Protein AF-0000000077055087 (afdb_homodimer)

InterPro domains:
  IPR001160 Peptidase M20C, Xaa-His dipeptidase [PIRSF016599] (4-474)
  IPR001160 Peptidase M20C, Xaa-His dipeptidase [PR00934] (71-90)
  IPR001160 Peptidase M20C, Xaa-His dipeptidase [PR00934] (92-110)
  IPR001160 Peptidase M20C, Xaa-His dipeptidase [PR00934] (126-143)
  IPR001160 Peptidase M20C, Xaa-His dipeptidase [PR00934] (150-168)
  IPR001160 Peptidase M20C, Xaa-His dipeptidase [PR00934] (196-213)
  IPR001160 Peptidase M20C, Xaa-His dipeptidase [PR00934] (240-259)
  IPR001160 Peptidase M20C, Xaa-His dipeptidase [PR00934] (420-436)
  IPR001160 Peptidase M20C, Xaa-His dipeptidase [PR00934] (442-464)
  IPR001160 Peptidase M20C, Xaa-His dipeptidase [PTHR43501] (3-474)
  IPR001160 Peptidase M20C, Xaa-His dipeptidase [TIGR01893] (4-474)
  IPR001160 Peptidase M20C, Xaa-His dipeptidase [cd03890] (1-474)
  IPR002933 Peptidase M20 [PF01546] (63-472)
  IPR011650 Peptidase M20, dimerisation domain [PF07687] (199-269)

Sequence (952 aa):
MLAIAQIPRGSNKKGECVNNKRITAFLKQAAEDLGCETYVDSGENLIIRKKATPGFEDKPVVCLQGHMDMVCQKRDDVVIDFLKDPILPRIDGEYLKATGTSLGGDDGIGVATCFAILENSELQHGPLEVLITRDEEIGLIGAANLEPGILKAKYMINVDSEEQNAVCIGCAGSFTLEMTMPTTRVAAEGMVLREIVLNNFIGGHSGCDIHLGRAHPLVTLGRLLMSADDCGSRIVSIECGTVRNAIPRKCVAVMAVPAEKAEAFEKAILTEFGHFKHEYALIEKEPTCEVREVKDSKQLPCDAETSRRFLNFINVYPFGVQRYSPESHDIIETSVNCGIVQMVENDDFMFTSSVRSSSMSQMDMMYNKIKSICEMCKVSMSEKMGAYPGWEPNLSSRLTKSMISAYEEVTGKTPRVYAIHAGLECGLFLQKYPDLDCTSVGPELNFPHSPDERLLISSVAPLYQTLCTCLKKLYEMLAIAQIPRGSNKKGECVNNKRITAFLKQAAEDLGCETYVDSGENLIIRKKATPGFEDKPVVCLQGHMDMVCQKRDDVVIDFLKDPILPRIDGEYLKATGTSLGGDDGIGVATCFAILENSELQHGPLEVLITRDEEIGLIGAANLEPGILKAKYMINVDSEEQNAVCIGCAGSFTLEMTMPTTRVAAEGMVLREIVLNNFIGGHSGCDIHLGRAHPLVTLGRLLMSADDCGSRIVSIECGTVRNAIPRKCVAVMAVPAEKAEAFEKAILTEFGHFKHEYALIEKEPTCEVREVKDSKQLPCDAETSRRFLNFINVYPFGVQRYSPESHDIIETSVNCGIVQMVENDDFMFTSSVRSSSMSQMDMMYNKIKSICEMCKVSMSEKMGAYPGWEPNLSSRLTKSMISAYEEVTGKTPRVYAIHAGLECGLFLQKYPDLDCTSVGPELNFPHSPDERLLISSVAPLYQTLCTCLKKLYE

Secondary structure (DSSP, 8-state):
-HHHHTS--B--TTS-THHHHHHHHHHHHHHHHTT-EEEE-TT--EEEEEPPPTT-TTSPPEEEEEE--B---B-TT----TTTSPP-EEEETTEEEESSB---HHHHHHHHHHHHHHH-SS---S-EEEEEES--TTT-HHHHTPPTT----SEEEE----STTEEEEEE-EEEEEEEEE---B---TTEEEEEEEEE----EETTTSGGGT---HHHHHHHHHHHTGGG--EEEEEEE-S-TTEE-S-EEEEEEEEGGGHHHHHHHHHHHHHHHHHHTTTT-SS-EEEEEEES--SSPPB-HHHHHHHHHHHHHS--EEEEE-TT-TTSEEEEEEEEEEEE-TTS-EEEEEEEEES-HHHHHHHHHHHHHHHHHTT-EEPPPEEEE--B---TT-HHHHHHHHHHHHHHSSPPEEEEESS--HHHHHHHH-TT-EEEE----EESTTSTT-EEEGGGHHHHHHHHHHHHHHHT-/-HHHHTS--B--TTS-THHHHHHHHHHHHHHHHTT-EEEE-TT--EEEEEPPPTT-TTSPPEEEEEE--B---B-TT----TTTSPP-EEEETTEEEESSB---HHHHHHHHHHHHHHH-SS---S-EEEEEES--TTT-HHHHTPPTT----SEEEE----STTEEEEEE-EEEEEEEEE---B---TTEEEEEEEEE----EETTTSGGGT---HHHHHHHHHHHTGGG--EEEEEEE-S-TTEE-S-EEEEEEEEGGGHHHHHHHHHHHHHHHHHHTTTT-SS-EEEEEEES--SSPPB-HHHHHHHHHHHHHS--EEEEE-TT-TTSEEEEEEEEEEEE-TTS-EEEEEEEEES-HHHHHHHHHHHHHHHHHTT-EEPPPEEEE--B---TT-HHHHHHHHHHHHHHSSPPEEEEESS--HHHHHHHH-TT-EEEE----EESTTSTT-EEEGGGHHHHHHHHHHHHHHHT-

Organism: Blastocystis hominis (NCBI:txid12968)

Radius of gyration: 32.64 Å; Cα contacts (8 Å, |Δi|>4): 2352; chains: 2; bounding box: 77×92×81 Å

Foldseek 3Di:
DVVLLQQLAAQDPVPPNVRLVRSLVVLCVLLVVLVWDWDQDPLRKIKTKDAFDPPQAPFFEEEEEAASHAFKAFDPVDDDDSNPGGWAWDDDVLWIATDGIFRPVQPVLSSVLVVVVSNDPPFGFHMYMYIYAYNCPNQHSRLLPPDFPPDRGLAYEYARDAAFQEKAFKEKWKFKKKKWFDFAFDADPQWFKKKKKKAQFPKFFCFACLQLVTDAVLLLVLQLCVLLVVQLKFWWWKKFADDARMRTGIIMTMIITRPVCVVVSQVSSVVSVVVVCVVCVVPRPDIDIDMDTDDDDPTGTTDSLLRVLSSLLSNPQFAGQPDAAPVDPVAGFKGKHFRIWGADPSRIIMTMMMIMGLDPVVSVVSVVVNVVSCVVSVMDMDDTHSTFHMRRGDCPFPLNVLLQVLLCVLPVDRGHYYHGHHDDSVRSNCVSVVSYRYMYHYFNWPDGSGSPIIGRNVRSVSVSSSVSSSSVSSRD/DVVLLQQLAAQDPVPPNVRLVRSLVVLQVLLVVLVWDWDQDPLRKIKTKDAFDPPQAPFFEEEEEAASHAFKAFDPPDDDDSNPGGWAWDDDVLWIATDGIFRPVQPVLSSVLVVVVSNDPPFGFHMYMYIYAYNCPPQHSRLLPPDFPPDRGQAYEYARDAAFQEKAFKEKWKFKKKKWQDFAFDADPQWFKKKKKKAQFPKFFCFACLQVVTDAVLLLVLQLCVLLVVQLKFWWWKKFADDARMRTGIIMTMIITRPVCVVVSQVSSVVSVVVVCVVCVVPRPDIDIDMDTDHDDPTGTTDSLLRVLSSLLSNPQFAGQPDAAPVDPPAGFKGKHFRIWGADPSRIIMTMMMIMGLDPVVSVVSVVVNVVSCVVSVMDMDDTHSTFHMRRGDCPFLLNVLLQVLLCVLPVDRGHYYHGHHDDSVRSNCVSVVSYRYMYHYFNWPDGSYSPIIGRNVRSVSVSSSVSSSSVSSRD

Nearest PDB structures (foldseek):
  3mru-assembly2_B  TM=9.595E-01  e=3.083E-55  Vibrio alginolyticus
  2qyv-assembly1_B  TM=7.971E-01  e=3.919E-54  Histophilus somni 129PT
  3isz-assembly1_B  TM=6.402E-01  e=2.193E-15  Haemophilus influenzae Rd KW20
  3isz-assembly1_A  TM=5.837E-01  e=6.965E-15  Haemophilus influenzae Rd KW20
  8f8o-assembly1_A  TM=5.464E-01  e=4.648E-15  Acinetobacter baumannii ATCC 17978

Structure (mmCIF, N/CA/C/O backbone):
data_AF-0000000077055087-model_v1
#
loop_
_entity.id
_entity.type
_entity.pdbx_description
1 polymer 'Peptidase M20 dimerisation domain-containing protein'
#
loop_
_atom_site.group_PDB
_atom_site.id
_atom_site.type_symbol
_atom_site.label_atom_id
_atom_site.label_alt_id
_atom_site.label_comp_id
_atom_site.label_asym_id
_atom_site.label_entity_id
_atom_site.label_seq_id
_atom_site.pdbx_PDB_ins_code
_atom_site.Cartn_x
_atom_site.Cartn_y
_atom_site.Cartn_z
_atom_site.occupancy
_atom_site.B_iso_or_equiv
_atom_site.auth_seq_id
_atom_site.auth_comp_id
_atom_site.auth_asym_id
_atom_site.auth_atom_id
_atom_site.pdbx_PDB_model_num
ATOM 1 N N . MET A 1 1 ? 13.734 -26.734 -30.656 1 94.5 1 MET A N 1
ATOM 2 C CA . MET A 1 1 ? 12.555 -25.875 -30.766 1 94.5 1 MET A CA 1
ATOM 3 C C . MET A 1 1 ? 11.828 -26.094 -32.094 1 94.5 1 MET A C 1
ATOM 5 O O . MET A 1 1 ? 10.602 -26.203 -32.094 1 94.5 1 MET A O 1
ATOM 9 N N . LEU A 1 2 ? 12.625 -26.219 -33.062 1 95.06 2 LEU A N 1
ATOM 10 C CA . LEU A 1 2 ? 12.016 -26.453 -34.375 1 95.06 2 LEU A CA 1
ATOM 11 C C . LEU A 1 2 ? 11.383 -27.828 -34.438 1 95.06 2 LEU A C 1
ATOM 13 O O . LEU A 1 2 ? 10.312 -28.016 -35.031 1 95.06 2 LEU A O 1
ATOM 17 N N . ALA A 1 3 ? 12.125 -28.781 -33.938 1 95.62 3 ALA A N 1
ATOM 18 C CA . ALA A 1 3 ? 11.578 -30.125 -33.875 1 95.62 3 ALA A CA 1
ATOM 19 C C . ALA A 1 3 ? 10.258 -30.156 -33.125 1 95.62 3 ALA A C 1
ATOM 21 O O . ALA A 1 3 ? 9.305 -30.812 -33.531 1 95.62 3 ALA A O 1
ATOM 22 N N . ILE A 1 4 ? 10.172 -29.469 -32 1 96.12 4 ILE A N 1
ATOM 23 C CA . ILE A 1 4 ? 8.984 -29.422 -31.172 1 96.12 4 ILE A CA 1
ATOM 24 C C . ILE A 1 4 ? 7.848 -28.734 -31.922 1 96.12 4 ILE A C 1
ATOM 26 O O . ILE A 1 4 ? 6.691 -29.156 -31.844 1 96.12 4 ILE A O 1
ATOM 30 N N . ALA A 1 5 ? 8.148 -27.719 -32.75 1 95 5 ALA A N 1
ATOM 31 C CA . ALA A 1 5 ? 7.16 -26.953 -33.5 1 95 5 ALA A CA 1
ATOM 32 C C . ALA A 1 5 ? 6.461 -27.812 -34.562 1 95 5 ALA A C 1
ATOM 34 O O . ALA A 1 5 ? 5.387 -27.453 -35.031 1 95 5 ALA A O 1
ATOM 35 N N . GLN A 1 6 ? 7.125 -28.922 -34.844 1 94 6 GLN A N 1
ATOM 36 C CA . GLN A 1 6 ? 6.574 -29.812 -35.844 1 94 6 GLN A CA 1
ATOM 37 C C . GLN A 1 6 ? 5.504 -30.719 -35.281 1 94 6 GLN A C 1
ATOM 39 O O . GLN A 1 6 ? 4.762 -31.375 -36.031 1 94 6 GLN A O 1
ATOM 44 N N . ILE A 1 7 ? 5.371 -30.75 -34.031 1 94.62 7 ILE A N 1
ATOM 45 C CA . ILE A 1 7 ? 4.43 -31.656 -33.375 1 94.62 7 ILE A CA 1
ATOM 46 C C . ILE A 1 7 ? 3.219 -30.859 -32.875 1 94.62 7 ILE A C 1
ATOM 48 O O . ILE A 1 7 ? 3.34 -30 -31.984 1 94.62 7 ILE A O 1
ATOM 52 N N . PRO A 1 8 ? 2.002 -31.109 -33.5 1 92.56 8 PRO A N 1
ATOM 53 C CA . PRO A 1 8 ? 0.813 -30.453 -32.938 1 92.56 8 PRO A CA 1
ATOM 54 C C . PRO A 1 8 ? 0.647 -30.688 -31.438 1 92.56 8 PRO A C 1
ATOM 56 O O . PRO A 1 8 ? 0.658 -31.844 -31 1 92.56 8 PRO A O 1
ATOM 59 N N . ARG A 1 9 ? 0.531 -29.625 -30.641 1 92.56 9 ARG A N 1
ATOM 60 C CA . ARG A 1 9 ? 0.55 -29.766 -29.188 1 92.56 9 ARG A CA 1
ATOM 61 C C . ARG A 1 9 ? -0.276 -28.672 -28.531 1 92.56 9 ARG A C 1
ATOM 63 O O . ARG A 1 9 ? 0.117 -28.125 -27.484 1 92.56 9 ARG A O 1
ATOM 70 N N . GLY A 1 10 ? -1.34 -28.297 -29.141 1 89.06 10 GLY A N 1
ATOM 71 C CA . GLY A 1 10 ? -2.211 -27.266 -28.625 1 89.06 10 GLY A CA 1
ATOM 72 C C . GLY A 1 10 ? -2.955 -27.688 -27.359 1 89.06 10 GLY A C 1
ATOM 73 O O . GLY A 1 10 ? -3.311 -28.859 -27.219 1 89.06 10 GLY A O 1
ATOM 74 N N . SER A 1 11 ? -3.021 -26.75 -26.484 1 79.81 11 SER A N 1
ATOM 75 C CA . SER A 1 11 ? -3.881 -26.953 -25.328 1 79.81 11 SER A CA 1
ATOM 76 C C . SER A 1 11 ? -5.352 -26.766 -25.688 1 79.81 11 SER A C 1
ATOM 78 O O . SER A 1 11 ? -5.695 -25.922 -26.516 1 79.81 11 SER A O 1
ATOM 80 N N . ASN A 1 12 ? -6.148 -27.688 -25.844 1 64.19 12 ASN A N 1
ATOM 81 C CA . ASN A 1 12 ? -7.543 -27.391 -26.172 1 64.19 12 ASN A CA 1
ATOM 82 C C . ASN A 1 12 ? -8.438 -27.453 -24.938 1 64.19 12 ASN A C 1
ATOM 84 O O . ASN A 1 12 ? -8.258 -28.328 -24.078 1 64.19 12 ASN A O 1
ATOM 88 N N . LYS A 1 13 ? -9.133 -26.234 -24.719 1 57.62 13 LYS A N 1
ATOM 89 C CA . LYS A 1 13 ? -10.109 -26.047 -23.656 1 57.62 13 LYS A CA 1
ATOM 90 C C . LYS A 1 13 ? -11.133 -27.188 -23.641 1 57.62 13 LYS A C 1
ATOM 92 O O . LYS A 1 13 ? -11.883 -27.328 -22.672 1 57.62 13 LYS A O 1
ATOM 97 N N . LYS A 1 14 ? -11.5 -27.578 -24.75 1 49.06 14 LYS A N 1
ATOM 98 C CA . LYS A 1 14 ? -12.656 -28.469 -24.828 1 49.06 14 LYS A CA 1
ATOM 99 C C . LYS A 1 14 ? -12.25 -29.922 -24.547 1 49.06 14 LYS A C 1
ATOM 101 O O . LYS A 1 14 ? -12.953 -30.859 -24.922 1 49.06 14 LYS A O 1
ATOM 106 N N . GLY A 1 15 ? -11.266 -30.062 -23.922 1 45.09 15 GLY A N 1
ATOM 107 C CA . GLY A 1 15 ? -10.906 -31.406 -23.469 1 45.09 15 GLY A CA 1
ATOM 108 C C . GLY A 1 15 ? -10.133 -32.188 -24.5 1 45.09 15 GLY A C 1
ATOM 109 O O . GLY A 1 15 ? -9.805 -33.375 -24.281 1 45.09 15 GLY A O 1
ATOM 110 N N . GLU A 1 16 ? -10.242 -31.75 -25.562 1 45.66 16 GLU A N 1
ATOM 111 C CA . GLU A 1 16 ? -9.633 -32.719 -26.484 1 45.66 16 GLU A CA 1
ATOM 112 C C . GLU A 1 16 ? -8.117 -32.75 -26.312 1 45.66 16 GLU A C 1
ATOM 114 O O . GLU A 1 16 ? -7.406 -31.844 -26.75 1 45.66 16 GLU A O 1
ATOM 119 N N . CYS A 1 17 ? -7.586 -33.281 -25.219 1 49.19 17 CYS A N 1
ATOM 120 C CA . CYS A 1 17 ? -6.293 -33.656 -24.672 1 49.19 17 CYS A CA 1
ATOM 121 C C . CYS A 1 17 ? -5.449 -34.375 -25.719 1 49.19 17 CYS A C 1
ATOM 123 O O . CYS A 1 17 ? -4.359 -34.875 -25.406 1 49.19 17 CYS A O 1
ATOM 125 N N . VAL A 1 18 ? -5.926 -34.406 -26.906 1 55.22 18 VAL A N 1
ATOM 126 C CA . VAL A 1 18 ? -5.336 -35.344 -27.859 1 55.22 18 VAL A CA 1
ATOM 127 C C . VAL A 1 18 ? -3.898 -34.906 -28.172 1 55.22 18 VAL A C 1
ATOM 129 O O . VAL A 1 18 ? -3.006 -35.75 -28.234 1 55.22 18 VAL A O 1
ATOM 132 N N . ASN A 1 19 ? -3.641 -33.656 -27.984 1 64.81 19 ASN A N 1
ATOM 133 C CA . ASN A 1 19 ? -2.354 -33.188 -28.484 1 64.81 19 ASN A CA 1
ATOM 134 C C . ASN A 1 19 ? -1.249 -33.344 -27.453 1 64.81 19 ASN A C 1
ATOM 136 O O . ASN A 1 19 ? -0.095 -33.594 -27.797 1 64.81 19 ASN A O 1
ATOM 140 N N . ASN A 1 20 ? -1.596 -33.688 -26.219 1 82.5 20 ASN A N 1
ATOM 141 C CA . ASN A 1 20 ? -0.548 -33.906 -25.234 1 82.5 20 ASN A CA 1
ATOM 142 C C . ASN A 1 20 ? 0.086 -35.281 -25.359 1 82.5 20 ASN A C 1
ATOM 144 O O . ASN A 1 20 ? 1.286 -35.438 -25.141 1 82.5 20 ASN A O 1
ATOM 148 N N . LYS A 1 21 ? -0.66 -36.125 -25.922 1 87.25 21 LYS A N 1
ATOM 149 C CA . LYS A 1 21 ? -0.145 -37.5 -26.031 1 87.25 21 LYS A CA 1
ATOM 150 C C . LYS A 1 21 ? 0.951 -37.594 -27.094 1 87.25 21 LYS A C 1
ATOM 152 O O . LYS A 1 21 ? 1.965 -38.25 -26.891 1 87.25 21 LYS A O 1
ATOM 157 N N . ARG A 1 22 ? 0.748 -36.938 -28.219 1 91.19 22 ARG A N 1
ATOM 158 C CA . ARG A 1 22 ? 1.72 -36.969 -29.297 1 91.19 22 ARG A CA 1
ATOM 159 C C . ARG A 1 22 ? 3.037 -36.344 -28.875 1 91.19 22 ARG A C 1
ATOM 161 O O . ARG A 1 22 ? 4.109 -36.906 -29.109 1 91.19 22 ARG A O 1
ATOM 168 N N . ILE A 1 23 ? 2.902 -35.219 -28.312 1 95.06 23 ILE A N 1
ATOM 169 C CA . ILE A 1 23 ? 4.113 -34.5 -27.922 1 95.06 23 ILE A CA 1
ATOM 170 C C . ILE A 1 23 ? 4.801 -35.25 -26.781 1 95.06 23 ILE A C 1
ATOM 172 O O . ILE A 1 23 ? 6.031 -35.312 -26.719 1 95.06 23 ILE A O 1
ATOM 176 N N . THR A 1 24 ? 4.07 -35.844 -25.875 1 96.19 24 THR A N 1
ATOM 177 C CA . THR A 1 24 ? 4.652 -36.625 -24.812 1 96.19 24 THR A CA 1
ATOM 178 C C . THR A 1 24 ? 5.453 -37.812 -25.375 1 96.19 24 THR A C 1
ATOM 180 O O . THR A 1 24 ? 6.582 -38.062 -24.938 1 96.19 24 THR A O 1
ATOM 183 N N . ALA A 1 25 ? 4.844 -38.469 -26.297 1 96.06 25 ALA A N 1
ATOM 184 C CA . ALA A 1 25 ? 5.512 -39.625 -26.922 1 96.06 25 ALA A CA 1
ATOM 185 C C . ALA A 1 25 ? 6.805 -39.188 -27.609 1 96.06 25 ALA A C 1
ATOM 187 O O . ALA A 1 25 ? 7.828 -39.875 -27.516 1 96.06 25 ALA A O 1
ATOM 188 N N . PHE A 1 26 ? 6.73 -38.156 -28.281 1 96.81 26 PHE A N 1
ATOM 189 C CA . PHE A 1 26 ? 7.887 -37.625 -28.984 1 96.81 26 PHE A CA 1
ATOM 190 C C . PHE A 1 26 ? 9.016 -37.312 -28.016 1 96.81 26 PHE A C 1
ATOM 192 O O . PHE A 1 26 ? 10.156 -37.719 -28.219 1 96.81 26 PHE A O 1
ATOM 199 N N . LEU A 1 27 ? 8.742 -36.562 -26.984 1 98.38 27 LEU A N 1
ATOM 200 C CA . LEU A 1 27 ? 9.742 -36.156 -26 1 98.38 27 LEU A CA 1
ATOM 201 C C . LEU A 1 27 ? 10.289 -37.344 -25.234 1 98.38 27 LEU A C 1
ATOM 203 O O . LEU A 1 27 ? 11.484 -37.406 -24.938 1 98.38 27 LEU A O 1
ATOM 207 N N . LYS A 1 28 ? 9.398 -38.25 -24.875 1 98.38 28 LYS A N 1
ATOM 208 C CA . LYS A 1 28 ? 9.805 -39.438 -24.188 1 98.38 28 LYS A CA 1
ATOM 209 C C . LYS A 1 28 ? 10.828 -40.25 -25 1 98.38 28 LYS A C 1
ATOM 211 O O . LYS A 1 28 ? 11.867 -40.656 -24.469 1 98.38 28 LYS A O 1
ATOM 216 N N . GLN A 1 29 ? 10.531 -40.438 -26.234 1 98.31 29 GLN A N 1
ATOM 217 C CA . GLN A 1 29 ? 11.438 -41.156 -27.109 1 98.31 29 GLN A CA 1
ATOM 218 C C . GLN A 1 29 ? 12.773 -40.438 -27.25 1 98.31 29 GLN A C 1
ATOM 220 O O . GLN A 1 29 ? 13.836 -41.062 -27.203 1 98.31 29 GLN A O 1
ATOM 225 N N . ALA A 1 30 ? 12.695 -39.188 -27.453 1 98.19 30 ALA A N 1
ATOM 226 C CA . ALA A 1 30 ? 13.914 -38.406 -27.578 1 98.19 30 ALA A CA 1
ATOM 227 C C . ALA A 1 30 ? 14.797 -38.562 -26.344 1 98.19 30 ALA A C 1
ATOM 229 O O . ALA A 1 30 ? 16.016 -38.688 -26.453 1 98.19 30 ALA A O 1
ATOM 230 N N . ALA A 1 31 ? 14.242 -38.531 -25.172 1 98.62 31 ALA A N 1
ATOM 231 C CA . ALA A 1 31 ? 14.977 -38.688 -23.922 1 98.62 31 ALA A CA 1
ATOM 232 C C . ALA A 1 31 ? 15.57 -40.094 -23.797 1 98.62 31 ALA A C 1
ATOM 234 O O . ALA A 1 31 ? 16.719 -40.25 -23.391 1 98.62 31 ALA A O 1
ATOM 235 N N . GLU A 1 32 ? 14.789 -41.062 -24.094 1 98.5 32 GLU A N 1
ATOM 236 C CA . GLU A 1 32 ? 15.25 -42.438 -24.031 1 98.5 32 GLU A CA 1
ATOM 237 C C . GLU A 1 32 ? 16.391 -42.688 -25 1 98.5 32 GLU A C 1
ATOM 239 O O . GLU A 1 32 ? 17.328 -43.438 -24.703 1 98.5 32 GLU A O 1
ATOM 244 N N . ASP A 1 33 ? 16.328 -42.062 -26.156 1 98.19 33 ASP A N 1
ATOM 245 C CA . ASP A 1 33 ? 17.406 -42.156 -27.141 1 98.19 33 ASP A CA 1
ATOM 246 C C . ASP A 1 33 ? 18.719 -41.594 -26.562 1 98.19 33 ASP A C 1
ATOM 248 O O . ASP A 1 33 ? 19.797 -41.969 -27.016 1 98.19 33 ASP A O 1
ATOM 252 N N . LEU A 1 34 ? 18.609 -40.75 -25.609 1 97.62 34 LEU A N 1
ATOM 253 C CA . LEU A 1 34 ? 19.781 -40.156 -24.984 1 97.62 34 LEU A CA 1
ATOM 254 C C . LEU A 1 34 ? 20.25 -41 -23.797 1 97.62 34 LEU A C 1
ATOM 256 O O . LEU A 1 34 ? 21.203 -40.625 -23.109 1 97.62 34 LEU A O 1
ATOM 260 N N . GLY A 1 35 ? 19.531 -42.031 -23.5 1 97.5 35 GLY A N 1
ATOM 261 C CA . GLY A 1 35 ? 19.906 -42.938 -22.422 1 97.5 35 GLY A CA 1
ATOM 262 C C . GLY A 1 35 ? 19.281 -42.531 -21.078 1 97.5 35 GLY A C 1
ATOM 263 O O . GLY A 1 35 ? 19.672 -43.062 -20.047 1 97.5 35 GLY A O 1
ATOM 264 N N . CYS A 1 36 ? 18.375 -41.688 -21.109 1 98.44 36 CYS A N 1
ATOM 265 C CA . CYS A 1 36 ? 17.719 -41.25 -19.875 1 98.44 36 CYS A CA 1
ATOM 266 C C . CYS A 1 36 ? 16.594 -42.188 -19.5 1 98.44 36 CYS A C 1
ATOM 268 O O . CYS A 1 36 ? 16.016 -42.875 -20.359 1 98.44 36 CYS A O 1
ATOM 270 N N . GLU A 1 37 ? 16.344 -42.219 -18.203 1 98.44 37 GLU A N 1
ATOM 271 C CA . GLU A 1 37 ? 15.133 -42.906 -17.734 1 98.44 37 GLU A CA 1
ATOM 272 C C . GLU A 1 37 ? 13.922 -41.969 -17.844 1 98.44 37 GLU A C 1
ATOM 274 O O . GLU A 1 37 ? 14.008 -40.781 -17.578 1 98.44 37 GLU A O 1
ATOM 279 N N . THR A 1 38 ? 12.805 -42.562 -18.281 1 98.5 38 THR A N 1
ATOM 280 C CA . THR A 1 38 ? 11.602 -41.75 -18.438 1 98.5 38 THR A CA 1
ATOM 281 C C . THR A 1 38 ? 10.43 -42.375 -17.688 1 98.5 38 THR A C 1
ATOM 283 O O . THR A 1 38 ? 10.383 -43.594 -17.5 1 98.5 38 THR A O 1
ATOM 286 N N . TYR A 1 39 ? 9.555 -41.5 -17.203 1 97.88 39 TYR A N 1
ATOM 287 C CA . TYR A 1 39 ? 8.344 -41.906 -16.5 1 97.88 39 TYR A CA 1
ATOM 288 C C . TYR A 1 39 ? 7.211 -40.906 -16.766 1 97.88 39 TYR A C 1
ATOM 290 O O . TYR A 1 39 ? 7.41 -39.688 -16.719 1 97.88 39 TYR A O 1
ATOM 298 N N . VAL A 1 40 ? 6.094 -41.406 -17.188 1 97.31 40 VAL A N 1
ATOM 299 C CA . VAL A 1 40 ? 4.887 -40.594 -17.281 1 97.31 40 VAL A CA 1
ATOM 300 C C . VAL A 1 40 ? 4.012 -40.812 -16.047 1 97.31 40 VAL A C 1
ATOM 302 O O . VAL A 1 40 ? 3.498 -41.938 -15.859 1 97.31 40 VAL A O 1
ATOM 305 N N . ASP A 1 41 ? 3.777 -39.844 -15.281 1 95.88 41 ASP A N 1
ATOM 306 C CA . ASP A 1 41 ? 3.098 -40.031 -14 1 95.88 41 ASP A CA 1
ATOM 307 C C . ASP A 1 41 ? 1.581 -40.062 -14.188 1 95.88 41 ASP A C 1
ATOM 309 O O . ASP A 1 41 ? 1.087 -40.031 -15.312 1 95.88 41 ASP A O 1
ATOM 313 N N . SER A 1 42 ? 0.828 -40.219 -13.07 1 93.44 42 SER A N 1
ATOM 314 C CA . SER A 1 42 ? -0.626 -40.344 -13.117 1 93.44 42 SER A CA 1
ATOM 315 C C . SER A 1 42 ? -1.263 -39.031 -13.602 1 93.44 42 SER A C 1
ATOM 317 O O . SER A 1 42 ? -2.383 -39.031 -14.117 1 93.44 42 SER A O 1
ATOM 319 N N . GLY A 1 43 ? -0.581 -37.938 -13.469 1 92.5 43 GLY A N 1
ATOM 320 C CA . GLY A 1 43 ? -1.062 -36.688 -13.977 1 92.5 43 GLY A CA 1
ATOM 321 C C . GLY A 1 43 ? -0.697 -36.438 -15.43 1 92.5 43 GLY A C 1
ATOM 322 O O . GLY A 1 43 ? -0.958 -35.344 -15.969 1 92.5 43 GLY A O 1
ATOM 323 N N . GLU A 1 44 ? -0.087 -37.375 -16.031 1 93.62 44 GLU A N 1
ATOM 324 C CA . GLU A 1 44 ? 0.306 -37.375 -17.438 1 93.62 44 GLU A CA 1
ATOM 325 C C . GLU A 1 44 ? 1.426 -36.344 -17.672 1 93.62 44 GLU A C 1
ATOM 327 O O . GLU A 1 44 ? 1.462 -35.688 -18.719 1 93.62 44 GLU A O 1
ATOM 332 N N . ASN A 1 45 ? 2.215 -36.094 -16.688 1 96.88 45 ASN A N 1
ATOM 333 C CA . ASN A 1 45 ? 3.467 -35.375 -16.844 1 96.88 45 ASN A CA 1
ATOM 334 C C . ASN A 1 45 ? 4.617 -36.312 -17.234 1 96.88 45 ASN A C 1
ATOM 336 O O . ASN A 1 45 ? 4.621 -37.469 -16.859 1 96.88 45 ASN A O 1
ATOM 340 N N . LEU A 1 46 ? 5.52 -35.781 -17.953 1 98.25 46 LEU A N 1
ATOM 341 C CA . LEU A 1 46 ? 6.699 -36.562 -18.312 1 98.25 46 LEU A CA 1
ATOM 342 C C . LEU A 1 46 ? 7.871 -36.219 -17.406 1 98.25 46 LEU A C 1
ATOM 344 O O . LEU A 1 46 ? 8.242 -35.062 -17.25 1 98.25 46 LEU A O 1
ATOM 348 N N . ILE A 1 47 ? 8.383 -37.219 -16.688 1 98.69 47 ILE A N 1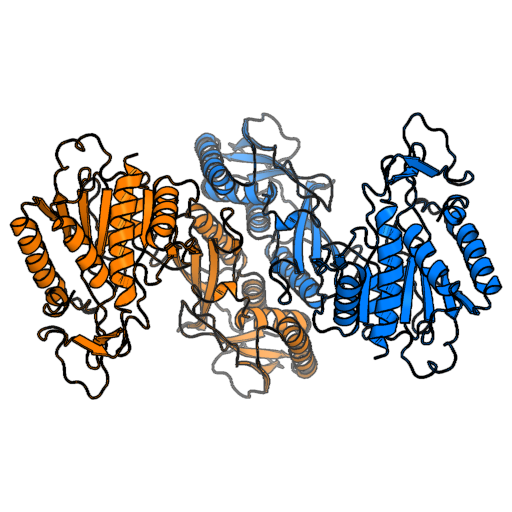
ATOM 349 C CA . ILE A 1 47 ? 9.578 -37.094 -15.875 1 98.69 47 ILE A CA 1
ATOM 350 C C . ILE A 1 47 ? 10.75 -37.812 -16.562 1 98.69 47 ILE A C 1
ATOM 352 O O . ILE A 1 47 ? 10.625 -38.969 -16.969 1 98.69 47 ILE A O 1
ATOM 356 N N . ILE A 1 48 ? 11.82 -37.125 -16.719 1 98.81 48 ILE A N 1
ATOM 357 C CA . ILE A 1 48 ? 13.055 -37.656 -17.297 1 98.81 48 ILE A CA 1
ATOM 358 C C . ILE A 1 48 ? 14.18 -37.594 -16.266 1 98.81 48 ILE A C 1
ATOM 360 O O . ILE A 1 48 ? 14.312 -36.594 -15.539 1 98.81 48 ILE A O 1
ATOM 364 N N . ARG A 1 49 ? 14.984 -38.656 -16.172 1 98.69 49 ARG A N 1
ATOM 365 C CA . ARG A 1 49 ? 16.109 -38.688 -15.234 1 98.69 49 ARG A CA 1
ATOM 366 C C . ARG A 1 49 ? 17.406 -39.031 -15.945 1 98.69 49 ARG A C 1
ATOM 368 O O . ARG A 1 49 ? 17.469 -40.031 -16.688 1 98.69 49 ARG A O 1
ATOM 375 N N . LYS A 1 50 ? 18.344 -38.188 -15.766 1 98.5 50 LYS A N 1
ATOM 376 C CA . LYS A 1 50 ? 19.703 -38.438 -16.266 1 98.5 50 LYS A CA 1
ATOM 377 C C . LYS A 1 50 ? 20.688 -38.625 -15.109 1 98.5 50 LYS A C 1
ATOM 379 O O . LYS A 1 50 ? 20.719 -37.812 -14.18 1 98.5 50 LYS A O 1
ATOM 384 N N . LYS A 1 51 ? 21.469 -39.656 -15.203 1 97.75 51 LYS A N 1
ATOM 385 C CA . LYS A 1 51 ? 22.453 -39.969 -14.156 1 97.75 51 LYS A CA 1
ATOM 386 C C . LYS A 1 51 ? 23.547 -38.875 -14.109 1 97.75 51 LYS A C 1
ATOM 388 O O . LYS A 1 51 ? 23.828 -38.25 -15.125 1 97.75 51 LYS A O 1
ATOM 393 N N . ALA A 1 52 ? 24.125 -38.781 -12.969 1 97.88 52 ALA A N 1
ATOM 394 C CA . ALA A 1 52 ? 25.234 -37.844 -12.781 1 97.88 52 ALA A CA 1
ATOM 395 C C . ALA A 1 52 ? 26.422 -38.219 -13.664 1 97.88 52 ALA A C 1
ATOM 397 O O . ALA A 1 52 ? 26.609 -39.406 -13.984 1 97.88 52 ALA A O 1
ATOM 398 N N . THR A 1 53 ? 27.125 -37.25 -14.062 1 97.12 53 THR A N 1
ATOM 399 C CA . THR A 1 53 ? 28.422 -37.531 -14.664 1 97.12 53 THR A CA 1
ATOM 400 C C . THR A 1 53 ? 29.406 -38.031 -13.609 1 97.12 53 THR A C 1
ATOM 402 O O . THR A 1 53 ? 29.219 -37.812 -12.414 1 97.12 53 THR A O 1
ATOM 405 N N . PRO A 1 54 ? 30.391 -38.781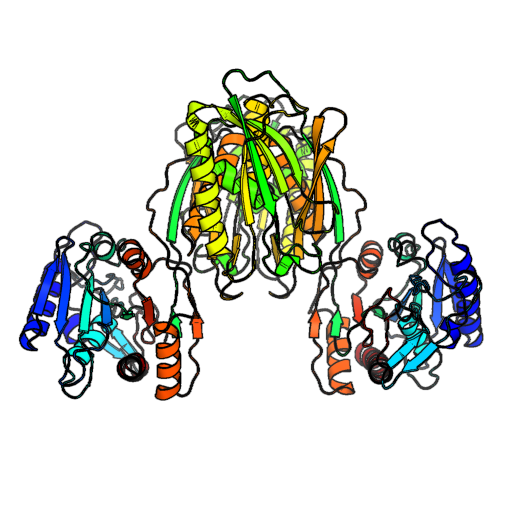 -14.102 1 96.19 54 PRO A N 1
ATOM 406 C CA . PRO A 1 54 ? 31.3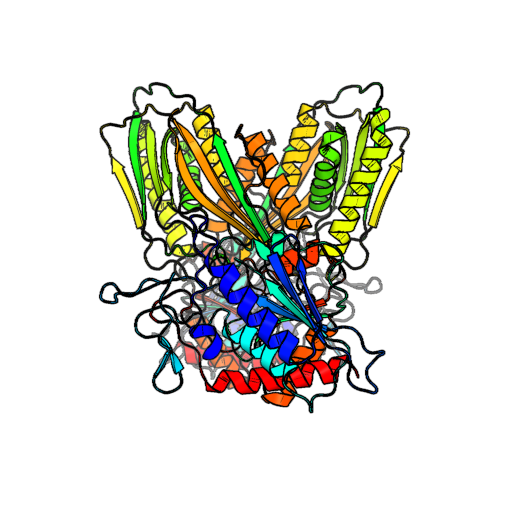44 -39.312 -13.141 1 96.19 54 PRO A CA 1
ATOM 407 C C . PRO A 1 54 ? 31.953 -38.25 -12.234 1 96.19 54 PRO A C 1
ATOM 409 O O . PRO A 1 54 ? 32.406 -37.188 -12.719 1 96.19 54 PRO A O 1
ATOM 412 N N . GLY A 1 55 ? 31.844 -38.438 -10.992 1 96.12 55 GLY A N 1
ATOM 413 C CA . GLY A 1 55 ? 32.438 -37.531 -10.016 1 96.12 55 GLY A CA 1
ATOM 414 C C . GLY A 1 55 ? 31.406 -36.594 -9.422 1 96.12 55 GLY A C 1
ATOM 415 O O . GLY A 1 55 ? 31.688 -35.875 -8.453 1 96.12 55 GLY A O 1
ATOM 416 N N . PHE A 1 56 ? 30.234 -36.625 -9.914 1 97.19 56 PHE A N 1
ATOM 417 C CA . PHE A 1 56 ? 29.203 -35.688 -9.461 1 97.19 56 PHE A CA 1
ATOM 418 C C . PHE A 1 56 ? 28.031 -36.406 -8.844 1 97.19 56 PHE A C 1
ATOM 420 O O . PHE A 1 56 ? 26.938 -35.844 -8.719 1 97.19 56 PHE A O 1
ATOM 427 N N . GLU A 1 57 ? 28.172 -37.625 -8.414 1 96.62 57 GLU A N 1
ATOM 428 C CA . GLU A 1 57 ? 27.094 -38.5 -7.945 1 96.62 57 GLU A CA 1
ATOM 429 C C . GLU A 1 57 ? 26.562 -38.031 -6.602 1 96.62 57 GLU A C 1
ATOM 431 O O . GLU A 1 57 ? 25.391 -38.25 -6.289 1 96.62 57 GLU A O 1
ATOM 436 N N . ASP A 1 58 ? 27.344 -37.312 -5.883 1 96.25 58 ASP A N 1
ATOM 437 C CA . ASP A 1 58 ? 26.953 -36.906 -4.539 1 96.25 58 ASP A CA 1
ATOM 438 C C . ASP A 1 58 ? 26.328 -35.5 -4.555 1 96.25 58 ASP A C 1
ATOM 440 O O . ASP A 1 58 ? 25.906 -35 -3.516 1 96.25 58 ASP A O 1
ATOM 444 N N . LYS A 1 59 ? 26.297 -34.875 -5.676 1 97 59 LYS A N 1
ATOM 445 C CA . LYS A 1 59 ? 25.719 -33.531 -5.789 1 97 59 LYS A CA 1
ATOM 446 C C . LYS A 1 59 ? 24.188 -33.594 -5.707 1 97 59 LYS A C 1
ATOM 448 O O . LYS A 1 59 ? 23.594 -34.625 -5.973 1 97 59 LYS A O 1
ATOM 453 N N . PRO A 1 60 ? 23.578 -32.531 -5.289 1 96.69 60 PRO A N 1
ATOM 454 C CA . PRO A 1 60 ? 22.125 -32.531 -5.203 1 96.69 60 PRO A CA 1
ATOM 455 C C . PRO A 1 60 ? 21.453 -32.656 -6.57 1 96.69 60 PRO A C 1
ATOM 457 O O . PRO A 1 60 ? 21.984 -32.188 -7.574 1 96.69 60 PRO A O 1
ATOM 460 N N . VAL A 1 61 ? 20.281 -33.281 -6.594 1 98 61 VAL A N 1
ATOM 461 C CA . VAL A 1 61 ? 19.5 -33.406 -7.812 1 98 61 VAL A CA 1
ATOM 462 C C . VAL A 1 61 ? 18.906 -32.062 -8.211 1 98 61 VAL A C 1
ATOM 464 O O . VAL A 1 61 ? 18.359 -31.344 -7.371 1 98 61 VAL A O 1
ATOM 467 N N . VAL A 1 62 ? 19.062 -31.719 -9.406 1 98.56 62 VAL A N 1
ATOM 468 C CA . VAL A 1 62 ? 18.453 -30.516 -9.969 1 98.56 62 VAL A CA 1
ATOM 469 C C . VAL A 1 62 ? 17.406 -30.891 -11 1 98.56 62 VAL A C 1
ATOM 471 O O . VAL A 1 62 ? 17.656 -31.719 -11.883 1 98.56 62 VAL A O 1
ATOM 474 N N . CYS A 1 63 ? 16.234 -30.328 -10.867 1 98.75 63 CYS A N 1
ATOM 475 C CA . CYS A 1 63 ? 15.148 -30.547 -11.82 1 98.75 63 CYS A CA 1
ATOM 476 C C . CYS A 1 63 ? 14.992 -29.359 -12.75 1 98.75 63 CYS A C 1
ATOM 478 O O . CYS A 1 63 ? 14.836 -28.219 -12.297 1 98.75 63 CYS A O 1
ATOM 480 N N . LEU A 1 64 ? 15.062 -29.562 -14.008 1 98.81 64 LEU A N 1
ATOM 481 C CA . LEU A 1 64 ? 14.664 -28.594 -15.023 1 98.81 64 LEU A CA 1
ATOM 482 C C . LEU A 1 64 ? 13.211 -28.781 -15.414 1 98.81 64 LEU A C 1
ATOM 484 O O . LEU A 1 64 ? 12.75 -29.922 -15.594 1 98.81 64 LEU A O 1
ATOM 488 N N . GLN A 1 65 ? 12.492 -27.656 -15.523 1 98.75 65 GLN A N 1
ATOM 489 C CA . GLN A 1 65 ? 11.047 -27.812 -15.656 1 98.75 65 GLN A CA 1
ATOM 490 C C . GLN A 1 65 ? 10.5 -26.922 -16.766 1 98.75 65 GLN A C 1
ATOM 492 O O . GLN A 1 65 ? 10.875 -25.75 -16.875 1 98.75 65 GLN A O 1
ATOM 497 N N . GLY A 1 66 ? 9.672 -27.422 -17.625 1 98.12 66 GLY A N 1
ATOM 498 C CA . GLY A 1 66 ? 8.891 -26.719 -18.641 1 98.12 66 GLY A CA 1
ATOM 499 C C . GLY A 1 66 ? 7.539 -27.359 -18.891 1 98.12 66 GLY A C 1
ATOM 500 O O . GLY A 1 66 ? 7.16 -28.328 -18.219 1 98.12 66 GLY A O 1
ATOM 501 N N . HIS A 1 67 ? 6.754 -26.797 -19.828 1 97.19 67 HIS A N 1
ATOM 502 C CA . HIS A 1 67 ? 5.473 -27.406 -20.172 1 97.19 67 HIS A CA 1
ATOM 503 C C . HIS A 1 67 ? 5.348 -27.625 -21.672 1 97.19 67 HIS A C 1
ATOM 505 O O . HIS A 1 67 ? 5.859 -26.844 -22.469 1 97.19 67 HIS A O 1
ATOM 511 N N . MET A 1 68 ? 4.617 -28.609 -22.016 1 96.12 68 MET A N 1
ATOM 512 C CA . MET A 1 68 ? 4.699 -29.125 -23.375 1 96.12 68 MET A CA 1
ATOM 513 C C . MET A 1 68 ? 3.648 -28.469 -24.266 1 96.12 68 MET A C 1
ATOM 515 O O . MET A 1 68 ? 3.805 -28.422 -25.484 1 96.12 68 MET A O 1
ATOM 519 N N . ASP A 1 69 ? 2.574 -27.938 -23.672 1 93.44 69 ASP A N 1
ATOM 520 C CA . ASP A 1 69 ? 1.454 -27.484 -24.5 1 93.44 69 ASP A CA 1
ATOM 521 C C . ASP A 1 69 ? 1.665 -26.047 -24.953 1 93.44 69 ASP A C 1
ATOM 523 O O . ASP A 1 69 ? 2.65 -25.406 -24.578 1 93.44 69 ASP A O 1
ATOM 527 N N . MET A 1 70 ? 0.822 -25.578 -25.859 1 92.75 70 MET A N 1
ATOM 528 C CA . MET A 1 70 ? 0.868 -24.203 -26.359 1 92.75 70 MET A CA 1
ATOM 529 C C . MET A 1 70 ? -0.539 -23.641 -26.562 1 92.75 70 MET A C 1
ATOM 531 O O . MET A 1 70 ? -1.497 -24.406 -26.703 1 92.75 70 MET A O 1
ATOM 535 N N . VAL A 1 71 ? -0.713 -22.359 -26.469 1 90.75 71 VAL A N 1
ATOM 536 C CA . VAL A 1 71 ? -1.948 -21.703 -26.875 1 90.75 71 VAL A CA 1
ATOM 537 C C . VAL A 1 71 ? -1.973 -21.516 -28.391 1 90.75 71 VAL A C 1
ATOM 539 O O . VAL A 1 71 ? -0.992 -21.062 -28.984 1 90.75 71 VAL A O 1
ATOM 542 N N . CYS A 1 72 ? -3.09 -21.859 -28.969 1 91.19 72 CYS A N 1
ATOM 543 C CA . CYS A 1 72 ? -3.234 -21.812 -30.422 1 91.19 72 CYS A CA 1
ATOM 544 C C . CYS A 1 72 ? -4.012 -20.578 -30.859 1 91.19 72 CYS A C 1
ATOM 546 O O . CYS A 1 72 ? -5.195 -20.438 -30.547 1 91.19 72 CYS A O 1
ATOM 548 N N . GLN A 1 73 ? -3.316 -19.703 -31.469 1 90.88 73 GLN A N 1
ATOM 549 C CA . GLN A 1 73 ? -3.918 -18.5 -32.031 1 90.88 73 GLN A CA 1
ATOM 550 C C . GLN A 1 73 ? -3.477 -18.281 -33.469 1 90.88 73 GLN A C 1
ATOM 552 O O . GLN A 1 73 ? -2.371 -18.672 -33.875 1 90.88 73 GLN A O 1
ATOM 557 N N . LYS A 1 74 ? -4.352 -17.766 -34.344 1 93 74 LYS A N 1
ATOM 558 C CA . LYS A 1 74 ? -4.027 -17.531 -35.719 1 93 74 LYS A CA 1
ATOM 559 C C . LYS A 1 74 ? -4.672 -16.25 -36.25 1 93 74 LYS A C 1
ATOM 561 O O . LYS A 1 74 ? -5.66 -15.773 -35.688 1 93 74 LYS A O 1
ATOM 566 N N . ARG A 1 75 ? -4.047 -15.719 -37.281 1 88.44 75 ARG A N 1
ATOM 567 C CA . ARG A 1 75 ? -4.703 -14.633 -38 1 88.44 75 ARG A CA 1
ATOM 568 C C . ARG A 1 75 ? -5.902 -15.141 -38.781 1 88.44 75 ARG A C 1
ATOM 570 O O . ARG A 1 75 ? -5.965 -16.312 -39.156 1 88.44 75 ARG A O 1
ATOM 577 N N . ASP A 1 76 ? -6.781 -14.352 -39.094 1 89.75 76 ASP A N 1
ATOM 578 C CA . ASP A 1 76 ? -8.023 -14.703 -39.781 1 89.75 76 ASP A CA 1
ATOM 579 C C . ASP A 1 76 ? -7.742 -15.312 -41.156 1 89.75 76 ASP A C 1
ATOM 581 O O . ASP A 1 76 ? -8.492 -16.172 -41.625 1 89.75 76 ASP A O 1
ATOM 585 N N . ASP A 1 77 ? -6.746 -14.852 -41.719 1 93.25 77 ASP A N 1
ATOM 586 C CA . ASP A 1 77 ? -6.469 -15.242 -43.094 1 93.25 77 ASP A CA 1
ATOM 587 C C . ASP A 1 77 ? -5.648 -16.531 -43.156 1 93.25 77 ASP A C 1
ATOM 589 O O . ASP A 1 77 ? -5.352 -17.047 -44.219 1 93.25 77 ASP A O 1
ATOM 593 N N . VAL A 1 78 ? -5.324 -17.078 -42.031 1 93.94 78 VAL A N 1
ATOM 594 C CA . VAL A 1 78 ? -4.473 -18.266 -41.969 1 93.94 78 VAL A CA 1
ATOM 595 C C . VAL A 1 78 ? -5.332 -19.516 -41.812 1 93.94 78 VAL A C 1
ATOM 597 O O . VAL A 1 78 ? -6.207 -19.562 -40.938 1 93.94 78 VAL A O 1
ATOM 600 N N . VAL A 1 79 ? -5.141 -20.453 -42.625 1 93.56 79 VAL A N 1
ATOM 601 C CA . VAL A 1 79 ? -5.84 -21.734 -42.531 1 93.56 79 VAL A CA 1
ATOM 602 C C . VAL A 1 79 ? -4.914 -22.781 -41.938 1 93.56 79 VAL A C 1
ATOM 604 O O . VAL A 1 79 ? -3.895 -23.141 -42.531 1 93.56 79 VAL A O 1
ATOM 607 N N . ILE A 1 80 ? -5.238 -23.234 -40.781 1 92.69 80 ILE A N 1
ATOM 608 C CA . ILE A 1 80 ? -4.445 -24.234 -40.062 1 92.69 80 ILE A CA 1
ATOM 609 C C . ILE A 1 80 ? -5.352 -25.047 -39.156 1 92.69 80 ILE A C 1
ATOM 611 O O . ILE A 1 80 ? -6.281 -24.516 -38.562 1 92.69 80 ILE A O 1
ATOM 615 N N . ASP A 1 81 ? -5.223 -26.328 -39.188 1 90.88 81 ASP A N 1
ATOM 616 C CA . ASP A 1 81 ? -5.762 -27.203 -38.125 1 90.88 81 ASP A CA 1
ATOM 617 C C . ASP A 1 81 ? -4.703 -27.516 -37.062 1 90.88 81 ASP A C 1
ATOM 619 O O . ASP A 1 81 ? -3.898 -28.438 -37.25 1 90.88 81 ASP A O 1
ATOM 623 N N . PHE A 1 82 ? -4.758 -26.891 -35.938 1 90.12 82 PHE A N 1
ATOM 624 C CA . PHE A 1 82 ? -3.727 -26.984 -34.906 1 90.12 82 PHE A CA 1
ATOM 625 C C . PHE A 1 82 ? -3.643 -28.406 -34.344 1 90.12 82 PHE A C 1
ATOM 627 O O . PHE A 1 82 ? -2.67 -28.75 -33.688 1 90.12 82 PHE A O 1
ATOM 634 N N . LEU A 1 83 ? -4.617 -29.219 -34.625 1 85.38 83 LEU A N 1
ATOM 635 C CA . LEU A 1 83 ? -4.613 -30.594 -34.125 1 85.38 83 LEU A CA 1
ATOM 636 C C . LEU A 1 83 ? -3.822 -31.5 -35.031 1 85.38 83 LEU A C 1
ATOM 638 O O . LEU A 1 83 ? -3.451 -32.625 -34.656 1 85.38 83 LEU A O 1
ATOM 642 N N . LYS A 1 84 ? -3.566 -31.031 -36.156 1 88.56 84 LYS A N 1
ATOM 643 C CA . LYS A 1 84 ? -2.967 -31.922 -37.156 1 88.56 84 LYS A CA 1
ATOM 644 C C . LYS A 1 84 ? -1.733 -31.281 -37.781 1 88.56 84 LYS A C 1
ATOM 646 O O . LYS A 1 84 ? -0.748 -31.969 -38.062 1 88.56 84 LYS A O 1
ATOM 651 N N . ASP A 1 85 ? -1.835 -30.062 -37.969 1 91.94 85 ASP A N 1
ATOM 652 C CA . ASP A 1 85 ? -0.814 -29.375 -38.75 1 91.94 85 ASP A CA 1
ATOM 653 C C . ASP A 1 85 ? 0.301 -28.844 -37.875 1 91.94 85 ASP A C 1
ATOM 655 O O . ASP A 1 85 ? 0.041 -28.359 -36.75 1 91.94 85 ASP A O 1
ATOM 659 N N . PRO A 1 86 ? 1.514 -28.953 -38.344 1 93.69 86 PRO A N 1
ATOM 660 C CA . PRO A 1 86 ? 2.617 -28.344 -37.625 1 93.69 86 PRO A CA 1
ATOM 661 C C . PRO A 1 86 ? 2.645 -26.812 -37.75 1 93.69 86 PRO A C 1
ATOM 663 O O . PRO A 1 86 ? 2.08 -26.266 -38.688 1 93.69 86 PRO A O 1
ATOM 666 N N . ILE A 1 87 ? 3.248 -26.203 -36.75 1 95.31 87 ILE A N 1
ATOM 667 C CA . ILE A 1 87 ? 3.541 -24.781 -36.875 1 95.31 87 ILE A CA 1
ATOM 668 C C . ILE A 1 87 ? 4.637 -24.547 -37.906 1 95.31 87 ILE A C 1
ATOM 670 O O . ILE A 1 87 ? 5.551 -25.359 -38.031 1 95.31 87 ILE A O 1
ATOM 674 N N . LEU A 1 88 ? 4.527 -23.453 -38.625 1 95.69 88 LEU A N 1
ATOM 675 C CA . LEU A 1 88 ? 5.543 -23.109 -39.594 1 95.69 88 LEU A CA 1
ATOM 676 C C . LEU A 1 88 ? 6.406 -21.953 -39.125 1 95.69 88 LEU A C 1
ATOM 678 O O . LEU A 1 88 ? 6.129 -20.797 -39.438 1 95.69 88 LEU A O 1
ATOM 682 N N . PRO A 1 89 ? 7.516 -22.312 -38.5 1 96.5 89 PRO A N 1
ATOM 683 C CA . PRO A 1 89 ? 8.391 -21.25 -38 1 96.5 89 PRO A CA 1
ATOM 684 C C . PRO A 1 89 ? 9.133 -20.516 -39.094 1 96.5 89 PRO A C 1
ATOM 686 O O . PRO A 1 89 ? 9.367 -21.078 -40.156 1 96.5 89 PRO A O 1
ATOM 689 N N . ARG A 1 90 ? 9.438 -19.281 -38.844 1 96.31 90 ARG A N 1
ATOM 690 C CA . ARG A 1 90 ? 10.25 -18.484 -39.75 1 96.31 90 ARG A CA 1
ATOM 691 C C . ARG A 1 90 ? 11.133 -17.516 -38.969 1 96.31 90 ARG A C 1
ATOM 693 O O . ARG A 1 90 ? 10.773 -17.078 -37.875 1 96.31 90 ARG A O 1
ATOM 700 N N . ILE A 1 91 ? 12.25 -17.219 -39.594 1 97.06 91 ILE A N 1
ATOM 701 C CA . ILE A 1 91 ? 13.117 -16.188 -39.031 1 97.06 91 ILE A CA 1
ATOM 702 C C . ILE A 1 91 ? 12.766 -14.836 -39.625 1 97.06 91 ILE A C 1
ATOM 704 O O . ILE A 1 91 ? 12.68 -14.688 -40.844 1 97.06 91 ILE A O 1
ATOM 708 N N . ASP A 1 92 ? 12.477 -13.977 -38.844 1 96.56 92 ASP A N 1
ATOM 709 C CA . ASP A 1 92 ? 12.195 -12.586 -39.188 1 96.56 92 ASP A CA 1
ATOM 710 C C . ASP A 1 92 ? 13.148 -11.633 -38.469 1 96.56 92 ASP A C 1
ATOM 712 O O . ASP A 1 92 ? 12.867 -11.172 -37.375 1 96.56 92 ASP A O 1
ATOM 716 N N . GLY A 1 93 ? 14.281 -11.273 -39.188 1 96.81 93 GLY A N 1
ATOM 717 C CA . GLY A 1 93 ? 15.32 -10.484 -38.562 1 96.81 93 GLY A CA 1
ATOM 718 C C . GLY A 1 93 ? 16 -11.211 -37.406 1 96.81 93 GLY A C 1
ATOM 719 O O . GLY A 1 93 ? 16.609 -12.266 -37.625 1 96.81 93 GLY A O 1
ATOM 720 N N . GLU A 1 94 ? 15.828 -10.609 -36.281 1 97.94 94 GLU A N 1
ATOM 721 C CA . GLU A 1 94 ? 16.484 -11.18 -35.094 1 97.94 94 GLU A CA 1
ATOM 722 C C . GLU A 1 94 ? 15.57 -12.141 -34.344 1 97.94 94 GLU A C 1
ATOM 724 O O . GLU A 1 94 ? 15.961 -12.711 -33.344 1 97.94 94 GLU A O 1
ATOM 729 N N . TYR A 1 95 ? 14.352 -12.367 -34.938 1 98.12 95 TYR A N 1
ATOM 730 C CA . TYR A 1 95 ? 13.344 -13.094 -34.188 1 98.12 95 TYR A CA 1
ATOM 731 C C . TYR A 1 95 ? 12.945 -14.375 -34.906 1 98.12 95 TYR A C 1
ATOM 733 O O . TYR A 1 95 ? 12.969 -14.438 -36.125 1 98.12 95 TYR A O 1
ATOM 741 N N . LEU A 1 96 ? 12.711 -15.414 -34.125 1 98.19 96 LEU A N 1
ATOM 742 C CA . LEU A 1 96 ? 11.969 -16.578 -34.594 1 98.19 96 LEU A CA 1
ATOM 743 C C . LEU A 1 96 ? 10.469 -16.391 -34.406 1 98.19 96 LEU A C 1
ATOM 745 O O . LEU A 1 96 ? 10.016 -16.109 -33.281 1 98.19 96 LEU A O 1
ATOM 749 N N . LYS A 1 97 ? 9.688 -16.438 -35.438 1 97.44 97 LYS A N 1
ATOM 750 C CA . LYS A 1 97 ? 8.234 -16.297 -35.438 1 97.44 97 LYS A CA 1
ATOM 751 C C . LYS A 1 97 ? 7.555 -17.469 -36.125 1 97.44 97 LYS A C 1
ATOM 753 O O . LYS A 1 97 ? 8.227 -18.328 -36.719 1 97.44 97 LYS A O 1
ATOM 758 N N . ALA A 1 98 ? 6.273 -17.562 -35.906 1 96.88 98 ALA A N 1
ATOM 759 C CA . ALA A 1 98 ? 5.473 -18.438 -36.75 1 96.88 98 ALA A CA 1
ATOM 760 C C . ALA A 1 98 ? 4.867 -17.672 -37.938 1 96.88 98 ALA A C 1
ATOM 762 O O . ALA A 1 98 ? 5.043 -16.453 -38.031 1 96.88 98 ALA A O 1
ATOM 763 N N . THR A 1 99 ? 4.273 -18.344 -38.781 1 95.12 99 THR A N 1
ATOM 764 C CA . THR A 1 99 ? 3.648 -17.719 -39.938 1 95.12 99 THR A CA 1
ATOM 765 C C . THR A 1 99 ? 2.15 -17.531 -39.719 1 95.12 99 THR A C 1
ATOM 767 O O . THR A 1 99 ? 1.347 -18.375 -40.125 1 95.12 99 THR A O 1
ATOM 770 N N . GLY A 1 100 ? 1.873 -16.469 -39.062 1 93.69 100 GLY A N 1
ATOM 771 C CA . GLY A 1 100 ? 0.494 -16.047 -38.844 1 93.69 100 GLY A CA 1
ATOM 772 C C . GLY A 1 100 ? -0.172 -16.734 -37.688 1 93.69 100 GLY A C 1
ATOM 773 O O . GLY A 1 100 ? -1.386 -16.625 -37.5 1 93.69 100 GLY A O 1
ATOM 774 N N . THR A 1 101 ? 0.533 -17.5 -36.969 1 95.06 101 THR A N 1
ATOM 775 C CA . THR A 1 101 ? 0.02 -18.172 -35.812 1 95.06 101 THR A CA 1
ATOM 776 C C . THR A 1 101 ? 0.911 -17.906 -34.594 1 95.06 101 THR A C 1
ATOM 778 O O . THR A 1 101 ? 1.954 -17.266 -34.719 1 95.06 101 THR A O 1
ATOM 781 N N . SER A 1 102 ? 0.392 -18.359 -33.438 1 95.25 102 SER A N 1
ATOM 782 C CA . SER A 1 102 ? 1.321 -18.453 -32.312 1 95.25 102 SER A CA 1
ATOM 783 C C . SER A 1 102 ? 2.469 -19.406 -32.594 1 95.25 102 SER A C 1
ATOM 785 O O . SER A 1 102 ? 2.299 -20.359 -33.375 1 95.25 102 SER A O 1
ATOM 787 N N . LEU A 1 103 ? 3.588 -19.141 -32.031 1 96.38 103 LEU A N 1
ATOM 788 C CA . LEU A 1 103 ? 4.816 -19.891 -32.312 1 96.38 103 LEU A CA 1
ATOM 789 C C . LEU A 1 103 ? 4.906 -21.125 -31.406 1 96.38 103 LEU A C 1
ATOM 791 O O . LEU A 1 103 ? 5.48 -22.141 -31.812 1 96.38 103 LEU A O 1
ATOM 795 N N . GLY A 1 104 ? 4.324 -20.984 -30.234 1 95.31 104 GLY A N 1
ATOM 796 C CA . GLY A 1 104 ? 4.52 -22.016 -29.219 1 95.31 104 GLY A CA 1
ATOM 797 C C . GLY A 1 104 ? 5.867 -21.922 -28.531 1 95.31 104 GLY A C 1
ATOM 798 O O . GLY A 1 104 ? 6.375 -22.906 -28 1 95.31 104 GLY A O 1
ATOM 799 N N . GLY A 1 105 ? 6.469 -20.797 -28.641 1 96.25 105 GLY A N 1
ATOM 800 C CA . GLY A 1 105 ? 7.676 -20.547 -27.859 1 96.25 105 GLY A CA 1
ATOM 801 C C . GLY A 1 105 ? 7.457 -20.688 -26.359 1 96.25 105 GLY A C 1
ATOM 802 O O . GLY A 1 105 ? 8.344 -21.141 -25.641 1 96.25 105 GLY A O 1
ATOM 803 N N . ASP A 1 106 ? 6.398 -20.312 -25.938 1 94.75 106 ASP A N 1
ATOM 804 C CA . ASP A 1 106 ? 5.883 -20.578 -24.609 1 94.75 106 ASP A CA 1
ATOM 805 C C . ASP A 1 106 ? 5.137 -21.906 -24.562 1 94.75 106 ASP A C 1
ATOM 807 O O . ASP A 1 106 ? 3.979 -21.984 -24.984 1 94.75 106 ASP A O 1
ATOM 811 N N . ASP A 1 107 ? 5.73 -22.984 -24.141 1 96.12 107 ASP A N 1
ATOM 812 C CA . ASP A 1 107 ? 7.062 -23.031 -23.547 1 96.12 107 ASP A CA 1
ATOM 813 C C . ASP A 1 107 ? 7.969 -24 -24.297 1 96.12 107 ASP A C 1
ATOM 815 O O . ASP A 1 107 ? 8.781 -24.703 -23.703 1 96.12 107 ASP A O 1
ATOM 819 N N . GLY A 1 108 ? 7.723 -24.094 -25.562 1 97 108 GLY A N 1
ATOM 820 C CA . GLY A 1 108 ? 8.539 -24.969 -26.406 1 97 108 GLY A CA 1
ATOM 821 C C . GLY A 1 108 ? 10.023 -24.688 -26.281 1 97 108 GLY A C 1
ATOM 822 O O . GLY A 1 108 ? 10.836 -25.625 -26.281 1 97 108 GLY A O 1
ATOM 823 N N . ILE A 1 109 ? 10.336 -23.453 -26.188 1 98.06 109 ILE A N 1
ATOM 824 C CA . ILE A 1 109 ? 11.75 -23.094 -26.125 1 98.06 109 ILE A CA 1
ATOM 825 C C . ILE A 1 109 ? 12.336 -23.547 -24.781 1 98.06 109 ILE A C 1
ATOM 827 O O . ILE A 1 109 ? 13.508 -23.938 -24.703 1 98.06 109 ILE A O 1
ATOM 831 N N . GLY A 1 110 ? 11.609 -23.453 -23.688 1 98.25 110 GLY A N 1
ATOM 832 C CA . GLY A 1 110 ? 12.062 -24 -22.406 1 98.25 110 GLY A CA 1
ATOM 833 C C . GLY A 1 110 ? 12.312 -25.484 -22.453 1 98.25 110 GLY A C 1
ATOM 834 O O . GLY A 1 110 ? 13.352 -25.969 -22 1 98.25 110 GLY A O 1
ATOM 835 N N . VAL A 1 111 ? 11.398 -26.203 -23.031 1 98.44 111 VAL A N 1
ATOM 836 C CA . VAL A 1 111 ? 11.531 -27.641 -23.188 1 98.44 111 VAL A CA 1
ATOM 837 C C . VAL A 1 111 ? 12.758 -27.953 -24.031 1 98.44 111 VAL A C 1
ATOM 839 O O . VAL A 1 111 ? 13.547 -28.844 -23.688 1 98.44 111 VAL A O 1
ATOM 842 N N . ALA A 1 112 ? 12.906 -27.203 -25.094 1 98.44 112 ALA A N 1
ATOM 843 C CA . ALA A 1 112 ? 14.07 -27.391 -25.953 1 98.44 112 ALA A CA 1
ATOM 844 C C . ALA A 1 112 ? 15.367 -27.156 -25.188 1 98.44 112 ALA A C 1
ATOM 846 O O . ALA A 1 112 ? 16.359 -27.859 -25.391 1 98.44 112 ALA A O 1
ATOM 847 N N . THR A 1 113 ? 15.352 -26.172 -24.375 1 98.5 113 THR A N 1
ATOM 848 C CA . THR A 1 113 ? 16.531 -25.844 -23.578 1 98.5 113 THR A CA 1
ATOM 849 C C . THR A 1 113 ? 16.875 -26.984 -22.625 1 98.5 113 THR A C 1
ATOM 851 O O . THR A 1 113 ? 18.031 -27.328 -22.453 1 98.5 113 THR A O 1
ATOM 854 N N . CYS A 1 114 ? 15.906 -27.562 -22 1 98.5 114 CYS A N 1
ATOM 855 C CA . CYS A 1 114 ? 16.109 -28.719 -21.125 1 98.5 114 CYS A CA 1
ATOM 856 C C . CYS A 1 114 ? 16.766 -29.859 -21.891 1 98.5 114 CYS A C 1
ATOM 858 O O . CYS A 1 114 ? 17.734 -30.469 -21.422 1 98.5 114 CYS A O 1
ATOM 860 N N . PHE A 1 115 ? 16.312 -30.125 -23.062 1 98.62 115 PHE A N 1
ATOM 861 C CA . PHE A 1 115 ? 16.844 -31.219 -23.859 1 98.62 115 PHE A CA 1
ATOM 862 C C . PHE A 1 115 ? 18.266 -30.922 -24.312 1 98.62 115 PHE A C 1
ATOM 864 O O . PHE A 1 115 ? 19.094 -31.828 -24.422 1 98.62 115 PHE A O 1
ATOM 871 N N . ALA A 1 116 ? 18.484 -29.641 -24.578 1 98.38 116 ALA A N 1
ATOM 872 C CA . ALA A 1 116 ? 19.844 -29.266 -24.953 1 98.38 116 ALA A CA 1
ATOM 873 C C . ALA A 1 116 ? 20.828 -29.625 -23.844 1 98.38 116 ALA A C 1
ATOM 875 O O . ALA A 1 116 ? 21.953 -30.047 -24.109 1 98.38 116 ALA A O 1
ATOM 876 N N . ILE A 1 117 ? 20.406 -29.422 -22.656 1 98.25 117 ILE A N 1
ATOM 877 C CA . ILE A 1 117 ? 21.25 -29.766 -21.5 1 98.25 117 ILE A CA 1
ATOM 878 C C . ILE A 1 117 ? 21.406 -31.281 -21.406 1 98.25 117 ILE A C 1
ATOM 880 O O . ILE A 1 117 ? 22.516 -31.766 -21.172 1 98.25 117 ILE A O 1
ATOM 884 N N . LEU A 1 118 ? 20.359 -32.031 -21.656 1 98.12 118 LEU A N 1
ATOM 885 C CA . LEU A 1 118 ? 20.422 -33.5 -21.641 1 98.12 118 LEU A CA 1
ATOM 886 C C . LEU A 1 118 ? 21.359 -34.031 -22.719 1 98.12 118 LEU A C 1
ATOM 888 O O . LEU A 1 118 ? 22.016 -35.062 -22.547 1 98.12 118 LEU A O 1
ATOM 892 N N . GLU A 1 119 ? 21.453 -33.281 -23.781 1 97.62 119 GLU A N 1
ATOM 893 C CA . GLU A 1 119 ? 22.219 -33.719 -24.953 1 97.62 119 GLU A CA 1
ATOM 894 C C . GLU A 1 119 ? 23.703 -33.406 -24.781 1 97.62 119 GLU A C 1
ATOM 896 O O . GLU A 1 119 ? 24.547 -33.969 -25.5 1 97.62 119 GLU A O 1
ATOM 901 N N . ASN A 1 120 ? 23.969 -32.5 -23.906 1 97.06 120 ASN A N 1
ATOM 902 C CA . ASN A 1 120 ? 25.344 -32.062 -23.734 1 97.06 120 ASN A CA 1
ATOM 903 C C . ASN A 1 120 ? 26.172 -33.125 -23.016 1 97.06 120 ASN A C 1
ATOM 905 O O . ASN A 1 120 ? 26.094 -33.281 -21.797 1 97.06 120 ASN A O 1
ATOM 909 N N . SER A 1 121 ? 27.062 -33.75 -23.688 1 93.88 121 SER A N 1
ATOM 910 C CA . SER A 1 121 ? 27.859 -34.844 -23.125 1 93.88 121 SER A CA 1
ATOM 911 C C . SER A 1 121 ? 29.094 -34.281 -22.406 1 93.88 121 SER A C 1
ATOM 913 O O . SER A 1 121 ? 29.75 -35 -21.656 1 93.88 121 SER A O 1
ATOM 915 N N . GLU A 1 122 ? 29.297 -33.062 -22.609 1 95.5 122 GLU A N 1
ATOM 916 C CA . GLU A 1 122 ? 30.5 -32.469 -22.016 1 95.5 122 GLU A CA 1
ATOM 917 C C . GLU A 1 122 ? 30.188 -31.781 -20.688 1 95.5 122 GLU A C 1
ATOM 919 O O . GLU A 1 122 ? 31.094 -31.5 -19.906 1 95.5 122 GLU A O 1
ATOM 924 N N . LEU A 1 123 ? 29 -31.562 -20.516 1 96.31 123 LEU A N 1
ATOM 925 C CA . LEU A 1 123 ? 28.578 -30.859 -19.297 1 96.31 123 LEU A CA 1
ATOM 926 C C . LEU A 1 123 ? 28.719 -31.766 -18.078 1 96.31 123 LEU A C 1
ATOM 928 O O . LEU A 1 123 ? 28.234 -32.906 -18.078 1 96.31 123 LEU A O 1
ATOM 932 N N . GLN A 1 124 ? 29.453 -31.297 -17.047 1 96.38 124 GLN A N 1
ATOM 933 C CA . GLN A 1 124 ? 29.516 -31.984 -15.766 1 96.38 124 GLN A CA 1
ATOM 934 C C . GLN A 1 124 ? 28.344 -31.609 -14.875 1 96.38 124 GLN A C 1
ATOM 936 O O . GLN A 1 124 ? 28.078 -30.422 -14.664 1 96.38 124 GLN A O 1
ATOM 941 N N . HIS A 1 125 ? 27.703 -32.562 -14.398 1 97.69 125 HIS A N 1
ATOM 942 C CA . HIS A 1 125 ? 26.516 -32.281 -13.609 1 97.69 125 HIS A CA 1
ATOM 943 C C . HIS A 1 125 ? 26.188 -33.406 -12.648 1 97.69 125 HIS A C 1
ATOM 945 O O . HIS A 1 125 ? 26.578 -34.562 -12.875 1 97.69 125 HIS A O 1
ATOM 951 N N . GLY A 1 126 ? 25.531 -33.062 -11.539 1 97.88 126 GLY A N 1
ATOM 952 C CA . GLY A 1 126 ? 24.906 -34.062 -10.695 1 97.88 126 GLY A CA 1
ATOM 953 C C . GLY A 1 126 ? 23.719 -34.75 -11.367 1 97.88 126 GLY A C 1
ATOM 954 O O . GLY A 1 126 ? 23.5 -34.594 -12.562 1 97.88 126 GLY A O 1
ATOM 955 N N . PRO A 1 127 ? 23.031 -35.594 -10.562 1 98.25 127 PRO A N 1
ATOM 956 C CA . PRO A 1 127 ? 21.828 -36.188 -11.164 1 98.25 127 PRO A CA 1
ATOM 957 C C . PRO A 1 127 ? 20.812 -35.125 -11.609 1 98.25 127 PRO A C 1
ATOM 959 O O . PRO A 1 127 ? 20.625 -34.125 -10.906 1 98.25 127 PRO A O 1
ATOM 962 N N . LEU A 1 128 ? 20.266 -35.312 -12.742 1 98.62 128 LEU A N 1
ATOM 963 C CA . LEU A 1 128 ? 19.297 -34.375 -13.281 1 98.62 128 LEU A CA 1
ATOM 964 C C . LEU A 1 128 ? 17.922 -35 -13.406 1 98.62 128 LEU A C 1
ATOM 966 O O . LEU A 1 128 ? 17.812 -36.188 -13.695 1 98.62 128 LEU A O 1
ATOM 970 N N . GLU A 1 129 ? 16.953 -34.25 -13.133 1 98.75 129 GLU A N 1
ATOM 971 C CA . GLU A 1 129 ? 15.57 -34.5 -13.5 1 98.75 129 GLU A CA 1
ATOM 972 C C . GLU A 1 129 ? 15.031 -33.438 -14.445 1 98.75 129 GLU A C 1
ATOM 974 O O . GLU A 1 129 ? 15.461 -32.281 -14.398 1 98.75 129 GLU A O 1
ATOM 979 N N . VAL A 1 130 ? 14.203 -33.875 -15.359 1 98.81 130 VAL A N 1
ATOM 980 C CA . VAL A 1 130 ? 13.438 -32.938 -16.188 1 98.81 130 VAL A CA 1
ATOM 981 C C . VAL A 1 130 ? 11.945 -33.25 -16.047 1 98.81 130 VAL A C 1
ATOM 983 O O . VAL A 1 130 ? 11.508 -34.375 -16.203 1 98.81 130 VAL A O 1
ATOM 986 N N . LEU A 1 131 ? 11.234 -32.219 -15.664 1 98.81 131 LEU A N 1
ATOM 987 C CA . LEU A 1 131 ? 9.781 -32.312 -15.555 1 98.81 131 LEU A CA 1
ATOM 988 C C . LEU A 1 131 ? 9.094 -31.531 -16.656 1 98.81 131 LEU A C 1
ATOM 990 O O . LEU A 1 131 ? 9.242 -30.297 -16.719 1 98.81 131 LEU A O 1
ATOM 994 N N . ILE A 1 132 ? 8.375 -32.188 -17.5 1 98.5 132 ILE A N 1
ATOM 995 C CA . ILE A 1 132 ? 7.586 -31.547 -18.547 1 98.5 132 ILE A CA 1
ATOM 996 C C . ILE A 1 132 ? 6.098 -31.75 -18.266 1 98.5 132 ILE A C 1
ATOM 998 O O . ILE A 1 132 ? 5.594 -32.875 -18.375 1 98.5 132 ILE A O 1
ATOM 1002 N N . THR A 1 133 ? 5.391 -30.656 -17.984 1 97.06 133 THR A N 1
ATOM 1003 C CA . THR A 1 133 ? 4 -30.766 -17.547 1 97.06 133 THR A CA 1
ATOM 1004 C C . THR A 1 133 ? 3.055 -30.625 -18.734 1 97.06 133 THR A C 1
ATOM 1006 O O . THR A 1 133 ? 3.4 -30 -19.75 1 97.06 133 THR A O 1
ATOM 1009 N N . ARG A 1 134 ? 1.953 -31.188 -18.594 1 93.12 134 ARG A N 1
ATOM 1010 C CA . ARG A 1 134 ? 0.899 -31.047 -19.594 1 93.12 134 ARG A CA 1
ATOM 1011 C C . ARG A 1 134 ? -0.036 -29.891 -19.234 1 93.12 134 ARG A C 1
ATOM 1013 O O . ARG A 1 134 ? -0.157 -29.516 -18.062 1 93.12 134 ARG A O 1
ATOM 1020 N N . ASP A 1 135 ? -0.635 -29.266 -20.172 1 91.38 135 ASP A N 1
ATOM 1021 C CA . ASP A 1 135 ? -1.792 -28.375 -20.109 1 91.38 135 ASP A CA 1
ATOM 1022 C C . ASP A 1 135 ? -1.579 -27.281 -19.062 1 91.38 135 ASP A C 1
ATOM 1024 O O . ASP A 1 135 ? -2.434 -27.062 -18.203 1 91.38 135 ASP A O 1
ATOM 1028 N N . GLU A 1 136 ? -0.419 -26.625 -19.141 1 91.38 136 GLU A N 1
ATOM 1029 C CA . GLU A 1 136 ? -0.151 -25.453 -18.328 1 91.38 136 GLU A CA 1
ATOM 1030 C C . GLU A 1 136 ? -1.067 -24.297 -18.703 1 91.38 136 GLU A C 1
ATOM 1032 O O . GLU A 1 136 ? -1.569 -23.578 -17.844 1 91.38 136 GLU A O 1
ATOM 1037 N N . GLU A 1 137 ? -1.494 -24.219 -19.906 1 87.19 137 GLU A N 1
ATOM 1038 C CA . GLU A 1 137 ? -2.102 -23.031 -20.5 1 87.19 137 GLU A CA 1
ATOM 1039 C C . GLU A 1 137 ? -3.602 -22.984 -20.219 1 87.19 137 GLU A C 1
ATOM 1041 O O . GLU A 1 137 ? -4.258 -21.969 -20.516 1 87.19 137 GLU A O 1
ATOM 1046 N N . ILE A 1 138 ? -4.086 -24.062 -19.734 1 83.5 138 ILE A N 1
ATOM 1047 C CA . ILE A 1 138 ? -5.527 -24.094 -19.516 1 83.5 138 ILE A CA 1
ATOM 1048 C C . ILE A 1 138 ? -5.812 -24.406 -18.047 1 83.5 138 ILE A C 1
ATOM 1050 O O . ILE A 1 138 ? -6.684 -25.219 -17.734 1 83.5 138 ILE A O 1
ATOM 1054 N N . GLY A 1 139 ? -4.953 -23.875 -17.141 1 80.88 139 GLY A N 1
ATOM 1055 C CA . GLY A 1 139 ? -5.25 -23.984 -15.727 1 80.88 139 GLY A CA 1
ATOM 1056 C C . GLY A 1 139 ? -4.199 -24.766 -14.961 1 80.88 139 GLY A C 1
ATOM 1057 O O . GLY A 1 139 ? -4.496 -25.375 -13.93 1 80.88 139 GLY A O 1
ATOM 1058 N N . LEU A 1 140 ? -2.982 -24.953 -15.531 1 90.75 140 LEU A N 1
ATOM 1059 C CA . LEU A 1 140 ? -1.852 -25.578 -14.852 1 90.75 140 LEU A CA 1
ATOM 1060 C C . LEU A 1 140 ? -2.189 -27 -14.438 1 90.75 140 LEU A C 1
ATOM 1062 O O . LEU A 1 140 ? -1.903 -27.406 -13.312 1 90.75 140 LEU A O 1
ATOM 1066 N N . ILE A 1 141 ? -2.832 -27.719 -15.305 1 89.75 141 ILE A N 1
ATOM 1067 C CA . ILE A 1 141 ? -3.453 -29 -14.984 1 89.75 141 ILE A CA 1
ATOM 1068 C C . ILE A 1 141 ? -2.373 -30.031 -14.633 1 89.75 141 ILE A C 1
ATOM 1070 O O . ILE A 1 141 ? -2.494 -30.75 -13.648 1 89.75 141 ILE A O 1
ATOM 1074 N N . GLY A 1 142 ? -1.369 -30.125 -15.43 1 93.38 142 GLY A N 1
ATOM 1075 C CA . GLY A 1 142 ? -0.299 -31.078 -15.164 1 93.38 142 GLY A CA 1
ATOM 1076 C C . GLY A 1 142 ? 0.356 -30.875 -13.812 1 93.38 142 GLY A C 1
ATOM 1077 O O . GLY A 1 142 ? 0.562 -31.844 -13.07 1 93.38 142 GLY A O 1
ATOM 1078 N N . ALA A 1 143 ? 0.678 -29.656 -13.508 1 95.62 143 ALA A N 1
ATOM 1079 C CA . ALA A 1 143 ? 1.307 -29.328 -12.227 1 95.62 143 ALA A CA 1
ATOM 1080 C C . ALA A 1 143 ? 0.385 -29.672 -11.062 1 95.62 143 ALA A C 1
ATOM 1082 O O . ALA A 1 143 ? 0.833 -30.219 -10.047 1 95.62 143 ALA A O 1
ATOM 1083 N N . ALA A 1 144 ? -0.886 -29.406 -11.219 1 93.44 144 ALA A N 1
ATOM 1084 C CA . ALA A 1 144 ? -1.864 -29.688 -10.172 1 93.44 144 ALA A CA 1
ATOM 1085 C C . ALA A 1 144 ? -1.96 -31.188 -9.898 1 93.44 144 ALA A C 1
ATOM 1087 O O . ALA A 1 144 ? -2.213 -31.609 -8.758 1 93.44 144 ALA A O 1
ATOM 1088 N N . ASN A 1 145 ? -1.663 -31.984 -10.922 1 93.62 145 ASN A N 1
ATOM 1089 C CA . ASN A 1 145 ? -1.843 -33.438 -10.805 1 93.62 145 ASN A CA 1
ATOM 1090 C C . ASN A 1 145 ? -0.503 -34.156 -10.734 1 93.62 145 ASN A C 1
ATOM 1092 O O . ASN A 1 145 ? -0.439 -35.375 -10.945 1 93.62 145 ASN A O 1
ATOM 1096 N N . LEU A 1 146 ? 0.518 -33.406 -10.477 1 96.19 146 LEU A N 1
ATOM 1097 C CA . LEU A 1 146 ? 1.82 -34.031 -10.336 1 96.19 146 LEU A CA 1
ATOM 1098 C C . LEU A 1 146 ? 1.803 -35.062 -9.211 1 96.19 146 LEU A C 1
ATOM 1100 O O . LEU A 1 146 ? 1.33 -34.781 -8.109 1 96.19 146 LEU A O 1
ATOM 1104 N N . GLU A 1 147 ? 2.283 -36.219 -9.477 1 92.44 147 GLU A N 1
ATOM 1105 C CA . GLU A 1 147 ? 2.328 -37.281 -8.484 1 92.44 147 GLU A CA 1
ATOM 1106 C C . GLU A 1 147 ? 3.26 -36.906 -7.328 1 92.44 147 GLU A C 1
ATOM 1108 O O . GLU A 1 147 ? 4.398 -36.5 -7.551 1 92.44 147 GLU A O 1
ATOM 1113 N N . PRO A 1 148 ? 2.754 -37.062 -6.066 1 90.31 148 PRO A N 1
ATOM 1114 C CA . PRO A 1 148 ? 3.607 -36.719 -4.918 1 90.31 148 PRO A CA 1
ATOM 1115 C C . PRO A 1 148 ? 4.801 -37.688 -4.789 1 90.31 148 PRO A C 1
ATOM 1117 O O . PRO A 1 148 ? 4.672 -38.875 -5.047 1 90.31 148 PRO A O 1
ATOM 1120 N N . GLY A 1 149 ? 5.855 -37.188 -4.473 1 93.06 149 GLY A N 1
ATOM 1121 C CA . GLY A 1 149 ? 7.027 -37.969 -4.152 1 93.06 149 GLY A CA 1
ATOM 1122 C C . GLY A 1 149 ? 7.805 -38.406 -5.379 1 93.06 149 GLY A C 1
ATOM 1123 O O . GLY A 1 149 ? 8.859 -39.031 -5.266 1 93.06 149 GLY A O 1
ATOM 1124 N N . ILE A 1 150 ? 7.367 -38.062 -6.531 1 95.88 150 ILE A N 1
ATOM 1125 C CA . ILE A 1 150 ? 7.988 -38.562 -7.75 1 95.88 150 ILE A CA 1
ATOM 1126 C C . ILE A 1 150 ? 9.305 -37.844 -8.008 1 95.88 150 ILE A C 1
ATOM 1128 O O . ILE A 1 150 ? 10.25 -38.406 -8.547 1 95.88 150 ILE A O 1
ATOM 1132 N N . LEU A 1 151 ? 9.367 -36.594 -7.629 1 97.12 151 LEU A N 1
ATOM 1133 C CA . LEU A 1 151 ? 10.594 -35.844 -7.824 1 97.12 151 LEU A CA 1
ATOM 1134 C C . LEU A 1 151 ? 11.547 -36.031 -6.648 1 97.12 151 LEU A C 1
ATOM 1136 O O . LEU A 1 151 ? 11.102 -36.188 -5.508 1 97.12 151 LEU A O 1
ATOM 1140 N N . LYS A 1 152 ? 12.789 -35.969 -6.922 1 96.25 152 LYS A N 1
ATOM 1141 C CA . LYS A 1 152 ? 13.828 -36.094 -5.906 1 96.25 152 LYS A CA 1
ATOM 1142 C C . LYS A 1 152 ? 14.656 -34.812 -5.816 1 96.25 152 LYS A C 1
ATOM 1144 O O . LYS A 1 152 ? 15.5 -34.656 -4.93 1 96.25 152 LYS A O 1
ATOM 1149 N N . ALA A 1 153 ? 14.32 -33.938 -6.559 1 97.5 153 ALA A N 1
ATOM 1150 C CA . ALA A 1 153 ? 15.133 -32.75 -6.746 1 97.5 153 ALA A CA 1
ATOM 1151 C C . ALA A 1 153 ? 15.133 -31.875 -5.484 1 97.5 153 ALA A C 1
ATOM 1153 O O . ALA A 1 153 ? 14.109 -31.75 -4.816 1 97.5 153 ALA A O 1
ATOM 1154 N N . LYS A 1 154 ? 16.266 -31.375 -5.191 1 97.38 154 LYS A N 1
ATOM 1155 C CA . LYS A 1 154 ? 16.422 -30.344 -4.18 1 97.38 154 LYS A CA 1
ATOM 1156 C C . LYS A 1 154 ? 16.172 -28.953 -4.777 1 97.38 154 LYS A C 1
ATOM 1158 O O . LYS A 1 154 ? 15.672 -28.062 -4.102 1 97.38 154 LYS A O 1
ATOM 1163 N N . TYR A 1 155 ? 16.625 -28.766 -5.977 1 98.25 155 TYR A N 1
ATOM 1164 C CA . TYR A 1 155 ? 16.5 -27.516 -6.715 1 98.25 155 TYR A CA 1
ATOM 1165 C C . TYR A 1 155 ? 15.664 -27.703 -7.973 1 98.25 155 TYR A C 1
ATOM 1167 O O . TYR A 1 155 ? 15.727 -28.75 -8.625 1 98.25 155 TYR A O 1
ATOM 1175 N N . MET A 1 156 ? 14.891 -26.703 -8.297 1 98.56 156 MET A N 1
ATOM 1176 C CA . MET A 1 156 ? 14.141 -26.719 -9.555 1 98.56 156 MET A CA 1
ATOM 1177 C C . MET A 1 156 ? 14.336 -25.406 -10.312 1 98.56 156 MET A C 1
ATOM 1179 O O . MET A 1 156 ? 14.133 -24.328 -9.758 1 98.56 156 MET A O 1
ATOM 1183 N N . ILE A 1 157 ? 14.719 -25.531 -11.5 1 98.75 157 ILE A N 1
ATOM 1184 C CA . ILE A 1 157 ? 14.797 -24.391 -12.414 1 98.75 157 ILE A CA 1
ATOM 1185 C C . ILE A 1 157 ? 13.664 -24.469 -13.438 1 98.75 157 ILE A C 1
ATOM 1187 O O . ILE A 1 157 ? 13.695 -25.328 -14.336 1 98.75 157 ILE A O 1
ATOM 1191 N N . ASN A 1 158 ? 12.656 -23.641 -13.203 1 98.62 158 ASN A N 1
ATOM 1192 C CA . ASN A 1 158 ? 11.578 -23.484 -14.172 1 98.62 158 ASN A CA 1
ATOM 1193 C C . ASN A 1 158 ? 12.023 -22.656 -15.375 1 98.62 158 ASN A C 1
ATOM 1195 O O . ASN A 1 158 ? 12.5 -21.531 -15.211 1 98.62 158 ASN A O 1
ATOM 1199 N N . VAL A 1 159 ? 11.953 -23.219 -16.562 1 98.44 159 VAL A N 1
ATOM 1200 C CA . VAL A 1 159 ? 12.422 -22.531 -17.766 1 98.44 159 VAL A CA 1
ATOM 1201 C C . VAL A 1 159 ? 11.227 -22.031 -18.578 1 98.44 159 VAL A C 1
ATOM 1203 O O . VAL A 1 159 ? 11.102 -22.359 -19.766 1 98.44 159 VAL A O 1
ATOM 1206 N N . ASP A 1 160 ? 10.43 -21.219 -17.906 1 96.88 160 ASP A N 1
ATOM 1207 C CA . ASP A 1 160 ? 9.164 -20.812 -18.516 1 96.88 160 ASP A CA 1
ATOM 1208 C C . ASP A 1 160 ? 8.984 -19.297 -18.438 1 96.88 160 ASP A C 1
ATOM 1210 O O . ASP A 1 160 ? 7.902 -18.781 -18.734 1 96.88 160 ASP A O 1
ATOM 1214 N N . SER A 1 161 ? 10.008 -18.531 -17.969 1 96.25 161 SER A N 1
ATOM 1215 C CA . SER A 1 161 ? 9.938 -17.078 -17.984 1 96.25 161 SER A CA 1
ATOM 1216 C C . SER A 1 161 ? 10.219 -16.516 -19.375 1 96.25 161 SER A C 1
ATOM 1218 O O . SER A 1 161 ? 10.758 -17.219 -20.234 1 96.25 161 SER A O 1
ATOM 1220 N N . GLU A 1 162 ? 9.852 -15.234 -19.641 1 95.38 162 GLU A N 1
ATOM 1221 C CA . GLU A 1 162 ? 9.867 -14.734 -21.016 1 95.38 162 GLU A CA 1
ATOM 1222 C C . GLU A 1 162 ? 10.695 -13.461 -21.125 1 95.38 162 GLU A C 1
ATOM 1224 O O . GLU A 1 162 ? 10.484 -12.656 -22.047 1 95.38 162 GLU A O 1
ATOM 1229 N N . GLU A 1 163 ? 11.547 -13.266 -20.172 1 96.06 163 GLU A N 1
ATOM 1230 C CA . GLU A 1 163 ? 12.414 -12.086 -20.172 1 96.06 163 GLU A CA 1
ATOM 1231 C C . GLU A 1 163 ? 13.875 -12.469 -20.016 1 96.06 163 GLU A C 1
ATOM 1233 O O . GLU A 1 163 ? 14.234 -13.25 -19.125 1 96.06 163 GLU A O 1
ATOM 1238 N N . GLN A 1 164 ? 14.688 -11.945 -20.938 1 97.12 164 GLN A N 1
ATOM 1239 C CA . GLN A 1 164 ? 16.125 -12.219 -20.844 1 97.12 164 GLN A CA 1
ATOM 1240 C C . GLN A 1 164 ? 16.734 -11.492 -19.641 1 97.12 164 GLN A C 1
ATOM 1242 O O . GLN A 1 164 ? 16.25 -10.422 -19.25 1 97.12 164 GLN A O 1
ATOM 1247 N N . ASN A 1 165 ? 17.734 -12.078 -19.109 1 97.62 165 ASN A N 1
ATOM 1248 C CA . ASN A 1 165 ? 18.516 -11.5 -18 1 97.62 165 ASN A CA 1
ATOM 1249 C C . ASN A 1 165 ? 17.625 -11.109 -16.828 1 97.62 165 ASN A C 1
ATOM 1251 O O . ASN A 1 165 ? 17.703 -9.984 -16.344 1 97.62 165 ASN A O 1
ATOM 1255 N N . ALA A 1 166 ? 16.766 -12 -16.484 1 97.88 166 ALA A N 1
ATOM 1256 C CA . ALA A 1 166 ? 15.844 -11.836 -15.367 1 97.88 166 ALA A CA 1
ATOM 1257 C C . ALA A 1 166 ? 15.625 -13.156 -14.633 1 97.88 166 ALA A C 1
ATOM 1259 O O . ALA A 1 166 ? 15.617 -14.227 -15.258 1 97.88 166 ALA A O 1
ATOM 1260 N N . VAL A 1 167 ? 15.492 -13.102 -13.352 1 98.12 167 VAL A N 1
ATOM 1261 C CA . VAL A 1 167 ? 15.242 -14.273 -12.523 1 98.12 167 VAL A CA 1
ATOM 1262 C C . VAL A 1 167 ? 13.945 -14.078 -11.734 1 98.12 167 VAL A C 1
ATOM 1264 O O . VAL A 1 167 ? 13.852 -13.188 -10.891 1 98.12 167 VAL A O 1
ATOM 1267 N N . CYS A 1 168 ? 12.969 -14.891 -12.062 1 97.69 168 CYS A N 1
ATOM 1268 C CA . CYS A 1 168 ? 11.727 -14.883 -11.297 1 97.69 168 CYS A CA 1
ATOM 1269 C C . CYS A 1 168 ? 11.844 -15.773 -10.062 1 97.69 168 CYS A C 1
ATOM 1271 O O . CYS A 1 168 ? 12.242 -16.938 -10.164 1 97.69 168 CYS A O 1
ATOM 1273 N N . ILE A 1 169 ? 11.461 -15.242 -8.883 1 97.38 169 ILE A N 1
ATOM 1274 C CA . ILE A 1 169 ? 11.711 -16 -7.664 1 97.38 169 ILE A CA 1
ATOM 1275 C C . ILE A 1 169 ? 10.406 -16.172 -6.883 1 97.38 169 ILE A C 1
ATOM 1277 O O . ILE A 1 169 ? 10.422 -16.531 -5.707 1 97.38 169 ILE A O 1
ATOM 1281 N N . GLY A 1 170 ? 9.32 -15.859 -7.504 1 96.81 170 GLY A N 1
ATOM 1282 C CA . GLY A 1 170 ? 8.039 -15.984 -6.832 1 96.81 170 GLY A CA 1
ATOM 1283 C C . GLY A 1 170 ? 6.855 -15.711 -7.746 1 96.81 170 GLY A C 1
ATOM 1284 O O . GLY A 1 170 ? 7.023 -15.148 -8.836 1 96.81 170 GLY A O 1
ATOM 1285 N N . CYS A 1 171 ? 5.715 -16.125 -7.305 1 96.62 171 CYS A N 1
ATOM 1286 C CA . CYS A 1 171 ? 4.473 -15.844 -8.016 1 96.62 171 CYS A CA 1
ATOM 1287 C C . CYS A 1 171 ? 3.293 -15.773 -7.055 1 96.62 171 CYS A C 1
ATOM 1289 O O . CYS A 1 171 ? 3.373 -16.281 -5.93 1 96.62 171 CYS A O 1
ATOM 1291 N N . ALA A 1 172 ? 2.27 -15.141 -7.477 1 96.62 172 ALA A N 1
ATOM 1292 C CA . ALA A 1 172 ? 1.074 -15.078 -6.641 1 96.62 172 ALA A CA 1
ATOM 1293 C C . ALA A 1 172 ? 0.176 -16.297 -6.871 1 96.62 172 ALA A C 1
ATOM 1295 O O . ALA A 1 172 ? 0.033 -16.75 -8.008 1 96.62 172 ALA A O 1
ATOM 1296 N N . GLY A 1 173 ? -0.382 -16.844 -5.754 1 96 173 GLY A N 1
ATOM 1297 C CA . GLY A 1 173 ? -1.607 -17.625 -5.871 1 96 173 GLY A CA 1
ATOM 1298 C C . GLY A 1 173 ? -2.846 -16.766 -6.035 1 96 173 GLY A C 1
ATOM 1299 O O . GLY A 1 173 ? -2.75 -15.539 -6.098 1 96 173 GLY A O 1
ATOM 1300 N N . SER A 1 174 ? -3.98 -17.438 -6.133 1 95.69 174 SER A N 1
ATOM 1301 C CA . SER A 1 174 ? -5.211 -16.672 -6.312 1 95.69 174 SER A CA 1
ATOM 1302 C C . SER A 1 174 ? -6.438 -17.516 -5.969 1 95.69 174 SER A C 1
ATOM 1304 O O . SER A 1 174 ? -6.348 -18.734 -5.871 1 95.69 174 SER A O 1
ATOM 1306 N N . PHE A 1 175 ? -7.469 -16.891 -5.691 1 96.62 175 PHE A N 1
ATOM 1307 C CA . PHE A 1 175 ? -8.805 -17.469 -5.688 1 96.62 175 PHE A CA 1
ATOM 1308 C C . PHE A 1 175 ? -9.852 -16.422 -6.051 1 96.62 175 PHE A C 1
ATOM 1310 O O . PHE A 1 175 ? -9.57 -15.219 -6.027 1 96.62 175 PHE A O 1
ATOM 1317 N N . THR A 1 176 ? -10.938 -16.891 -6.457 1 97.12 176 THR A N 1
ATOM 1318 C CA . THR A 1 176 ? -12.078 -16.047 -6.773 1 97.12 176 THR A CA 1
ATOM 1319 C C . THR A 1 176 ? -13.172 -16.203 -5.727 1 97.12 176 THR A C 1
ATOM 1321 O O . THR A 1 176 ? -13.367 -17.297 -5.184 1 97.12 176 THR A O 1
ATOM 1324 N N . LEU A 1 177 ? -13.852 -15.133 -5.414 1 98.25 177 LEU A N 1
ATOM 1325 C CA . LEU A 1 177 ? -15.023 -15.133 -4.535 1 98.25 177 LEU A CA 1
ATOM 1326 C C . LEU A 1 177 ? -16.234 -14.57 -5.258 1 98.25 177 LEU A C 1
ATOM 1328 O O . LEU A 1 177 ? -16.141 -13.578 -5.984 1 98.25 177 LEU A O 1
ATOM 1332 N N . GLU A 1 178 ? -17.281 -15.25 -5.129 1 98.44 178 GLU A N 1
ATOM 1333 C CA . GLU A 1 178 ? -18.594 -14.703 -5.469 1 98.44 178 GLU A CA 1
ATOM 1334 C C . GLU A 1 178 ? -19.391 -14.352 -4.215 1 98.44 178 GLU A C 1
ATOM 1336 O O . GLU A 1 178 ? -19.562 -15.188 -3.324 1 98.44 178 GLU A O 1
ATOM 1341 N N . MET A 1 179 ? -19.844 -13.172 -4.156 1 98.69 179 MET A N 1
ATOM 1342 C CA . MET A 1 179 ? -20.578 -12.648 -3.006 1 98.69 179 MET A CA 1
ATOM 1343 C C . MET A 1 179 ? -21.938 -12.086 -3.434 1 98.69 179 MET A C 1
ATOM 1345 O O . MET A 1 179 ? -22.016 -11.281 -4.363 1 98.69 179 MET A O 1
ATOM 1349 N N . THR A 1 180 ? -22.984 -12.5 -2.777 1 98.56 180 THR A N 1
ATOM 1350 C CA . THR A 1 180 ? -24.328 -12.102 -3.174 1 98.56 180 THR A CA 1
ATOM 1351 C C . THR A 1 180 ? -25.031 -11.359 -2.037 1 98.56 180 THR A C 1
ATOM 1353 O O . THR A 1 180 ? -25.141 -11.883 -0.926 1 98.56 180 THR A O 1
ATOM 1356 N N . MET A 1 181 ? -25.484 -10.188 -2.27 1 98.44 181 MET A N 1
ATOM 1357 C CA . MET A 1 181 ? -26.297 -9.414 -1.329 1 98.44 181 MET A CA 1
ATOM 1358 C C . MET A 1 181 ? -27.766 -9.508 -1.667 1 98.44 181 MET A C 1
ATOM 1360 O O . MET A 1 181 ? -28.219 -9.016 -2.707 1 98.44 181 MET A O 1
ATOM 1364 N N . PRO A 1 182 ? -28.547 -10.102 -0.783 1 97.88 182 PRO A N 1
ATOM 1365 C CA . PRO A 1 182 ? -29.984 -10.102 -1.016 1 97.88 182 PRO A CA 1
ATOM 1366 C C . PRO A 1 182 ? -30.594 -8.695 -0.958 1 97.88 182 PRO A C 1
ATOM 1368 O O . PRO A 1 182 ? -30.172 -7.875 -0.14 1 97.88 182 PRO A O 1
ATOM 1371 N N . THR A 1 183 ? -31.562 -8.469 -1.778 1 97.31 183 THR A N 1
ATOM 1372 C CA . THR A 1 183 ? -32.156 -7.141 -1.832 1 97.31 183 THR A CA 1
ATOM 1373 C C . THR A 1 183 ? -33.625 -7.191 -1.381 1 97.31 183 THR A C 1
ATOM 1375 O O . THR A 1 183 ? -34.344 -8.164 -1.653 1 97.31 183 THR A O 1
ATOM 1378 N N . THR A 1 184 ? -34.031 -6.238 -0.598 1 97.31 184 THR A N 1
ATOM 1379 C CA . THR A 1 184 ? -35.438 -5.922 -0.337 1 97.31 184 THR A CA 1
ATOM 1380 C C . THR A 1 184 ? -35.844 -4.633 -1.044 1 97.31 184 THR A C 1
ATOM 1382 O O . THR A 1 184 ? -35.219 -3.578 -0.811 1 97.31 184 THR A O 1
ATOM 1385 N N . ARG A 1 185 ? -36.812 -4.754 -1.881 1 96.25 185 ARG A N 1
ATOM 1386 C CA . ARG A 1 185 ? -37.219 -3.621 -2.715 1 96.25 185 ARG A CA 1
ATOM 1387 C C . ARG A 1 185 ? -38.594 -3.102 -2.324 1 96.25 185 ARG A C 1
ATOM 1389 O O . ARG A 1 185 ? -39.469 -3.883 -1.986 1 96.25 185 ARG A O 1
ATOM 1396 N N . VAL A 1 186 ? -38.75 -1.792 -2.381 1 95.56 186 VAL A N 1
ATOM 1397 C CA . VAL A 1 186 ? -40 -1.162 -2.002 1 95.56 186 VAL A CA 1
ATOM 1398 C C . VAL A 1 186 ? -40.312 0.021 -2.924 1 95.56 186 VAL A C 1
ATOM 1400 O O . VAL A 1 186 ? -39.375 0.685 -3.396 1 95.56 186 VAL A O 1
ATOM 1403 N N . ALA A 1 187 ? -41.594 0.159 -3.137 1 91.94 187 ALA A N 1
ATOM 1404 C CA . ALA A 1 187 ? -41.969 1.35 -3.891 1 91.94 187 ALA A CA 1
ATOM 1405 C C . ALA A 1 187 ? -41.594 2.621 -3.141 1 91.94 187 ALA A C 1
ATOM 1407 O O . ALA A 1 187 ? -41.719 2.686 -1.914 1 91.94 187 ALA A O 1
ATOM 1408 N N . ALA A 1 188 ? -40.969 3.525 -3.836 1 85.12 188 ALA A N 1
ATOM 1409 C CA . ALA A 1 188 ? -40.562 4.766 -3.189 1 85.12 188 ALA A CA 1
ATOM 1410 C C . ALA A 1 188 ? -41.281 5.969 -3.77 1 85.12 188 ALA A C 1
ATOM 1412 O O . ALA A 1 188 ? -40.906 6.492 -4.816 1 85.12 188 ALA A O 1
ATOM 1413 N N . GLU A 1 189 ? -42.25 6.414 -3.137 1 88.81 189 GLU A N 1
ATOM 1414 C CA . GLU A 1 189 ? -43.031 7.578 -3.547 1 88.81 189 GLU A CA 1
ATOM 1415 C C . GLU A 1 189 ? -42.25 8.867 -3.332 1 88.81 189 GLU A C 1
ATOM 1417 O O . GLU A 1 189 ? -41.562 9.016 -2.328 1 88.81 189 GLU A O 1
ATOM 1422 N N . GLY A 1 190 ? -42.344 9.75 -4.242 1 93.75 190 GLY A N 1
ATOM 1423 C CA . GLY A 1 190 ? -41.719 11.055 -4.09 1 93.75 190 GLY A CA 1
ATOM 1424 C C . GLY A 1 190 ? -40.25 11.055 -4.438 1 93.75 190 GLY A C 1
ATOM 1425 O O . GLY A 1 190 ? -39.531 12.023 -4.168 1 93.75 190 GLY A O 1
ATOM 1426 N N . MET A 1 191 ? -39.812 9.961 -5.02 1 95.81 191 MET A N 1
ATOM 1427 C CA . MET A 1 191 ? -38.406 9.883 -5.395 1 95.81 191 MET A CA 1
ATOM 1428 C C . MET A 1 191 ? -38.25 9.938 -6.91 1 95.81 191 MET A C 1
ATOM 1430 O O . MET A 1 191 ? -39.188 9.609 -7.652 1 95.81 191 MET A O 1
ATOM 1434 N N . VAL A 1 192 ? -37.156 10.477 -7.297 1 97.19 192 VAL A N 1
ATOM 1435 C CA . VAL A 1 192 ? -36.781 10.539 -8.711 1 97.19 192 VAL A CA 1
ATOM 1436 C C . VAL A 1 192 ? -35.531 9.711 -8.945 1 97.19 192 VAL A C 1
ATOM 1438 O O . VAL A 1 192 ? -34.75 9.461 -8.016 1 97.19 192 VAL A O 1
ATOM 1441 N N . LEU A 1 193 ? -35.344 9.266 -10.188 1 97.88 193 LEU A N 1
ATOM 1442 C CA . LEU A 1 193 ? -34.219 8.398 -10.508 1 97.88 193 LEU A CA 1
ATOM 1443 C C . LEU A 1 193 ? -33.062 9.195 -11.102 1 97.88 193 LEU A C 1
ATOM 1445 O O . LEU A 1 193 ? -33.281 10.102 -11.906 1 97.88 193 LEU A O 1
ATOM 1449 N N . ARG A 1 194 ? -31.891 8.938 -10.609 1 98.44 194 ARG A N 1
ATOM 1450 C CA . ARG A 1 194 ? -30.656 9.461 -11.172 1 98.44 194 ARG A CA 1
ATOM 1451 C C . ARG A 1 194 ? -29.703 8.328 -11.539 1 98.44 194 ARG A C 1
ATOM 1453 O O . ARG A 1 194 ? -29.469 7.41 -10.742 1 98.44 194 ARG A O 1
ATOM 1460 N N . GLU A 1 195 ? -29.219 8.352 -12.742 1 98.5 195 GLU A N 1
ATOM 1461 C CA . GLU A 1 195 ? -28.188 7.422 -13.195 1 98.5 195 GLU A CA 1
ATOM 1462 C C . GLU A 1 195 ? -26.797 8.047 -13.102 1 98.5 195 GLU A C 1
ATOM 1464 O O . GLU A 1 195 ? -26.578 9.148 -13.602 1 98.5 195 GLU A O 1
ATOM 1469 N N . ILE A 1 196 ? -25.906 7.445 -12.375 1 98.81 196 ILE A N 1
ATOM 1470 C CA . ILE A 1 196 ? -24.5 7.828 -12.289 1 98.81 196 ILE A CA 1
ATOM 1471 C C . ILE A 1 196 ? -23.672 6.945 -13.219 1 98.81 196 ILE A C 1
ATOM 1473 O O . ILE A 1 196 ? -23.656 5.723 -13.07 1 98.81 196 ILE A O 1
ATOM 1477 N N . VAL A 1 197 ? -23.016 7.543 -14.18 1 98.81 197 VAL A N 1
ATOM 1478 C CA . VAL A 1 197 ? -22.172 6.812 -15.125 1 98.81 197 VAL A CA 1
ATOM 1479 C C . VAL A 1 197 ? -20.703 7.195 -14.914 1 98.81 197 VAL A C 1
ATOM 1481 O O . VAL A 1 197 ? -20.297 8.32 -15.219 1 98.81 197 VAL A O 1
ATOM 1484 N N . LEU A 1 198 ? -19.953 6.328 -14.328 1 98.81 198 LEU A N 1
ATOM 1485 C CA . LEU A 1 198 ? -18.5 6.438 -14.273 1 98.81 198 LEU A CA 1
ATOM 1486 C C . LEU A 1 198 ? -17.844 5.695 -15.43 1 98.81 198 LEU A C 1
ATOM 1488 O O . LEU A 1 198 ? -18.078 4.496 -15.617 1 98.81 198 LEU A O 1
ATOM 1492 N N . ASN A 1 199 ? -17.047 6.402 -16.188 1 98.06 199 ASN A N 1
ATOM 1493 C CA . ASN A 1 199 ? -16.484 5.816 -17.391 1 98.06 199 ASN A CA 1
ATOM 1494 C C . ASN A 1 199 ? -15.07 6.336 -17.656 1 98.06 199 ASN A C 1
ATOM 1496 O O . ASN A 1 199 ? -14.586 7.219 -16.953 1 98.06 199 ASN A O 1
ATOM 1500 N N . ASN A 1 200 ? -14.367 5.707 -18.594 1 97.12 200 ASN A N 1
ATOM 1501 C CA . ASN A 1 200 ? -13.047 6.082 -19.109 1 97.12 200 ASN A CA 1
ATOM 1502 C C . ASN A 1 200 ? -11.977 5.938 -18.031 1 97.12 200 ASN A C 1
ATOM 1504 O O . ASN A 1 200 ? -11.023 6.723 -17.984 1 97.12 200 ASN A O 1
ATOM 1508 N N . PHE A 1 201 ? -12.188 5.094 -17.078 1 97.69 201 PHE A N 1
ATOM 1509 C CA . PHE A 1 201 ? -11.086 4.668 -16.219 1 97.69 201 PHE A CA 1
ATOM 1510 C C . PHE A 1 201 ? -10.094 3.824 -17.016 1 97.69 201 PHE A C 1
ATOM 1512 O O . PHE A 1 201 ? -10.461 3.164 -17.984 1 97.69 201 PHE A O 1
ATOM 1519 N N . ILE A 1 202 ? -8.867 3.773 -16.641 1 95.12 202 ILE A N 1
ATOM 1520 C CA . ILE A 1 202 ? -7.805 3.135 -17.406 1 95.12 202 ILE A CA 1
ATOM 1521 C C . ILE A 1 202 ? -8.016 1.621 -17.422 1 95.12 202 ILE A C 1
ATOM 1523 O O . ILE A 1 202 ? -7.82 0.967 -18.453 1 95.12 202 ILE A O 1
ATOM 1527 N N . GLY A 1 203 ? -8.555 1.058 -16.25 1 94.75 203 GLY A N 1
ATOM 1528 C CA . GLY A 1 203 ? -8.695 -0.384 -16.125 1 94.75 203 GLY A CA 1
ATOM 1529 C C . GLY A 1 203 ? -7.367 -1.117 -16.141 1 94.75 203 GLY A C 1
ATOM 1530 O O . GLY A 1 203 ? -6.367 -0.62 -15.617 1 94.75 203 GLY A O 1
ATOM 1531 N N . GLY A 1 204 ? -7.355 -2.359 -16.562 1 91.31 204 GLY A N 1
ATOM 1532 C CA . GLY A 1 204 ? -6.145 -3.156 -16.656 1 91.31 204 GLY A CA 1
ATOM 1533 C C . GLY A 1 204 ? -6.293 -4.547 -16.078 1 91.31 204 GLY A C 1
ATOM 1534 O O . GLY A 1 204 ? -7.34 -4.879 -15.516 1 91.31 204 GLY A O 1
ATOM 1535 N N . HIS A 1 205 ? -5.305 -5.352 -16.359 1 91.56 205 HIS A N 1
ATOM 1536 C CA . HIS A 1 205 ? -5.25 -6.672 -15.734 1 91.56 205 HIS A CA 1
ATOM 1537 C C . HIS A 1 205 ? -4.961 -6.562 -14.242 1 91.56 205 HIS A C 1
ATOM 1539 O O . HIS A 1 205 ? -4 -5.902 -13.844 1 91.56 205 HIS A O 1
ATOM 1545 N N . SER A 1 206 ? -5.746 -7.188 -13.359 1 92.44 206 SER A N 1
ATOM 1546 C CA . SER A 1 206 ? -5.66 -6.996 -11.914 1 92.44 206 SER A CA 1
ATOM 1547 C C . SER A 1 206 ? -4.375 -7.598 -11.359 1 92.44 206 SER A C 1
ATOM 1549 O O . SER A 1 206 ? -3.967 -7.277 -10.242 1 92.44 206 SER A O 1
ATOM 1551 N N . GLY A 1 207 ? -3.744 -8.492 -11.984 1 90.88 207 GLY A N 1
ATOM 1552 C CA . GLY A 1 207 ? -2.443 -8.984 -11.562 1 90.88 207 GLY A CA 1
ATOM 1553 C C . GLY A 1 207 ? -1.292 -8.125 -12.047 1 90.88 207 GLY A C 1
ATOM 1554 O O . GLY A 1 207 ? -0.429 -7.73 -11.266 1 90.88 207 GLY A O 1
ATOM 1555 N N . CYS A 1 208 ? -1.326 -7.695 -13.305 1 87.94 208 CYS A N 1
ATOM 1556 C CA . CYS A 1 208 ? -0.201 -7.047 -13.969 1 87.94 208 CYS A CA 1
ATOM 1557 C C . CYS A 1 208 ? -0.182 -5.551 -13.672 1 87.94 208 CYS A C 1
ATOM 1559 O O . CYS A 1 208 ? 0.877 -4.922 -13.711 1 87.94 208 CYS A O 1
ATOM 1561 N N . ASP A 1 209 ? -1.392 -4.996 -13.352 1 93.19 209 ASP A N 1
ATOM 1562 C CA . ASP A 1 209 ? -1.465 -3.539 -13.367 1 93.19 209 ASP A CA 1
ATOM 1563 C C . ASP A 1 209 ? -1.891 -2.994 -12.008 1 93.19 209 ASP A C 1
ATOM 1565 O O . ASP A 1 209 ? -1.98 -1.779 -11.82 1 93.19 209 ASP A O 1
ATOM 1569 N N . ILE A 1 210 ? -2.113 -3.877 -11.031 1 95.19 210 ILE A N 1
ATOM 1570 C CA . ILE A 1 210 ? -2.709 -3.469 -9.758 1 95.19 210 ILE A CA 1
ATOM 1571 C C . ILE A 1 210 ? -1.761 -2.525 -9.023 1 95.19 210 ILE A C 1
ATOM 1573 O O . ILE A 1 210 ? -2.201 -1.647 -8.281 1 95.19 210 ILE A O 1
ATOM 1577 N N . HIS A 1 211 ? -0.422 -2.648 -9.25 1 92.81 211 HIS A N 1
ATOM 1578 C CA . HIS A 1 211 ? 0.584 -1.864 -8.539 1 92.81 211 HIS A CA 1
ATOM 1579 C C . HIS A 1 211 ? 0.688 -0.456 -9.117 1 92.81 211 HIS A C 1
ATOM 1581 O O . HIS A 1 211 ? 1.321 0.418 -8.523 1 92.81 211 HIS A O 1
ATOM 1587 N N . LEU A 1 212 ? 0.009 -0.206 -10.203 1 93.44 212 LEU A N 1
ATOM 1588 C CA . LEU A 1 212 ? 0.151 1.071 -10.891 1 93.44 212 LEU A CA 1
ATOM 1589 C C . LEU A 1 212 ? -0.747 2.131 -10.266 1 93.44 212 LEU A C 1
ATOM 1591 O O . LEU A 1 212 ? -0.764 3.281 -10.711 1 93.44 212 LEU A O 1
ATOM 1595 N N . GLY A 1 213 ? -1.508 1.743 -9.273 1 93.75 213 GLY A N 1
ATOM 1596 C CA . GLY A 1 213 ? -2.303 2.701 -8.523 1 93.75 213 GLY A CA 1
ATOM 1597 C C . GLY A 1 213 ? -3.541 3.164 -9.273 1 93.75 213 GLY A C 1
ATOM 1598 O O . GLY A 1 213 ? -4.09 4.227 -8.977 1 93.75 213 GLY A O 1
ATOM 1599 N N . ARG A 1 214 ? -3.99 2.465 -10.242 1 95.94 214 ARG A N 1
ATOM 1600 C CA . ARG A 1 214 ? -5.16 2.822 -11.039 1 95.94 214 ARG A CA 1
ATOM 1601 C C . ARG A 1 214 ? -6.43 2.791 -10.195 1 95.94 214 ARG A C 1
ATOM 1603 O O . ARG A 1 214 ? -6.523 2.016 -9.242 1 95.94 214 ARG A O 1
ATOM 1610 N N . ALA A 1 215 ? -7.336 3.656 -10.547 1 97.31 215 ALA A N 1
ATOM 1611 C CA . ALA A 1 215 ? -8.57 3.768 -9.773 1 97.31 215 ALA A CA 1
ATOM 1612 C C . ALA A 1 215 ? -9.57 2.686 -10.172 1 97.31 215 ALA A C 1
ATOM 1614 O O . ALA A 1 215 ? -9.43 2.066 -11.227 1 97.31 215 ALA A O 1
ATOM 1615 N N . HIS A 1 216 ? -10.438 2.363 -9.312 1 97.69 216 HIS A N 1
ATOM 1616 C CA . HIS A 1 216 ? -11.531 1.42 -9.5 1 97.69 216 HIS A CA 1
ATOM 1617 C C . HIS A 1 216 ? -12.883 2.129 -9.453 1 97.69 216 HIS A C 1
ATOM 1619 O O . HIS A 1 216 ? -13.234 2.744 -8.445 1 97.69 216 HIS A O 1
ATOM 1625 N N . PRO A 1 217 ? -13.68 2.012 -10.469 1 98.25 217 PRO A N 1
ATOM 1626 C CA . PRO A 1 217 ? -14.906 2.814 -10.516 1 98.25 217 PRO A CA 1
ATOM 1627 C C . PRO A 1 217 ? -15.906 2.43 -9.422 1 98.25 217 PRO A C 1
ATOM 1629 O O . PRO A 1 217 ? -16.672 3.273 -8.961 1 98.25 217 PRO A O 1
ATOM 1632 N N . LEU A 1 218 ? -15.969 1.184 -8.984 1 98.44 218 LEU A N 1
ATOM 1633 C CA . LEU A 1 218 ? -16.844 0.8 -7.879 1 98.44 218 LEU A CA 1
ATOM 1634 C C . LEU A 1 218 ? -16.438 1.512 -6.59 1 98.44 218 LEU A C 1
ATOM 1636 O O . LEU A 1 218 ? -17.297 1.99 -5.848 1 98.44 218 LEU A O 1
ATOM 1640 N N . VAL A 1 219 ? -15.133 1.506 -6.289 1 97.75 219 VAL A N 1
ATOM 1641 C CA . VAL A 1 219 ? -14.609 2.199 -5.117 1 97.75 219 VAL A CA 1
ATOM 1642 C C . VAL A 1 219 ? -14.93 3.689 -5.211 1 97.75 219 VAL A C 1
ATOM 1644 O O . VAL A 1 219 ? -15.336 4.305 -4.227 1 97.75 219 VAL A O 1
ATOM 1647 N N . THR A 1 220 ? -14.734 4.25 -6.406 1 98.44 220 THR A N 1
ATOM 1648 C CA . THR A 1 220 ? -15.055 5.652 -6.645 1 98.44 220 THR A CA 1
ATOM 1649 C C . THR A 1 220 ? -16.531 5.922 -6.387 1 98.44 220 THR A C 1
ATOM 1651 O O . THR A 1 220 ? -16.891 6.918 -5.758 1 98.44 220 THR A O 1
ATOM 1654 N N . LEU A 1 221 ? -17.406 5.023 -6.855 1 98.75 221 LEU A N 1
ATOM 1655 C CA . LEU A 1 221 ? -18.844 5.168 -6.625 1 98.75 221 LEU A CA 1
ATOM 1656 C C . LEU A 1 221 ? -19.141 5.219 -5.133 1 98.75 221 LEU A C 1
ATOM 1658 O O . LEU A 1 221 ? -19.953 6.043 -4.688 1 98.75 221 LEU A O 1
ATOM 1662 N N . GLY A 1 222 ? -18.562 4.293 -4.367 1 98.38 222 GLY A N 1
ATOM 1663 C CA . GLY A 1 222 ? -18.734 4.316 -2.926 1 98.38 222 GLY A CA 1
ATOM 1664 C C . GLY A 1 222 ? -18.406 5.656 -2.305 1 98.38 222 GLY A C 1
ATOM 1665 O O . GLY A 1 222 ? -19.156 6.176 -1.476 1 98.38 222 GLY A O 1
ATOM 1666 N N . ARG A 1 223 ? -17.312 6.156 -2.707 1 97.81 223 ARG A N 1
ATOM 1667 C CA . ARG A 1 223 ? -16.859 7.457 -2.223 1 97.81 223 ARG A CA 1
ATOM 1668 C C . ARG A 1 223 ? -17.875 8.547 -2.582 1 97.81 223 ARG A C 1
ATOM 1670 O O . ARG A 1 223 ? -18.188 9.398 -1.751 1 97.81 223 ARG A O 1
ATOM 1677 N N . LEU A 1 224 ? -18.328 8.586 -3.842 1 98.56 224 LEU A N 1
ATOM 1678 C CA . LEU A 1 224 ? -19.297 9.578 -4.301 1 98.56 224 LEU A CA 1
ATOM 1679 C C . LEU A 1 224 ? -20.578 9.484 -3.5 1 98.56 224 LEU A C 1
ATOM 1681 O O . LEU A 1 224 ? -21.109 10.5 -3.033 1 98.56 224 LEU A O 1
ATOM 1685 N N . LEU A 1 225 ? -21.062 8.32 -3.299 1 98.69 225 LEU A N 1
ATOM 1686 C CA . LEU A 1 225 ? -22.312 8.133 -2.59 1 98.69 225 LEU A CA 1
ATOM 1687 C C . LEU A 1 225 ? -22.188 8.523 -1.121 1 98.69 225 LEU A C 1
ATOM 1689 O O . LEU A 1 225 ? -23.125 9.031 -0.519 1 98.69 225 LEU A O 1
ATOM 1693 N N . MET A 1 226 ? -21.031 8.281 -0.513 1 98.12 226 MET A N 1
ATOM 1694 C CA . MET A 1 226 ? -20.797 8.703 0.867 1 98.12 226 MET A CA 1
ATOM 1695 C C . MET A 1 226 ? -20.875 10.219 0.994 1 98.12 226 MET A C 1
ATOM 1697 O O . MET A 1 226 ? -21.359 10.742 2.002 1 98.12 226 MET A O 1
ATOM 1701 N N . SER A 1 227 ? -20.328 10.906 -0.008 1 97.44 227 SER A N 1
ATOM 1702 C CA . SER A 1 227 ? -20.359 12.367 0.016 1 97.44 227 SER A CA 1
ATOM 1703 C C . SER A 1 227 ? -21.797 12.891 -0.064 1 97.44 227 SER A C 1
ATOM 1705 O O . SER A 1 227 ? -22.062 14.023 0.337 1 97.44 227 SER A O 1
ATOM 1707 N N . ALA A 1 228 ? -22.734 12.102 -0.564 1 98.12 228 ALA A N 1
ATOM 1708 C CA . ALA A 1 228 ? -24.141 12.484 -0.717 1 98.12 228 ALA A CA 1
ATOM 1709 C C . ALA A 1 228 ? -25.016 11.727 0.269 1 98.12 228 ALA A C 1
ATOM 1711 O O . ALA A 1 228 ? -26.234 11.609 0.063 1 98.12 228 ALA A O 1
ATOM 1712 N N . ASP A 1 229 ? -24.438 11.195 1.237 1 96.69 229 ASP A N 1
ATOM 1713 C CA . ASP A 1 229 ? -25.125 10.297 2.156 1 96.69 229 ASP A CA 1
ATOM 1714 C C . ASP A 1 229 ? -26.328 10.984 2.803 1 96.69 229 ASP A C 1
ATOM 1716 O O . ASP A 1 229 ? -27.359 10.344 3.064 1 96.69 229 ASP A O 1
ATOM 1720 N N . ASP A 1 230 ? -26.312 12.242 3.039 1 96.31 230 ASP A N 1
ATOM 1721 C CA . ASP A 1 230 ? -27.359 12.984 3.732 1 96.31 230 ASP A CA 1
ATOM 1722 C C . ASP A 1 230 ? -28.578 13.188 2.836 1 96.31 230 ASP A C 1
ATOM 1724 O O . ASP A 1 230 ? -29.641 13.602 3.305 1 96.31 230 ASP A O 1
ATOM 1728 N N . CYS A 1 231 ? -28.484 12.758 1.594 1 97.25 231 CYS A N 1
ATOM 1729 C CA . CYS A 1 231 ? -29.578 12.977 0.654 1 97.25 231 CYS A CA 1
ATOM 1730 C C . CYS A 1 231 ? -30.594 11.852 0.732 1 97.25 231 CYS A C 1
ATOM 1732 O O . CYS A 1 231 ? -31.672 11.938 0.144 1 97.25 231 CYS A O 1
ATOM 1734 N N . GLY A 1 232 ? -30.266 10.758 1.429 1 96.19 232 GLY A N 1
ATOM 1735 C CA . GLY A 1 232 ? -31.219 9.672 1.629 1 96.19 232 GLY A CA 1
ATOM 1736 C C . GLY A 1 232 ? -31.5 8.883 0.365 1 96.19 232 GLY A C 1
ATOM 1737 O O . GLY A 1 232 ? -32.625 8.461 0.125 1 96.19 232 GLY A O 1
ATOM 1738 N N . SER A 1 233 ? -30.5 8.727 -0.476 1 97.38 233 SER A N 1
ATOM 1739 C CA . SER A 1 233 ? -30.672 8.008 -1.735 1 97.38 233 SER A CA 1
ATOM 1740 C C . SER A 1 233 ? -30.75 6.504 -1.509 1 97.38 233 SER A C 1
ATOM 1742 O O . SER A 1 233 ? -30.297 6 -0.48 1 97.38 233 SER A O 1
ATOM 1744 N N . ARG A 1 234 ? -31.422 5.793 -2.475 1 98 234 ARG A N 1
ATOM 1745 C CA . ARG A 1 234 ? -31.594 4.344 -2.455 1 98 234 ARG A CA 1
ATOM 1746 C C . ARG A 1 234 ? -31.094 3.715 -3.75 1 98 234 ARG A C 1
ATOM 1748 O O . ARG A 1 234 ? -31.344 4.234 -4.84 1 98 234 ARG A O 1
ATOM 1755 N N . ILE A 1 235 ? -30.359 2.613 -3.643 1 98.44 235 ILE A N 1
ATOM 1756 C CA . ILE A 1 235 ? -29.812 1.959 -4.824 1 98.44 235 ILE A CA 1
ATOM 1757 C C . ILE A 1 235 ? -30.906 1.189 -5.551 1 98.44 235 ILE A C 1
ATOM 1759 O O . ILE A 1 235 ? -31.75 0.561 -4.914 1 98.44 235 ILE A O 1
ATOM 1763 N N . VAL A 1 236 ? -30.953 1.291 -6.832 1 98 236 VAL A N 1
ATOM 1764 C CA . VAL A 1 236 ? -31.906 0.591 -7.68 1 98 236 VAL A CA 1
ATOM 1765 C C . VAL A 1 236 ? -31.203 -0.518 -8.453 1 98 236 VAL A C 1
ATOM 1767 O O . VAL A 1 236 ? -31.625 -1.679 -8.406 1 98 236 VAL A O 1
ATOM 1770 N N . SER A 1 237 ? -30.156 -0.211 -9.117 1 97.69 237 SER A N 1
ATOM 1771 C CA . SER A 1 237 ? -29.406 -1.171 -9.922 1 97.69 237 SER A CA 1
ATOM 1772 C C . SER A 1 237 ? -27.938 -0.751 -10.062 1 97.69 237 SER A C 1
ATOM 1774 O O . SER A 1 237 ? -27.594 0.401 -9.797 1 97.69 237 SER A O 1
ATOM 1776 N N . ILE A 1 238 ? -27.141 -1.695 -10.469 1 98.25 238 ILE A N 1
ATOM 1777 C CA . ILE A 1 238 ? -25.734 -1.421 -10.688 1 98.25 238 ILE A CA 1
ATOM 1778 C C . ILE A 1 238 ? -25.156 -2.422 -11.695 1 98.25 238 ILE A C 1
ATOM 1780 O O . ILE A 1 238 ? -25.562 -3.586 -11.719 1 98.25 238 ILE A O 1
ATOM 1784 N N . GLU A 1 239 ? -24.266 -1.987 -12.492 1 98.06 239 GLU A N 1
ATOM 1785 C CA . GLU A 1 239 ? -23.422 -2.775 -13.375 1 98.06 239 GLU A CA 1
ATOM 1786 C C . GLU A 1 239 ? -21.984 -2.225 -13.406 1 98.06 239 GLU A C 1
ATOM 1788 O O . GLU A 1 239 ? -21.781 -1.063 -13.758 1 98.06 239 GLU A O 1
ATOM 1793 N N . CYS A 1 240 ? -21.047 -3.01 -13.016 1 98.44 240 CYS A N 1
ATOM 1794 C CA . CYS A 1 240 ? -19.656 -2.584 -12.969 1 98.44 240 CYS A CA 1
ATOM 1795 C C . CYS A 1 240 ? -18.719 -3.707 -13.414 1 98.44 240 CYS A C 1
ATOM 1797 O O . CYS A 1 240 ? -18.672 -4.762 -12.773 1 98.44 240 CYS A O 1
ATOM 1799 N N . GLY A 1 241 ? -17.969 -3.521 -14.477 1 97 241 GLY A N 1
ATOM 1800 C CA . GLY A 1 241 ? -17 -4.492 -14.945 1 97 241 GLY A CA 1
ATOM 1801 C C . GLY A 1 241 ? -17.625 -5.684 -15.641 1 97 241 GLY A C 1
ATOM 1802 O O . GLY A 1 241 ? -18.828 -5.941 -15.484 1 97 241 GLY A O 1
ATOM 1803 N N . THR A 1 242 ? -16.75 -6.461 -16.422 1 92.69 242 THR A N 1
ATOM 1804 C CA . THR A 1 242 ? -17.281 -7.57 -17.219 1 92.69 242 THR A CA 1
ATOM 1805 C C . THR A 1 242 ? -16.406 -8.812 -17.031 1 92.69 242 THR A C 1
ATOM 1807 O O . THR A 1 242 ? -16.828 -9.922 -17.375 1 92.69 242 THR A O 1
ATOM 1810 N N . VAL A 1 243 ? -15.18 -8.617 -16.562 1 90.88 243 VAL A N 1
ATOM 1811 C CA . VAL A 1 243 ? -14.234 -9.719 -16.438 1 90.88 243 VAL A CA 1
ATOM 1812 C C . VAL A 1 243 ? -13.695 -9.781 -15 1 90.88 243 VAL A C 1
ATOM 1814 O O . VAL A 1 243 ? -13.328 -8.758 -14.422 1 90.88 243 VAL A O 1
ATOM 1817 N N . ARG A 1 244 ? -13.617 -10.961 -14.414 1 91.75 244 ARG A N 1
ATOM 1818 C CA . ARG A 1 244 ? -13.312 -11.117 -13 1 91.75 244 ARG A CA 1
ATOM 1819 C C . ARG A 1 244 ? -11.891 -10.68 -12.688 1 91.75 244 ARG A C 1
ATOM 1821 O O . ARG A 1 244 ? -11.617 -10.164 -11.594 1 91.75 244 ARG A O 1
ATOM 1828 N N . ASN A 1 245 ? -10.922 -10.867 -13.648 1 90.88 245 ASN A N 1
ATOM 1829 C CA . ASN A 1 245 ? -9.516 -10.586 -13.352 1 90.88 245 ASN A CA 1
ATOM 1830 C C . ASN A 1 245 ? -9.078 -9.258 -13.961 1 90.88 245 ASN A C 1
ATOM 1832 O O . ASN A 1 245 ? -7.883 -9.039 -14.18 1 90.88 245 ASN A O 1
ATOM 1836 N N . ALA A 1 246 ? -10.031 -8.383 -14.188 1 93.62 246 ALA A N 1
ATOM 1837 C CA . ALA A 1 246 ? -9.727 -7.062 -14.727 1 93.62 246 ALA A CA 1
ATOM 1838 C C . ALA A 1 246 ? -10.195 -5.961 -13.781 1 93.62 246 ALA A C 1
ATOM 1840 O O . ALA A 1 246 ? -11.227 -6.102 -13.117 1 93.62 246 ALA A O 1
ATOM 1841 N N . ILE A 1 247 ? -9.398 -4.902 -13.672 1 96.38 247 ILE A N 1
ATOM 1842 C CA . ILE A 1 247 ? -9.883 -3.668 -13.055 1 96.38 247 ILE A CA 1
ATOM 1843 C C . ILE A 1 247 ? -10.922 -3.018 -13.969 1 96.38 247 ILE A C 1
ATOM 1845 O O . ILE A 1 247 ? -10.648 -2.744 -15.141 1 96.38 247 ILE A O 1
ATOM 1849 N N . PRO A 1 248 ? -12.094 -2.789 -13.484 1 97.12 248 PRO A N 1
ATOM 1850 C CA . PRO A 1 248 ? -13.156 -2.27 -14.359 1 97.12 248 PRO A CA 1
ATOM 1851 C C . PRO A 1 248 ? -12.828 -0.888 -14.922 1 97.12 248 PRO A C 1
ATOM 1853 O O . PRO A 1 248 ? -12.07 -0.133 -14.312 1 97.12 248 PRO A O 1
ATOM 1856 N N . ARG A 1 249 ? -13.43 -0.585 -16.078 1 96.94 249 ARG A N 1
ATOM 1857 C CA . ARG A 1 249 ? -13.242 0.715 -16.719 1 96.94 249 ARG A CA 1
ATOM 1858 C C . ARG A 1 249 ? -14.508 1.566 -16.609 1 96.94 249 ARG A C 1
ATOM 1860 O O . ARG A 1 249 ? -14.477 2.771 -16.859 1 96.94 249 ARG A O 1
ATOM 1867 N N . LYS A 1 250 ? -15.594 0.862 -16.25 1 97.81 250 LYS A N 1
ATOM 1868 C CA . LYS A 1 250 ? -16.906 1.517 -16.25 1 97.81 250 LYS A CA 1
ATOM 1869 C C . LYS A 1 250 ? -17.781 0.984 -15.125 1 97.81 250 LYS A C 1
ATOM 1871 O O . LYS A 1 250 ? -17.703 -0.193 -14.773 1 97.81 250 LYS A O 1
ATOM 1876 N N . CYS A 1 251 ? -18.609 1.795 -14.539 1 98.62 251 CYS A N 1
ATOM 1877 C CA . CYS A 1 251 ? -19.625 1.471 -13.547 1 98.62 251 CYS A CA 1
ATOM 1878 C C . CYS A 1 251 ? -20.859 2.346 -13.727 1 98.62 251 CYS A C 1
ATOM 1880 O O . CYS A 1 251 ? -20.75 3.568 -13.836 1 98.62 251 CYS A O 1
ATOM 1882 N N . VAL A 1 252 ? -22 1.733 -13.828 1 98.56 252 VAL A N 1
ATOM 1883 C CA . VAL A 1 252 ? -23.266 2.441 -13.961 1 98.56 252 VAL A CA 1
ATOM 1884 C C . VAL A 1 252 ? -24.203 2.057 -12.812 1 98.56 252 VAL A C 1
ATOM 1886 O O . VAL A 1 252 ? -24.453 0.872 -12.578 1 98.56 252 VAL A O 1
ATOM 1889 N N . ALA A 1 253 ? -24.656 3.057 -12.117 1 98.56 253 ALA A N 1
ATOM 1890 C CA . ALA A 1 253 ? -25.609 2.816 -11.031 1 98.56 253 ALA A CA 1
ATOM 1891 C C . ALA A 1 253 ? -26.828 3.729 -11.156 1 98.56 253 ALA A C 1
ATOM 1893 O O . ALA A 1 253 ? -26.703 4.902 -11.516 1 98.56 253 ALA A O 1
ATOM 1894 N N . VAL A 1 254 ? -27.969 3.186 -10.867 1 98.38 254 VAL A N 1
ATOM 1895 C CA . VAL A 1 254 ? -29.188 3.979 -10.781 1 98.38 254 VAL A CA 1
ATOM 1896 C C . VAL A 1 254 ? -29.609 4.117 -9.32 1 98.38 254 VAL A C 1
ATOM 1898 O O . VAL A 1 254 ? -29.719 3.125 -8.602 1 98.38 254 VAL A O 1
ATOM 1901 N N . MET A 1 255 ? -29.828 5.367 -8.938 1 98.44 255 MET A N 1
ATOM 1902 C CA . MET A 1 255 ? -30.234 5.691 -7.574 1 98.44 255 MET A CA 1
ATOM 1903 C C . MET A 1 255 ? -31.625 6.336 -7.562 1 98.44 255 MET A C 1
ATOM 1905 O O . MET A 1 255 ? -31.953 7.133 -8.445 1 98.44 255 MET A O 1
ATOM 1909 N N . ALA A 1 256 ? -32.438 5.973 -6.609 1 98.25 256 ALA A N 1
ATOM 1910 C CA . ALA A 1 256 ? -33.625 6.746 -6.281 1 98.25 256 ALA A CA 1
ATOM 1911 C C . ALA A 1 256 ? -33.344 7.797 -5.219 1 98.25 256 ALA A C 1
ATOM 1913 O O . ALA A 1 256 ? -32.812 7.48 -4.152 1 98.25 256 ALA A O 1
ATOM 1914 N N . VAL A 1 257 ? -33.625 9.062 -5.5 1 98.19 257 VAL A N 1
ATOM 1915 C CA . VAL A 1 257 ? -33.312 10.188 -4.629 1 98.19 257 VAL A CA 1
ATOM 1916 C C . VAL A 1 257 ? -34.594 10.984 -4.344 1 98.19 257 VAL A C 1
ATOM 1918 O O . VAL A 1 257 ? -35.406 11.211 -5.238 1 98.19 257 VAL A O 1
ATOM 1921 N N . PRO A 1 258 ? -34.812 11.367 -3.045 1 97.88 258 PRO A N 1
ATOM 1922 C CA . PRO A 1 258 ? -35.938 12.281 -2.82 1 97.88 258 PRO A CA 1
ATOM 1923 C C . PRO A 1 258 ? -35.906 13.492 -3.744 1 97.88 258 PRO A C 1
ATOM 1925 O O . PRO A 1 258 ? -34.875 14.133 -3.895 1 97.88 258 PRO A O 1
ATOM 1928 N N . ALA A 1 259 ? -37.062 13.766 -4.324 1 97.31 259 ALA A N 1
ATOM 1929 C CA . ALA A 1 259 ? -37.125 14.812 -5.344 1 97.31 259 ALA A CA 1
ATOM 1930 C C . ALA A 1 259 ? -36.562 16.125 -4.824 1 97.31 259 ALA A C 1
ATOM 1932 O O . ALA A 1 259 ? -35.875 16.844 -5.555 1 97.31 259 ALA A O 1
ATOM 1933 N N . GLU A 1 260 ? -36.781 16.453 -3.605 1 97.62 260 GLU A N 1
ATOM 1934 C CA . GLU A 1 260 ? -36.344 17.719 -3.018 1 97.62 260 GLU A CA 1
ATOM 1935 C C . GLU A 1 260 ? -34.844 17.766 -2.797 1 97.62 260 GLU A C 1
ATOM 1937 O O . GLU A 1 260 ? -34.281 18.844 -2.584 1 97.62 260 GLU A O 1
ATOM 1942 N N . LYS A 1 261 ? -34.156 16.609 -2.852 1 98.25 261 LYS A N 1
ATOM 1943 C CA . LYS A 1 261 ? -32.719 16.531 -2.6 1 98.25 261 LYS A CA 1
ATOM 1944 C C . LYS A 1 261 ? -31.953 16.219 -3.881 1 98.25 261 LYS A C 1
ATOM 1946 O O . LYS A 1 261 ? -30.734 16.031 -3.85 1 98.25 261 LYS A O 1
ATOM 1951 N N . ALA A 1 262 ? -32.656 16.125 -4.988 1 97.81 262 ALA A N 1
ATOM 1952 C CA . ALA A 1 262 ? -32.062 15.68 -6.242 1 97.81 262 ALA A CA 1
ATOM 1953 C C . ALA A 1 262 ? -30.906 16.578 -6.656 1 97.81 262 ALA A C 1
ATOM 1955 O O . ALA A 1 262 ? -29.828 16.094 -7.031 1 97.81 262 ALA A O 1
ATOM 1956 N N . GLU A 1 263 ? -31.094 17.844 -6.602 1 98 263 GLU A N 1
ATOM 1957 C CA . GLU A 1 263 ? -30.047 18.797 -6.988 1 98 263 GLU A CA 1
ATOM 1958 C C . GLU A 1 263 ? -28.844 18.719 -6.051 1 98 263 GLU A C 1
ATOM 1960 O O . GLU A 1 263 ? -27.703 18.734 -6.504 1 98 263 GLU A O 1
ATOM 1965 N N . ALA A 1 264 ? -29.125 18.688 -4.781 1 98.44 264 ALA A N 1
ATOM 1966 C CA . ALA A 1 264 ? -28.047 18.547 -3.795 1 98.44 264 ALA A CA 1
ATOM 1967 C C . ALA A 1 264 ? -27.266 17.266 -4.012 1 98.44 264 ALA A C 1
ATOM 1969 O O . ALA A 1 264 ? -26.047 17.25 -3.854 1 98.44 264 ALA A O 1
ATOM 1970 N N . PHE A 1 265 ? -27.984 16.219 -4.336 1 98.56 265 PHE A N 1
ATOM 1971 C CA . PHE A 1 265 ? -27.359 14.922 -4.617 1 98.56 265 PHE A CA 1
ATOM 1972 C C . PHE A 1 265 ? -26.422 15.023 -5.809 1 98.56 265 PHE A C 1
ATOM 1974 O O . PHE A 1 265 ? -25.266 14.602 -5.723 1 98.56 265 PHE A O 1
ATOM 1981 N N . GLU A 1 266 ? -26.891 15.609 -6.887 1 98.69 266 GLU A N 1
ATOM 1982 C CA . GLU A 1 266 ? -26.094 15.766 -8.094 1 98.69 266 GLU A CA 1
ATOM 1983 C C . GLU A 1 266 ? -24.844 16.609 -7.816 1 98.69 266 GLU A C 1
ATOM 1985 O O . GLU A 1 266 ? -23.734 16.25 -8.242 1 98.69 266 GLU A O 1
ATOM 1990 N N . LYS A 1 267 ? -25.047 17.641 -7.121 1 98.5 267 LYS A N 1
ATOM 1991 C CA . LYS A 1 267 ? -23.953 18.547 -6.801 1 98.5 267 LYS A CA 1
ATOM 1992 C C . LYS A 1 267 ? -22.891 17.844 -5.953 1 98.5 267 LYS A C 1
ATOM 1994 O O . LYS A 1 267 ? -21.703 17.984 -6.195 1 98.5 267 LYS A O 1
ATOM 1999 N N . ALA A 1 268 ? -23.281 17.094 -4.945 1 98.5 268 ALA A N 1
ATOM 2000 C CA . ALA A 1 268 ? -22.359 16.375 -4.07 1 98.5 268 ALA A CA 1
ATOM 2001 C C . ALA A 1 268 ? -21.547 15.359 -4.855 1 98.5 268 ALA A C 1
ATOM 2003 O O . ALA A 1 268 ? -20.328 15.266 -4.688 1 98.5 268 ALA A O 1
ATOM 2004 N N . ILE A 1 269 ? -22.234 14.625 -5.719 1 98.81 269 ILE A N 1
ATOM 2005 C CA . ILE A 1 269 ? -21.594 13.602 -6.527 1 98.81 269 ILE A CA 1
ATOM 2006 C C . ILE A 1 269 ? -20.516 14.242 -7.406 1 98.81 269 ILE A C 1
ATOM 2008 O O . ILE A 1 269 ? -19.375 13.789 -7.418 1 98.81 269 ILE A O 1
ATOM 2012 N N . LEU A 1 270 ? -20.859 15.266 -8.078 1 98.69 270 LEU A N 1
ATOM 2013 C CA . LEU A 1 270 ? -19.953 15.891 -9.031 1 98.69 270 LEU A CA 1
ATOM 2014 C C . LEU A 1 270 ? -18.812 16.609 -8.312 1 98.69 270 LEU A C 1
ATOM 2016 O O . LEU A 1 270 ? -17.688 16.625 -8.797 1 98.69 270 LEU A O 1
ATOM 2020 N N . THR A 1 271 ? -19.125 17.25 -7.227 1 98.31 271 THR A N 1
ATOM 2021 C CA . THR A 1 271 ? -18.078 17.875 -6.43 1 98.31 271 THR A CA 1
ATOM 2022 C C . THR A 1 271 ? -17.047 16.844 -5.973 1 98.31 271 THR A C 1
ATOM 2024 O O . THR A 1 271 ? -15.844 17.078 -6.105 1 98.31 271 THR A O 1
ATOM 2027 N N . GLU A 1 272 ? -17.516 15.758 -5.43 1 98.31 272 GLU A N 1
ATOM 2028 C CA . GLU A 1 272 ? -16.609 14.711 -4.965 1 98.31 272 GLU A CA 1
ATOM 2029 C C . GLU A 1 272 ? -15.812 14.117 -6.125 1 98.31 272 GLU A C 1
ATOM 2031 O O . GLU A 1 272 ? -14.641 13.773 -5.973 1 98.31 272 GLU A O 1
ATOM 2036 N N . PHE A 1 273 ? -16.453 13.945 -7.289 1 98.62 273 PHE A N 1
ATOM 2037 C CA . PHE A 1 273 ? -15.719 13.461 -8.453 1 98.62 273 PHE A CA 1
ATOM 2038 C C . PHE A 1 273 ? -14.602 14.43 -8.828 1 98.62 273 PHE A C 1
ATOM 2040 O O . PHE A 1 273 ? -13.539 14.008 -9.281 1 98.62 273 PHE A O 1
ATOM 2047 N N . GLY A 1 274 ? -14.836 15.695 -8.672 1 98.06 274 GLY A N 1
ATOM 2048 C CA . GLY A 1 274 ? -13.781 16.672 -8.867 1 98.06 274 GLY A CA 1
ATOM 2049 C C . GLY A 1 274 ? -12.578 16.438 -7.973 1 98.06 274 GLY A C 1
ATOM 2050 O O . GLY A 1 274 ? -11.43 16.547 -8.422 1 98.06 274 GLY A O 1
ATOM 2051 N N . HIS A 1 275 ? -12.812 16.156 -6.695 1 97.25 275 HIS A N 1
ATOM 2052 C CA . HIS A 1 275 ? -11.734 15.812 -5.777 1 97.25 275 HIS A CA 1
ATOM 2053 C C . HIS A 1 275 ? -10.984 14.57 -6.246 1 97.25 275 HIS A C 1
ATOM 2055 O O . HIS A 1 275 ? -9.75 14.539 -6.223 1 97.25 275 HIS A O 1
ATOM 2061 N N . PHE A 1 276 ? -11.75 13.578 -6.652 1 96.75 276 PHE A N 1
ATOM 2062 C CA . PHE A 1 276 ? -11.156 12.352 -7.184 1 96.75 276 PHE A CA 1
ATOM 2063 C C . PHE A 1 276 ? -10.258 12.664 -8.375 1 96.75 276 PHE A C 1
ATOM 2065 O O . PHE A 1 276 ? -9.133 12.164 -8.461 1 96.75 276 PHE A O 1
ATOM 2072 N N . LYS A 1 277 ? -10.758 13.414 -9.305 1 97.19 277 LYS A N 1
ATOM 2073 C CA . LYS A 1 277 ? -10.016 13.734 -10.516 1 97.19 277 LYS A CA 1
ATOM 2074 C C . LYS A 1 277 ? -8.688 14.414 -10.18 1 97.19 277 LYS A C 1
ATOM 2076 O O . LYS A 1 277 ? -7.668 14.141 -10.812 1 97.19 277 LYS A O 1
ATOM 2081 N N . HIS A 1 278 ? -8.734 15.258 -9.234 1 94.81 278 HIS A N 1
ATOM 2082 C CA . HIS A 1 278 ? -7.512 15.914 -8.789 1 94.81 278 HIS A CA 1
ATOM 2083 C C . HIS A 1 278 ? -6.52 14.906 -8.211 1 94.81 278 HIS A C 1
ATOM 2085 O O . HIS A 1 278 ? -5.344 14.914 -8.57 1 94.81 278 HIS A O 1
ATOM 2091 N N . GLU A 1 279 ? -6.973 14.062 -7.355 1 95.25 279 GLU A N 1
ATOM 2092 C CA . GLU A 1 279 ? -6.156 13.062 -6.672 1 95.25 279 GLU A CA 1
ATOM 2093 C C . GLU A 1 279 ? -5.5 12.109 -7.668 1 95.25 279 GLU A C 1
ATOM 2095 O O . GLU A 1 279 ? -4.379 11.648 -7.441 1 95.25 279 GLU A O 1
ATOM 2100 N N . TYR A 1 280 ? -6.215 11.789 -8.727 1 96.38 280 TYR A N 1
ATOM 2101 C CA . TYR A 1 280 ? -5.766 10.734 -9.633 1 96.38 280 TYR A CA 1
ATOM 2102 C C . TYR A 1 280 ? -5.246 11.328 -10.938 1 96.38 280 TYR A C 1
ATOM 2104 O O . TYR A 1 280 ? -5.012 10.602 -11.906 1 96.38 280 TYR A O 1
ATOM 2112 N N . ALA A 1 281 ? -5.023 12.586 -10.961 1 94.5 281 ALA A N 1
ATOM 2113 C CA . ALA A 1 281 ? -4.688 13.328 -12.18 1 94.5 281 ALA A CA 1
ATOM 2114 C C . ALA A 1 281 ? -3.432 12.758 -12.836 1 94.5 281 ALA A C 1
ATOM 2116 O O . ALA A 1 281 ? -3.307 12.773 -14.062 1 94.5 281 ALA A O 1
ATOM 2117 N N . LEU A 1 282 ? -2.504 12.25 -12.062 1 94.44 282 LEU A N 1
ATOM 2118 C CA . LEU A 1 282 ? -1.239 11.766 -12.609 1 94.44 282 LEU A CA 1
ATOM 2119 C C . LEU A 1 282 ? -1.373 10.32 -13.094 1 94.44 282 LEU A C 1
ATOM 2121 O O . LEU A 1 282 ? -0.467 9.797 -13.75 1 94.44 282 LEU A O 1
ATOM 2125 N N . ILE A 1 283 ? -2.459 9.656 -12.766 1 95.62 283 ILE A N 1
ATOM 2126 C CA . ILE A 1 283 ? -2.629 8.242 -13.086 1 95.62 283 ILE A CA 1
ATOM 2127 C C . ILE A 1 283 ? -3.752 8.078 -14.109 1 95.62 283 ILE A C 1
ATOM 2129 O O . ILE A 1 283 ? -3.508 7.676 -15.25 1 95.62 283 ILE A O 1
ATOM 2133 N N . GLU A 1 284 ? -4.977 8.516 -13.656 1 95.38 284 GLU A N 1
ATOM 2134 C CA . GLU A 1 284 ? -6.141 8.406 -14.531 1 95.38 284 GLU A CA 1
ATOM 2135 C C . GLU A 1 284 ? -6.176 9.539 -15.555 1 95.38 284 GLU A C 1
ATOM 2137 O O . GLU A 1 284 ? -6.18 10.719 -15.18 1 95.38 284 GLU A O 1
ATOM 2142 N N . LYS A 1 285 ? -6.176 9.211 -16.766 1 86.25 285 LYS A N 1
ATOM 2143 C CA . LYS A 1 285 ? -6.004 10.211 -17.812 1 86.25 285 LYS A CA 1
ATOM 2144 C C . LYS A 1 285 ? -7.285 11.016 -18.016 1 86.25 285 LYS A C 1
ATOM 2146 O O . LYS A 1 285 ? -7.289 12.234 -17.875 1 86.25 285 LYS A O 1
ATOM 2151 N N . GLU A 1 286 ? -8.414 10.305 -18.328 1 93.62 286 GLU A N 1
ATOM 2152 C CA . GLU A 1 286 ? -9.625 11.062 -18.625 1 93.62 286 GLU A CA 1
ATOM 2153 C C . GLU A 1 286 ? -10.867 10.359 -18.094 1 93.62 286 GLU A C 1
ATOM 2155 O O . GLU A 1 286 ? -11.828 10.125 -18.828 1 93.62 286 GLU A O 1
ATOM 2160 N N . PRO A 1 287 ? -10.859 10.148 -16.766 1 97.5 287 PRO A N 1
ATOM 2161 C CA . PRO A 1 287 ? -12.094 9.586 -16.219 1 97.5 287 PRO A CA 1
ATOM 2162 C C . PRO A 1 287 ? -13.273 10.562 -16.297 1 97.5 287 PRO A C 1
ATOM 2164 O O . PRO A 1 287 ? -13.07 11.773 -16.219 1 97.5 287 PRO A O 1
ATOM 2167 N N . THR A 1 288 ? -14.492 10.047 -16.453 1 98.5 288 THR A N 1
ATOM 2168 C CA . THR A 1 288 ? -15.664 10.906 -16.516 1 98.5 288 THR A CA 1
ATOM 2169 C C . THR A 1 288 ? -16.734 10.445 -15.523 1 98.5 288 THR A C 1
ATOM 2171 O O . THR A 1 288 ? -16.75 9.273 -15.133 1 98.5 288 THR A O 1
ATOM 2174 N N . CYS A 1 289 ? -17.516 11.344 -15.086 1 98.69 289 CYS A N 1
ATOM 2175 C CA . CYS A 1 289 ? -18.703 11.109 -14.266 1 98.69 289 CYS A CA 1
ATOM 2176 C C . CYS A 1 289 ? -19.891 11.922 -14.773 1 98.69 289 CYS A C 1
ATOM 2178 O O . CYS A 1 289 ? -19.828 13.148 -14.836 1 98.69 289 CYS A O 1
ATOM 2180 N N . GLU A 1 290 ? -20.922 11.195 -15.164 1 98.56 290 GLU A N 1
ATOM 2181 C CA . GLU A 1 290 ? -22.172 11.836 -15.57 1 98.56 290 GLU A CA 1
ATOM 2182 C C . GLU A 1 290 ? -23.312 11.453 -14.641 1 98.56 290 GLU A C 1
ATOM 2184 O O . GLU A 1 290 ? -23.406 10.305 -14.211 1 98.56 290 GLU A O 1
ATOM 2189 N N . VAL A 1 291 ? -24.109 12.414 -14.266 1 98.5 291 VAL A N 1
ATOM 2190 C CA . VAL A 1 291 ? -25.344 12.18 -13.531 1 98.5 291 VAL A CA 1
ATOM 2191 C C . VAL A 1 291 ? -26.547 12.648 -14.359 1 98.5 291 VAL A C 1
ATOM 2193 O O . VAL A 1 291 ? -26.625 13.812 -14.742 1 98.5 291 VAL A O 1
ATOM 2196 N N . ARG A 1 292 ? -27.438 11.695 -14.68 1 96.88 292 ARG A N 1
ATOM 2197 C CA . ARG A 1 292 ? -28.562 12.047 -15.531 1 96.88 292 ARG A CA 1
ATOM 2198 C C . ARG A 1 292 ? -29.875 11.555 -14.938 1 96.88 292 ARG A C 1
ATOM 2200 O O . ARG A 1 292 ? -29.906 10.547 -14.227 1 96.88 292 ARG A O 1
ATOM 2207 N N . GLU A 1 293 ? -30.922 12.25 -15.297 1 96.5 293 GLU A N 1
ATOM 2208 C CA . GLU A 1 293 ? -32.25 11.805 -14.93 1 96.5 293 GLU A CA 1
ATOM 2209 C C . GLU A 1 293 ? -32.75 10.68 -15.844 1 96.5 293 GLU A C 1
ATOM 2211 O O . GLU A 1 293 ? -32.531 10.727 -17.062 1 96.5 293 GLU A O 1
ATOM 2216 N N . VAL A 1 294 ? -33.25 9.695 -15.141 1 94.5 294 VAL A N 1
ATOM 2217 C CA . VAL A 1 294 ? -33.875 8.617 -15.914 1 94.5 294 VAL A CA 1
ATOM 2218 C C . VAL A 1 294 ? -35.312 8.422 -15.469 1 94.5 294 VAL A C 1
ATOM 2220 O O . VAL A 1 294 ? -35.625 8.586 -14.289 1 94.5 294 VAL A O 1
ATOM 2223 N N . LYS A 1 295 ? -36.219 8.156 -16.469 1 87.25 295 LYS A N 1
ATOM 2224 C CA . LYS A 1 295 ? -37.656 8.156 -16.219 1 87.25 295 LYS A CA 1
ATOM 2225 C C . LYS A 1 295 ? -38.125 6.805 -15.688 1 87.25 295 LYS A C 1
ATOM 2227 O O . LYS A 1 295 ? -39.031 6.734 -14.852 1 87.25 295 LYS A O 1
ATOM 2232 N N . ASP A 1 296 ? -37.625 5.754 -16.172 1 84.25 296 ASP A N 1
ATOM 2233 C CA . ASP A 1 296 ? -38.094 4.438 -15.758 1 84.25 296 ASP A CA 1
ATOM 2234 C C . ASP A 1 296 ? -36.906 3.488 -15.5 1 84.25 296 ASP A C 1
ATOM 2236 O O . ASP A 1 296 ? -35.844 3.646 -16.078 1 84.25 296 ASP A O 1
ATOM 2240 N N . SER A 1 297 ? -37.188 2.717 -14.406 1 85.38 297 SER A N 1
ATOM 2241 C CA . SER A 1 297 ? -36.312 1.599 -14.125 1 85.38 297 SER A CA 1
ATOM 2242 C C . SER A 1 297 ? -37.062 0.282 -14.062 1 85.38 297 SER A C 1
ATOM 2244 O O . SER A 1 297 ? -38.25 0.265 -13.734 1 85.38 297 SER A O 1
ATOM 2246 N N . LYS A 1 298 ? -36.438 -0.732 -14.461 1 82.06 298 LYS A N 1
ATOM 2247 C CA . LYS A 1 298 ? -37.031 -2.066 -14.43 1 82.06 298 LYS A CA 1
ATOM 2248 C C . LYS A 1 298 ? -37.25 -2.551 -13 1 82.06 298 LYS A C 1
ATOM 2250 O O . LYS A 1 298 ? -38.125 -3.373 -12.742 1 82.06 298 LYS A O 1
ATOM 2255 N N . GLN A 1 299 ? -36.469 -2.014 -12.125 1 89.62 299 GLN A N 1
ATOM 2256 C CA . GLN A 1 299 ? -36.531 -2.471 -10.742 1 89.62 299 GLN A CA 1
ATOM 2257 C C . GLN A 1 299 ? -36.969 -1.346 -9.812 1 89.62 299 GLN A C 1
ATOM 2259 O O . GLN A 1 299 ? -36.625 -0.179 -10.039 1 89.62 299 GLN A O 1
ATOM 2264 N N . LEU A 1 300 ? -37.688 -1.768 -8.836 1 95.06 300 LEU A N 1
ATOM 2265 C CA . LEU A 1 300 ? -37.969 -0.852 -7.734 1 95.06 300 LEU A CA 1
ATOM 2266 C C . LEU A 1 300 ? -36.719 -0.564 -6.938 1 95.06 300 LEU A C 1
ATOM 2268 O O . LEU A 1 300 ? -35.781 -1.375 -6.926 1 95.06 300 LEU A O 1
ATOM 2272 N N . PRO A 1 301 ? -36.688 0.588 -6.211 1 97.19 301 PRO A N 1
ATOM 2273 C CA . PRO A 1 301 ? -35.531 0.85 -5.328 1 97.19 301 PRO A CA 1
ATOM 2274 C C . PRO A 1 301 ? -35.469 -0.127 -4.156 1 97.19 301 PRO A C 1
ATOM 2276 O O . PRO A 1 301 ? -36.5 -0.6 -3.674 1 97.19 301 PRO A O 1
ATOM 2279 N N . CYS A 1 302 ? -34.25 -0.384 -3.768 1 97.81 302 CYS A N 1
ATOM 2280 C CA . CYS A 1 302 ? -34.062 -1.117 -2.52 1 97.81 302 CYS A CA 1
ATOM 2281 C C . CYS A 1 302 ? -34.562 -0.301 -1.33 1 97.81 302 CYS A C 1
ATOM 2283 O O . CYS A 1 302 ? -34.594 0.929 -1.396 1 97.81 302 CYS A O 1
ATOM 2285 N N . ASP A 1 303 ? -34.938 -0.991 -0.27 1 97.44 303 ASP A N 1
ATOM 2286 C CA . ASP A 1 303 ? -35.281 -0.268 0.945 1 97.44 303 ASP A CA 1
ATOM 2287 C C . ASP A 1 303 ? -34.062 0.406 1.568 1 97.44 303 ASP A C 1
ATOM 2289 O O . ASP A 1 303 ? -32.938 0.247 1.08 1 97.44 303 ASP A O 1
ATOM 2293 N N . ALA A 1 304 ? -34.281 1.198 2.643 1 96.94 304 ALA A N 1
ATOM 2294 C CA . ALA A 1 304 ? -33.219 1.984 3.275 1 96.94 304 ALA A CA 1
ATOM 2295 C C . ALA A 1 304 ? -32.125 1.079 3.848 1 96.94 304 ALA A C 1
ATOM 2297 O O . ALA A 1 304 ? -30.938 1.385 3.738 1 96.94 304 ALA A O 1
ATOM 2298 N N . GLU A 1 305 ? -32.531 -0.031 4.398 1 97.5 305 GLU A N 1
ATOM 2299 C CA . GLU A 1 305 ? -31.578 -0.943 5.043 1 97.5 305 GLU A CA 1
ATOM 2300 C C . GLU A 1 305 ? -30.641 -1.59 4.016 1 97.5 305 GLU A C 1
ATOM 2302 O O . GLU A 1 305 ? -29.422 -1.616 4.203 1 97.5 305 GLU A O 1
ATOM 2307 N N . THR A 1 306 ? -31.266 -2.139 2.951 1 97.94 306 THR A N 1
ATOM 2308 C CA . THR A 1 306 ? -30.469 -2.742 1.89 1 97.94 306 THR A CA 1
ATOM 2309 C C . THR A 1 306 ? -29.531 -1.71 1.264 1 97.94 306 THR A C 1
ATOM 2311 O O . THR A 1 306 ? -28.359 -2.002 1.001 1 97.94 306 THR A O 1
ATOM 2314 N N . SER A 1 307 ? -30.031 -0.509 1.068 1 98.25 307 SER A N 1
ATOM 2315 C CA . SER A 1 307 ? -29.234 0.55 0.464 1 98.25 307 SER A CA 1
ATOM 2316 C C . SER A 1 307 ? -28.047 0.923 1.354 1 98.25 307 SER A C 1
ATOM 2318 O O . SER A 1 307 ? -26.953 1.172 0.858 1 98.25 307 SER A O 1
ATOM 2320 N N . ARG A 1 308 ? -28.297 0.96 2.617 1 98.25 308 ARG A N 1
ATOM 2321 C CA . ARG A 1 308 ? -27.234 1.264 3.561 1 98.25 308 ARG A CA 1
ATOM 2322 C C . ARG A 1 308 ? -26.172 0.163 3.564 1 98.25 308 ARG A C 1
ATOM 2324 O O . ARG A 1 308 ? -24.969 0.447 3.553 1 98.25 308 ARG A O 1
ATOM 2331 N N . ARG A 1 309 ? -26.578 -1.115 3.594 1 98.19 309 ARG A N 1
ATOM 2332 C CA . ARG A 1 309 ? -25.656 -2.242 3.541 1 98.19 309 ARG A CA 1
ATOM 2333 C C . ARG A 1 309 ? -24.812 -2.197 2.271 1 98.19 309 ARG A C 1
ATOM 2335 O O . ARG A 1 309 ? -23.609 -2.453 2.312 1 98.19 309 ARG A O 1
ATOM 2342 N N . PHE A 1 310 ? -25.484 -1.864 1.188 1 98.5 310 PHE A N 1
ATOM 2343 C CA . PHE A 1 310 ? -24.797 -1.765 -0.092 1 98.5 310 PHE A CA 1
ATOM 2344 C C . PHE A 1 310 ? -23.688 -0.707 -0.036 1 98.5 310 PHE A C 1
ATOM 2346 O O . PHE A 1 310 ? -22.547 -0.968 -0.415 1 98.5 310 PHE A O 1
ATOM 2353 N N . LEU A 1 311 ? -24.047 0.48 0.411 1 98.62 311 LEU A N 1
ATOM 2354 C CA . LEU A 1 311 ? -23.094 1.587 0.488 1 98.62 311 LEU A CA 1
ATOM 2355 C C . LEU A 1 311 ? -21.938 1.243 1.411 1 98.62 311 LEU A C 1
ATOM 2357 O O . LEU A 1 311 ? -20.781 1.445 1.054 1 98.62 311 LEU A O 1
ATOM 2361 N N . ASN A 1 312 ? -22.234 0.7 2.621 1 98.56 312 ASN A N 1
ATOM 2362 C CA . ASN A 1 312 ? -21.188 0.306 3.557 1 98.56 312 ASN A CA 1
ATOM 2363 C C . ASN A 1 312 ? -20.266 -0.749 2.953 1 98.56 312 ASN A C 1
ATOM 2365 O O . ASN A 1 312 ? -19.047 -0.68 3.119 1 98.56 312 ASN A O 1
ATOM 2369 N N . PHE A 1 313 ? -20.828 -1.704 2.225 1 98.62 313 PHE A N 1
ATOM 2370 C CA . PHE A 1 313 ? -20.062 -2.793 1.631 1 98.62 313 PHE A CA 1
ATOM 2371 C C . PHE A 1 313 ? -19.047 -2.256 0.637 1 98.62 313 PHE A C 1
ATOM 2373 O O . PHE A 1 313 ? -17.844 -2.541 0.75 1 98.62 313 PHE A O 1
ATOM 2380 N N . ILE A 1 314 ? -19.469 -1.41 -0.322 1 98.44 314 ILE A N 1
ATOM 2381 C CA . ILE A 1 314 ? -18.562 -0.989 -1.383 1 98.44 314 ILE A CA 1
ATOM 2382 C C . ILE A 1 314 ? -17.594 0.05 -0.842 1 98.44 314 ILE A C 1
ATOM 2384 O O . ILE A 1 314 ? -16.5 0.234 -1.395 1 98.44 314 ILE A O 1
ATOM 2388 N N . ASN A 1 315 ? -17.969 0.745 0.252 1 97.94 315 ASN A N 1
ATOM 2389 C CA . ASN A 1 315 ? -17.078 1.732 0.864 1 97.94 315 ASN A CA 1
ATOM 2390 C C . ASN A 1 315 ? -15.945 1.066 1.633 1 97.94 315 ASN A C 1
ATOM 2392 O O . ASN A 1 315 ? -14.859 1.632 1.751 1 97.94 315 ASN A O 1
ATOM 2396 N N . VAL A 1 316 ? -16.188 -0.168 2.174 1 98.12 316 VAL A N 1
ATOM 2397 C CA . VAL A 1 316 ? -15.227 -0.787 3.088 1 98.12 316 VAL A CA 1
ATOM 2398 C C . VAL A 1 316 ? -14.477 -1.902 2.367 1 98.12 316 VAL A C 1
ATOM 2400 O O . VAL A 1 316 ? -13.375 -2.285 2.779 1 98.12 316 VAL A O 1
ATOM 2403 N N . TYR A 1 317 ? -15 -2.498 1.314 1 98.31 317 TYR A N 1
ATOM 2404 C CA . TYR A 1 317 ? -14.398 -3.639 0.634 1 98.31 317 TYR A CA 1
ATOM 2405 C C . TYR A 1 317 ? -12.977 -3.32 0.181 1 98.31 317 TYR A C 1
ATOM 2407 O O . TYR A 1 317 ? -12.719 -2.242 -0.357 1 98.31 317 TYR A O 1
ATOM 2415 N N . PRO A 1 318 ? -12.062 -4.199 0.435 1 97.5 318 PRO A N 1
ATOM 2416 C CA . PRO A 1 318 ? -10.672 -3.914 0.071 1 97.5 318 PRO A CA 1
ATOM 2417 C C . PRO A 1 318 ? -10.445 -3.928 -1.438 1 97.5 318 PRO A C 1
ATOM 2419 O O . PRO A 1 318 ? -11.047 -4.734 -2.15 1 97.5 318 PRO A O 1
ATOM 2422 N N . PHE A 1 319 ? -9.602 -3.068 -1.881 1 96.06 319 PHE A N 1
ATOM 2423 C CA . PHE A 1 319 ? -9.195 -3.023 -3.279 1 96.06 319 PHE A CA 1
ATOM 2424 C C . PHE A 1 319 ? -7.734 -2.6 -3.404 1 96.06 319 PHE A C 1
ATOM 2426 O O . PHE A 1 319 ? -7.254 -1.769 -2.631 1 96.06 319 PHE A O 1
ATOM 2433 N N . GLY A 1 320 ? -7.055 -3.148 -4.43 1 96.75 320 GLY A N 1
ATOM 2434 C CA . GLY A 1 320 ? -5.691 -2.762 -4.758 1 96.75 320 GLY A CA 1
ATOM 2435 C C . GLY A 1 320 ? -4.648 -3.557 -3.996 1 96.75 320 GLY A C 1
ATOM 2436 O O . GLY A 1 320 ? -4.934 -4.641 -3.486 1 96.75 320 GLY A O 1
ATOM 2437 N N . VAL A 1 321 ? -3.422 -3.031 -4.012 1 96.94 321 VAL A N 1
ATOM 2438 C CA . VAL A 1 321 ? -2.342 -3.67 -3.27 1 96.94 321 VAL A CA 1
ATOM 2439 C C . VAL A 1 321 ? -2.633 -3.602 -1.771 1 96.94 321 VAL A C 1
ATOM 2441 O O . VAL A 1 321 ? -2.916 -2.527 -1.237 1 96.94 321 VAL A O 1
ATOM 2444 N N . GLN A 1 322 ? -2.631 -4.723 -1.17 1 97.12 322 GLN A N 1
ATOM 2445 C CA . GLN A 1 322 ? -2.861 -4.797 0.269 1 97.12 322 GLN A CA 1
ATOM 2446 C C . GLN A 1 322 ? -1.545 -4.891 1.033 1 97.12 322 GLN A C 1
ATOM 2448 O O . GLN A 1 322 ? -1.459 -4.465 2.188 1 97.12 322 GLN A O 1
ATOM 2453 N N . ARG A 1 323 ? -0.528 -5.508 0.381 1 96.06 323 ARG A N 1
ATOM 2454 C CA . ARG A 1 323 ? 0.771 -5.652 1.029 1 96.06 323 ARG A CA 1
ATOM 2455 C C . ARG A 1 323 ? 1.872 -5.895 0.002 1 96.06 323 ARG A C 1
ATOM 2457 O O . ARG A 1 323 ? 1.669 -6.621 -0.974 1 96.06 323 ARG A O 1
ATOM 2464 N N . TYR A 1 324 ? 2.967 -5.301 0.217 1 95.06 324 TYR A N 1
ATOM 2465 C CA . TYR A 1 324 ? 4.184 -5.609 -0.53 1 95.06 324 TYR A CA 1
ATOM 2466 C C . TYR A 1 324 ? 5.02 -6.648 0.199 1 95.06 324 TYR A C 1
ATOM 2468 O O . TYR A 1 324 ? 4.965 -6.754 1.427 1 95.06 324 TYR A O 1
ATOM 2476 N N . SER A 1 325 ? 5.777 -7.395 -0.57 1 94.81 325 SER A N 1
ATOM 2477 C CA . SER A 1 325 ? 6.664 -8.398 0.009 1 94.81 325 SER A CA 1
ATOM 2478 C C . SER A 1 325 ? 7.758 -7.754 0.851 1 94.81 325 SER A C 1
ATOM 2480 O O . SER A 1 325 ? 8.32 -6.73 0.464 1 94.81 325 SER A O 1
ATOM 2482 N N . PRO A 1 326 ? 8.055 -8.336 2.037 1 92.38 326 PRO A N 1
ATOM 2483 C CA . PRO A 1 326 ? 9.172 -7.809 2.828 1 92.38 326 PRO A CA 1
ATOM 2484 C C . PRO A 1 326 ? 10.516 -7.977 2.133 1 92.38 326 PRO A C 1
ATOM 2486 O O . PRO A 1 326 ? 11.5 -7.34 2.525 1 92.38 326 PRO A O 1
ATOM 2489 N N . GLU A 1 327 ? 10.555 -8.891 1.084 1 90.94 327 GLU A N 1
ATOM 2490 C CA . GLU A 1 327 ? 11.789 -9.148 0.348 1 90.94 327 GLU A CA 1
ATOM 2491 C C . GLU A 1 327 ? 12.211 -7.93 -0.474 1 90.94 327 GLU A C 1
ATOM 2493 O O . GLU A 1 327 ? 13.398 -7.734 -0.743 1 90.94 327 GLU A O 1
ATOM 2498 N N . SER A 1 328 ? 11.203 -7.23 -0.924 1 88.88 328 SER A N 1
ATOM 2499 C CA . SER A 1 328 ? 11.461 -6.086 -1.789 1 88.88 328 SER A CA 1
ATOM 2500 C C . SER A 1 328 ? 10.234 -5.176 -1.876 1 88.88 328 SER A C 1
ATOM 2502 O O . SER A 1 328 ? 9.102 -5.652 -1.938 1 88.88 328 SER A O 1
ATOM 2504 N N . HIS A 1 329 ? 10.477 -3.891 -1.993 1 86.5 329 HIS A N 1
ATOM 2505 C CA . HIS A 1 329 ? 9.398 -2.918 -2.096 1 86.5 329 HIS A CA 1
ATOM 2506 C C . HIS A 1 329 ? 8.781 -2.926 -3.49 1 86.5 329 HIS A C 1
ATOM 2508 O O . HIS A 1 329 ? 7.73 -2.318 -3.713 1 86.5 329 HIS A O 1
ATOM 2514 N N . ASP A 1 330 ? 9.305 -3.684 -4.383 1 88.88 330 ASP A N 1
ATOM 2515 C CA . ASP A 1 330 ? 8.812 -3.709 -5.758 1 88.88 330 ASP A CA 1
ATOM 2516 C C . ASP A 1 330 ? 8 -4.973 -6.027 1 88.88 330 ASP A C 1
ATOM 2518 O O . ASP A 1 330 ? 7.445 -5.141 -7.113 1 88.88 330 ASP A O 1
ATOM 2522 N N . ILE A 1 331 ? 7.953 -5.84 -5.094 1 93.81 331 ILE A N 1
ATOM 2523 C CA . ILE A 1 331 ? 7.238 -7.098 -5.273 1 93.81 331 ILE A CA 1
ATOM 2524 C C . ILE A 1 331 ? 5.914 -7.055 -4.512 1 93.81 331 ILE A C 1
ATOM 2526 O O . ILE A 1 331 ? 5.898 -6.926 -3.285 1 93.81 331 ILE A O 1
ATOM 2530 N N . ILE A 1 332 ? 4.848 -7.121 -5.266 1 95.88 332 ILE A N 1
ATOM 2531 C CA . ILE A 1 332 ? 3.529 -7.18 -4.648 1 95.88 332 ILE A CA 1
ATOM 2532 C C . ILE A 1 332 ? 3.303 -8.562 -4.043 1 95.88 332 ILE A C 1
ATOM 2534 O O . ILE A 1 332 ? 3.594 -9.578 -4.676 1 95.88 332 ILE A O 1
ATOM 2538 N N . GLU A 1 333 ? 2.828 -8.555 -2.836 1 97.19 333 GLU A N 1
ATOM 2539 C CA . GLU A 1 333 ? 2.533 -9.828 -2.184 1 97.19 333 GLU A CA 1
ATOM 2540 C C . GLU A 1 333 ? 1.048 -10.164 -2.273 1 97.19 333 GLU A C 1
ATOM 2542 O O . GLU A 1 333 ? 0.678 -11.266 -2.68 1 97.19 333 GLU A O 1
ATOM 2547 N N . THR A 1 334 ? 0.194 -9.203 -1.926 1 97.94 334 THR A N 1
ATOM 2548 C CA . THR A 1 334 ? -1.236 -9.453 -1.781 1 97.94 334 THR A CA 1
ATOM 2549 C C . THR A 1 334 ? -2.047 -8.32 -2.408 1 97.94 334 THR A C 1
ATOM 2551 O O . THR A 1 334 ? -1.716 -7.145 -2.24 1 97.94 334 THR A O 1
ATOM 2554 N N . SER A 1 335 ? -3.08 -8.664 -3.148 1 98.19 335 SER A N 1
ATOM 2555 C CA . SER A 1 335 ? -3.967 -7.668 -3.742 1 98.19 335 SER A CA 1
ATOM 2556 C C . SER A 1 335 ? -5.395 -8.195 -3.85 1 98.19 335 SER A C 1
ATOM 2558 O O . SER A 1 335 ? -5.633 -9.391 -3.703 1 98.19 335 SER A O 1
ATOM 2560 N N . VAL A 1 336 ? -6.34 -7.328 -3.98 1 98.19 336 VAL A N 1
ATOM 2561 C CA . VAL A 1 336 ? -7.754 -7.645 -4.148 1 98.19 336 VAL A CA 1
ATOM 2562 C C . VAL A 1 336 ? -8.336 -6.809 -5.285 1 98.19 336 VAL A C 1
ATOM 2564 O O . VAL A 1 336 ? -8.016 -5.625 -5.422 1 98.19 336 VAL A O 1
ATOM 2567 N N . ASN A 1 337 ? -9.156 -7.418 -6.102 1 98 337 ASN A N 1
ATOM 2568 C CA . ASN A 1 337 ? -9.859 -6.727 -7.184 1 98 337 ASN A CA 1
ATOM 2569 C C . ASN A 1 337 ? -11.281 -7.254 -7.352 1 98 337 ASN A C 1
ATOM 2571 O O . ASN A 1 337 ? -11.484 -8.438 -7.625 1 98 337 ASN A O 1
ATOM 2575 N N . CYS A 1 338 ? -12.281 -6.418 -7.172 1 98.19 338 CYS A N 1
ATOM 2576 C CA . CYS A 1 338 ? -13.648 -6.758 -7.539 1 98.19 338 CYS A CA 1
ATOM 2577 C C . CYS A 1 338 ? -13.922 -6.426 -9 1 98.19 338 CYS A C 1
ATOM 2579 O O . CYS A 1 338 ? -14.234 -5.281 -9.328 1 98.19 338 CYS A O 1
ATOM 2581 N N . GLY A 1 339 ? -13.938 -7.43 -9.852 1 97.69 339 GLY A N 1
ATOM 2582 C CA . GLY A 1 339 ? -13.945 -7.207 -11.289 1 97.69 339 GLY A CA 1
ATOM 2583 C C . GLY A 1 339 ? -15.336 -7.074 -11.867 1 97.69 339 GLY A C 1
ATOM 2584 O O . GLY A 1 339 ? -15.516 -6.523 -12.953 1 97.69 339 GLY A O 1
ATOM 2585 N N . ILE A 1 340 ? -16.312 -7.621 -11.094 1 98.12 340 ILE A N 1
ATOM 2586 C CA . ILE A 1 340 ? -17.656 -7.617 -11.641 1 98.12 340 ILE A CA 1
ATOM 2587 C C . ILE A 1 340 ? -18.656 -7.305 -10.531 1 98.12 340 ILE A C 1
ATOM 2589 O O . ILE A 1 340 ? -18.562 -7.848 -9.422 1 98.12 340 ILE A O 1
ATOM 2593 N N . VAL A 1 341 ? -19.547 -6.418 -10.766 1 98.5 341 VAL A N 1
ATOM 2594 C CA . VAL A 1 341 ? -20.781 -6.238 -9.984 1 98.5 341 VAL A CA 1
ATOM 2595 C C . VAL A 1 341 ? -21.984 -6.23 -10.922 1 98.5 341 VAL A C 1
ATOM 2597 O O . VAL A 1 341 ? -22.016 -5.469 -11.891 1 98.5 341 VAL A O 1
ATOM 2600 N N . GLN A 1 342 ? -22.922 -7.043 -10.609 1 97.62 342 GLN A N 1
ATOM 2601 C CA . GLN A 1 342 ? -24.094 -7.141 -11.477 1 97.62 342 GLN A CA 1
ATOM 2602 C C . GLN A 1 342 ? -25.344 -7.551 -10.695 1 97.62 342 GLN A C 1
ATOM 2604 O O . GLN A 1 342 ? -25.234 -7.984 -9.547 1 97.62 342 GLN A O 1
ATOM 2609 N N . MET A 1 343 ? -26.422 -7.34 -11.336 1 96.31 343 MET A N 1
ATOM 2610 C CA . MET A 1 343 ? -27.672 -7.887 -10.82 1 96.31 343 MET A CA 1
ATOM 2611 C C . MET A 1 343 ? -27.922 -9.297 -11.344 1 96.31 343 MET A C 1
ATOM 2613 O O . MET A 1 343 ? -27.641 -9.578 -12.508 1 96.31 343 MET A O 1
ATOM 2617 N N . VAL A 1 344 ? -28.391 -10.117 -10.453 1 94.25 344 VAL A N 1
ATOM 2618 C CA . VAL A 1 344 ? -28.688 -11.477 -10.898 1 94.25 344 VAL A CA 1
ATOM 2619 C C . VAL A 1 344 ? -30.188 -11.703 -10.922 1 94.25 344 VAL A C 1
ATOM 2621 O O . VAL A 1 344 ? -30.969 -10.766 -10.711 1 94.25 344 VAL A O 1
ATOM 2624 N N . GLU A 1 345 ? -30.672 -12.859 -11.383 1 86.62 345 GLU A N 1
ATOM 2625 C CA . GLU A 1 345 ? -32.031 -13.148 -11.766 1 86.62 345 GLU A CA 1
ATOM 2626 C C . GLU A 1 345 ? -33.031 -12.773 -10.648 1 86.62 345 GLU A C 1
ATOM 2628 O O . GLU A 1 345 ? -34.094 -12.234 -10.922 1 86.62 345 GLU A O 1
ATOM 2633 N N . ASN A 1 346 ? -32.781 -12.891 -9.352 1 89.88 346 ASN A N 1
ATOM 2634 C CA . ASN A 1 346 ? -33.656 -12.531 -8.258 1 89.88 346 ASN A CA 1
ATOM 2635 C C . ASN A 1 346 ? -33.469 -11.078 -7.82 1 89.88 346 ASN A C 1
ATOM 2637 O O . ASN A 1 346 ? -33.875 -10.688 -6.727 1 89.88 346 ASN A O 1
ATOM 2641 N N . ASP A 1 347 ? -32.719 -10.328 -8.586 1 92.12 347 ASP A N 1
ATOM 2642 C CA . ASP A 1 347 ? -32.469 -8.898 -8.422 1 92.12 347 ASP A CA 1
ATOM 2643 C C . ASP A 1 347 ? -31.484 -8.641 -7.293 1 92.12 347 ASP A C 1
ATOM 2645 O O . ASP A 1 347 ? -31.391 -7.523 -6.781 1 92.12 347 ASP A O 1
ATOM 2649 N N . ASP A 1 348 ? -30.844 -9.727 -6.848 1 97.44 348 ASP A N 1
ATOM 2650 C CA . ASP A 1 348 ? -29.766 -9.562 -5.879 1 97.44 348 ASP A CA 1
ATOM 2651 C C . ASP A 1 348 ? -28.516 -8.977 -6.539 1 97.44 348 ASP A C 1
ATOM 2653 O O . ASP A 1 348 ? -28.359 -9.031 -7.762 1 97.44 348 ASP A O 1
ATOM 2657 N N . PHE A 1 349 ? -27.734 -8.289 -5.734 1 98.38 349 PHE A N 1
ATOM 2658 C CA . PHE A 1 349 ? -26.438 -7.824 -6.223 1 98.38 349 PHE A CA 1
ATOM 2659 C C . PHE A 1 349 ? -25.391 -8.914 -6.082 1 98.38 349 PHE A C 1
ATOM 2661 O O . PHE A 1 349 ? -25.25 -9.516 -5.012 1 98.38 349 PHE A O 1
ATOM 2668 N N . MET A 1 350 ? -24.672 -9.219 -7.125 1 98.5 350 MET A N 1
ATOM 2669 C CA . MET A 1 350 ? -23.578 -10.18 -7.074 1 98.5 350 MET A CA 1
ATOM 2670 C C . MET A 1 350 ? -22.25 -9.5 -7.355 1 98.5 350 MET A C 1
ATOM 2672 O O . MET A 1 350 ? -22.125 -8.727 -8.305 1 98.5 350 MET A O 1
ATOM 2676 N N . PHE A 1 351 ? -21.297 -9.711 -6.496 1 98.69 351 PHE A N 1
ATOM 2677 C CA . PHE A 1 351 ? -19.938 -9.219 -6.617 1 98.69 351 PHE A CA 1
ATOM 2678 C C . PHE A 1 351 ? -18.969 -10.367 -6.887 1 98.69 351 PHE A C 1
ATOM 2680 O O . PHE A 1 351 ? -19.031 -11.398 -6.219 1 98.69 351 PHE A O 1
ATOM 2687 N N . THR A 1 352 ? -18.109 -10.266 -7.855 1 98.62 352 THR A N 1
ATOM 2688 C CA . THR A 1 352 ? -17.062 -11.242 -8.141 1 98.62 352 THR A CA 1
ATOM 2689 C C . THR A 1 352 ? -15.68 -10.625 -7.941 1 98.62 352 THR A C 1
ATOM 2691 O O . THR A 1 352 ? -15.336 -9.641 -8.602 1 98.62 352 THR A O 1
ATOM 2694 N N . SER A 1 353 ? -14.953 -11.227 -7.051 1 98.06 353 SER A N 1
ATOM 2695 C CA . SER A 1 353 ? -13.672 -10.656 -6.656 1 98.06 353 SER A CA 1
ATOM 2696 C C . SER A 1 353 ? -12.539 -11.664 -6.824 1 98.06 353 SER A C 1
ATOM 2698 O O . SER A 1 353 ? -12.742 -12.867 -6.629 1 98.06 353 SER A O 1
ATOM 2700 N N . SER A 1 354 ? -11.398 -11.172 -7.207 1 97.56 354 SER A N 1
ATOM 2701 C CA . SER A 1 354 ? -10.172 -11.953 -7.273 1 97.56 354 SER A CA 1
ATOM 2702 C C . SER A 1 354 ? -9.188 -11.531 -6.188 1 97.56 354 SER A C 1
ATOM 2704 O O . SER A 1 354 ? -8.875 -10.344 -6.059 1 97.56 354 SER A O 1
ATOM 2706 N N . VAL A 1 355 ? -8.703 -12.469 -5.402 1 97.88 355 VAL A N 1
ATOM 2707 C CA . VAL A 1 355 ? -7.672 -12.25 -4.391 1 97.88 355 VAL A CA 1
ATOM 2708 C C . VAL A 1 355 ? -6.379 -12.938 -4.816 1 97.88 355 VAL A C 1
ATOM 2710 O O . VAL A 1 355 ? -6.387 -14.102 -5.223 1 97.88 355 VAL A O 1
ATOM 2713 N N . ARG A 1 356 ? -5.277 -12.234 -4.797 1 97.75 356 ARG A N 1
ATOM 2714 C CA . ARG A 1 356 ? -3.973 -12.781 -5.164 1 97.75 356 ARG A CA 1
ATOM 2715 C C . ARG A 1 356 ? -2.957 -12.562 -4.043 1 97.75 356 ARG A C 1
ATOM 2717 O O . ARG A 1 356 ? -2.992 -11.547 -3.354 1 97.75 356 ARG A O 1
ATOM 2724 N N . SER A 1 357 ? -2.102 -13.5 -3.871 1 97.81 357 SER A N 1
ATOM 2725 C CA . SER A 1 357 ? -0.998 -13.344 -2.93 1 97.81 357 SER A CA 1
ATOM 2726 C C . SER A 1 357 ? 0.075 -14.406 -3.158 1 97.81 357 SER A C 1
ATOM 2728 O O . SER A 1 357 ? -0.234 -15.539 -3.525 1 97.81 357 SER A O 1
ATOM 2730 N N . SER A 1 358 ? 1.327 -14.023 -2.984 1 97.12 358 SER A N 1
ATOM 2731 C CA . SER A 1 358 ? 2.398 -15.016 -2.992 1 97.12 358 SER A CA 1
ATOM 2732 C C . SER A 1 358 ? 2.48 -15.75 -1.66 1 97.12 358 SER A C 1
ATOM 2734 O O . SER A 1 358 ? 3.16 -16.781 -1.551 1 97.12 358 SER A O 1
ATOM 2736 N N . SER A 1 359 ? 1.748 -15.312 -0.653 1 96.06 359 SER A N 1
ATOM 2737 C CA . SER A 1 359 ? 1.704 -15.891 0.684 1 96.06 359 SER A CA 1
ATOM 2738 C C . SER A 1 359 ? 0.362 -16.562 0.948 1 96.06 359 SER A C 1
ATOM 2740 O O . SER A 1 359 ? -0.685 -15.922 0.899 1 96.06 359 SER A O 1
ATOM 2742 N N . MET A 1 360 ? 0.406 -17.844 1.293 1 94.38 360 MET A N 1
ATOM 2743 C CA . MET A 1 360 ? -0.829 -18.578 1.56 1 94.38 360 MET A CA 1
ATOM 2744 C C . MET A 1 360 ? -1.5 -18.078 2.83 1 94.38 360 MET A C 1
ATOM 2746 O O . MET A 1 360 ? -2.727 -18 2.902 1 94.38 360 MET A O 1
ATOM 2750 N N . SER A 1 361 ? -0.694 -17.75 3.764 1 95.69 361 SER A N 1
ATOM 2751 C CA . SER A 1 361 ? -1.256 -17.266 5.02 1 95.69 361 SER A CA 1
ATOM 2752 C C . SER A 1 361 ? -1.881 -15.883 4.84 1 95.69 361 SER A C 1
ATOM 2754 O O . SER A 1 361 ? -2.895 -15.57 5.465 1 95.69 361 SER A O 1
ATOM 2756 N N . GLN A 1 362 ? -1.296 -15.047 3.998 1 96.81 362 GLN A N 1
ATOM 2757 C CA . GLN A 1 362 ? -1.897 -13.758 3.695 1 96.81 362 GLN A CA 1
ATOM 2758 C C . GLN A 1 362 ? -3.191 -13.922 2.904 1 96.81 362 GLN A C 1
ATOM 2760 O O . GLN A 1 362 ? -4.129 -13.141 3.068 1 96.81 362 GLN A O 1
ATOM 2765 N N . MET A 1 363 ? -3.236 -14.922 2.066 1 96.31 363 MET A N 1
ATOM 2766 C CA . MET A 1 363 ? -4.473 -15.234 1.354 1 96.31 363 MET A CA 1
ATOM 2767 C C . MET A 1 363 ? -5.594 -15.57 2.334 1 96.31 363 MET A C 1
ATOM 2769 O O . MET A 1 363 ? -6.723 -15.109 2.172 1 96.31 363 MET A O 1
ATOM 2773 N N . ASP A 1 364 ? -5.254 -16.359 3.291 1 96.62 364 ASP A N 1
ATOM 2774 C CA . ASP A 1 364 ? -6.238 -16.734 4.297 1 96.62 364 ASP A CA 1
ATOM 2775 C C . ASP A 1 364 ? -6.688 -15.531 5.113 1 96.62 364 ASP A C 1
ATOM 2777 O O . ASP A 1 364 ? -7.871 -15.391 5.438 1 96.62 364 ASP A O 1
ATOM 2781 N N . MET A 1 365 ? -5.746 -14.75 5.461 1 96.81 365 MET A N 1
ATOM 2782 C CA . MET A 1 365 ? -6.074 -13.531 6.195 1 96.81 365 MET A CA 1
ATOM 2783 C C . MET A 1 365 ? -7.055 -12.664 5.406 1 96.81 365 MET A C 1
ATOM 2785 O O . MET A 1 365 ? -8.039 -12.172 5.961 1 96.81 365 MET A O 1
ATOM 2789 N N . MET A 1 366 ? -6.812 -12.477 4.113 1 97.62 366 MET A N 1
ATOM 2790 C CA . MET A 1 366 ? -7.688 -11.672 3.273 1 97.62 366 MET A CA 1
ATOM 2791 C C . MET A 1 366 ? -9.07 -12.305 3.158 1 97.62 366 MET A C 1
ATOM 2793 O O . MET A 1 366 ? -10.086 -11.609 3.209 1 97.62 366 MET A O 1
ATOM 2797 N N . TYR A 1 367 ? -9.078 -13.641 2.99 1 98.19 367 TYR A N 1
ATOM 2798 C CA . TYR A 1 367 ? -10.344 -14.359 2.955 1 98.19 367 TYR A CA 1
ATOM 2799 C C . TYR A 1 367 ? -11.164 -14.07 4.207 1 98.19 367 TYR A C 1
ATOM 2801 O O . TYR A 1 367 ? -12.359 -13.766 4.117 1 98.19 367 TYR A O 1
ATOM 2809 N N . ASN A 1 368 ? -10.562 -14.156 5.336 1 98.19 368 ASN A N 1
ATOM 2810 C CA . ASN A 1 368 ? -11.242 -13.945 6.609 1 98.19 368 ASN A CA 1
ATOM 2811 C C . ASN A 1 368 ? -11.711 -12.508 6.766 1 98.19 368 ASN A C 1
ATOM 2813 O O . ASN A 1 368 ? -12.766 -12.25 7.34 1 98.19 368 ASN A O 1
ATOM 2817 N N . LYS A 1 369 ? -10.906 -11.586 6.332 1 98.38 369 LYS A N 1
ATOM 2818 C CA . LYS A 1 369 ? -11.297 -10.18 6.359 1 98.38 369 LYS A CA 1
ATOM 2819 C C . LYS A 1 369 ? -12.555 -9.945 5.527 1 98.38 369 LYS A C 1
ATOM 2821 O O . LYS A 1 369 ? -13.508 -9.305 5.992 1 98.38 369 LYS A O 1
ATOM 2826 N N . ILE A 1 370 ? -12.539 -10.477 4.324 1 98.62 370 ILE A N 1
ATOM 2827 C CA . ILE A 1 370 ? -13.68 -10.32 3.43 1 98.62 370 ILE A CA 1
ATOM 2828 C C . ILE A 1 370 ? -14.898 -11.039 4.016 1 98.62 370 ILE A C 1
ATOM 2830 O O . ILE A 1 370 ? -16.016 -10.531 3.938 1 98.62 370 ILE A O 1
ATOM 2834 N N . LYS A 1 371 ? -14.648 -12.188 4.582 1 98.44 371 LYS A N 1
ATOM 2835 C CA . LYS A 1 371 ? -15.719 -12.914 5.258 1 98.44 371 LYS A CA 1
ATOM 2836 C C . LYS A 1 371 ? -16.375 -12.047 6.324 1 98.44 371 LYS A C 1
ATOM 2838 O O . LYS A 1 371 ? -17.609 -11.992 6.414 1 98.44 371 LYS A O 1
ATOM 2843 N N . SER A 1 372 ? -15.602 -11.375 7.152 1 98.56 372 SER A N 1
ATOM 2844 C CA . SER A 1 372 ? -16.125 -10.477 8.18 1 98.56 372 SER A CA 1
ATOM 2845 C C . SER A 1 372 ? -16.969 -9.367 7.559 1 98.56 372 SER A C 1
ATOM 2847 O O . SER A 1 372 ? -18.047 -9.047 8.055 1 98.56 372 SER A O 1
ATOM 2849 N N . ILE A 1 373 ? -16.484 -8.75 6.512 1 98.69 373 ILE A N 1
ATOM 2850 C CA . ILE A 1 373 ? -17.203 -7.668 5.832 1 98.69 373 ILE A CA 1
ATOM 2851 C C . ILE A 1 373 ? -18.547 -8.18 5.312 1 98.69 373 ILE A C 1
ATOM 2853 O O . ILE A 1 373 ? -19.578 -7.531 5.492 1 98.69 373 ILE A O 1
ATOM 2857 N N . CYS A 1 374 ? -18.484 -9.375 4.66 1 98.62 374 CYS A N 1
ATOM 2858 C CA . CYS A 1 374 ? -19.703 -9.984 4.145 1 98.62 374 CYS A CA 1
ATOM 2859 C C . CYS A 1 374 ? -20.703 -10.242 5.266 1 98.62 374 CYS A C 1
ATOM 2861 O O . CYS A 1 374 ? -21.891 -9.938 5.125 1 98.62 374 CYS A O 1
ATOM 2863 N N . GLU A 1 375 ? -20.203 -10.742 6.336 1 97.88 375 GLU A N 1
ATOM 2864 C CA . GLU A 1 375 ? -21.062 -11.023 7.48 1 97.88 375 GLU A CA 1
ATOM 2865 C C . GLU A 1 375 ? -21.719 -9.742 7.996 1 97.88 375 GLU A C 1
ATOM 2867 O O . GLU A 1 375 ? -22.938 -9.719 8.227 1 97.88 375 GLU A O 1
ATOM 2872 N N . MET A 1 376 ? -20.969 -8.703 8.156 1 98 376 MET A N 1
ATOM 2873 C CA . MET A 1 376 ? -21.469 -7.434 8.68 1 98 376 MET A CA 1
ATOM 2874 C C . MET A 1 376 ? -22.516 -6.828 7.738 1 98 376 MET A C 1
ATOM 2876 O O . MET A 1 376 ? -23.422 -6.129 8.18 1 98 376 MET A O 1
ATOM 2880 N N . CYS A 1 377 ? -22.438 -7.129 6.457 1 98.12 377 CYS A N 1
ATOM 2881 C CA . CYS A 1 377 ? -23.328 -6.531 5.461 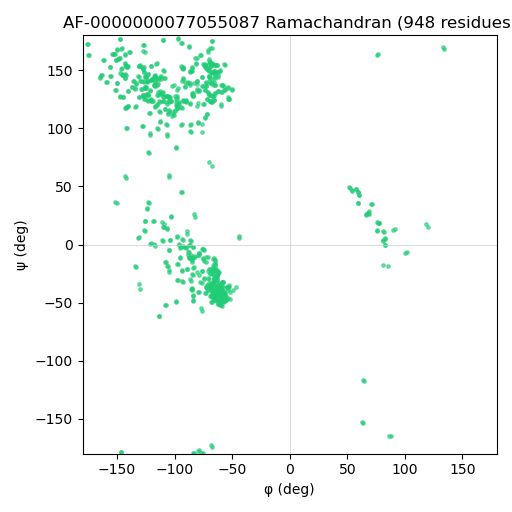1 98.12 377 CYS A CA 1
ATOM 2882 C C . CYS A 1 377 ? -24.406 -7.516 5.027 1 98.12 377 CYS A C 1
ATOM 2884 O O . CYS A 1 377 ? -25.156 -7.242 4.102 1 98.12 377 CYS A O 1
ATOM 2886 N N . LYS A 1 378 ? -24.469 -8.703 5.629 1 97.44 378 LYS A N 1
ATOM 2887 C CA . LYS A 1 378 ? -25.438 -9.758 5.301 1 97.44 378 LYS A CA 1
ATOM 2888 C C . LYS A 1 378 ? -25.297 -10.18 3.84 1 97.44 378 LYS A C 1
ATOM 2890 O O . LYS A 1 378 ? -26.297 -10.266 3.121 1 97.44 378 LYS A O 1
ATOM 2895 N N . VAL A 1 379 ? -24.109 -10.359 3.414 1 98.12 379 VAL A N 1
ATOM 2896 C CA . VAL A 1 379 ? -23.734 -10.844 2.09 1 98.12 379 VAL A CA 1
ATOM 2897 C C . VAL A 1 379 ? -23.281 -12.297 2.182 1 98.12 379 VAL A C 1
ATOM 2899 O O . VAL A 1 379 ? -22.469 -12.648 3.045 1 98.12 379 VAL A O 1
ATOM 2902 N N . SER A 1 380 ? -23.891 -13.156 1.368 1 98.12 380 SER A N 1
ATOM 2903 C CA . SER A 1 380 ? -23.391 -14.531 1.293 1 98.12 380 SER A CA 1
ATOM 2904 C C . SER A 1 380 ? -22.109 -14.617 0.474 1 98.12 380 SER A C 1
ATOM 2906 O O . SER A 1 380 ? -21.953 -13.891 -0.51 1 98.12 380 SER A O 1
ATOM 2908 N N . MET A 1 381 ? -21.25 -15.453 0.853 1 98.12 381 MET A N 1
ATOM 2909 C CA . MET A 1 381 ? -19.938 -15.578 0.233 1 98.12 381 MET A CA 1
ATOM 2910 C C . MET A 1 381 ? -19.641 -17.031 -0.148 1 98.12 381 MET A C 1
ATOM 2912 O O . MET A 1 381 ? -19.891 -17.938 0.641 1 98.12 381 MET A O 1
ATOM 2916 N N . SER A 1 382 ? -19.156 -17.25 -1.322 1 97.88 382 SER A N 1
ATOM 2917 C CA . SER A 1 382 ? -18.766 -18.594 -1.764 1 97.88 382 SER A CA 1
ATOM 2918 C C . SER A 1 382 ? -17.5 -19.062 -1.043 1 97.88 382 SER A C 1
ATOM 2920 O O . SER A 1 382 ? -16.844 -18.281 -0.371 1 97.88 382 SER A O 1
ATOM 2922 N N . GLU A 1 383 ? -17.281 -20.328 -1.171 1 97.25 383 GLU A N 1
ATOM 2923 C CA . GLU A 1 383 ? -15.93 -20.812 -0.888 1 97.25 383 GLU A CA 1
ATOM 2924 C C . GLU A 1 383 ? -14.938 -20.312 -1.929 1 97.25 383 GLU A C 1
ATOM 2926 O O . GLU A 1 383 ? -15.328 -19.688 -2.92 1 97.25 383 GLU A O 1
ATOM 2931 N N . LYS A 1 384 ? -13.648 -20.516 -1.639 1 97.06 384 LYS A N 1
ATOM 2932 C CA . LYS A 1 384 ? -12.625 -20.156 -2.611 1 97.06 384 LYS A CA 1
ATOM 2933 C C . LYS A 1 384 ? -12.805 -20.922 -3.916 1 97.06 384 LYS A C 1
ATOM 2935 O O . LYS A 1 384 ? -12.805 -22.156 -3.92 1 97.06 384 LYS A O 1
ATOM 2940 N N . MET A 1 385 ? -12.977 -20.203 -4.934 1 95.88 385 MET A N 1
ATOM 2941 C CA . MET A 1 385 ? -13.133 -20.828 -6.242 1 95.88 385 MET A CA 1
ATOM 2942 C C . MET A 1 385 ? -11.828 -20.734 -7.043 1 95.88 385 MET A C 1
ATOM 2944 O O . MET A 1 385 ? -11.195 -19.688 -7.086 1 95.88 385 MET A O 1
ATOM 2948 N N . GLY A 1 386 ? -11.492 -21.859 -7.676 1 92.19 386 GLY A N 1
ATOM 2949 C CA . GLY A 1 386 ? -10.312 -21.891 -8.531 1 92.19 386 GLY A CA 1
ATOM 2950 C C . GLY A 1 386 ? -9.031 -21.547 -7.789 1 92.19 386 GLY A C 1
ATOM 2951 O O . GLY A 1 386 ? -8.156 -20.875 -8.336 1 92.19 386 GLY A O 1
ATOM 2952 N N . ALA A 1 387 ? -8.938 -21.938 -6.613 1 93.81 387 ALA A N 1
ATOM 2953 C CA . ALA A 1 387 ? -7.793 -21.562 -5.777 1 93.81 387 ALA A CA 1
ATOM 2954 C C . ALA A 1 387 ? -6.535 -22.312 -6.207 1 93.81 387 ALA A C 1
ATOM 2956 O O . ALA A 1 387 ? -6.598 -23.5 -6.543 1 93.81 387 ALA A O 1
ATOM 2957 N N . TYR A 1 388 ? -5.445 -21.688 -6.289 1 93.06 388 TYR A N 1
ATOM 2958 C CA . TYR A 1 388 ? -4.125 -22.266 -6.473 1 93.06 388 TYR A CA 1
ATOM 2959 C C . TYR A 1 388 ? -3.08 -21.531 -5.641 1 93.06 388 TYR A C 1
ATOM 2961 O O . TYR A 1 388 ? -3.268 -20.359 -5.289 1 93.06 388 TYR A O 1
ATOM 2969 N N . PRO A 1 389 ? -2.055 -22.156 -5.266 1 95.19 389 PRO A N 1
ATOM 2970 C CA . PRO A 1 389 ? -1.089 -21.609 -4.32 1 95.19 389 PRO A CA 1
ATOM 2971 C C . PRO A 1 389 ? -0.1 -20.641 -4.98 1 95.19 389 PRO A C 1
ATOM 2973 O O . PRO A 1 389 ? 0.031 -20.641 -6.207 1 95.19 389 PRO A O 1
ATOM 2976 N N . GLY A 1 390 ? 0.507 -19.828 -4.082 1 95.5 390 GLY A N 1
ATOM 2977 C CA . GLY A 1 390 ? 1.594 -18.953 -4.5 1 95.5 390 GLY A CA 1
ATOM 2978 C C . GLY A 1 390 ? 2.967 -19.531 -4.223 1 95.5 390 GLY A C 1
ATOM 2979 O O . GLY A 1 390 ? 3.082 -20.672 -3.777 1 95.5 390 GLY A O 1
ATOM 2980 N N . TRP A 1 391 ? 3.914 -18.812 -4.621 1 96.56 391 TRP A N 1
ATOM 2981 C CA . TRP A 1 391 ? 5.336 -19.078 -4.43 1 96.56 391 TRP A CA 1
ATOM 2982 C C . TRP A 1 391 ? 6.043 -17.875 -3.83 1 96.56 391 TRP A C 1
ATOM 2984 O O . TRP A 1 391 ? 6.281 -16.875 -4.523 1 96.56 391 TRP A O 1
ATOM 2994 N N . GLU A 1 392 ? 6.297 -17.984 -2.496 1 95.81 392 GLU A N 1
ATOM 2995 C CA . GLU A 1 392 ? 6.879 -16.859 -1.757 1 95.81 392 GLU A CA 1
ATOM 2996 C C . GLU A 1 392 ? 8.32 -16.609 -2.184 1 95.81 392 GLU A C 1
ATOM 2998 O O . GLU A 1 392 ? 9.141 -17.531 -2.195 1 95.81 392 GLU A O 1
ATOM 3003 N N . PRO A 1 393 ? 8.609 -15.383 -2.514 1 96.12 393 PRO A N 1
ATOM 3004 C CA . PRO A 1 393 ? 9.992 -15.078 -2.873 1 96.12 393 PRO A CA 1
ATOM 3005 C C . PRO A 1 393 ? 10.969 -15.312 -1.726 1 96.12 393 PRO A C 1
ATOM 3007 O O . PRO A 1 393 ? 10.633 -15.086 -0.562 1 96.12 393 PRO A O 1
ATOM 3010 N N . ASN A 1 394 ? 12.164 -15.766 -2.023 1 94.06 394 ASN A N 1
ATOM 3011 C CA . ASN A 1 394 ? 13.25 -15.977 -1.068 1 94.06 394 ASN A CA 1
ATOM 3012 C C . ASN A 1 394 ? 14.602 -15.578 -1.652 1 94.06 394 ASN A C 1
ATOM 3014 O O . ASN A 1 394 ? 15.25 -16.375 -2.324 1 94.06 394 ASN A O 1
ATOM 3018 N N . LEU A 1 395 ? 15.062 -14.398 -1.293 1 93.31 395 LEU A N 1
ATOM 3019 C CA . LEU A 1 395 ? 16.312 -13.875 -1.84 1 93.31 395 LEU A CA 1
ATOM 3020 C C . LEU A 1 395 ? 17.516 -14.57 -1.211 1 93.31 395 LEU A C 1
ATOM 3022 O O . LEU A 1 395 ? 18.625 -14.477 -1.726 1 93.31 395 LEU A O 1
ATOM 3026 N N . SER A 1 396 ? 17.281 -15.289 -0.173 1 92.44 396 SER A N 1
ATOM 3027 C CA . SER A 1 396 ? 18.375 -15.969 0.513 1 92.44 396 SER A CA 1
ATOM 3028 C C . SER A 1 396 ? 18.578 -17.391 -0.023 1 92.44 396 SER A C 1
ATOM 3030 O O . SER A 1 396 ? 19.5 -18.094 0.386 1 92.44 396 SER A O 1
ATOM 3032 N N . SER A 1 397 ? 17.734 -17.797 -0.964 1 94.62 397 SER A N 1
ATOM 3033 C CA . SER A 1 397 ? 17.797 -19.109 -1.596 1 94.62 397 SER A CA 1
ATOM 3034 C C . SER A 1 397 ? 19.156 -19.344 -2.24 1 94.62 397 SER A C 1
ATOM 3036 O O . SER A 1 397 ? 19.719 -18.453 -2.889 1 94.62 397 SER A O 1
ATOM 3038 N N . ARG A 1 398 ? 19.719 -20.562 -2.037 1 96.75 398 ARG A N 1
ATOM 3039 C CA . ARG A 1 398 ? 20.969 -20.938 -2.682 1 96.75 398 ARG A CA 1
ATOM 3040 C C . ARG A 1 398 ? 20.828 -20.922 -4.199 1 96.75 398 ARG A C 1
ATOM 3042 O O . ARG A 1 398 ? 21.719 -20.469 -4.91 1 96.75 398 ARG A O 1
ATOM 3049 N N . LEU A 1 399 ? 19.75 -21.453 -4.641 1 98.12 399 LEU A N 1
ATOM 3050 C CA . LEU A 1 399 ? 19.531 -21.484 -6.082 1 98.12 399 LEU A CA 1
ATOM 3051 C C . LEU A 1 399 ? 19.422 -20.078 -6.656 1 98.12 399 LEU A C 1
ATOM 3053 O O . LEU A 1 399 ? 20 -19.797 -7.711 1 98.12 399 LEU A O 1
ATOM 3057 N N . THR A 1 400 ? 18.672 -19.172 -5.957 1 97.81 400 THR A N 1
ATOM 3058 C CA . THR A 1 400 ? 18.547 -17.797 -6.41 1 97.81 400 THR A CA 1
ATOM 3059 C C . THR A 1 400 ? 19.922 -17.125 -6.508 1 97.81 400 THR A C 1
ATOM 3061 O O . THR A 1 400 ? 20.25 -16.531 -7.527 1 97.81 400 THR A O 1
ATOM 3064 N N . LYS A 1 401 ? 20.734 -17.312 -5.535 1 97.5 401 LYS A N 1
ATOM 3065 C CA . LYS A 1 401 ? 22.062 -16.703 -5.504 1 97.5 401 LYS A CA 1
ATOM 3066 C C . LYS A 1 401 ? 22.953 -17.266 -6.609 1 97.5 401 LYS A C 1
ATOM 3068 O O . LYS A 1 401 ? 23.656 -16.516 -7.281 1 97.5 401 LYS A O 1
ATOM 3073 N N . SER A 1 402 ? 22.875 -18.562 -6.797 1 98.31 402 SER A N 1
ATOM 3074 C CA . SER A 1 402 ? 23.672 -19.203 -7.84 1 98.31 402 SER A CA 1
ATOM 3075 C C . SER A 1 402 ? 23.234 -18.75 -9.227 1 98.31 402 SER A C 1
ATOM 3077 O O . SER A 1 402 ? 24.078 -18.531 -10.102 1 98.31 402 SER A O 1
ATOM 3079 N N . MET A 1 403 ? 21.953 -18.594 -9.391 1 98.5 403 MET A N 1
ATOM 3080 C CA . MET A 1 403 ? 21.422 -18.172 -10.688 1 98.5 403 MET A CA 1
ATOM 3081 C C . MET A 1 403 ? 21.844 -16.75 -11 1 98.5 403 MET A C 1
ATOM 3083 O O . MET A 1 403 ? 22.25 -16.438 -12.125 1 98.5 403 MET A O 1
ATOM 3087 N N . ILE A 1 404 ? 21.75 -15.852 -10.016 1 98.06 404 ILE A N 1
ATOM 3088 C CA . ILE A 1 404 ? 22.172 -14.461 -10.188 1 98.06 404 ILE A CA 1
ATOM 3089 C C . ILE A 1 404 ? 23.656 -14.414 -10.562 1 98.06 404 ILE A C 1
ATOM 3091 O O . ILE A 1 404 ? 24.031 -13.75 -11.531 1 98.06 404 ILE A O 1
ATOM 3095 N N . SER A 1 405 ? 24.453 -15.164 -9.844 1 98.06 405 SER A N 1
ATOM 3096 C CA . SER A 1 405 ? 25.875 -15.219 -10.102 1 98.06 405 SER A CA 1
ATOM 3097 C C . SER A 1 405 ? 26.172 -15.758 -11.508 1 98.06 405 SER A C 1
ATOM 3099 O O . SER A 1 405 ? 27.078 -15.281 -12.188 1 98.06 405 SER A O 1
ATOM 3101 N N . ALA A 1 406 ? 25.438 -16.766 -11.898 1 98.62 406 ALA A N 1
ATOM 3102 C CA . ALA A 1 406 ? 25.594 -17.344 -13.227 1 98.62 406 ALA A CA 1
ATOM 3103 C C . ALA A 1 406 ? 25.312 -16.312 -14.312 1 98.62 406 ALA A C 1
ATOM 3105 O O . ALA A 1 406 ? 26.062 -16.188 -15.281 1 98.62 406 ALA A O 1
ATOM 3106 N N . TYR A 1 407 ? 24.188 -15.57 -14.172 1 98.56 407 TYR A N 1
ATOM 3107 C CA . TYR A 1 407 ? 23.859 -14.523 -15.133 1 98.56 407 TYR A CA 1
ATOM 3108 C C . TYR A 1 407 ? 24.953 -13.477 -15.195 1 98.56 407 TYR A C 1
ATOM 3110 O O . TYR A 1 407 ? 25.344 -13.031 -16.281 1 98.56 407 TYR A O 1
ATOM 3118 N N . GLU A 1 408 ? 25.438 -13.062 -14.07 1 98.25 408 GLU A N 1
ATOM 3119 C CA . GLU A 1 408 ? 26.5 -12.062 -14.023 1 98.25 408 GLU A CA 1
ATOM 3120 C C . GLU A 1 408 ? 27.75 -12.555 -14.758 1 98.25 408 GLU A C 1
ATOM 3122 O O . GLU A 1 408 ? 28.391 -11.789 -15.492 1 98.25 408 GLU A O 1
ATOM 3127 N N . GLU A 1 409 ? 28.094 -13.766 -14.586 1 98.12 409 GLU A N 1
ATOM 3128 C CA . GLU A 1 409 ? 29.281 -14.336 -15.227 1 98.12 409 GLU A CA 1
ATOM 3129 C C . GLU A 1 409 ? 29.094 -14.43 -16.734 1 98.12 409 GLU A C 1
ATOM 3131 O O . GLU A 1 409 ? 29.984 -14.094 -17.5 1 98.12 409 GLU A O 1
ATOM 3136 N N . VAL A 1 410 ? 27.953 -14.883 -17.156 1 98.31 410 VAL A N 1
ATOM 3137 C CA . VAL A 1 410 ? 27.719 -15.195 -18.562 1 98.31 410 VAL A CA 1
ATOM 3138 C C . VAL A 1 410 ? 27.453 -13.914 -19.344 1 98.31 410 VAL A C 1
ATOM 3140 O O . VAL A 1 410 ? 27.953 -13.734 -20.453 1 98.31 410 VAL A O 1
ATOM 3143 N N . THR A 1 411 ? 26.672 -12.992 -18.75 1 97.81 411 THR A N 1
ATOM 3144 C CA . THR A 1 411 ? 26.203 -11.844 -19.516 1 97.81 411 THR A CA 1
ATOM 3145 C C . THR A 1 411 ? 26.953 -10.578 -19.109 1 97.81 411 THR A C 1
ATOM 3147 O O . THR A 1 411 ? 26.906 -9.562 -19.812 1 97.81 411 THR A O 1
ATOM 3150 N N . GLY A 1 412 ? 27.547 -10.594 -18.016 1 97.56 412 GLY A N 1
ATOM 3151 C CA . GLY A 1 412 ? 28.219 -9.406 -17.5 1 97.56 412 GLY A CA 1
ATOM 3152 C C . GLY A 1 412 ? 27.266 -8.43 -16.828 1 97.56 412 GLY A C 1
ATOM 3153 O O . GLY A 1 412 ? 27.672 -7.336 -16.422 1 97.56 412 GLY A O 1
ATOM 3154 N N . LYS A 1 413 ? 26.078 -8.695 -16.703 1 96.94 413 LYS A N 1
ATOM 3155 C CA . LYS A 1 413 ? 25.062 -7.82 -16.125 1 96.94 413 LYS A CA 1
ATOM 3156 C C . LYS A 1 413 ? 24.328 -8.508 -14.969 1 96.94 413 LYS A C 1
ATOM 3158 O O . LYS A 1 413 ? 24.062 -9.711 -15.031 1 96.94 413 LYS A O 1
ATOM 3163 N N . THR A 1 414 ? 24.031 -7.738 -13.898 1 97.56 414 THR A N 1
ATOM 3164 C CA . THR A 1 414 ? 23.172 -8.242 -12.836 1 97.56 414 THR A CA 1
ATOM 3165 C C . THR A 1 414 ? 21.734 -8.391 -13.336 1 97.56 414 THR A C 1
ATOM 3167 O O . THR A 1 414 ? 21.156 -7.441 -13.883 1 97.56 414 THR A O 1
ATOM 3170 N N . PRO A 1 415 ? 21.219 -9.602 -13.211 1 98.06 415 PRO A N 1
ATOM 3171 C CA . PRO A 1 415 ? 19.844 -9.781 -13.695 1 98.06 415 PRO A CA 1
ATOM 3172 C C . PRO A 1 415 ? 18.812 -9.07 -12.82 1 98.06 415 PRO A C 1
ATOM 3174 O O . PRO A 1 415 ? 19.062 -8.828 -11.641 1 98.06 415 PRO A O 1
ATOM 3177 N N . ARG A 1 416 ? 17.719 -8.688 -13.461 1 96.06 416 ARG A N 1
ATOM 3178 C CA . ARG A 1 416 ? 16.562 -8.234 -12.695 1 96.06 416 ARG A CA 1
ATOM 3179 C C . ARG A 1 416 ? 15.945 -9.383 -11.891 1 96.06 416 ARG A C 1
ATOM 3181 O O . ARG A 1 416 ? 15.664 -10.445 -12.445 1 96.06 416 ARG A O 1
ATOM 3188 N N . VAL A 1 417 ? 15.812 -9.312 -10.602 1 96.62 417 VAL A N 1
ATOM 3189 C CA . VAL A 1 417 ? 15.148 -10.297 -9.758 1 96.62 417 VAL A CA 1
ATOM 3190 C C . VAL A 1 417 ? 13.719 -9.836 -9.461 1 96.62 417 VAL A C 1
ATOM 3192 O O . VAL A 1 417 ? 13.508 -8.711 -9 1 96.62 417 VAL A O 1
ATOM 3195 N N . TYR A 1 418 ? 12.703 -10.672 -9.742 1 95.44 418 TYR A N 1
ATOM 3196 C CA . TYR A 1 418 ? 11.32 -10.219 -9.641 1 95.44 418 TYR A CA 1
ATOM 3197 C C . TYR A 1 418 ? 10.398 -11.375 -9.281 1 95.44 418 TYR A C 1
ATOM 3199 O O . TYR A 1 418 ? 10.844 -12.523 -9.156 1 95.44 418 TYR A O 1
ATOM 3207 N N . ALA A 1 419 ? 9.18 -11.094 -8.93 1 96.06 419 ALA A N 1
ATOM 3208 C CA . ALA A 1 419 ? 8.07 -12.031 -8.758 1 96.06 419 ALA A CA 1
ATOM 3209 C C . ALA A 1 419 ? 6.855 -11.594 -9.57 1 96.06 419 ALA A C 1
ATOM 3211 O O . ALA A 1 419 ? 6.57 -10.406 -9.688 1 96.06 419 ALA A O 1
ATOM 3212 N N . ILE A 1 420 ? 6.207 -12.547 -10.141 1 94.19 420 ILE A N 1
ATOM 3213 C CA . ILE A 1 420 ? 5.039 -12.164 -10.93 1 94.19 420 ILE A CA 1
ATOM 3214 C C . ILE A 1 420 ? 3.785 -12.227 -10.062 1 94.19 420 ILE A C 1
ATOM 3216 O O . ILE A 1 420 ? 3.682 -13.078 -9.172 1 94.19 420 ILE A O 1
ATOM 3220 N N . HIS A 1 421 ? 2.926 -11.312 -10.297 1 95.38 421 HIS A N 1
ATOM 3221 C CA . HIS A 1 421 ? 1.674 -11.273 -9.547 1 95.38 421 HIS A CA 1
ATOM 3222 C C . HIS A 1 421 ? 0.561 -12 -10.297 1 95.38 421 HIS A C 1
ATOM 3224 O O . HIS A 1 421 ? -0.517 -11.438 -10.508 1 95.38 421 HIS A O 1
ATOM 3230 N N . ALA A 1 422 ? 0.953 -13.148 -10.773 1 90.06 422 ALA A N 1
ATOM 3231 C CA . ALA A 1 422 ? 0.147 -14.133 -11.492 1 90.06 422 ALA A CA 1
ATOM 3232 C C . ALA A 1 422 ? 0.633 -15.547 -11.203 1 90.06 422 ALA A C 1
ATOM 3234 O O . ALA A 1 422 ? 1.605 -15.742 -10.469 1 90.06 422 ALA A O 1
ATOM 3235 N N . GLY A 1 423 ? -0.044 -16.484 -11.727 1 89.62 423 GLY A N 1
ATOM 3236 C CA . GLY A 1 423 ? 0.268 -17.875 -11.406 1 89.62 423 GLY A CA 1
ATOM 3237 C C . GLY A 1 423 ? 1.444 -18.422 -12.195 1 89.62 423 GLY A C 1
ATOM 3238 O O . GLY A 1 423 ? 1.63 -18.062 -13.359 1 89.62 423 GLY A O 1
ATOM 3239 N N . LEU A 1 424 ? 2.26 -19.188 -11.547 1 93.06 424 LEU A N 1
ATOM 3240 C CA . LEU A 1 424 ? 3.281 -20.047 -12.133 1 93.06 424 LEU A CA 1
ATOM 3241 C C . LEU A 1 424 ? 3.199 -21.453 -11.555 1 93.06 424 LEU A C 1
ATOM 3243 O O . LEU A 1 424 ? 2.736 -21.641 -10.43 1 93.06 424 LEU A O 1
ATOM 3247 N N . GLU A 1 425 ? 3.652 -22.422 -12.336 1 96.12 425 GLU A N 1
ATOM 3248 C CA . GLU A 1 425 ? 3.547 -23.797 -11.875 1 96.12 425 GLU A CA 1
ATOM 3249 C C . GLU A 1 425 ? 4.363 -24.016 -10.602 1 96.12 425 GLU A C 1
ATOM 3251 O O . GLU A 1 425 ? 4.043 -24.891 -9.797 1 96.12 425 GLU A O 1
ATOM 3256 N N . CYS A 1 426 ? 5.371 -23.219 -10.398 1 96.06 426 CYS A N 1
ATOM 3257 C CA . CYS A 1 426 ? 6.223 -23.344 -9.227 1 96.06 426 CYS A CA 1
ATOM 3258 C C . CYS A 1 426 ? 5.398 -23.297 -7.945 1 96.06 426 CYS A C 1
ATOM 3260 O O . CYS A 1 426 ? 5.703 -24 -6.977 1 96.06 426 CYS A O 1
ATOM 3262 N N . GLY A 1 427 ? 4.41 -22.516 -7.938 1 95.12 427 GLY A N 1
ATOM 3263 C CA . GLY A 1 427 ? 3.547 -22.469 -6.77 1 95.12 427 GLY A CA 1
ATOM 3264 C C . GLY A 1 427 ? 2.916 -23.812 -6.438 1 95.12 427 GLY A C 1
ATOM 3265 O O . GLY A 1 427 ? 2.85 -24.203 -5.27 1 95.12 427 GLY A O 1
ATOM 3266 N N . LEU A 1 428 ? 2.512 -24.484 -7.445 1 95.38 428 LEU A N 1
ATOM 3267 C CA . LEU A 1 428 ? 1.875 -25.781 -7.277 1 95.38 428 LEU A CA 1
ATOM 3268 C C . LEU A 1 428 ? 2.896 -26.844 -6.867 1 95.38 428 LEU A C 1
ATOM 3270 O O . LEU A 1 428 ? 2.6 -27.719 -6.043 1 95.38 428 LEU A O 1
ATOM 3274 N N . PHE A 1 429 ? 4.082 -26.75 -7.391 1 96.38 429 PHE A N 1
ATOM 3275 C CA . PHE A 1 429 ? 5.125 -27.703 -7.031 1 96.38 429 PHE A CA 1
ATOM 3276 C C . PHE A 1 429 ? 5.496 -27.578 -5.559 1 96.38 429 PHE A C 1
ATOM 3278 O O . PHE A 1 429 ? 5.652 -28.578 -4.863 1 96.38 429 PHE A O 1
ATOM 3285 N N . LEU A 1 430 ? 5.555 -26.359 -5.125 1 93.94 430 LEU A N 1
ATOM 3286 C CA . LEU A 1 430 ? 5.988 -26.094 -3.756 1 93.94 430 LEU A CA 1
ATOM 3287 C C . LEU A 1 430 ? 4.93 -26.547 -2.756 1 93.94 430 LEU A C 1
ATOM 3289 O O . LEU A 1 430 ? 5.246 -26.859 -1.604 1 93.94 430 LEU A O 1
ATOM 3293 N N . GLN A 1 431 ? 3.734 -26.516 -3.186 1 89.88 431 GLN A N 1
ATOM 3294 C CA . GLN A 1 431 ? 2.684 -27.047 -2.324 1 89.88 431 GLN A CA 1
ATOM 3295 C C . GLN A 1 431 ? 2.906 -28.531 -2.035 1 89.88 431 GLN A C 1
ATOM 3297 O O . GLN A 1 431 ? 2.66 -29 -0.92 1 89.88 431 GLN A O 1
ATOM 3302 N N . LYS A 1 432 ? 3.438 -29.234 -3.018 1 91.12 432 LYS A N 1
ATOM 3303 C CA . LYS A 1 432 ? 3.67 -30.672 -2.904 1 91.12 432 LYS A CA 1
ATOM 3304 C C . LYS A 1 432 ? 5.086 -30.969 -2.41 1 91.12 432 LYS A C 1
ATOM 3306 O O . LYS A 1 432 ? 5.32 -31.969 -1.738 1 91.12 432 LYS A O 1
ATOM 3311 N N . TYR A 1 433 ? 5.941 -30.125 -2.787 1 93.81 433 TYR A N 1
ATOM 3312 C CA . TYR A 1 433 ? 7.344 -30.219 -2.4 1 93.81 433 TYR A CA 1
ATOM 3313 C C . TYR A 1 433 ? 7.793 -28.953 -1.674 1 93.81 433 TYR A C 1
ATOM 3315 O O . TYR A 1 433 ? 8.547 -28.141 -2.225 1 93.81 433 TYR A O 1
ATOM 3323 N N . PRO A 1 434 ? 7.469 -28.812 -0.396 1 90.31 434 PRO A N 1
ATOM 3324 C CA . PRO A 1 434 ? 7.652 -27.547 0.32 1 90.31 434 PRO A CA 1
ATOM 3325 C C . PRO A 1 434 ? 9.125 -27.172 0.478 1 90.31 434 PRO A C 1
ATOM 3327 O O . PRO A 1 434 ? 9.445 -26 0.69 1 90.31 434 PRO A O 1
ATOM 3330 N N . ASP A 1 435 ? 10.023 -28.141 0.364 1 92.56 435 ASP A N 1
ATOM 3331 C CA . ASP A 1 435 ? 11.438 -27.844 0.579 1 92.56 435 ASP A CA 1
ATOM 3332 C C . ASP A 1 435 ? 12.148 -27.578 -0.745 1 92.56 435 ASP A C 1
ATOM 3334 O O . ASP A 1 435 ? 13.352 -27.328 -0.765 1 92.56 435 ASP A O 1
ATOM 3338 N N . LEU A 1 436 ? 11.414 -27.672 -1.786 1 95.44 436 LEU A N 1
ATOM 3339 C CA . LEU A 1 436 ? 11.977 -27.438 -3.107 1 95.44 436 LEU A CA 1
ATOM 3340 C C . LEU A 1 436 ? 12.414 -25.984 -3.26 1 95.44 436 LEU A C 1
ATOM 3342 O O . LEU A 1 436 ? 11.672 -25.062 -2.896 1 95.44 436 LEU A O 1
ATOM 3346 N N . ASP A 1 437 ? 13.641 -25.734 -3.672 1 97.62 437 ASP A N 1
ATOM 3347 C CA . ASP A 1 437 ? 14.172 -24.406 -3.994 1 97.62 437 ASP A CA 1
ATOM 3348 C C . ASP A 1 437 ? 14.047 -24.125 -5.488 1 97.62 437 ASP A C 1
ATOM 3350 O O . ASP A 1 437 ? 14.695 -24.766 -6.309 1 97.62 437 ASP A O 1
ATOM 3354 N N . CYS A 1 438 ? 13.273 -23.078 -5.805 1 97.94 438 CYS A N 1
ATOM 3355 C CA . CYS A 1 438 ? 12.914 -22.891 -7.203 1 97.94 438 CYS A CA 1
ATOM 3356 C C . CYS A 1 438 ? 13.391 -21.547 -7.715 1 97.94 438 CYS A C 1
ATOM 3358 O O . CYS A 1 438 ? 13.547 -20.594 -6.938 1 97.94 438 CYS A O 1
ATOM 3360 N N . THR A 1 439 ? 13.625 -21.406 -8.977 1 98.25 439 THR A N 1
ATOM 3361 C CA . THR A 1 439 ? 13.75 -20.188 -9.773 1 98.25 439 THR A CA 1
ATOM 3362 C C . THR A 1 439 ? 13.125 -20.375 -11.156 1 98.25 439 THR A C 1
ATOM 3364 O O . THR A 1 439 ? 12.961 -21.5 -11.617 1 98.25 439 THR A O 1
ATOM 3367 N N . SER A 1 440 ? 12.703 -19.328 -11.734 1 98.44 440 SER A N 1
ATOM 3368 C CA . SER A 1 440 ? 12.188 -19.375 -13.102 1 98.44 440 SER A CA 1
ATOM 3369 C C . SER A 1 440 ? 12.938 -18.406 -14.008 1 98.44 440 SER A C 1
ATOM 3371 O O . SER A 1 440 ? 13.117 -17.234 -13.656 1 98.44 440 SER A O 1
ATOM 3373 N N . VAL A 1 441 ? 13.391 -18.875 -15.117 1 98.62 441 VAL A N 1
ATOM 3374 C CA . VAL A 1 441 ? 14.148 -18.078 -16.078 1 98.62 441 VAL A CA 1
ATOM 3375 C C . VAL A 1 441 ? 13.711 -18.406 -17.5 1 98.62 441 VAL A C 1
ATOM 3377 O O . VAL A 1 441 ? 12.969 -19.375 -17.703 1 98.62 441 VAL A O 1
ATOM 3380 N N . GLY A 1 442 ? 14.078 -17.609 -18.422 1 98.12 442 GLY A N 1
ATOM 3381 C CA . GLY A 1 442 ? 13.781 -17.844 -19.828 1 98.12 442 GLY A CA 1
ATOM 3382 C C . GLY A 1 442 ? 14.406 -16.812 -20.75 1 98.12 442 GLY A C 1
ATOM 3383 O O . GLY A 1 442 ? 15.039 -15.867 -20.281 1 98.12 442 GLY A O 1
ATOM 3384 N N . PRO A 1 443 ? 14.297 -17.078 -22.016 1 98.19 443 PRO A N 1
ATOM 3385 C CA . PRO A 1 443 ? 14.781 -16.109 -22.984 1 98.19 443 PRO A CA 1
ATOM 3386 C C . PRO A 1 443 ? 13.797 -14.961 -23.219 1 98.19 443 PRO A C 1
ATOM 3388 O O . PRO A 1 443 ? 12.812 -14.828 -22.484 1 98.19 443 PRO A O 1
ATOM 3391 N N . GLU A 1 444 ? 14.18 -14.078 -24.141 1 98.06 444 GLU A N 1
ATOM 3392 C CA . GLU A 1 444 ? 13.281 -12.984 -24.5 1 98.06 444 GLU A CA 1
ATOM 3393 C C . GLU A 1 444 ? 12.195 -13.453 -25.469 1 98.06 444 GLU A C 1
ATOM 3395 O O . GLU A 1 444 ? 12.484 -13.766 -26.625 1 98.06 444 GLU A O 1
ATOM 3400 N N . LEU A 1 445 ? 11.078 -13.617 -25.016 1 97.19 445 LEU A N 1
ATOM 3401 C CA . LEU A 1 445 ? 9.898 -13.992 -25.781 1 97.19 445 LEU A CA 1
ATOM 3402 C C . LEU A 1 445 ? 8.828 -12.914 -25.688 1 97.19 445 LEU A C 1
ATOM 3404 O O . LEU A 1 445 ? 8.398 -12.555 -24.594 1 97.19 445 LEU A O 1
ATOM 3408 N N . ASN A 1 446 ? 8.391 -12.398 -26.812 1 95.44 446 ASN A N 1
ATOM 3409 C CA . ASN A 1 446 ? 7.438 -11.297 -26.844 1 95.44 446 ASN A CA 1
ATOM 3410 C C . ASN A 1 446 ? 6.086 -11.734 -27.406 1 95.44 446 ASN A C 1
ATOM 3412 O O . ASN A 1 446 ? 6.027 -12.594 -28.281 1 95.44 446 ASN A O 1
ATOM 3416 N N . PHE A 1 447 ? 5 -11.203 -26.906 1 91.5 447 PHE A N 1
ATOM 3417 C CA . PHE A 1 447 ? 3.625 -11.352 -27.375 1 91.5 447 PHE A CA 1
ATOM 3418 C C . PHE A 1 447 ? 3.213 -12.812 -27.406 1 91.5 447 PHE A C 1
ATOM 3420 O O . PHE A 1 447 ? 2.691 -13.305 -28.406 1 91.5 447 PHE A O 1
ATOM 3427 N N . PRO A 1 448 ? 3.479 -13.492 -26.359 1 92.44 448 PRO A N 1
ATOM 3428 C CA . PRO A 1 448 ? 3.02 -14.883 -26.328 1 92.44 448 PRO A CA 1
ATOM 3429 C C . PRO A 1 448 ? 1.514 -15.016 -26.531 1 92.44 448 PRO A C 1
ATOM 3431 O O . PRO A 1 448 ? 0.777 -14.039 -26.359 1 92.44 448 PRO A O 1
ATOM 3434 N N . HIS A 1 449 ? 1.019 -16.156 -27.016 1 89.44 449 HIS A N 1
ATOM 3435 C CA . HIS A 1 449 ? -0.392 -16.484 -27.188 1 89.44 449 HIS A CA 1
ATOM 3436 C C . HIS A 1 449 ? -1.03 -15.617 -28.281 1 89.44 449 HIS A C 1
ATOM 3438 O O . HIS A 1 449 ? -2.207 -15.258 -28.172 1 89.44 449 HIS A O 1
ATOM 3444 N N . SER A 1 450 ? -0.195 -15.188 -29.203 1 91.31 450 SER A N 1
ATOM 3445 C CA . SER A 1 450 ? -0.717 -14.398 -30.328 1 91.31 450 SER A CA 1
ATOM 3446 C C . SER A 1 450 ? 0.013 -14.734 -31.625 1 91.31 450 SER A C 1
ATOM 3448 O O . SER A 1 450 ? 1.09 -15.336 -31.594 1 91.31 450 SER A O 1
ATOM 3450 N N . PRO A 1 451 ? -0.629 -14.312 -32.656 1 93.19 451 PRO A N 1
ATOM 3451 C CA . PRO A 1 451 ? 0.041 -14.531 -33.969 1 93.19 451 PRO A CA 1
ATOM 3452 C C . PRO A 1 451 ? 1.316 -13.703 -34.094 1 93.19 451 PRO A C 1
ATOM 3454 O O . PRO A 1 451 ? 2.1 -13.93 -35.031 1 93.19 451 PRO A O 1
ATOM 3457 N N . ASP A 1 452 ? 1.531 -12.75 -33.188 1 93.62 452 ASP A N 1
ATOM 3458 C CA . ASP A 1 452 ? 2.715 -11.898 -33.25 1 93.62 452 ASP A CA 1
ATOM 3459 C C . ASP A 1 452 ? 3.809 -12.398 -32.312 1 93.62 452 ASP A C 1
ATOM 3461 O O . ASP A 1 452 ? 4.844 -11.742 -32.156 1 93.62 452 ASP A O 1
ATOM 3465 N N . GLU A 1 453 ? 3.551 -13.578 -31.719 1 96.12 453 GLU A N 1
ATOM 3466 C CA . GLU A 1 453 ? 4.547 -14.156 -30.812 1 96.12 453 GLU A CA 1
ATOM 3467 C C . GLU A 1 453 ? 5.906 -14.266 -31.5 1 96.12 453 GLU A C 1
ATOM 3469 O O . GLU A 1 453 ? 5.996 -14.711 -32.656 1 96.12 453 GLU A O 1
ATOM 3474 N N . ARG A 1 454 ? 6.969 -13.844 -30.734 1 97.56 454 ARG A N 1
ATOM 3475 C CA . ARG A 1 454 ? 8.297 -13.883 -31.344 1 97.56 454 ARG A CA 1
ATOM 3476 C C . ARG A 1 454 ? 9.367 -14.117 -30.281 1 97.56 454 ARG A C 1
ATOM 3478 O O . ARG A 1 454 ? 9.266 -13.617 -29.172 1 97.56 454 ARG A O 1
ATOM 3485 N N . LEU A 1 455 ? 10.312 -14.945 -30.656 1 98.25 455 LEU A N 1
ATOM 3486 C CA . LEU A 1 455 ? 11.453 -15.297 -29.812 1 98.25 455 LEU A CA 1
ATOM 3487 C C . LEU A 1 455 ? 12.719 -14.594 -30.281 1 98.25 455 LEU A C 1
ATOM 3489 O O . LEU A 1 455 ? 13.109 -14.734 -31.453 1 98.25 455 LEU A O 1
ATOM 3493 N N . LEU A 1 456 ? 13.336 -13.828 -29.391 1 98.44 456 LEU A N 1
ATOM 3494 C CA . LEU A 1 456 ? 14.617 -13.219 -29.734 1 98.44 456 LEU A CA 1
ATOM 3495 C C . LEU A 1 456 ? 15.719 -14.273 -29.766 1 98.44 456 LEU A C 1
ATOM 3497 O O . LEU A 1 456 ? 16.156 -14.75 -28.719 1 98.44 456 LEU A O 1
ATOM 3501 N N . ILE A 1 457 ? 16.234 -14.523 -30.953 1 98.12 457 ILE A N 1
ATOM 3502 C CA . ILE A 1 457 ? 17.141 -15.656 -31.172 1 98.12 457 ILE A CA 1
ATOM 3503 C C . ILE A 1 457 ? 18.406 -15.477 -30.344 1 98.12 457 ILE A C 1
ATOM 3505 O O . ILE A 1 457 ? 18.891 -16.438 -29.719 1 98.12 457 ILE A O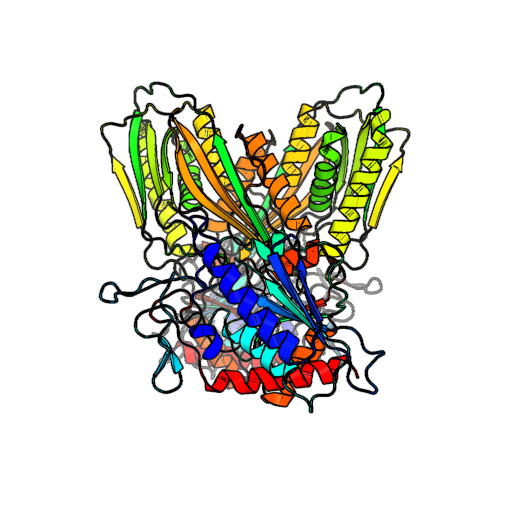 1
ATOM 3509 N N . SER A 1 458 ? 18.891 -14.273 -30.219 1 98.12 458 SER A N 1
ATOM 3510 C CA . SER A 1 458 ? 20.156 -14 -29.547 1 98.12 458 SER A CA 1
ATOM 3511 C C . SER A 1 458 ? 20.031 -14.172 -28.047 1 98.12 458 SER A C 1
ATOM 3513 O O . SER A 1 458 ? 21.031 -14.188 -27.328 1 98.12 458 SER A O 1
ATOM 3515 N N . SER A 1 459 ? 18.812 -14.32 -27.531 1 98.19 459 SER A N 1
ATOM 3516 C CA . SER A 1 459 ? 18.609 -14.461 -26.094 1 98.19 459 SER A CA 1
ATOM 3517 C C . SER A 1 459 ? 18.703 -15.914 -25.672 1 98.19 459 SER A C 1
ATOM 3519 O O . SER A 1 459 ? 18.766 -16.219 -24.469 1 98.19 459 SER A O 1
ATOM 3521 N N . VAL A 1 460 ? 18.812 -16.875 -26.609 1 98.12 460 VAL A N 1
ATOM 3522 C CA . VAL A 1 460 ? 18.703 -18.297 -26.312 1 98.12 460 VAL A CA 1
ATOM 3523 C C . VAL A 1 460 ? 20.047 -18.828 -25.828 1 98.12 460 VAL A C 1
ATOM 3525 O O . VAL A 1 460 ? 20.109 -19.5 -24.797 1 98.12 460 VAL A O 1
ATOM 3528 N N . ALA A 1 461 ? 21.078 -18.531 -26.5 1 97.81 461 ALA A N 1
ATOM 3529 C CA . ALA A 1 461 ? 22.391 -19.047 -26.141 1 97.81 461 ALA A CA 1
ATOM 3530 C C . ALA A 1 461 ? 22.797 -18.594 -24.75 1 97.81 461 ALA A C 1
ATOM 3532 O O . ALA A 1 461 ? 23.266 -19.406 -23.938 1 97.81 461 ALA A O 1
ATOM 3533 N N . PRO A 1 462 ? 22.609 -17.266 -24.453 1 98.12 462 PRO A N 1
ATOM 3534 C CA . PRO A 1 462 ? 22.953 -16.844 -23.094 1 98.12 462 PRO A CA 1
ATOM 3535 C C . PRO A 1 462 ? 22.156 -17.578 -22.031 1 98.12 462 PRO A C 1
ATOM 3537 O O . PRO A 1 462 ? 22.672 -17.875 -20.953 1 98.12 462 PRO A O 1
ATOM 3540 N N . LEU A 1 463 ? 20.938 -17.844 -22.297 1 98.38 463 LEU A N 1
ATOM 3541 C CA . LEU A 1 463 ? 20.141 -18.609 -21.344 1 98.38 463 LEU A CA 1
ATOM 3542 C C . LEU A 1 463 ? 20.75 -20 -21.109 1 98.38 463 LEU A C 1
ATOM 3544 O O . LEU A 1 463 ? 20.922 -20.406 -19.969 1 98.38 463 LEU A O 1
ATOM 3548 N N . TYR A 1 464 ? 21.047 -20.703 -22.188 1 98.44 464 TYR A N 1
ATOM 3549 C CA . TYR A 1 464 ? 21.641 -22.031 -22.109 1 98.44 464 TYR A CA 1
ATOM 3550 C C . TYR A 1 464 ? 22.938 -22 -21.297 1 98.44 464 TYR A C 1
ATOM 3552 O O . TYR A 1 464 ? 23.125 -22.828 -20.391 1 98.44 464 TYR A O 1
ATOM 3560 N N . GLN A 1 465 ? 23.75 -21.062 -21.609 1 98.5 465 GLN A N 1
ATOM 3561 C CA . GLN A 1 465 ? 25.016 -20.938 -20.922 1 98.5 465 GLN A CA 1
ATOM 3562 C C . GLN A 1 465 ? 24.828 -20.641 -19.438 1 98.5 465 GLN A C 1
ATOM 3564 O O . GLN A 1 465 ? 25.562 -21.156 -18.594 1 98.5 465 GLN A O 1
ATOM 3569 N N . THR A 1 466 ? 23.875 -19.781 -19.172 1 98.75 466 THR A N 1
ATOM 3570 C CA . THR A 1 466 ? 23.578 -19.422 -17.781 1 98.75 466 THR A CA 1
ATOM 3571 C C . THR A 1 466 ? 23.141 -20.641 -16.984 1 98.75 466 THR A C 1
ATOM 3573 O O . THR A 1 466 ? 23.562 -20.844 -15.852 1 98.75 466 THR A O 1
ATOM 3576 N N . LEU A 1 467 ? 22.297 -21.453 -17.594 1 98.69 467 LEU A N 1
ATOM 3577 C CA . LEU A 1 467 ? 21.812 -22.656 -16.922 1 98.69 467 LEU A CA 1
ATOM 3578 C C . LEU A 1 467 ? 22.969 -23.609 -16.625 1 98.69 467 LEU A C 1
ATOM 3580 O O . LEU A 1 467 ? 23.062 -24.156 -15.523 1 98.69 467 LEU A O 1
ATOM 3584 N N . CYS A 1 468 ? 23.859 -23.797 -17.594 1 98.31 468 CYS A N 1
ATOM 3585 C CA . CYS A 1 468 ? 25.031 -24.656 -17.391 1 98.31 468 CYS A CA 1
ATOM 3586 C C . CYS A 1 468 ? 25.906 -24.125 -16.281 1 98.31 468 CYS A C 1
ATOM 3588 O O . CYS A 1 468 ? 26.375 -24.891 -15.43 1 98.31 468 CYS A O 1
ATOM 3590 N N . THR A 1 469 ? 26.094 -22.828 -16.328 1 98.19 469 THR A N 1
ATOM 3591 C CA . THR A 1 469 ? 26.938 -22.188 -15.32 1 98.19 469 THR A CA 1
ATOM 3592 C C . THR A 1 469 ? 26.297 -22.297 -13.945 1 98.19 469 THR A C 1
ATOM 3594 O O . THR A 1 469 ? 26.984 -22.5 -12.945 1 98.19 469 THR A O 1
ATOM 3597 N N . CYS A 1 470 ? 25 -22.078 -13.867 1 98.44 470 CYS A N 1
ATOM 3598 C CA . CYS A 1 470 ? 24.281 -22.172 -12.602 1 98.44 470 CYS A CA 1
ATOM 3599 C C . CYS A 1 470 ? 24.438 -23.547 -11.977 1 98.44 470 CYS A C 1
ATOM 3601 O O . CYS A 1 470 ? 24.656 -23.672 -10.766 1 98.44 470 CYS A O 1
ATOM 3603 N N . LEU A 1 471 ? 24.359 -24.625 -12.781 1 97.56 471 LEU A N 1
ATOM 3604 C CA . LEU A 1 471 ? 24.562 -25.984 -12.289 1 97.56 471 LEU A CA 1
ATOM 3605 C C . LEU A 1 471 ? 25.938 -26.141 -11.664 1 97.56 471 LEU A C 1
ATOM 3607 O O . LEU A 1 471 ? 26.078 -26.688 -10.57 1 97.56 471 LEU A O 1
ATOM 3611 N N . LYS A 1 472 ? 26.859 -25.609 -12.359 1 95.56 472 LYS A N 1
ATOM 3612 C CA . LYS A 1 472 ? 28.219 -25.656 -11.852 1 95.56 472 LYS A CA 1
ATOM 3613 C C . LYS A 1 472 ? 28.328 -24.953 -10.5 1 95.56 472 LYS A C 1
ATOM 3615 O O . LYS A 1 472 ? 28.938 -25.484 -9.562 1 95.56 472 LYS A O 1
ATOM 3620 N N . LYS A 1 473 ? 27.719 -23.859 -10.406 1 96 473 LYS A N 1
ATOM 3621 C CA . LYS A 1 473 ? 27.812 -23.047 -9.195 1 96 473 LYS A CA 1
ATOM 3622 C C . LYS A 1 473 ? 27.062 -23.703 -8.039 1 96 473 LYS A C 1
ATOM 3624 O O . LYS A 1 473 ? 27.453 -23.547 -6.879 1 96 473 LYS A O 1
ATOM 3629 N N . LEU A 1 474 ? 25.984 -24.359 -8.312 1 95.5 474 LEU A N 1
ATOM 3630 C CA . LEU A 1 474 ? 25.219 -25.031 -7.289 1 95.5 474 LEU A CA 1
ATOM 3631 C C . LEU A 1 474 ? 26.016 -26.156 -6.645 1 95.5 474 LEU A C 1
ATOM 3633 O O . LEU A 1 474 ? 25.766 -26.531 -5.496 1 95.5 474 LEU A O 1
ATOM 3637 N N . TYR A 1 475 ? 27.016 -26.641 -7.328 1 91.5 475 TYR A N 1
ATOM 3638 C CA . TYR A 1 475 ? 27.797 -27.781 -6.855 1 91.5 475 TYR A CA 1
ATOM 3639 C C . TYR A 1 475 ? 29.047 -27.312 -6.113 1 91.5 475 TYR A C 1
ATOM 3641 O O . TYR A 1 475 ? 29.75 -28.125 -5.512 1 91.5 475 TYR A O 1
ATOM 3649 N N . GLU A 1 476 ? 29.375 -26.078 -6.18 1 86.56 476 GLU A N 1
ATOM 3650 C CA . GLU A 1 476 ? 30.531 -25.516 -5.477 1 86.56 476 GLU A CA 1
ATOM 3651 C C . GLU A 1 476 ? 30.188 -25.203 -4.023 1 86.56 476 GLU A C 1
ATOM 3653 O O . GLU A 1 476 ? 31.016 -25.391 -3.131 1 86.56 476 GLU A O 1
ATOM 3658 N N . MET B 1 1 ? 22.016 33.438 14.953 1 94.44 1 MET B N 1
ATOM 3659 C CA . MET B 1 1 ? 21.641 32.25 15.75 1 94.44 1 MET B CA 1
ATOM 3660 C C . MET B 1 1 ? 22.078 32.438 17.203 1 94.44 1 MET B C 1
ATOM 3662 O O . MET B 1 1 ? 21.328 32.125 18.125 1 94.44 1 MET B O 1
ATOM 3666 N N . LEU B 1 2 ? 23.25 32.938 17.312 1 95.06 2 LEU B N 1
ATOM 3667 C CA . LEU B 1 2 ? 23.75 33.156 18.672 1 95.06 2 LEU B CA 1
ATOM 3668 C C . LEU B 1 2 ? 22.953 34.25 19.359 1 95.06 2 LEU B C 1
ATOM 3670 O O . LEU B 1 2 ? 22.672 34.156 20.562 1 95.06 2 LEU B O 1
ATOM 3674 N N . ALA B 1 3 ? 22.734 35.312 18.625 1 95.62 3 ALA B N 1
ATOM 3675 C CA . ALA B 1 3 ? 21.906 36.375 19.188 1 95.62 3 ALA B CA 1
ATOM 3676 C C . ALA B 1 3 ? 20.547 35.875 19.609 1 95.62 3 ALA B C 1
ATOM 3678 O O . ALA B 1 3 ? 20.047 36.25 20.688 1 95.62 3 ALA B O 1
ATOM 3679 N N . ILE B 1 4 ? 19.922 35.031 18.828 1 96.19 4 ILE B N 1
ATOM 3680 C CA . ILE B 1 4 ? 18.609 34.469 19.109 1 96.19 4 ILE B CA 1
ATOM 3681 C C . ILE B 1 4 ? 18.688 33.594 20.359 1 96.19 4 ILE B C 1
ATOM 3683 O O . ILE B 1 4 ? 17.766 33.594 21.188 1 96.19 4 ILE B O 1
ATOM 3687 N N . ALA B 1 5 ? 19.797 32.875 20.547 1 95.06 5 ALA B N 1
ATOM 3688 C CA . ALA B 1 5 ? 20 31.938 21.656 1 95.06 5 ALA B CA 1
ATOM 3689 C C . ALA B 1 5 ? 20.031 32.656 23 1 95.06 5 ALA B C 1
ATOM 3691 O O . ALA B 1 5 ? 19.844 32.062 24.047 1 95.06 5 ALA B O 1
ATOM 3692 N N . GLN B 1 6 ? 20.266 33.969 22.875 1 94.19 6 GLN B N 1
ATOM 3693 C CA . GLN B 1 6 ? 20.375 34.781 24.094 1 94.19 6 GLN B CA 1
ATOM 3694 C C . GLN B 1 6 ? 19 35.188 24.594 1 94.19 6 GLN B C 1
ATOM 3696 O O . GLN B 1 6 ? 18.859 35.656 25.734 1 94.19 6 GLN B O 1
ATOM 3701 N N . ILE B 1 7 ? 18.016 34.969 23.859 1 94.75 7 ILE B N 1
ATOM 3702 C CA . ILE B 1 7 ? 16.656 35.406 24.219 1 94.75 7 ILE B CA 1
ATOM 3703 C C . ILE B 1 7 ? 15.836 34.188 24.656 1 94.75 7 ILE B C 1
ATOM 3705 O O . ILE B 1 7 ? 15.555 33.312 23.844 1 94.75 7 ILE B O 1
ATOM 3709 N N . PRO B 1 8 ? 15.453 34.125 25.984 1 92.62 8 PRO B N 1
ATOM 3710 C CA . PRO B 1 8 ? 14.539 33.031 26.375 1 92.62 8 PRO B CA 1
ATOM 3711 C C . PRO B 1 8 ? 13.281 33 25.5 1 92.62 8 PRO B C 1
ATOM 3713 O O . PRO B 1 8 ? 12.594 34 25.359 1 92.62 8 PRO B O 1
ATOM 3716 N N . ARG B 1 9 ? 12.984 31.828 24.906 1 92.75 9 ARG B N 1
ATOM 3717 C CA . ARG B 1 9 ? 11.906 31.75 23.922 1 92.75 9 ARG B CA 1
ATOM 3718 C C . ARG B 1 9 ? 11.281 30.359 23.906 1 92.75 9 ARG B C 1
ATOM 3720 O O . ARG B 1 9 ? 10.953 29.828 22.844 1 92.75 9 ARG B O 1
ATOM 3727 N N . GLY B 1 10 ? 11.18 29.75 25.047 1 89.38 10 GLY B N 1
ATOM 3728 C CA . GLY B 1 10 ? 10.609 28.422 25.156 1 89.38 10 GLY B CA 1
ATOM 3729 C C . GLY B 1 10 ? 9.117 28.391 24.906 1 89.38 10 GLY B C 1
ATOM 3730 O O . GLY B 1 10 ? 8.406 29.344 25.234 1 89.38 10 GLY B O 1
ATOM 3731 N N . SER B 1 11 ? 8.719 27.328 24.203 1 79.69 11 SER B N 1
ATOM 3732 C CA . SER B 1 11 ? 7.293 27.062 24.047 1 79.69 11 SER B CA 1
ATOM 3733 C C . SER B 1 11 ? 6.695 26.469 25.328 1 79.69 11 SER B C 1
ATOM 3735 O O . SER B 1 11 ? 7.336 25.672 26 1 79.69 11 SER B O 1
ATOM 3737 N N . ASN B 1 12 ? 6.105 27.172 26.188 1 64.12 12 ASN B N 1
ATOM 3738 C CA . ASN B 1 12 ? 5.621 26.516 27.391 1 64.12 12 ASN B CA 1
ATOM 3739 C C . ASN B 1 12 ? 4.145 26.141 27.266 1 64.12 12 ASN B C 1
ATOM 3741 O O . ASN B 1 12 ? 3.35 26.906 26.719 1 64.12 12 ASN B O 1
ATOM 3745 N N . LYS B 1 13 ? 3.865 24.688 27.422 1 53.91 13 LYS B N 1
ATOM 3746 C CA . LYS B 1 13 ? 2.525 24.094 27.422 1 53.91 13 LYS B CA 1
ATOM 3747 C C . LYS B 1 13 ? 1.591 24.891 28.344 1 53.91 13 LYS B C 1
ATOM 3749 O O . LYS B 1 13 ? 0.373 24.703 28.297 1 53.91 13 LYS B O 1
ATOM 3754 N N . LYS B 1 14 ? 2.197 25.328 29.391 1 47.94 14 LYS B N 1
ATOM 3755 C CA . LYS B 1 14 ? 1.324 25.844 30.438 1 47.94 14 LYS B CA 1
ATOM 3756 C C . LYS B 1 14 ? 0.935 27.297 30.156 1 47.94 14 LYS B C 1
ATOM 3758 O O . LYS B 1 14 ? 0.517 28.016 31.062 1 47.94 14 LYS B O 1
ATOM 3763 N N . GLY B 1 15 ? 0.955 27.578 29 1 44.78 15 GLY B N 1
ATOM 3764 C CA . GLY B 1 15 ? 0.427 28.891 28.672 1 44.78 15 GLY B CA 1
ATOM 3765 C C . GLY B 1 15 ? 1.427 30 28.906 1 44.78 15 GLY B C 1
ATOM 3766 O O . GLY B 1 15 ? 1.098 31.188 28.734 1 44.78 15 GLY B O 1
ATOM 3767 N N . GLU B 1 16 ? 2.332 29.719 29.594 1 46.78 16 GLU B N 1
ATOM 3768 C CA . GLU B 1 16 ? 3.09 30.922 29.875 1 46.78 16 GLU B CA 1
ATOM 3769 C C . GLU B 1 16 ? 3.783 31.469 28.625 1 46.78 16 GLU B C 1
ATOM 3771 O O . GLU B 1 16 ? 4.809 30.922 28.203 1 46.78 16 GLU B O 1
ATOM 3776 N N . CYS B 1 17 ? 3.029 31.969 27.641 1 49.97 17 CYS B N 1
ATOM 3777 C CA . CYS B 1 17 ? 3.207 32.688 26.391 1 49.97 17 CYS B CA 1
ATOM 3778 C C . CYS B 1 17 ? 4.234 33.812 26.547 1 49.97 17 CYS B C 1
ATOM 3780 O O . CYS B 1 17 ? 4.523 34.531 25.594 1 49.97 17 CYS B O 1
ATOM 3782 N N . VAL B 1 18 ? 4.875 33.875 27.719 1 56.16 18 VAL B N 1
ATOM 3783 C CA . VAL B 1 18 ? 5.656 35.062 28.031 1 56.16 18 VAL B CA 1
ATOM 3784 C C . VAL B 1 18 ? 6.898 35.125 27.141 1 56.16 18 VAL B C 1
ATOM 3786 O O . VAL B 1 18 ? 7.258 36.188 26.625 1 56.16 18 VAL B O 1
ATOM 3789 N N . ASN B 1 19 ? 7.293 33.969 26.688 1 67.25 19 ASN B N 1
ATOM 3790 C CA . ASN B 1 19 ? 8.578 33.969 25.984 1 67.25 19 ASN B CA 1
ATOM 3791 C C . ASN B 1 19 ? 8.422 34.312 24.516 1 67.25 19 ASN B C 1
ATOM 3793 O O . ASN B 1 19 ? 9.273 35 23.938 1 67.25 19 ASN B O 1
ATOM 3797 N N . ASN B 1 20 ? 7.23 34.312 24 1 82.81 20 ASN B N 1
ATOM 3798 C CA . ASN B 1 20 ? 7.047 34.688 22.609 1 82.81 20 ASN B CA 1
ATOM 3799 C C . ASN B 1 20 ? 7.086 36.219 22.438 1 82.81 20 ASN B C 1
ATOM 3801 O O . ASN B 1 20 ? 7.598 36.719 21.438 1 82.81 20 ASN B O 1
ATOM 3805 N N . LYS B 1 21 ? 6.738 36.844 23.484 1 87.56 21 LYS B N 1
ATOM 3806 C CA . LYS B 1 21 ? 6.691 38.312 23.375 1 87.56 21 LYS B CA 1
ATOM 3807 C C . LYS B 1 21 ? 8.102 38.906 23.328 1 87.56 21 LYS B C 1
ATOM 3809 O O . LYS B 1 21 ? 8.352 39.844 22.547 1 87.56 21 LYS B O 1
ATOM 3814 N N . ARG B 1 22 ? 8.992 38.406 24.125 1 91.38 22 ARG B N 1
ATOM 3815 C CA . ARG B 1 22 ? 10.359 38.906 24.156 1 91.38 22 ARG B CA 1
ATOM 3816 C C . ARG B 1 22 ? 11.07 38.656 22.828 1 91.38 22 ARG B C 1
ATOM 3818 O O . ARG B 1 22 ? 11.711 39.562 22.297 1 91.38 22 ARG B O 1
ATOM 3825 N N . ILE B 1 23 ? 10.938 37.5 22.391 1 95.19 23 ILE B N 1
ATOM 3826 C CA . ILE B 1 23 ? 11.625 37.156 21.141 1 95.19 23 ILE B CA 1
ATOM 3827 C C . ILE B 1 23 ? 10.977 37.938 19.984 1 95.19 23 ILE B C 1
ATOM 3829 O O . ILE B 1 23 ? 11.672 38.375 19.062 1 95.19 23 ILE B O 1
ATOM 3833 N N . THR B 1 24 ? 9.695 38.094 19.984 1 96.19 24 THR B N 1
ATOM 3834 C CA . THR B 1 24 ? 9.016 38.844 18.953 1 96.19 24 THR B CA 1
ATOM 3835 C C . THR B 1 24 ? 9.539 40.281 18.922 1 96.19 24 THR B C 1
ATOM 3837 O O . THR B 1 24 ? 9.828 40.844 17.859 1 96.19 24 THR B O 1
ATOM 3840 N N . ALA B 1 25 ? 9.609 40.875 20.078 1 96.19 25 ALA B N 1
ATOM 3841 C CA . ALA B 1 25 ? 10.094 42.25 20.172 1 96.19 25 ALA B CA 1
ATOM 3842 C C . ALA B 1 25 ? 11.523 42.375 19.656 1 96.19 25 ALA B C 1
ATOM 3844 O O . ALA B 1 25 ? 11.859 43.312 18.938 1 96.19 25 ALA B O 1
ATOM 3845 N N . PHE B 1 26 ? 12.312 41.5 20 1 96.81 26 PHE B N 1
ATOM 3846 C CA . PHE B 1 26 ? 13.711 41.469 19.578 1 96.81 26 PHE B CA 1
ATOM 3847 C C . PHE B 1 26 ? 13.805 41.406 18.062 1 96.81 26 PHE B C 1
ATOM 3849 O O . PHE B 1 26 ? 14.508 42.188 17.422 1 96.81 26 PHE B O 1
ATOM 3856 N N . LEU B 1 27 ? 13.109 40.438 17.453 1 98.38 27 LEU B N 1
ATOM 3857 C CA . LEU B 1 27 ? 13.156 40.219 16.016 1 98.38 27 LEU B CA 1
ATOM 3858 C C . LEU B 1 27 ? 12.539 41.406 15.266 1 98.38 27 LEU B C 1
ATOM 3860 O O . LEU B 1 27 ? 13.039 41.812 14.211 1 98.38 27 LEU B O 1
ATOM 3864 N N . LYS B 1 28 ? 11.445 41.906 15.797 1 98.44 28 LYS B N 1
ATOM 3865 C CA . LYS B 1 28 ? 10.797 43.062 15.203 1 98.44 28 LYS B CA 1
ATOM 3866 C C . LYS B 1 28 ? 11.75 44.25 15.125 1 98.44 28 LYS B C 1
ATOM 3868 O O . LYS B 1 28 ? 11.867 44.875 14.078 1 98.44 28 LYS B O 1
ATOM 3873 N N . GLN B 1 29 ? 12.391 44.531 16.203 1 98.31 29 GLN B N 1
ATOM 3874 C CA . GLN B 1 29 ? 13.336 45.625 16.25 1 98.31 29 GLN B CA 1
ATOM 3875 C C . GLN B 1 29 ? 14.484 45.406 15.266 1 98.31 29 GLN B C 1
ATOM 3877 O O . GLN B 1 29 ? 14.891 46.344 14.562 1 98.31 29 GLN B O 1
ATOM 3882 N N . ALA B 1 30 ? 15.008 44.219 15.297 1 98.12 30 ALA B N 1
ATOM 3883 C CA . ALA B 1 30 ? 16.094 43.906 14.383 1 98.12 30 ALA B CA 1
ATOM 3884 C C . ALA B 1 30 ? 15.695 44.156 12.93 1 98.12 30 ALA B C 1
ATOM 3886 O O . ALA B 1 30 ? 16.484 44.688 12.141 1 98.12 30 ALA B O 1
ATOM 3887 N N . ALA B 1 31 ? 14.516 43.781 12.547 1 98.62 31 ALA B N 1
ATOM 3888 C CA . ALA B 1 31 ? 14.016 43.969 11.188 1 98.62 31 ALA B CA 1
ATOM 3889 C C . ALA B 1 31 ? 13.828 45.469 10.875 1 98.62 31 ALA B C 1
ATOM 3891 O O . ALA B 1 31 ? 14.18 45.906 9.781 1 98.62 31 ALA B O 1
ATOM 3892 N N . GLU B 1 32 ? 13.258 46.156 11.781 1 98.5 32 GLU B N 1
ATOM 3893 C CA . GLU B 1 32 ? 13.031 47.594 11.594 1 98.5 32 GLU B CA 1
ATOM 3894 C C . GLU B 1 32 ? 14.359 48.344 11.469 1 98.5 32 GLU B C 1
ATOM 3896 O O . GLU B 1 32 ? 14.461 49.312 10.703 1 98.5 32 GLU B O 1
ATOM 3901 N N . ASP B 1 33 ? 15.352 47.906 12.203 1 98.19 33 ASP B N 1
ATOM 3902 C CA . ASP B 1 33 ? 16.688 48.5 12.102 1 98.19 33 ASP B CA 1
ATOM 3903 C C . ASP B 1 33 ? 17.25 48.312 10.695 1 98.19 33 ASP B C 1
ATOM 3905 O O . ASP B 1 33 ? 18.125 49.062 10.258 1 98.19 33 ASP B O 1
ATOM 3909 N N . LEU B 1 34 ? 16.781 47.344 10.008 1 97.56 34 LEU B N 1
ATOM 3910 C CA . LEU B 1 34 ? 17.234 47.062 8.648 1 97.56 34 LEU B CA 1
ATOM 3911 C C . LEU B 1 34 ? 16.391 47.812 7.633 1 97.56 34 LEU B C 1
ATOM 3913 O O . LEU B 1 34 ? 16.594 47.688 6.422 1 97.56 34 LEU B O 1
ATOM 3917 N N . GLY B 1 35 ? 15.391 48.531 8.109 1 97.5 35 GLY B N 1
ATOM 3918 C CA . GLY B 1 35 ? 14.547 49.312 7.234 1 97.5 35 GLY B CA 1
ATOM 3919 C C . GLY B 1 35 ? 13.344 48.562 6.715 1 97.5 35 GLY B C 1
ATOM 3920 O O . GLY B 1 35 ? 12.664 49 5.797 1 97.5 35 GLY B O 1
ATOM 3921 N N . CYS B 1 36 ? 13.07 47.469 7.266 1 98.44 36 CYS B N 1
ATOM 3922 C CA . CYS B 1 36 ? 11.93 46.656 6.836 1 98.44 36 CYS B CA 1
ATOM 3923 C C . CYS B 1 36 ? 10.648 47.125 7.535 1 98.44 36 CYS B C 1
ATOM 3925 O O . CYS B 1 36 ? 10.703 47.656 8.633 1 98.44 36 CYS B O 1
ATOM 3927 N N . GLU B 1 37 ? 9.555 46.906 6.836 1 98.44 37 GLU B N 1
ATOM 3928 C CA . GLU B 1 37 ? 8.258 47.062 7.48 1 98.44 37 GLU B CA 1
ATOM 3929 C C . GLU B 1 37 ? 7.902 45.812 8.312 1 98.44 37 GLU B C 1
ATOM 3931 O O . GLU B 1 37 ? 8.164 44.688 7.891 1 98.44 37 GLU B O 1
ATOM 3936 N N . THR B 1 38 ? 7.352 46.062 9.492 1 98.44 38 THR B N 1
ATOM 3937 C CA . THR B 1 38 ? 6.992 44.938 10.352 1 98.44 38 THR B CA 1
ATOM 3938 C C . THR B 1 38 ? 5.531 45.031 10.773 1 98.44 38 THR B C 1
ATOM 3940 O O . THR B 1 38 ? 4.973 46.125 10.859 1 98.44 38 THR B O 1
ATOM 3943 N N . TYR B 1 39 ? 4.945 43.844 10.961 1 97.88 39 TYR B N 1
ATOM 3944 C CA . TYR B 1 39 ? 3.566 43.719 11.422 1 97.88 39 TYR B CA 1
ATOM 3945 C C . TYR B 1 39 ? 3.387 42.469 12.273 1 97.88 39 TYR B C 1
ATOM 3947 O O . TYR B 1 39 ? 3.869 41.406 11.922 1 97.88 39 TYR B O 1
ATOM 3955 N N . VAL B 1 40 ? 2.857 42.625 13.453 1 97.38 40 VAL B N 1
ATOM 3956 C CA . VAL B 1 40 ? 2.449 41.5 14.266 1 97.38 40 VAL B CA 1
ATOM 3957 C C . VAL B 1 40 ? 0.95 41.25 14.102 1 97.38 40 VAL B C 1
ATOM 3959 O O . VAL B 1 40 ? 0.135 42.094 14.508 1 97.38 40 VAL B O 1
ATOM 3962 N N . ASP B 1 41 ? 0.569 40.125 13.602 1 95.88 41 ASP B N 1
ATOM 3963 C CA . ASP B 1 41 ? -0.83 39.906 13.258 1 95.88 41 ASP B CA 1
ATOM 3964 C C . ASP B 1 41 ? -1.633 39.469 14.484 1 95.88 41 ASP B C 1
ATOM 3966 O O . ASP B 1 41 ? -1.107 39.438 15.602 1 95.88 41 ASP B O 1
ATOM 3970 N N . SER B 1 42 ? -2.949 39.219 14.312 1 93.56 42 SER B N 1
ATOM 3971 C CA . SER B 1 42 ? -3.836 38.875 15.414 1 93.56 42 SER B CA 1
ATOM 3972 C C . SER B 1 42 ? -3.455 37.531 16.016 1 93.56 42 SER B C 1
ATOM 3974 O O . SER B 1 42 ? -3.768 37.219 17.172 1 93.56 42 SER B O 1
ATOM 3976 N N . GLY B 1 43 ? -2.783 36.688 15.266 1 92.56 43 GLY B N 1
ATOM 3977 C CA . GLY B 1 43 ? -2.295 35.438 15.766 1 92.56 43 GLY B CA 1
ATOM 3978 C C . GLY B 1 43 ? -0.947 35.531 16.453 1 92.56 43 GLY B C 1
ATOM 3979 O O . GLY B 1 43 ? -0.367 34.531 16.859 1 92.56 43 GLY B O 1
ATOM 3980 N N . GLU B 1 44 ? -0.445 36.719 16.562 1 93.75 44 GLU B N 1
ATOM 3981 C CA . GLU B 1 44 ? 0.816 37.031 17.219 1 93.75 44 GLU B CA 1
ATOM 3982 C C . GLU B 1 44 ? 2.006 36.5 16.438 1 93.75 44 GLU B C 1
ATOM 3984 O O . GLU B 1 44 ? 2.996 36.031 17.016 1 93.75 44 GLU B O 1
ATOM 3989 N N . ASN B 1 45 ? 1.855 36.344 15.156 1 96.94 45 ASN B N 1
ATOM 3990 C CA . ASN B 1 45 ? 2.967 36.094 14.25 1 96.94 45 ASN B CA 1
ATOM 3991 C C . ASN B 1 45 ? 3.645 37.406 13.812 1 96.94 45 ASN B C 1
ATOM 3993 O O . ASN B 1 45 ? 2.998 38.438 13.727 1 96.94 45 ASN B O 1
ATOM 3997 N N . LEU B 1 46 ? 4.875 37.312 13.57 1 98.31 46 LEU B N 1
ATOM 3998 C CA . LEU B 1 46 ? 5.613 38.469 13.07 1 98.31 46 LEU B CA 1
ATOM 3999 C C . LEU B 1 46 ? 5.77 38.406 11.555 1 98.31 46 LEU B C 1
ATOM 4001 O O . LEU B 1 46 ? 6.273 37.438 11.023 1 98.31 46 LEU B O 1
ATOM 4005 N N . ILE B 1 47 ? 5.254 39.406 10.859 1 98.69 47 ILE B N 1
ATOM 4006 C CA . ILE B 1 47 ? 5.434 39.562 9.414 1 98.69 47 ILE B CA 1
ATOM 4007 C C . ILE B 1 47 ? 6.41 40.688 9.141 1 98.69 47 ILE B C 1
ATOM 4009 O O . ILE B 1 47 ? 6.254 41.812 9.672 1 98.69 47 ILE B O 1
ATOM 4013 N N . ILE B 1 48 ? 7.402 40.438 8.367 1 98.81 48 ILE B N 1
ATOM 4014 C CA . ILE B 1 48 ? 8.406 41.406 7.941 1 98.81 48 ILE B CA 1
ATOM 4015 C C . ILE B 1 48 ? 8.359 41.562 6.426 1 98.81 48 ILE B C 1
ATOM 4017 O O . ILE B 1 48 ? 8.242 40.562 5.691 1 98.81 48 ILE B O 1
ATOM 4021 N N . ARG B 1 49 ? 8.438 42.781 5.926 1 98.75 49 ARG B N 1
ATOM 4022 C CA . ARG B 1 49 ? 8.438 43.062 4.492 1 98.75 49 ARG B CA 1
ATOM 4023 C C . ARG B 1 49 ? 9.641 43.906 4.082 1 98.75 49 ARG B C 1
ATOM 4025 O O . ARG B 1 49 ? 9.891 44.938 4.664 1 98.75 49 ARG B O 1
ATOM 4032 N N . LYS B 1 50 ? 10.352 43.406 3.152 1 98.5 50 LYS B N 1
ATOM 4033 C CA . LYS B 1 50 ? 11.461 44.125 2.543 1 98.5 50 LYS B CA 1
ATOM 4034 C C . LYS B 1 50 ? 11.172 44.438 1.08 1 98.5 50 LYS B C 1
ATOM 4036 O O . LYS B 1 50 ? 10.789 43.562 0.308 1 98.5 50 LYS B O 1
ATOM 4041 N N . LYS B 1 51 ? 11.398 45.688 0.725 1 97.75 51 LYS B N 1
ATOM 4042 C CA . LYS B 1 51 ? 11.148 46.125 -0.646 1 97.75 51 LYS B CA 1
ATOM 4043 C C . LYS B 1 51 ? 12.133 45.469 -1.616 1 97.75 51 LYS B C 1
ATOM 4045 O O . LYS B 1 51 ? 13.25 45.125 -1.232 1 97.75 51 LYS B O 1
ATOM 4050 N N . ALA B 1 52 ? 11.695 45.375 -2.822 1 97.88 52 ALA B N 1
ATOM 4051 C CA . ALA B 1 52 ? 12.547 44.844 -3.881 1 97.88 52 ALA B CA 1
ATOM 4052 C C . ALA B 1 52 ? 13.781 45.719 -4.09 1 97.88 52 ALA B C 1
ATOM 4054 O O . ALA B 1 52 ? 13.75 46.906 -3.848 1 97.88 52 ALA B O 1
ATOM 4055 N N . THR B 1 53 ? 14.82 45.062 -4.48 1 97.06 53 THR B N 1
ATOM 4056 C CA . THR B 1 53 ? 15.953 45.844 -4.973 1 97.06 53 THR B CA 1
ATOM 4057 C C . THR B 1 53 ? 15.625 46.5 -6.316 1 97.06 53 THR B C 1
ATOM 4059 O O . THR B 1 53 ? 14.727 46.031 -7.027 1 97.06 53 THR B O 1
ATOM 4062 N N . PRO B 1 54 ? 16.328 47.562 -6.59 1 96.12 54 PRO B N 1
ATOM 4063 C CA . PRO B 1 54 ? 16.047 48.25 -7.859 1 96.12 54 PRO B CA 1
ATOM 4064 C C . PRO B 1 54 ? 16.125 47.312 -9.055 1 96.12 54 PRO B C 1
ATOM 4066 O O . PRO B 1 54 ? 17.094 46.562 -9.203 1 96.12 54 PRO B O 1
ATOM 4069 N N . GLY B 1 55 ? 15.094 47.281 -9.805 1 96.06 55 GLY B N 1
ATOM 4070 C CA . GLY B 1 55 ? 15.047 46.469 -11 1 96.06 55 GLY B CA 1
ATOM 4071 C C . GLY B 1 55 ? 14.297 45.156 -10.805 1 96.06 55 GLY B C 1
ATOM 4072 O O . GLY B 1 55 ? 14.008 44.438 -11.773 1 96.06 55 GLY B O 1
ATOM 4073 N N . PHE B 1 56 ? 13.938 44.875 -9.609 1 97.12 56 PHE B N 1
ATOM 4074 C CA . PHE B 1 56 ? 13.289 43.594 -9.312 1 97.12 56 PHE B CA 1
ATOM 4075 C C . PHE B 1 56 ? 11.883 43.812 -8.773 1 97.12 56 PHE B C 1
ATOM 4077 O O . PHE B 1 56 ? 11.305 42.938 -8.148 1 97.12 56 PHE B O 1
ATOM 4084 N N . GLU B 1 57 ? 11.266 44.938 -8.992 1 96.56 57 GLU B N 1
ATOM 4085 C CA . GLU B 1 57 ? 9.984 45.344 -8.414 1 96.56 57 GLU B CA 1
ATOM 4086 C C . GLU B 1 57 ? 8.844 44.5 -9 1 96.56 57 GLU B C 1
ATOM 4088 O O . GLU B 1 57 ? 7.828 44.281 -8.336 1 96.56 57 GLU B O 1
ATOM 4093 N N . ASP B 1 58 ? 9.039 44 -10.164 1 96.19 58 ASP B N 1
ATOM 4094 C CA . ASP B 1 58 ? 7.961 43.281 -10.844 1 96.19 58 ASP B CA 1
ATOM 4095 C C . ASP B 1 58 ? 8.055 41.781 -10.586 1 96.19 58 ASP B C 1
ATOM 4097 O O . ASP B 1 58 ? 7.203 41 -11.047 1 96.19 58 ASP B O 1
ATOM 4101 N N . LYS B 1 59 ? 9.039 41.344 -9.883 1 96.94 59 LYS B N 1
ATOM 4102 C CA . LYS B 1 59 ? 9.195 39.938 -9.57 1 96.94 59 LYS B CA 1
ATOM 4103 C C . LYS B 1 59 ? 8.188 39.469 -8.516 1 96.94 59 LYS B C 1
ATOM 4105 O O . LYS B 1 59 ? 7.676 40.312 -7.754 1 96.94 59 LYS B O 1
ATOM 4110 N N . PRO B 1 60 ? 7.863 38.219 -8.516 1 96.69 60 PRO B N 1
ATOM 4111 C CA . PRO B 1 60 ? 6.91 37.75 -7.52 1 96.69 60 PRO B CA 1
ATOM 4112 C C . PRO B 1 60 ? 7.441 37.844 -6.094 1 96.69 60 PRO B C 1
ATOM 4114 O O . PRO B 1 60 ? 8.648 37.75 -5.867 1 96.69 60 PRO B O 1
ATOM 4117 N N . VAL B 1 61 ? 6.547 38.062 -5.148 1 98 61 VAL B N 1
ATOM 4118 C CA . VAL B 1 61 ? 6.891 38.125 -3.732 1 98 61 VAL B CA 1
ATOM 4119 C C . VAL B 1 61 ? 7.258 36.719 -3.221 1 98 61 VAL B C 1
ATOM 4121 O O . VAL B 1 61 ? 6.562 35.75 -3.504 1 98 61 VAL B O 1
ATOM 4124 N N . VAL B 1 62 ? 8.328 36.625 -2.572 1 98.56 62 VAL B N 1
ATOM 4125 C CA . VAL B 1 62 ? 8.758 35.375 -1.93 1 98.56 62 VAL B CA 1
ATOM 4126 C C . VAL B 1 62 ? 8.727 35.562 -0.412 1 98.56 62 VAL B C 1
ATOM 4128 O O . VAL B 1 62 ? 9.242 36.531 0.118 1 98.56 62 VAL B O 1
ATOM 4131 N N . CYS B 1 63 ? 8.094 34.625 0.265 1 98.75 63 CYS B N 1
ATOM 4132 C CA . CYS B 1 63 ? 8.047 34.625 1.723 1 98.75 63 CYS B CA 1
ATOM 4133 C C . CYS B 1 63 ? 9.016 33.594 2.299 1 98.75 63 CYS B C 1
ATOM 4135 O O . CYS B 1 63 ? 8.961 32.438 1.941 1 98.75 63 CYS B O 1
ATOM 4137 N N . LEU B 1 64 ? 9.906 34 3.125 1 98.81 64 LEU B N 1
ATOM 4138 C CA . LEU B 1 64 ? 10.703 33.125 3.957 1 98.81 64 LEU B CA 1
ATOM 4139 C C . LEU B 1 64 ? 10.039 32.875 5.309 1 98.81 64 LEU B C 1
ATOM 4141 O O . LEU B 1 64 ? 9.516 33.812 5.914 1 98.81 64 LEU B O 1
ATOM 4145 N N . GLN B 1 65 ? 10.047 31.625 5.738 1 98.75 65 GLN B N 1
ATOM 4146 C CA . GLN B 1 65 ? 9.211 31.328 6.895 1 98.75 65 GLN B CA 1
ATOM 4147 C C . GLN B 1 65 ? 9.969 30.484 7.918 1 98.75 65 GLN B C 1
ATOM 4149 O O . GLN B 1 65 ? 10.664 29.531 7.551 1 98.75 65 GLN B O 1
ATOM 4154 N N . GLY B 1 66 ? 9.906 30.797 9.172 1 98.12 66 GLY B N 1
ATOM 4155 C CA . GLY B 1 66 ? 10.383 30.047 10.32 1 98.12 66 GLY B CA 1
ATOM 4156 C C . GLY B 1 66 ? 9.531 30.234 11.555 1 98.12 66 GLY B C 1
ATOM 4157 O O . GLY B 1 66 ? 8.5 30.906 11.508 1 98.12 66 GLY B O 1
ATOM 4158 N N . HIS B 1 67 ? 9.922 29.594 12.68 1 97.25 67 HIS B N 1
ATOM 4159 C CA . HIS B 1 67 ? 9.18 29.797 13.914 1 97.25 67 HIS B CA 1
ATOM 4160 C C . HIS B 1 67 ? 10.117 30.203 15.055 1 97.25 67 HIS B C 1
ATOM 4162 O O . HIS B 1 67 ? 11.258 29.75 15.109 1 97.25 67 HIS B O 1
ATOM 4168 N N . MET B 1 68 ? 9.594 30.938 15.953 1 96.06 68 MET B N 1
ATOM 4169 C CA . MET B 1 68 ? 10.453 31.656 16.891 1 96.06 68 MET B CA 1
ATOM 4170 C C . MET B 1 68 ? 10.664 30.828 18.172 1 96.06 68 MET B C 1
ATOM 4172 O O . MET B 1 68 ? 11.648 31.031 18.875 1 96.06 68 MET B O 1
ATOM 4176 N N . ASP B 1 69 ? 9.766 29.891 18.453 1 93.5 69 ASP B N 1
ATOM 4177 C CA . ASP B 1 69 ? 9.82 29.219 19.75 1 93.5 69 ASP B CA 1
ATOM 4178 C C . ASP B 1 69 ? 10.75 28.016 19.703 1 93.5 69 ASP B C 1
ATOM 4180 O O . ASP B 1 69 ? 11.297 27.688 18.641 1 93.5 69 ASP B O 1
ATOM 4184 N N . MET B 1 70 ? 11.055 27.422 20.859 1 92.75 70 MET B N 1
ATOM 4185 C CA . MET B 1 70 ? 11.891 26.234 20.969 1 92.75 70 MET B CA 1
ATOM 4186 C C . MET B 1 70 ? 11.352 25.281 22.031 1 92.75 70 MET B C 1
ATOM 4188 O O . MET B 1 70 ? 10.617 25.703 22.938 1 92.75 70 MET B O 1
ATOM 4192 N N . VAL B 1 71 ? 11.609 24.031 21.922 1 90.81 71 VAL B N 1
ATOM 4193 C CA . VAL B 1 71 ? 11.367 23.062 23 1 90.81 71 VAL B CA 1
ATOM 4194 C C . VAL B 1 71 ? 12.508 23.109 24.016 1 90.81 71 VAL B C 1
ATOM 4196 O O . VAL B 1 71 ? 13.68 23.094 23.641 1 90.81 71 VAL B O 1
ATOM 4199 N N . CYS B 1 72 ? 12.133 23.172 25.266 1 91.12 72 CYS B N 1
ATOM 4200 C CA . CYS B 1 72 ? 13.109 23.297 26.344 1 91.12 72 CYS B CA 1
ATOM 4201 C C . CYS B 1 72 ? 13.344 21.953 27.016 1 91.12 72 CYS B C 1
ATOM 4203 O O . CYS B 1 72 ? 12.438 21.406 27.641 1 91.12 72 CYS B O 1
ATOM 4205 N N . GLN B 1 73 ? 14.5 21.453 26.828 1 90.81 73 GLN B N 1
ATOM 4206 C CA . GLN B 1 73 ? 14.93 20.219 27.484 1 90.81 73 GLN B CA 1
ATOM 4207 C C . GLN B 1 73 ? 16.312 20.375 28.109 1 90.81 73 GLN B C 1
ATOM 4209 O O . GLN B 1 73 ? 17.125 21.156 27.625 1 90.81 73 GLN B O 1
ATOM 4214 N N . LYS B 1 74 ? 16.547 19.734 29.25 1 92.88 74 LYS B N 1
ATOM 4215 C CA . LYS B 1 74 ? 17.828 19.828 29.922 1 92.88 74 LYS B CA 1
ATOM 4216 C C . LYS B 1 74 ? 18.219 18.5 30.562 1 92.88 74 LYS B C 1
ATOM 4218 O O . LYS B 1 74 ? 17.359 17.656 30.828 1 92.88 74 LYS B O 1
ATOM 4223 N N . ARG B 1 75 ? 19.516 18.344 30.719 1 89.25 75 ARG B N 1
ATOM 4224 C CA . ARG B 1 75 ? 19.984 17.219 31.516 1 89.25 75 ARG B CA 1
ATOM 4225 C C . ARG B 1 75 ? 19.641 17.438 33 1 89.25 75 ARG B C 1
ATOM 4227 O O . ARG B 1 75 ? 19.484 18.562 33.438 1 89.25 75 ARG B O 1
ATOM 4234 N N . ASP B 1 76 ? 19.625 16.453 33.719 1 89.75 76 ASP B N 1
ATOM 4235 C CA . ASP B 1 76 ? 19.219 16.484 35.125 1 89.75 76 ASP B CA 1
ATOM 4236 C C . ASP B 1 76 ? 20.188 17.359 35.938 1 89.75 76 ASP B C 1
ATOM 4238 O O . ASP B 1 76 ? 19.766 17.984 36.938 1 89.75 76 ASP B O 1
ATOM 4242 N N . ASP B 1 77 ? 21.359 17.344 35.562 1 93.12 77 ASP B N 1
ATOM 4243 C CA . ASP B 1 77 ? 22.391 18.016 36.344 1 93.12 77 ASP B CA 1
ATOM 4244 C C . ASP B 1 77 ? 22.5 19.484 35.969 1 93.12 77 ASP B C 1
ATOM 4246 O O . ASP B 1 77 ? 23.281 20.234 36.594 1 93.12 77 ASP B O 1
ATOM 4250 N N . VAL B 1 78 ? 21.734 19.953 35.062 1 93.75 78 VAL B N 1
ATOM 4251 C CA . VAL B 1 78 ? 21.828 21.328 34.594 1 93.75 78 VAL B CA 1
ATOM 4252 C C . VAL B 1 78 ? 20.781 22.188 35.25 1 93.75 78 VAL B C 1
ATOM 4254 O O . VAL B 1 78 ? 19.609 21.812 35.312 1 93.75 78 VAL B O 1
ATOM 4257 N N . VAL B 1 79 ? 21.172 23.25 35.812 1 93.5 79 VAL B N 1
ATOM 4258 C CA . VAL B 1 79 ? 20.266 24.203 36.438 1 93.5 79 VAL B CA 1
ATOM 4259 C C . VAL B 1 79 ? 20.047 25.391 35.5 1 93.5 79 VAL B C 1
ATOM 4261 O O . VAL B 1 79 ? 20.984 26.156 35.219 1 93.5 79 VAL B O 1
ATOM 4264 N N . ILE B 1 80 ? 18.875 25.531 35 1 92.62 80 ILE B N 1
ATOM 4265 C CA . ILE B 1 80 ? 18.516 26.625 34.125 1 92.62 80 ILE B CA 1
ATOM 4266 C C . ILE B 1 80 ? 17.047 26.953 34.25 1 92.62 80 ILE B C 1
ATOM 4268 O O . ILE B 1 80 ? 16.219 26.062 34.469 1 92.62 80 ILE B O 1
ATOM 4272 N N . ASP B 1 81 ? 16.703 28.188 34.375 1 91 81 ASP B N 1
ATOM 4273 C CA . ASP B 1 81 ? 15.336 28.656 34.188 1 91 81 ASP B CA 1
ATOM 4274 C C . ASP B 1 81 ? 15.109 29.141 32.75 1 91 81 ASP B C 1
ATOM 4276 O O . ASP B 1 81 ? 15.422 30.281 32.406 1 91 81 ASP B O 1
ATOM 4280 N N . PHE B 1 82 ? 14.461 28.375 31.938 1 90.31 82 PHE B N 1
ATOM 4281 C CA . PHE B 1 82 ? 14.312 28.641 30.516 1 90.31 82 PHE B CA 1
ATOM 4282 C C . PHE B 1 82 ? 13.492 29.906 30.281 1 90.31 82 PHE B C 1
ATOM 4284 O O . PHE B 1 82 ? 13.477 30.453 29.172 1 90.31 82 PHE B O 1
ATOM 4291 N N . LEU B 1 83 ? 12.805 30.406 31.281 1 85.5 83 LEU B N 1
ATOM 4292 C CA . LEU B 1 83 ? 12 31.609 31.125 1 85.5 83 LEU B CA 1
ATOM 4293 C C . LEU B 1 83 ? 12.859 32.844 31.312 1 85.5 83 LEU B C 1
ATOM 4295 O O . LEU B 1 83 ? 12.445 33.969 30.938 1 85.5 83 LEU B O 1
ATOM 4299 N N . LYS B 1 84 ? 13.992 32.656 31.812 1 88.69 84 LYS B N 1
ATOM 4300 C CA . LYS B 1 84 ? 14.781 33.844 32.156 1 88.69 84 LYS B CA 1
ATOM 4301 C C . LYS B 1 84 ? 16.203 33.75 31.625 1 88.69 84 LYS B C 1
ATOM 4303 O O . LYS B 1 84 ? 16.781 34.75 31.188 1 88.69 84 LYS B O 1
ATOM 4308 N N . ASP B 1 85 ? 16.672 32.594 31.625 1 92.12 85 ASP B N 1
ATOM 4309 C CA . ASP B 1 85 ? 18.078 32.406 31.328 1 92.12 85 ASP B CA 1
ATOM 4310 C C . ASP B 1 85 ? 18.297 32.125 29.844 1 92.12 85 ASP B C 1
ATOM 4312 O O . ASP B 1 85 ? 17.484 31.438 29.219 1 92.12 85 ASP B O 1
ATOM 4316 N N . PRO B 1 86 ? 19.344 32.688 29.297 1 93.75 86 PRO B N 1
ATOM 4317 C CA . PRO B 1 86 ? 19.688 32.344 27.922 1 93.75 86 PRO B CA 1
ATOM 4318 C C . PRO B 1 86 ? 20.297 30.969 27.766 1 93.75 86 PRO B C 1
ATOM 4320 O O . PRO B 1 86 ? 20.828 30.422 28.75 1 93.75 86 PRO B O 1
ATOM 4323 N N . ILE B 1 87 ? 20.156 30.438 26.578 1 95.31 87 ILE B N 1
ATOM 4324 C CA . ILE B 1 87 ? 20.891 29.219 26.234 1 95.31 87 ILE B CA 1
ATOM 4325 C C . ILE B 1 87 ? 22.375 29.516 26.109 1 95.31 87 ILE B C 1
ATOM 4327 O O . ILE B 1 87 ? 22.766 30.594 25.641 1 95.31 87 ILE B O 1
ATOM 4331 N N . LEU B 1 88 ? 23.188 28.578 26.531 1 95.75 88 LEU B N 1
ATOM 4332 C CA . LEU B 1 88 ? 24.641 28.75 26.406 1 95.75 88 LEU B CA 1
ATOM 4333 C C . LEU B 1 88 ? 25.188 27.859 25.297 1 95.75 88 LEU B C 1
ATOM 4335 O O . LEU B 1 88 ? 25.625 26.734 25.547 1 95.75 88 LEU B O 1
ATOM 4339 N N . PRO B 1 89 ? 25.312 28.453 24.125 1 96.56 89 PRO B N 1
ATOM 4340 C CA . PRO B 1 89 ? 25.828 27.672 23 1 96.56 89 PRO B CA 1
ATOM 4341 C C . PRO B 1 89 ? 27.328 27.391 23.125 1 96.56 89 PRO B C 1
ATOM 4343 O O . PRO B 1 89 ? 28.062 28.156 23.766 1 96.56 89 PRO B O 1
ATOM 4346 N N . ARG B 1 90 ? 27.734 26.297 22.547 1 96.31 90 ARG B N 1
ATOM 4347 C CA . ARG B 1 90 ? 29.141 25.953 22.469 1 96.31 90 ARG B CA 1
ATOM 4348 C C . ARG B 1 90 ? 29.438 25.203 21.172 1 96.31 90 ARG B C 1
ATOM 4350 O O . ARG B 1 90 ? 28.578 24.531 20.625 1 96.31 90 ARG B O 1
ATOM 4357 N N . ILE B 1 91 ? 30.656 25.375 20.719 1 97.06 91 ILE B N 1
ATOM 4358 C CA . ILE B 1 91 ? 31.125 24.609 19.578 1 97.06 91 ILE B CA 1
ATOM 4359 C C . ILE B 1 91 ? 31.781 23.312 20.031 1 97.06 91 ILE B C 1
ATOM 4361 O O . ILE B 1 91 ? 32.656 23.328 20.906 1 97.06 91 ILE B O 1
ATOM 4365 N N . ASP B 1 92 ? 31.297 22.312 19.578 1 96.56 92 ASP B N 1
ATOM 4366 C CA . ASP B 1 92 ? 31.844 20.984 19.828 1 96.56 92 ASP B CA 1
ATOM 4367 C C . ASP B 1 92 ? 32.219 20.297 18.516 1 96.56 92 ASP B C 1
ATOM 4369 O O . ASP B 1 92 ? 31.406 19.609 17.906 1 96.56 92 ASP B O 1
ATOM 4373 N N . GLY B 1 93 ? 33.531 20.422 18.156 1 96.88 93 GLY B N 1
ATOM 4374 C CA . GLY B 1 93 ? 34 19.922 16.859 1 96.88 93 GLY B CA 1
ATOM 4375 C C . GLY B 1 93 ? 33.344 20.656 15.695 1 96.88 93 GLY B C 1
ATOM 4376 O O . GLY B 1 93 ? 33.531 21.859 15.531 1 96.88 93 GLY B O 1
ATOM 4377 N N . GLU B 1 94 ? 32.625 19.859 14.969 1 98 94 GLU B N 1
ATOM 4378 C CA . GLU B 1 94 ? 32 20.438 13.773 1 98 94 GLU B CA 1
ATOM 4379 C C . GLU B 1 94 ? 30.578 20.922 14.062 1 98 94 GLU B C 1
ATOM 4381 O O . GLU B 1 94 ? 29.891 21.406 13.164 1 98 94 GLU B O 1
ATOM 4386 N N . TYR B 1 95 ? 30.188 20.828 15.375 1 98.12 95 TYR B N 1
ATOM 4387 C CA . TYR B 1 95 ? 28.781 21.078 15.695 1 98.12 95 TYR B CA 1
ATOM 4388 C C . TYR B 1 95 ? 28.625 22.25 16.641 1 98.12 95 TYR B C 1
ATOM 4390 O O . TYR B 1 95 ? 29.5 22.5 17.469 1 98.12 95 TYR B O 1
ATOM 4398 N N . LEU B 1 96 ? 27.594 23.031 16.438 1 98.19 96 LEU B N 1
ATOM 4399 C CA . LEU B 1 96 ? 27.094 23.953 17.453 1 98.19 96 LEU B CA 1
ATOM 4400 C C . LEU B 1 96 ? 26.109 23.266 18.375 1 98.19 96 LEU B C 1
ATOM 4402 O O . LEU B 1 96 ? 25.125 22.688 17.922 1 98.19 96 LEU B O 1
ATOM 4406 N N . LYS B 1 97 ? 26.344 23.234 19.656 1 97.5 97 LYS B N 1
ATOM 4407 C CA . LYS B 1 97 ? 25.5 22.625 20.688 1 97.5 97 LYS B CA 1
ATOM 4408 C C . LYS B 1 97 ? 25.203 23.609 21.812 1 97.5 97 LYS B C 1
ATOM 4410 O O . LYS B 1 97 ? 25.766 24.719 21.828 1 97.5 97 LYS B O 1
ATOM 4415 N N . ALA B 1 98 ? 24.25 23.234 22.594 1 96.81 98 ALA B N 1
ATOM 4416 C CA . ALA B 1 98 ? 24.078 23.922 23.875 1 96.81 98 ALA B CA 1
ATOM 4417 C C . ALA B 1 98 ? 24.797 23.188 25 1 96.81 98 ALA B C 1
ATOM 4419 O O . ALA B 1 98 ? 25.359 22.109 24.781 1 96.81 98 ALA B O 1
ATOM 4420 N N . THR B 1 99 ? 24.828 23.75 26.094 1 95 99 THR B N 1
ATOM 4421 C CA . THR B 1 99 ? 25.5 23.141 27.25 1 95 99 THR B CA 1
ATOM 4422 C C . THR B 1 99 ? 24.484 22.453 28.156 1 95 99 THR B C 1
ATOM 4424 O O . THR B 1 99 ? 24.016 23.031 29.125 1 95 99 THR B O 1
ATOM 4427 N N . GLY B 1 100 ? 24.203 21.281 27.766 1 93.62 100 GLY B N 1
ATOM 4428 C CA . GLY B 1 100 ? 23.344 20.406 28.562 1 93.62 100 GLY B CA 1
ATOM 4429 C C . GLY B 1 100 ? 21.875 20.656 28.344 1 93.62 100 GLY B C 1
ATOM 4430 O O . GLY B 1 100 ? 21.031 20.125 29.078 1 93.62 100 GLY B O 1
ATOM 4431 N N . THR B 1 101 ? 21.547 21.469 27.484 1 95.12 101 THR B N 1
ATOM 4432 C CA . THR B 1 101 ? 20.156 21.766 27.141 1 95.12 101 THR B CA 1
ATOM 4433 C C . THR B 1 101 ? 19.922 21.609 25.641 1 95.12 101 THR B C 1
ATOM 4435 O O . THR B 1 101 ? 20.859 21.375 24.891 1 95.12 101 THR B O 1
ATOM 4438 N N . SER B 1 102 ? 18.609 21.688 25.281 1 95.25 102 SER B N 1
ATOM 4439 C CA . SER B 1 102 ? 18.344 21.906 23.859 1 95.25 102 SER B CA 1
ATOM 4440 C C . SER B 1 102 ? 18.953 23.219 23.375 1 95.25 102 SER B C 1
ATOM 4442 O O . SER B 1 102 ? 19.078 24.172 24.141 1 95.25 102 SER B O 1
ATOM 4444 N N . LEU B 1 103 ? 19.312 23.266 22.141 1 96.31 103 LEU B N 1
ATOM 4445 C CA . LEU B 1 103 ? 20 24.391 21.531 1 96.31 103 LEU B CA 1
ATOM 4446 C C . LEU B 1 103 ? 19.016 25.438 21.047 1 96.31 103 LEU B C 1
ATOM 4448 O O . LEU B 1 103 ? 19.312 26.641 21.047 1 96.31 103 LEU B O 1
ATOM 4452 N N . GLY B 1 104 ? 17.844 24.938 20.641 1 95.31 104 GLY B N 1
ATOM 4453 C CA . GLY B 1 104 ? 16.906 25.812 19.953 1 95.31 104 GLY B CA 1
ATOM 4454 C C . GLY B 1 104 ? 17.266 26.062 18.5 1 95.31 104 GLY B C 1
ATOM 4455 O O . GLY B 1 104 ? 16.859 27.078 17.922 1 95.31 104 GLY B O 1
ATOM 4456 N N . GLY B 1 105 ? 18.078 25.234 17.984 1 96.25 105 GLY B N 1
ATOM 4457 C CA . GLY B 1 105 ? 18.328 25.281 16.547 1 96.25 105 GLY B CA 1
ATOM 4458 C C . GLY B 1 105 ? 17.078 25.094 15.711 1 96.25 105 GLY B C 1
ATOM 4459 O O . GLY B 1 105 ? 16.938 25.703 14.648 1 96.25 105 GLY B O 1
ATOM 4460 N N . ASP B 1 106 ? 16.25 24.328 16.141 1 94.75 106 ASP B N 1
ATOM 4461 C CA . ASP B 1 106 ? 14.875 24.203 15.664 1 94.75 106 ASP B CA 1
ATOM 4462 C C . ASP B 1 106 ? 13.953 25.203 16.359 1 94.75 106 ASP B C 1
ATOM 4464 O O . ASP B 1 106 ? 13.516 24.953 17.484 1 94.75 106 ASP B O 1
ATOM 4468 N N . ASP B 1 107 ? 13.664 26.328 15.797 1 96.06 107 ASP B N 1
ATOM 4469 C CA . ASP B 1 107 ? 14.023 26.719 14.438 1 96.06 107 ASP B CA 1
ATOM 4470 C C . ASP B 1 107 ? 14.812 28.031 14.438 1 96.06 107 ASP B C 1
ATOM 4472 O O . ASP B 1 107 ? 14.641 28.859 13.539 1 96.06 107 ASP B O 1
ATOM 4476 N N . GLY B 1 108 ? 15.539 28.25 15.469 1 97.06 108 GLY B N 1
ATOM 4477 C CA . GLY B 1 108 ? 16.359 29.453 15.57 1 97.06 108 GLY B CA 1
ATOM 4478 C C . GLY B 1 108 ? 17.25 29.656 14.367 1 97.06 108 GLY B C 1
ATOM 4479 O O . GLY B 1 108 ? 17.438 30.781 13.914 1 97.06 108 GLY B O 1
ATOM 4480 N N . ILE B 1 109 ? 17.797 28.594 13.906 1 98.06 109 ILE B N 1
ATOM 4481 C CA . ILE B 1 109 ? 18.719 28.703 12.781 1 98.06 109 ILE B CA 1
ATOM 4482 C C . ILE B 1 109 ? 17.969 29.109 11.523 1 98.06 109 ILE B C 1
ATOM 4484 O O . ILE B 1 109 ? 18.5 29.844 10.68 1 98.06 109 ILE B O 1
ATOM 4488 N N . GLY B 1 110 ? 16.75 28.625 11.297 1 98.25 110 GLY B N 1
ATOM 4489 C CA . GLY B 1 110 ? 15.938 29.078 10.188 1 98.25 110 GLY B CA 1
ATOM 4490 C C . GLY B 1 110 ? 15.625 30.562 10.25 1 98.25 110 GLY B C 1
ATOM 4491 O O . GLY B 1 110 ? 15.766 31.281 9.25 1 98.25 110 GLY B O 1
ATOM 4492 N N . VAL B 1 111 ? 15.258 31.031 11.398 1 98.44 111 VAL B N 1
ATOM 4493 C CA . VAL B 1 111 ? 14.977 32.438 11.609 1 98.44 111 VAL B CA 1
ATOM 4494 C C . VAL B 1 111 ? 16.234 33.25 11.344 1 98.44 111 VAL B C 1
ATOM 4496 O O . VAL B 1 111 ? 16.188 34.281 10.664 1 98.44 111 VAL B O 1
ATOM 4499 N N . ALA B 1 112 ? 17.344 32.75 11.844 1 98.44 112 ALA B N 1
ATOM 4500 C CA . ALA B 1 112 ? 18.609 33.438 11.609 1 98.44 112 ALA B CA 1
ATOM 4501 C C . ALA B 1 112 ? 18.922 33.531 10.125 1 98.44 112 ALA B C 1
ATOM 4503 O O . ALA B 1 112 ? 19.453 34.531 9.648 1 98.44 112 ALA B O 1
ATOM 4504 N N . THR B 1 113 ? 18.656 32.469 9.445 1 98.5 113 THR B N 1
ATOM 4505 C CA . THR B 1 113 ? 18.906 32.438 8.008 1 98.5 113 THR B CA 1
ATOM 4506 C C . THR B 1 113 ? 18.047 33.469 7.281 1 98.5 113 THR B C 1
ATOM 4508 O O . THR B 1 113 ? 18.516 34.156 6.367 1 98.5 113 THR B O 1
ATOM 4511 N N . CYS B 1 114 ? 16.812 33.594 7.637 1 98.5 114 CYS B N 1
ATOM 4512 C CA . CYS B 1 114 ? 15.938 34.625 7.062 1 98.5 114 CYS B CA 1
ATOM 4513 C C . CYS B 1 114 ? 16.516 36.031 7.27 1 98.5 114 CYS B C 1
ATOM 4515 O O . CYS B 1 114 ? 16.562 36.812 6.336 1 98.5 114 CYS B O 1
ATOM 4517 N N . PHE B 1 115 ? 16.984 36.281 8.422 1 98.62 115 PHE B N 1
ATOM 4518 C CA . PHE B 1 115 ? 17.531 37.594 8.727 1 98.62 115 PHE B CA 1
ATOM 4519 C C . PHE B 1 115 ? 18.828 37.844 7.969 1 98.62 115 PHE B C 1
ATOM 4521 O O . PHE B 1 115 ? 19.109 38.969 7.57 1 98.62 115 PHE B O 1
ATOM 4528 N N . ALA B 1 116 ? 19.578 36.781 7.82 1 98.44 116 ALA B N 1
ATOM 4529 C CA . ALA B 1 116 ? 20.797 36.906 7.027 1 98.44 116 ALA B CA 1
ATOM 4530 C C . ALA B 1 116 ? 20.484 37.406 5.617 1 98.44 116 ALA B C 1
ATOM 4532 O O . ALA B 1 116 ? 21.219 38.188 5.047 1 98.44 116 ALA B O 1
ATOM 4533 N N . ILE B 1 117 ? 19.453 36.906 5.09 1 98.25 117 ILE B N 1
ATOM 4534 C CA . ILE B 1 117 ? 19.031 37.312 3.756 1 98.25 117 ILE B CA 1
ATOM 4535 C C . ILE B 1 117 ? 18.562 38.75 3.787 1 98.25 117 ILE B C 1
ATOM 4537 O O . ILE B 1 117 ? 18.906 39.531 2.9 1 98.25 117 ILE B O 1
ATOM 4541 N N . LEU B 1 118 ? 17.844 39.188 4.812 1 98.12 118 LEU B N 1
ATOM 4542 C CA . LEU B 1 118 ? 17.391 40.562 4.969 1 98.12 118 LEU B CA 1
ATOM 4543 C C . LEU B 1 118 ? 18.562 41.5 5.098 1 98.12 118 LEU B C 1
ATOM 4545 O O . LEU B 1 118 ? 18.5 42.656 4.656 1 98.12 118 LEU B O 1
ATOM 4549 N N . GLU B 1 119 ? 19.625 41.031 5.648 1 97.62 119 GLU B N 1
ATOM 4550 C CA . GLU B 1 119 ? 20.781 41.844 5.945 1 97.62 119 GLU B CA 1
ATOM 4551 C C . GLU B 1 119 ? 21.688 42 4.715 1 97.62 119 GLU B C 1
ATOM 4553 O O . GLU B 1 119 ? 22.531 42.906 4.668 1 97.62 119 GLU B O 1
ATOM 4558 N N . ASN B 1 120 ? 21.516 41.125 3.803 1 97 120 ASN B N 1
ATOM 4559 C CA . ASN B 1 120 ? 22.375 41.125 2.623 1 97 120 ASN B CA 1
ATOM 4560 C C . ASN B 1 120 ? 22.031 42.281 1.689 1 97 120 ASN B C 1
ATOM 4562 O O . ASN B 1 120 ? 21.047 42.219 0.942 1 97 120 ASN B O 1
ATOM 4566 N N . SER B 1 121 ? 22.844 43.25 1.595 1 93.88 121 SER B N 1
ATOM 4567 C CA . SER B 1 121 ? 22.578 44.438 0.788 1 93.88 121 SER B CA 1
ATOM 4568 C C . SER B 1 121 ? 23 44.219 -0.663 1 93.88 121 SER B C 1
ATOM 4570 O O . SER B 1 121 ? 22.609 44.969 -1.545 1 93.88 121 SER B O 1
ATOM 4572 N N . GLU B 1 122 ? 23.656 43.156 -0.865 1 95.44 122 GLU B N 1
ATOM 4573 C CA . GLU B 1 122 ? 24.156 42.906 -2.213 1 95.44 122 GLU B CA 1
ATOM 4574 C C . GLU B 1 122 ? 23.234 41.969 -2.98 1 95.44 122 GLU B C 1
ATOM 4576 O O . GLU B 1 122 ? 23.312 41.875 -4.207 1 95.44 122 GLU B O 1
ATOM 4581 N N . LEU B 1 123 ? 22.453 41.344 -2.26 1 96.25 123 LEU B N 1
ATOM 4582 C CA . LEU B 1 123 ? 21.562 40.375 -2.879 1 96.25 123 LEU B CA 1
ATOM 4583 C C . LEU B 1 123 ? 20.469 41.062 -3.684 1 96.25 123 LEU B C 1
ATOM 4585 O O . LEU B 1 123 ? 19.797 41.969 -3.168 1 96.25 123 LEU B O 1
ATOM 4589 N N . GLN B 1 124 ? 20.328 40.719 -4.977 1 96.25 124 GLN B N 1
ATOM 4590 C CA . GLN B 1 124 ? 19.219 41.188 -5.797 1 96.25 124 GLN B CA 1
ATOM 4591 C C . GLN B 1 124 ? 17.984 40.312 -5.602 1 96.25 124 GLN B C 1
ATOM 4593 O O . GLN B 1 124 ? 18.047 39.094 -5.711 1 96.25 124 GLN B O 1
ATOM 4598 N N . HIS B 1 125 ? 16.938 40.938 -5.32 1 97.69 125 HIS B N 1
ATOM 4599 C CA . HIS B 1 125 ? 15.742 40.156 -5.027 1 97.69 125 HIS B CA 1
ATOM 4600 C C . HIS B 1 125 ? 14.477 40.969 -5.289 1 97.69 125 HIS B C 1
ATOM 4602 O O . HIS B 1 125 ? 14.508 42.219 -5.258 1 97.69 125 HIS B O 1
ATOM 4608 N N . GLY B 1 126 ? 13.383 40.281 -5.602 1 97.81 126 GLY B N 1
ATOM 4609 C CA . GLY B 1 126 ? 12.062 40.906 -5.578 1 97.81 126 GLY B CA 1
ATOM 4610 C C . GLY B 1 126 ? 11.602 41.25 -4.176 1 97.81 126 GLY B C 1
ATOM 4611 O O . GLY B 1 126 ? 12.383 41.219 -3.227 1 97.81 126 GLY B O 1
ATOM 4612 N N . PRO B 1 127 ? 10.328 41.688 -4.102 1 98.19 127 PRO B N 1
ATOM 4613 C CA . PRO B 1 127 ? 9.828 41.938 -2.744 1 98.19 127 PRO B CA 1
ATOM 4614 C C . PRO B 1 127 ? 9.875 40.688 -1.867 1 98.19 127 PRO B C 1
ATOM 4616 O O . PRO B 1 127 ? 9.57 39.594 -2.336 1 98.19 127 PRO B O 1
ATOM 4619 N N . LEU B 1 128 ? 10.289 40.875 -0.676 1 98.56 128 LEU B N 1
ATOM 4620 C CA . LEU B 1 128 ? 10.398 39.75 0.256 1 98.56 128 LEU B CA 1
ATOM 4621 C C . LEU B 1 128 ? 9.43 39.938 1.424 1 98.56 128 LEU B C 1
ATOM 4623 O O . LEU B 1 128 ? 9.188 41.031 1.875 1 98.56 128 LEU B O 1
ATOM 4627 N N . GLU B 1 129 ? 8.898 38.844 1.813 1 98.75 129 GLU B N 1
ATOM 4628 C CA . GLU B 1 129 ? 8.227 38.719 3.102 1 98.75 129 GLU B CA 1
ATOM 4629 C C . GLU B 1 129 ? 8.922 37.688 3.984 1 98.75 129 GLU B C 1
ATOM 4631 O O . GLU B 1 129 ? 9.531 36.75 3.482 1 98.75 129 GLU B O 1
ATOM 4636 N N . VAL B 1 130 ? 8.938 37.938 5.266 1 98.81 130 VAL B N 1
ATOM 4637 C CA . VAL B 1 130 ? 9.367 36.969 6.254 1 98.81 130 VAL B CA 1
ATOM 4638 C C . VAL B 1 130 ? 8.25 36.75 7.273 1 98.81 130 VAL B C 1
ATOM 4640 O O . VAL B 1 130 ? 7.734 37.688 7.855 1 98.81 130 VAL B O 1
ATOM 4643 N N . LEU B 1 131 ? 7.875 35.5 7.383 1 98.81 131 LEU B N 1
ATOM 4644 C CA . LEU B 1 131 ? 6.879 35.094 8.367 1 98.81 131 LEU B CA 1
ATOM 4645 C C . LEU B 1 131 ? 7.52 34.312 9.492 1 98.81 131 LEU B C 1
ATOM 4647 O O . LEU B 1 131 ? 8.055 33.219 9.258 1 98.81 131 LEU B O 1
ATOM 4651 N N . ILE B 1 132 ? 7.477 34.812 10.688 1 98.5 132 ILE B N 1
ATOM 4652 C CA . ILE B 1 132 ? 7.957 34.094 11.875 1 98.5 132 ILE B CA 1
ATOM 4653 C C . ILE B 1 132 ? 6.781 33.781 12.789 1 98.5 132 ILE B C 1
ATOM 4655 O O . ILE B 1 132 ? 6.184 34.656 13.391 1 98.5 132 ILE B O 1
ATOM 4659 N N . THR B 1 133 ? 6.492 32.5 12.945 1 97.19 1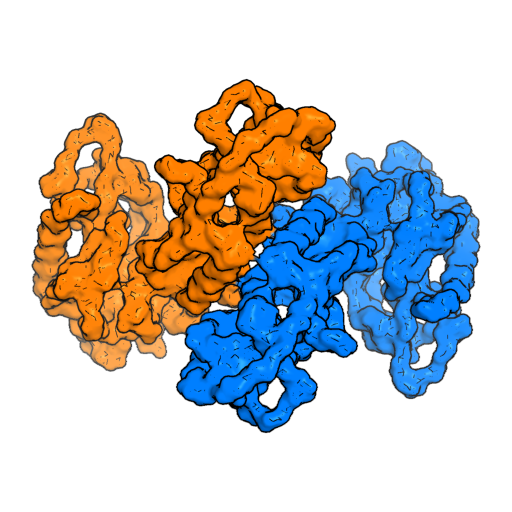33 THR B N 1
ATOM 4660 C CA . THR B 1 133 ? 5.297 32.062 13.672 1 97.19 133 THR B CA 1
ATOM 4661 C C . THR B 1 133 ? 5.625 31.812 15.141 1 97.19 133 THR B C 1
ATOM 4663 O O . THR B 1 133 ? 6.762 31.484 15.477 1 97.19 133 THR B O 1
ATOM 4666 N N . ARG B 1 134 ? 4.664 31.953 15.922 1 93.19 134 ARG B N 1
ATOM 4667 C CA . ARG B 1 134 ? 4.789 31.625 17.344 1 93.19 134 ARG B CA 1
ATOM 4668 C C . ARG B 1 134 ? 4.344 30.188 17.609 1 93.19 134 ARG B C 1
ATOM 4670 O O . ARG B 1 134 ? 3.543 29.625 16.859 1 93.19 134 ARG B O 1
ATOM 4677 N N . ASP B 1 135 ? 4.859 29.547 18.594 1 91.5 135 ASP B N 1
ATOM 4678 C CA . ASP B 1 135 ? 4.391 28.328 19.266 1 91.5 135 ASP B CA 1
ATOM 4679 C C . ASP B 1 135 ? 4.125 27.219 18.25 1 91.5 135 ASP B C 1
ATOM 4681 O O . ASP B 1 135 ? 3.053 26.609 18.25 1 91.5 135 ASP B O 1
ATOM 4685 N N . GLU B 1 136 ? 5.098 27 17.359 1 91.38 136 GLU B N 1
ATOM 4686 C CA . GLU B 1 136 ? 5.055 25.875 16.438 1 91.38 136 GLU B CA 1
ATOM 4687 C C . GLU B 1 136 ? 5.152 24.547 17.203 1 91.38 136 GLU B C 1
ATOM 4689 O O . GLU B 1 136 ? 4.453 23.578 16.875 1 91.38 136 GLU B O 1
ATOM 4694 N N . GLU B 1 137 ? 5.789 24.5 18.312 1 87.25 137 GLU B N 1
ATOM 4695 C CA . GLU B 1 137 ? 6.238 23.281 18.984 1 87.25 137 GLU B CA 1
ATOM 4696 C C . GLU B 1 137 ? 5.141 22.719 19.875 1 87.25 137 GLU B C 1
ATOM 4698 O O . GLU B 1 137 ? 5.277 21.609 20.406 1 87.25 137 GLU B O 1
ATOM 4703 N N . ILE B 1 138 ? 4.145 23.5 20.062 1 83.69 138 ILE B N 1
ATOM 4704 C CA . ILE B 1 138 ? 3.094 23.031 20.953 1 83.69 138 ILE B CA 1
ATOM 4705 C C . ILE B 1 138 ? 1.758 23 20.219 1 83.69 138 ILE B C 1
ATOM 4707 O O . ILE B 1 138 ? 0.732 23.422 20.75 1 83.69 138 ILE B O 1
ATOM 4711 N N . GLY B 1 139 ? 1.806 22.656 18.906 1 80.81 139 GLY B N 1
ATOM 4712 C CA . GLY B 1 139 ? 0.56 22.469 18.188 1 80.81 139 GLY B CA 1
ATOM 4713 C C . GLY B 1 139 ? 0.393 23.406 17 1 80.81 139 GLY B C 1
ATOM 4714 O O . GLY B 1 139 ? -0.731 23.734 16.609 1 80.81 139 GLY B O 1
ATOM 4715 N N . LEU B 1 140 ? 1.483 24.078 16.531 1 90.75 140 LEU B N 1
ATOM 4716 C CA . LEU B 1 140 ? 1.479 24.938 15.352 1 90.75 140 LEU B CA 1
ATOM 4717 C C . LEU B 1 140 ? 0.505 26.094 15.516 1 90.75 140 LEU B C 1
ATOM 4719 O O . LEU B 1 140 ? -0.269 26.391 14.609 1 90.75 140 LEU B O 1
ATOM 4723 N N . ILE B 1 141 ? 0.498 26.688 16.672 1 89.75 141 ILE B N 1
ATOM 4724 C CA . ILE B 1 141 ? -0.531 27.625 17.078 1 89.75 141 ILE B CA 1
ATOM 4725 C C . ILE B 1 141 ? -0.458 28.891 16.219 1 89.75 141 ILE B C 1
ATOM 4727 O O . ILE B 1 141 ? -1.482 29.375 15.742 1 89.75 141 ILE B O 1
ATOM 4731 N N . GLY B 1 142 ? 0.691 29.438 16.047 1 93.38 142 GLY B N 1
ATOM 4732 C CA . GLY B 1 142 ? 0.845 30.625 15.227 1 93.38 142 GLY B CA 1
ATOM 4733 C C . GLY B 1 142 ? 0.334 30.453 13.805 1 93.38 142 GLY B C 1
ATOM 4734 O O . GLY B 1 142 ? -0.39 31.297 13.289 1 93.38 142 GLY B O 1
ATOM 4735 N N . ALA B 1 143 ? 0.727 29.359 13.195 1 95.56 143 ALA B N 1
ATOM 4736 C CA . ALA B 1 143 ? 0.293 29.078 11.828 1 95.56 143 ALA B CA 1
ATOM 4737 C C . ALA B 1 143 ? -1.224 28.922 11.75 1 95.56 143 ALA B C 1
ATOM 4739 O O . ALA B 1 143 ? -1.856 29.438 10.82 1 95.56 143 ALA B O 1
ATOM 4740 N N . ALA B 1 144 ? -1.811 28.281 12.742 1 93.38 144 ALA B N 1
ATOM 4741 C CA . ALA B 1 144 ? -3.256 28.078 12.781 1 93.38 144 ALA B CA 1
ATOM 4742 C C . ALA B 1 144 ? -4 29.406 12.875 1 93.38 144 ALA B C 1
ATOM 4744 O O . ALA B 1 144 ? -5.109 29.547 12.352 1 93.38 144 ALA B O 1
ATOM 4745 N N . ASN B 1 145 ? -3.33 30.406 13.461 1 93.62 145 ASN B N 1
ATOM 4746 C CA . ASN B 1 145 ? -3.994 31.672 13.711 1 93.62 145 ASN B CA 1
ATOM 4747 C C . ASN B 1 145 ? -3.461 32.781 12.805 1 93.62 145 ASN B C 1
ATOM 4749 O O . ASN B 1 145 ? -3.664 33.969 13.07 1 93.62 145 ASN B O 1
ATOM 4753 N N . LEU B 1 146 ? -2.771 32.344 11.789 1 96.12 146 LEU B N 1
ATOM 4754 C CA . LEU B 1 146 ? -2.287 33.344 10.844 1 96.12 146 LEU B CA 1
ATOM 4755 C C . LEU B 1 146 ? -3.447 34.125 10.234 1 96.12 146 LEU B C 1
ATOM 4757 O O . LEU B 1 146 ? -4.434 33.531 9.789 1 96.12 146 LEU B O 1
ATOM 4761 N N . GLU B 1 147 ? -3.34 35.406 10.227 1 92.38 147 GLU B N 1
ATOM 4762 C CA . GLU B 1 147 ? -4.383 36.25 9.672 1 92.38 147 GLU B CA 1
ATOM 4763 C C . GLU B 1 147 ? -4.523 36.031 8.164 1 92.38 147 GLU B C 1
ATOM 4765 O O . GLU B 1 147 ? -3.533 36.062 7.434 1 92.38 147 GLU B O 1
ATOM 4770 N N . PRO B 1 148 ? -5.797 35.812 7.688 1 90.06 148 PRO B N 1
ATOM 4771 C CA . PRO B 1 148 ? -5.996 35.625 6.25 1 90.06 148 PRO B CA 1
ATOM 4772 C C . PRO B 1 148 ? -5.668 36.875 5.441 1 90.06 148 PRO B C 1
ATOM 4774 O O . PRO B 1 148 ? -5.949 38 5.883 1 90.06 148 PRO B O 1
ATOM 4777 N N . GLY B 1 149 ? -5.09 36.719 4.387 1 92.81 149 GLY B N 1
ATOM 4778 C CA . GLY B 1 149 ? -4.867 37.812 3.441 1 92.81 149 GLY B CA 1
ATOM 4779 C C . GLY B 1 149 ? -3.65 38.656 3.775 1 92.81 149 GLY B C 1
ATOM 4780 O O . GLY B 1 149 ? -3.301 39.562 3.031 1 92.81 149 GLY B O 1
ATOM 4781 N N . ILE B 1 150 ? -2.977 38.344 4.816 1 95.81 150 ILE B N 1
ATOM 4782 C CA . ILE B 1 150 ? -1.887 39.219 5.266 1 95.81 150 ILE B CA 1
ATOM 4783 C C . ILE B 1 150 ? -0.658 39 4.387 1 95.81 150 ILE B C 1
ATOM 4785 O O . ILE B 1 150 ? 0.114 39.938 4.141 1 95.81 150 ILE B O 1
ATOM 4789 N N . LEU B 1 151 ? -0.478 37.812 3.914 1 97.06 151 LEU B N 1
ATOM 4790 C CA . LEU B 1 151 ? 0.665 37.5 3.055 1 97.06 151 LEU B CA 1
ATOM 4791 C C . LEU B 1 151 ? 0.339 37.812 1.597 1 97.06 151 LEU B C 1
ATOM 4793 O O . LEU B 1 151 ? -0.803 37.656 1.163 1 97.06 151 LEU B O 1
ATOM 4797 N N . LYS B 1 152 ? 1.314 38.188 0.88 1 96.19 152 LYS B N 1
ATOM 4798 C CA . LYS B 1 152 ? 1.183 38.5 -0.543 1 96.19 152 LYS B CA 1
ATOM 4799 C C . LYS B 1 152 ? 2.041 37.531 -1.381 1 96.19 152 LYS B C 1
ATOM 4801 O O . LYS B 1 152 ? 1.954 37.531 -2.611 1 96.19 152 LYS B O 1
ATOM 4806 N N . ALA B 1 153 ? 2.662 36.75 -0.764 1 97.5 153 ALA B N 1
ATOM 4807 C CA . ALA B 1 153 ? 3.684 35.906 -1.394 1 97.5 153 ALA B CA 1
ATOM 4808 C C . ALA B 1 153 ? 3.061 34.906 -2.373 1 97.5 153 ALA B C 1
ATOM 4810 O O . ALA B 1 153 ? 1.993 34.375 -2.105 1 97.5 153 ALA B O 1
ATOM 4811 N N . LYS B 1 154 ? 3.699 34.781 -3.461 1 97.38 154 LYS B N 1
ATOM 4812 C CA . LYS B 1 154 ? 3.4 33.688 -4.402 1 97.38 154 LYS B CA 1
ATOM 4813 C C . LYS B 1 154 ? 4.141 32.438 -4.02 1 97.38 154 LYS B C 1
ATOM 4815 O O . LYS B 1 154 ? 3.631 31.312 -4.234 1 97.38 154 LYS B O 1
ATOM 4820 N N . TYR B 1 155 ? 5.332 32.562 -3.553 1 98.25 155 TYR B N 1
ATOM 4821 C CA . TYR B 1 155 ? 6.199 31.469 -3.143 1 98.25 155 TYR B CA 1
ATOM 4822 C C . TYR B 1 155 ? 6.531 31.562 -1.657 1 98.25 155 TYR B C 1
ATOM 4824 O O . TYR B 1 155 ? 6.691 32.656 -1.117 1 98.25 155 TYR B O 1
ATOM 4832 N N . MET B 1 156 ? 6.621 30.422 -1.021 1 98.56 156 MET B N 1
ATOM 4833 C CA . MET B 1 156 ? 7.062 30.375 0.37 1 98.56 156 MET B CA 1
ATOM 4834 C C . MET B 1 156 ? 8.156 29.328 0.561 1 98.56 156 MET B C 1
ATOM 4836 O O . MET B 1 156 ? 7.984 28.172 0.179 1 98.56 156 MET B O 1
ATOM 4840 N N . ILE B 1 157 ? 9.195 29.734 1.105 1 98.75 157 ILE B N 1
ATOM 4841 C CA . ILE B 1 157 ? 10.273 28.828 1.506 1 98.75 157 ILE B CA 1
ATOM 4842 C C . ILE B 1 157 ? 10.289 28.703 3.027 1 98.75 157 ILE B C 1
ATOM 4844 O O . ILE B 1 157 ? 10.68 29.641 3.734 1 98.75 157 ILE B O 1
ATOM 4848 N N . ASN B 1 158 ? 9.781 27.562 3.477 1 98.56 158 ASN B N 1
ATOM 4849 C CA . ASN B 1 158 ? 9.875 27.219 4.891 1 98.56 158 ASN B CA 1
ATOM 4850 C C . ASN B 1 158 ? 11.281 26.766 5.262 1 98.56 158 ASN B C 1
ATOM 4852 O O . ASN B 1 158 ? 11.82 25.828 4.656 1 98.56 158 ASN B O 1
ATOM 4856 N N . VAL B 1 159 ? 11.914 27.453 6.203 1 98.44 159 VAL B N 1
ATOM 4857 C CA . VAL B 1 159 ? 13.289 27.125 6.574 1 98.44 159 VAL B CA 1
ATOM 4858 C C . VAL B 1 159 ? 13.312 26.406 7.918 1 98.44 159 VAL B C 1
ATOM 4860 O O . VAL B 1 159 ? 13.977 26.859 8.859 1 98.44 159 VAL B O 1
ATOM 4863 N N . ASP B 1 160 ? 12.625 25.281 7.926 1 96.88 160 ASP B N 1
ATOM 4864 C CA . ASP B 1 160 ? 12.422 24.578 9.188 1 96.88 160 ASP B CA 1
ATOM 4865 C C . ASP B 1 160 ? 12.75 23.094 9.062 1 96.88 160 ASP B C 1
ATOM 4867 O O . ASP B 1 160 ? 12.492 22.312 9.977 1 96.88 160 ASP B O 1
ATOM 4871 N N . SER B 1 161 ? 13.273 22.641 7.891 1 96.25 161 SER B N 1
ATOM 4872 C CA . SER B 1 161 ? 13.719 21.266 7.75 1 96.25 161 SER B CA 1
ATOM 4873 C C . SER B 1 161 ? 15.07 21.047 8.414 1 96.25 161 SER B C 1
ATOM 4875 O O . SER B 1 161 ? 15.781 22 8.719 1 96.25 161 SER B O 1
ATOM 4877 N N . GLU B 1 162 ? 15.461 19.766 8.688 1 95.5 162 GLU B N 1
ATOM 4878 C CA . GLU B 1 162 ? 16.625 19.5 9.531 1 95.5 162 GLU B CA 1
ATOM 4879 C C . GLU B 1 162 ? 17.625 18.594 8.82 1 95.5 162 GLU B C 1
ATOM 4881 O O . GLU B 1 162 ? 18.422 17.922 9.477 1 95.5 162 GLU B O 1
ATOM 4886 N N . GLU B 1 163 ? 17.531 18.547 7.527 1 96.12 163 GLU B N 1
ATOM 4887 C CA . GLU B 1 163 ? 18.438 17.719 6.73 1 96.12 163 GLU B CA 1
ATOM 4888 C C . GLU B 1 163 ? 19.094 18.547 5.621 1 96.12 163 GLU B C 1
ATOM 4890 O O . GLU B 1 163 ? 18.406 19.25 4.875 1 96.12 163 GLU B O 1
ATOM 4895 N N . GLN B 1 164 ? 20.422 18.453 5.586 1 97.12 164 GLN B N 1
ATOM 4896 C CA . GLN B 1 164 ? 21.125 19.156 4.52 1 97.12 164 GLN B CA 1
ATOM 4897 C C . GLN B 1 164 ? 20.891 18.5 3.166 1 97.12 164 GLN B C 1
ATOM 4899 O O . GLN B 1 164 ? 20.672 17.281 3.094 1 97.12 164 GLN B O 1
ATOM 4904 N N . ASN B 1 165 ? 20.922 19.281 2.158 1 97.56 165 ASN B N 1
ATOM 4905 C CA . ASN B 1 165 ? 20.797 18.828 0.776 1 97.56 165 ASN B CA 1
ATOM 4906 C C . ASN B 1 165 ? 19.531 18 0.569 1 97.56 165 ASN B C 1
ATOM 4908 O O . ASN B 1 165 ? 19.594 16.891 0.025 1 97.56 165 ASN B O 1
ATOM 4912 N N . ALA B 1 166 ? 18.469 18.5 1.083 1 97.88 166 ALA B N 1
ATOM 4913 C CA . ALA B 1 166 ? 17.141 17.891 0.961 1 97.88 166 ALA B CA 1
ATOM 4914 C C . ALA B 1 166 ? 16.062 18.938 0.809 1 97.88 166 ALA B C 1
ATOM 4916 O O . ALA B 1 166 ? 16.156 20.031 1.387 1 97.88 166 ALA B O 1
ATOM 4917 N N . VAL B 1 167 ? 15.07 18.672 0.03 1 98.12 167 VAL B N 1
ATOM 4918 C CA . VAL B 1 167 ? 13.93 19.547 -0.185 1 98.12 167 VAL B CA 1
ATOM 4919 C C . VAL B 1 167 ? 12.633 18.828 0.189 1 98.12 167 VAL B C 1
ATOM 4921 O O . VAL B 1 167 ? 12.266 17.844 -0.446 1 98.12 167 VAL B O 1
ATOM 4924 N N . CYS B 1 168 ? 12.016 19.312 1.223 1 97.69 168 CYS B N 1
ATOM 4925 C CA . CYS B 1 168 ? 10.703 18.797 1.597 1 97.69 168 CYS B CA 1
ATOM 4926 C C . CYS B 1 168 ? 9.594 19.484 0.809 1 97.69 168 CYS B C 1
ATOM 4928 O O . CYS B 1 168 ? 9.539 20.719 0.757 1 97.69 168 CYS B O 1
ATOM 4930 N N . ILE B 1 169 ? 8.68 18.688 0.218 1 97.38 169 ILE B N 1
ATOM 4931 C CA . ILE B 1 169 ? 7.711 19.312 -0.681 1 97.38 169 ILE B CA 1
ATOM 4932 C C . ILE B 1 169 ? 6.297 18.922 -0.249 1 97.38 169 ILE B C 1
ATOM 4934 O O . ILE B 1 169 ? 5.34 19.109 -1.006 1 97.38 169 ILE B O 1
ATOM 4938 N N . GLY B 1 170 ? 6.18 18.375 0.905 1 96.81 170 GLY B N 1
ATOM 4939 C CA . GLY B 1 170 ? 4.871 17.969 1.393 1 96.81 170 GLY B CA 1
ATOM 4940 C C . GLY B 1 170 ? 4.898 17.453 2.822 1 96.81 170 GLY B C 1
ATOM 4941 O O . GLY B 1 170 ? 5.965 17.156 3.359 1 96.81 170 GLY B O 1
ATOM 4942 N N . CYS B 1 171 ? 3.742 17.406 3.41 1 96.62 171 CYS B N 1
ATOM 4943 C CA . CYS B 1 171 ? 3.59 16.844 4.746 1 96.62 171 CYS B CA 1
ATOM 4944 C C . CYS B 1 171 ? 2.197 16.25 4.934 1 96.62 171 CYS B C 1
ATOM 4946 O O . CYS B 1 171 ? 1.272 16.594 4.191 1 96.62 171 CYS B O 1
ATOM 4948 N N . ALA B 1 172 ? 2.09 15.383 5.863 1 96.62 172 ALA B N 1
ATOM 4949 C CA . ALA B 1 172 ? 0.776 14.812 6.148 1 96.62 172 ALA B CA 1
ATOM 4950 C C . ALA B 1 172 ? 0.002 15.688 7.133 1 96.62 172 ALA B C 1
ATOM 4952 O O . ALA B 1 172 ? 0.58 16.234 8.07 1 96.62 172 ALA B O 1
ATOM 4953 N N . GLY B 1 173 ? -1.328 15.883 6.855 1 96 173 GLY B N 1
ATOM 4954 C CA . GLY B 1 173 ? -2.246 16.219 7.93 1 96 173 GLY B CA 1
ATOM 4955 C C . GLY B 1 173 ? -2.605 15.047 8.812 1 96 173 GLY B C 1
ATOM 4956 O O . GLY B 1 173 ? -2.096 13.938 8.617 1 96 173 GLY B O 1
ATOM 4957 N N . SER B 1 174 ? -3.447 15.312 9.797 1 95.69 174 SER B N 1
ATOM 4958 C CA . SER B 1 174 ? -3.824 14.227 10.695 1 95.69 174 SER B CA 1
ATOM 4959 C C . SER B 1 174 ? -5.094 14.562 11.461 1 95.69 174 SER B C 1
ATOM 4961 O O . SER B 1 174 ? -5.512 15.719 11.508 1 95.69 174 SER B O 1
ATOM 4963 N N . PHE B 1 175 ? -5.734 13.609 11.93 1 96.56 175 PHE B N 1
ATOM 4964 C CA . PHE B 1 175 ? -6.746 13.711 12.977 1 96.56 175 PHE B CA 1
ATOM 4965 C C . PHE B 1 175 ? -6.781 12.445 13.82 1 96.56 175 PHE B C 1
ATOM 4967 O O . PHE B 1 175 ? -6.227 11.414 13.43 1 96.56 175 PHE B O 1
ATOM 4974 N N . THR B 1 176 ? -7.309 12.586 14.953 1 97.12 176 THR B N 1
ATOM 4975 C CA . THR B 1 176 ? -7.504 11.469 15.867 1 97.12 176 THR B CA 1
ATOM 4976 C C . THR B 1 176 ? -8.984 11.109 15.977 1 97.12 176 THR B C 1
ATOM 4978 O O . THR B 1 176 ? -9.844 11.984 15.914 1 97.12 176 THR B O 1
ATOM 4981 N N . LEU B 1 177 ? -9.273 9.844 16.094 1 98.25 177 LEU B N 1
ATOM 4982 C CA . LEU B 1 177 ? -10.617 9.336 16.328 1 98.25 177 LEU B CA 1
ATOM 4983 C C . LEU B 1 177 ? -10.664 8.523 17.625 1 98.25 177 LEU B C 1
ATOM 4985 O O . LEU B 1 177 ? -9.758 7.742 17.906 1 98.25 177 LEU B O 1
ATOM 4989 N N . GLU B 1 178 ? -11.617 8.805 18.391 1 98.44 178 GLU B N 1
ATOM 4990 C CA . GLU B 1 178 ? -12.008 7.926 19.484 1 98.44 178 GLU B CA 1
ATOM 4991 C C . GLU B 1 178 ? -13.281 7.156 19.156 1 98.44 178 GLU B C 1
ATOM 4993 O O . GLU B 1 178 ? -14.297 7.75 18.797 1 98.44 178 GLU B O 1
ATOM 4998 N N . MET B 1 179 ? -13.219 5.898 19.281 1 98.69 179 MET B N 1
ATOM 4999 C CA . MET B 1 179 ? -14.32 4.996 18.953 1 98.69 179 MET B CA 1
ATOM 5000 C C . MET B 1 179 ? -14.656 4.102 20.141 1 98.69 179 MET B C 1
ATOM 5002 O O . MET B 1 179 ? -13.773 3.471 20.719 1 98.69 179 MET B O 1
ATOM 5006 N N . THR B 1 180 ? -15.906 4.051 20.516 1 98.56 180 THR B N 1
ATOM 5007 C CA . THR B 1 180 ? -16.328 3.303 21.688 1 98.56 180 THR B CA 1
ATOM 5008 C C . THR B 1 180 ? -17.328 2.219 21.328 1 98.56 180 THR B C 1
ATOM 5010 O O . THR B 1 180 ? -18.375 2.51 20.719 1 98.56 180 THR B O 1
ATOM 5013 N N . MET B 1 181 ? -17.062 1.007 21.641 1 98.44 181 MET B N 1
ATOM 5014 C CA . MET B 1 181 ? -17.984 -0.119 21.469 1 98.44 181 MET B CA 1
ATOM 5015 C C . MET B 1 181 ? -18.672 -0.455 22.781 1 98.44 181 MET B C 1
ATOM 5017 O O . MET B 1 181 ? -18.031 -0.915 23.734 1 98.44 181 MET B O 1
ATOM 5021 N N . PRO B 1 182 ? -19.969 -0.265 22.828 1 97.88 182 PRO B N 1
ATOM 5022 C CA . PRO B 1 182 ? -20.688 -0.704 24.016 1 97.88 182 PRO B CA 1
ATOM 5023 C C . PRO B 1 182 ? -20.656 -2.219 24.219 1 97.88 182 PRO B C 1
ATOM 5025 O O . PRO B 1 182 ? -20.719 -2.971 23.234 1 97.88 182 PRO B O 1
ATOM 5028 N N . THR B 1 183 ? -20.578 -2.631 25.438 1 97.38 183 THR B N 1
ATOM 5029 C CA . THR B 1 183 ? -20.484 -4.059 25.719 1 97.38 183 THR B CA 1
ATOM 5030 C C . THR B 1 183 ? -21.719 -4.547 26.469 1 97.38 183 THR B C 1
ATOM 5032 O O . THR B 1 183 ? -22.266 -3.828 27.312 1 97.38 183 THR B O 1
ATOM 5035 N N . THR B 1 184 ? -22.219 -5.688 26.109 1 97.38 184 THR B N 1
ATOM 5036 C CA . THR B 1 184 ? -23.156 -6.477 26.891 1 97.38 184 THR B CA 1
ATOM 5037 C C . THR B 1 184 ? -22.469 -7.711 27.469 1 97.38 184 THR B C 1
ATOM 5039 O O . THR B 1 184 ? -21.938 -8.539 26.734 1 97.38 184 THR B O 1
ATOM 5042 N N . ARG B 1 185 ? -22.531 -7.801 28.766 1 96.31 185 ARG B N 1
ATOM 5043 C CA . ARG B 1 185 ? -21.797 -8.867 29.438 1 96.31 185 ARG B CA 1
ATOM 5044 C C . ARG B 1 185 ? -22.75 -9.852 30.094 1 96.31 185 ARG B C 1
ATOM 5046 O O . ARG B 1 185 ? -23.797 -9.461 30.625 1 96.31 185 ARG B O 1
ATOM 5053 N N . VAL B 1 186 ? -22.375 -11.117 30.062 1 95.62 186 VAL B N 1
ATOM 5054 C CA . VAL B 1 186 ? -23.219 -12.164 30.625 1 95.62 186 VAL B CA 1
ATOM 5055 C C . VAL B 1 186 ? -22.344 -13.234 31.281 1 95.62 186 VAL B C 1
ATOM 5057 O O . VAL B 1 186 ? -21.234 -13.492 30.828 1 95.62 186 VAL B O 1
ATOM 5060 N N . ALA B 1 187 ? -22.938 -13.766 32.344 1 92 187 ALA B N 1
ATOM 5061 C CA . ALA B 1 187 ? -22.25 -14.891 32.938 1 92 187 ALA B CA 1
ATOM 5062 C C . ALA B 1 187 ? -22.141 -16.062 31.969 1 92 187 ALA B C 1
ATOM 5064 O O . ALA B 1 187 ? -23.062 -16.328 31.203 1 92 187 ALA B O 1
ATOM 5065 N N . ALA B 1 188 ? -20.953 -16.609 31.859 1 85.38 188 ALA B N 1
ATOM 5066 C CA . ALA B 1 188 ? -20.75 -17.719 30.938 1 85.38 188 ALA B CA 1
ATOM 5067 C C . ALA B 1 188 ? -20.406 -19 31.703 1 85.38 188 ALA B C 1
ATOM 5069 O O . ALA B 1 188 ? -19.25 -19.219 32.062 1 85.38 188 ALA B O 1
ATOM 5070 N N . GLU B 1 189 ? -21.328 -19.812 31.891 1 88.88 189 GLU B N 1
ATOM 5071 C CA . GLU B 1 189 ? -21.125 -21.094 32.562 1 88.88 189 GLU B CA 1
ATOM 5072 C C . GLU B 1 189 ? -20.375 -22.078 31.672 1 88.88 189 GLU B C 1
ATOM 5074 O O . GLU B 1 189 ? -20.625 -22.141 30.453 1 88.88 189 GLU B O 1
ATOM 5079 N N . GLY B 1 190 ? -19.5 -22.812 32.219 1 93.81 190 GLY B N 1
ATOM 5080 C CA . GLY B 1 190 ? -18.797 -23.859 31.484 1 93.81 190 GLY B CA 1
ATOM 5081 C C . GLY B 1 190 ? -17.641 -23.328 30.656 1 93.81 190 GLY B C 1
ATOM 5082 O O . GLY B 1 190 ? -17.094 -24.031 29.812 1 93.81 190 GLY B O 1
ATOM 5083 N N . MET B 1 191 ? -17.328 -22.094 30.922 1 95.81 191 MET B N 1
ATOM 5084 C CA . MET B 1 191 ? -16.219 -21.5 30.172 1 95.81 191 MET B CA 1
ATOM 5085 C C . MET B 1 191 ? -15.008 -21.281 31.078 1 95.81 191 MET B C 1
ATOM 5087 O O . MET B 1 191 ? -15.148 -21.156 32.281 1 95.81 191 MET B O 1
ATOM 5091 N N . VAL B 1 192 ? -13.867 -21.359 30.469 1 97.25 192 VAL B N 1
ATOM 5092 C CA . VAL B 1 192 ? -12.609 -21.094 31.141 1 97.25 192 VAL B CA 1
ATOM 5093 C C . VAL B 1 192 ? -11.93 -19.875 30.516 1 97.25 192 VAL B C 1
ATOM 5095 O O . VAL B 1 192 ? -12.211 -19.531 29.359 1 97.25 192 VAL B O 1
ATOM 5098 N N . LEU B 1 193 ? -11.086 -19.234 31.297 1 97.94 193 LEU B N 1
ATOM 5099 C CA . LEU B 1 193 ? -10.445 -18 30.828 1 97.94 193 LEU B CA 1
ATOM 5100 C C . LEU B 1 193 ? -9.055 -18.297 30.281 1 97.94 193 LEU B C 1
ATOM 5102 O O . LEU B 1 193 ? -8.312 -19.094 30.859 1 97.94 193 LEU B O 1
ATOM 5106 N N . ARG B 1 194 ? -8.758 -17.734 29.141 1 98.44 194 ARG B N 1
ATOM 5107 C CA . ARG B 1 194 ? -7.422 -17.734 28.547 1 98.44 194 ARG B CA 1
ATOM 5108 C C . ARG B 1 194 ? -6.945 -16.312 28.281 1 98.44 194 ARG B C 1
ATOM 5110 O O . ARG B 1 194 ? -7.68 -15.5 27.703 1 98.44 194 ARG B O 1
ATOM 5117 N N . GLU B 1 195 ? -5.773 -16 28.75 1 98.5 195 GLU B N 1
ATOM 5118 C CA . GLU B 1 195 ? -5.125 -14.734 28.438 1 98.5 195 GLU B CA 1
ATOM 5119 C C . GLU B 1 195 ? -4.141 -14.875 27.281 1 98.5 195 GLU B C 1
ATOM 5121 O O . GLU B 1 195 ? -3.283 -15.758 27.297 1 98.5 195 GLU B O 1
ATOM 5126 N N . ILE B 1 196 ? -4.312 -14.133 26.234 1 98.81 196 ILE B N 1
ATOM 5127 C CA . ILE B 1 196 ? -3.389 -14.047 25.109 1 98.81 196 ILE B CA 1
ATOM 5128 C C . ILE B 1 196 ? -2.496 -12.82 25.266 1 98.81 196 ILE B C 1
ATOM 5130 O O . ILE B 1 196 ? -2.986 -11.695 25.328 1 98.81 196 ILE B O 1
ATOM 5134 N N . VAL B 1 197 ? -1.209 -13.023 25.359 1 98.81 197 VAL B N 1
ATOM 5135 C CA . VAL B 1 197 ? -0.251 -11.93 25.5 1 98.81 197 VAL B CA 1
ATOM 5136 C C . VAL B 1 197 ? 0.617 -11.844 24.234 1 98.81 197 VAL B C 1
ATOM 5138 O O . VAL B 1 197 ? 1.448 -12.719 23.984 1 98.81 197 VAL B O 1
ATOM 5141 N N . LEU B 1 198 ? 0.382 -10.875 23.422 1 98.81 198 LEU B N 1
ATOM 5142 C CA . LEU B 1 198 ? 1.264 -10.516 22.328 1 98.81 198 LEU B CA 1
ATOM 5143 C C . LEU B 1 198 ? 2.258 -9.445 22.75 1 98.81 198 LEU B C 1
ATOM 5145 O O . LEU B 1 198 ? 1.86 -8.367 23.219 1 98.81 198 LEU B O 1
ATOM 5149 N N . ASN B 1 199 ? 3.521 -9.734 22.578 1 98.06 199 ASN B N 1
ATOM 5150 C CA . ASN B 1 199 ? 4.547 -8.828 23.078 1 98.06 199 ASN B CA 1
ATOM 5151 C C . ASN B 1 199 ? 5.777 -8.82 22.172 1 98.06 199 ASN B C 1
ATOM 5153 O O . ASN B 1 199 ? 5.859 -9.594 21.219 1 98.06 199 ASN B O 1
ATOM 5157 N N . ASN B 1 200 ? 6.672 -7.867 22.391 1 97.06 200 ASN B N 1
ATOM 5158 C CA . ASN B 1 200 ? 7.965 -7.711 21.734 1 97.06 200 ASN B CA 1
ATOM 5159 C C . ASN B 1 200 ? 7.801 -7.387 20.25 1 97.06 200 ASN B C 1
ATOM 5161 O O . ASN B 1 200 ? 8.609 -7.816 19.422 1 97.06 200 ASN B O 1
ATOM 5165 N N . PHE B 1 201 ? 6.707 -6.805 19.891 1 97.62 201 PHE B N 1
ATOM 5166 C CA . PHE B 1 201 ? 6.633 -6.176 18.578 1 97.62 201 PHE B CA 1
ATOM 5167 C C . PHE B 1 201 ? 7.531 -4.945 18.516 1 97.62 201 PHE B C 1
ATOM 5169 O O . PHE B 1 201 ? 7.797 -4.309 19.531 1 97.62 201 PHE B O 1
ATOM 5176 N N . ILE B 1 202 ? 7.996 -4.547 17.391 1 94.94 202 ILE B N 1
ATOM 5177 C CA . ILE B 1 202 ? 9 -3.494 17.25 1 94.94 202 ILE B CA 1
ATOM 5178 C C . ILE B 1 202 ? 8.383 -2.146 17.609 1 94.94 202 ILE B C 1
ATOM 5180 O O . ILE B 1 202 ? 9.031 -1.32 18.266 1 94.94 202 ILE B O 1
ATOM 5184 N N . GLY B 1 203 ? 7.031 -1.972 17.297 1 94.62 203 GLY B N 1
ATOM 5185 C CA . GLY B 1 203 ? 6.383 -0.689 17.516 1 94.62 203 GLY B CA 1
ATOM 5186 C C . GLY B 1 203 ? 6.977 0.432 16.688 1 94.62 203 GLY B C 1
ATOM 5187 O O . GLY B 1 203 ? 7.371 0.218 15.531 1 94.62 203 GLY B O 1
ATOM 5188 N N . GLY B 1 204 ? 6.887 1.662 17.141 1 91.06 204 GLY B N 1
ATOM 5189 C CA . GLY B 1 204 ? 7.441 2.814 16.453 1 91.06 204 GLY B CA 1
ATOM 5190 C C . GLY B 1 204 ? 6.473 3.979 16.359 1 91.06 204 GLY B C 1
ATOM 5191 O O . GLY B 1 204 ? 5.324 3.873 16.797 1 91.06 204 GLY B O 1
ATOM 5192 N N . HIS B 1 205 ? 7.004 5.09 15.938 1 91.5 205 HIS B N 1
ATOM 5193 C CA . HIS B 1 205 ? 6.16 6.246 15.664 1 91.5 205 HIS B CA 1
ATOM 5194 C C . HIS B 1 205 ? 5.297 6.016 14.422 1 91.5 205 HIS B C 1
ATOM 5196 O O . HIS B 1 205 ? 5.809 5.648 13.367 1 91.5 205 HIS B O 1
ATOM 5202 N N . SER B 1 206 ? 3.99 6.219 14.484 1 92.44 206 SER B N 1
ATOM 5203 C CA . SER B 1 206 ? 3.064 5.855 13.414 1 92.44 206 SER B CA 1
ATOM 5204 C C . SER B 1 206 ? 3.25 6.75 12.195 1 92.44 206 SER B C 1
ATOM 5206 O O . SER B 1 206 ? 2.793 6.422 11.094 1 92.44 206 SER B O 1
ATOM 5208 N N . GLY B 1 207 ? 3.795 7.879 12.289 1 90.88 207 GLY B N 1
ATOM 5209 C CA . GLY B 1 207 ? 4.133 8.695 11.141 1 90.88 207 GLY B CA 1
ATOM 5210 C C . GLY B 1 207 ? 5.465 8.328 10.516 1 90.88 207 GLY B C 1
ATOM 5211 O O . GLY B 1 207 ? 5.551 8.094 9.312 1 90.88 207 GLY B O 1
ATOM 5212 N N . CYS B 1 208 ? 6.5 8.117 11.328 1 87.81 208 CYS B N 1
ATOM 5213 C CA . CYS B 1 208 ? 7.879 7.973 10.875 1 87.81 208 CYS B CA 1
ATOM 5214 C C . CYS B 1 208 ? 8.164 6.535 10.445 1 87.81 208 CYS B C 1
ATOM 5216 O O . CYS B 1 208 ? 9.039 6.293 9.609 1 87.81 208 CYS B O 1
ATOM 5218 N N . ASP B 1 209 ? 7.375 5.59 11.039 1 93.12 209 ASP B N 1
ATOM 5219 C CA . ASP B 1 209 ? 7.812 4.207 10.891 1 93.12 209 ASP B CA 1
ATOM 5220 C C . ASP B 1 209 ? 6.75 3.361 10.188 1 93.12 209 ASP B C 1
ATOM 5222 O O . ASP B 1 209 ? 6.957 2.17 9.953 1 93.12 209 ASP B O 1
ATOM 5226 N N . ILE B 1 210 ? 5.637 3.973 9.805 1 95.25 210 ILE B N 1
ATOM 5227 C CA . ILE B 1 210 ? 4.488 3.215 9.312 1 95.25 210 ILE B CA 1
ATOM 5228 C C . ILE B 1 210 ? 4.848 2.527 8 1 95.25 210 ILE B C 1
ATOM 5230 O O . ILE B 1 210 ? 4.312 1.46 7.688 1 95.25 210 ILE B O 1
ATOM 5234 N N . HIS B 1 211 ? 5.789 3.107 7.211 1 92.88 211 HIS B N 1
ATOM 5235 C CA . HIS B 1 211 ? 6.152 2.592 5.895 1 92.88 211 HIS B CA 1
ATOM 5236 C C . HIS B 1 211 ? 7.086 1.393 6.012 1 92.88 211 HIS B C 1
ATOM 5238 O O . HIS B 1 211 ? 7.336 0.696 5.027 1 92.88 211 HIS B O 1
ATOM 5244 N N . LEU B 1 212 ? 7.527 1.095 7.199 1 93.44 212 LEU B N 1
ATOM 5245 C CA . LEU B 1 212 ? 8.531 0.054 7.383 1 93.44 212 LEU B CA 1
ATOM 5246 C C . LEU B 1 212 ? 7.883 -1.324 7.445 1 93.44 212 LEU B C 1
ATOM 5248 O O . LEU B 1 212 ? 8.57 -2.334 7.605 1 93.44 212 LEU B O 1
ATOM 5252 N N . GLY B 1 213 ? 6.574 -1.362 7.375 1 93.75 213 GLY B N 1
ATOM 5253 C CA . GLY B 1 213 ? 5.871 -2.631 7.297 1 93.75 213 GLY B CA 1
ATOM 5254 C C . GLY B 1 213 ? 5.789 -3.35 8.633 1 93.75 213 GLY B C 1
ATOM 5255 O O . GLY B 1 213 ? 5.59 -4.566 8.68 1 93.75 213 GLY B O 1
ATOM 5256 N N . ARG B 1 214 ? 5.98 -2.697 9.719 1 96 214 ARG B N 1
ATOM 5257 C CA . ARG B 1 214 ? 5.945 -3.289 11.055 1 96 214 ARG B CA 1
ATOM 5258 C C . ARG B 1 214 ? 4.543 -3.791 11.391 1 96 214 ARG B C 1
ATOM 5260 O O . ARG B 1 214 ? 3.551 -3.244 10.906 1 96 214 ARG B O 1
ATOM 5267 N N . ALA B 1 215 ? 4.512 -4.836 12.164 1 97.31 215 ALA B N 1
ATOM 5268 C CA . ALA B 1 215 ? 3.232 -5.453 12.508 1 97.31 215 ALA B CA 1
ATOM 5269 C C . ALA B 1 215 ? 2.553 -4.707 13.648 1 97.31 215 ALA B C 1
ATOM 5271 O O . ALA B 1 215 ? 3.195 -3.936 14.367 1 97.31 215 ALA B O 1
ATOM 5272 N N . HIS B 1 216 ? 1.3 -4.809 13.75 1 97.69 216 HIS B N 1
ATOM 5273 C CA . HIS B 1 216 ? 0.453 -4.262 14.797 1 97.69 216 HIS B CA 1
ATOM 5274 C C . HIS B 1 216 ? -0.172 -5.367 15.641 1 97.69 216 HIS B C 1
ATOM 5276 O O . HIS B 1 216 ? -0.911 -6.207 15.117 1 97.69 216 HIS B O 1
ATOM 5282 N N . PRO B 1 217 ? 0.034 -5.371 16.922 1 98.25 217 PRO B N 1
ATOM 5283 C CA . PRO B 1 217 ? -0.424 -6.512 17.719 1 98.25 217 PRO B CA 1
ATOM 5284 C C . PRO B 1 217 ? -1.945 -6.633 17.75 1 98.25 217 PRO B C 1
ATOM 5286 O O . PRO B 1 217 ? -2.477 -7.738 17.875 1 98.25 217 PRO B O 1
ATOM 5289 N N . LEU B 1 218 ? -2.707 -5.551 17.688 1 98.44 218 LEU B N 1
ATOM 5290 C CA . LEU B 1 218 ? -4.164 -5.637 17.625 1 98.44 218 LEU B CA 1
ATOM 5291 C C . LEU B 1 218 ? -4.613 -6.355 16.359 1 98.44 218 LEU B C 1
ATOM 5293 O O . LEU B 1 218 ? -5.52 -7.188 16.406 1 98.44 218 LEU B O 1
ATOM 5297 N N . VAL B 1 219 ? -4.035 -5.969 15.219 1 97.75 219 VAL B N 1
ATOM 5298 C CA . VAL B 1 219 ? -4.332 -6.609 13.945 1 97.75 219 VAL B CA 1
ATOM 5299 C C . VAL B 1 219 ? -3.973 -8.094 14.016 1 97.75 219 VAL B C 1
ATOM 5301 O O . VAL B 1 219 ? -4.734 -8.945 13.547 1 97.75 219 VAL B O 1
ATOM 5304 N N . THR B 1 220 ? -2.812 -8.375 14.602 1 98.44 220 THR B N 1
ATOM 5305 C CA . THR B 1 220 ? -2.381 -9.75 14.789 1 98.44 220 THR B CA 1
ATOM 5306 C C . THR B 1 220 ? -3.385 -10.523 15.633 1 98.44 220 THR B C 1
ATOM 5308 O O . THR B 1 220 ? -3.732 -11.664 15.312 1 98.44 220 THR B O 1
ATOM 5311 N N . LEU B 1 221 ? -3.863 -9.898 16.719 1 98.75 221 LEU B N 1
ATOM 5312 C CA . LEU B 1 221 ? -4.859 -10.531 17.562 1 98.75 221 LEU B CA 1
ATOM 5313 C C . LEU B 1 221 ? -6.109 -10.898 16.766 1 98.75 221 LEU B C 1
ATOM 5315 O O . LEU B 1 221 ? -6.652 -11.992 16.938 1 98.75 221 LEU B O 1
ATOM 5319 N N . GLY B 1 222 ? -6.605 -9.953 15.961 1 98.38 222 GLY B N 1
ATOM 5320 C CA . GLY B 1 222 ? -7.75 -10.25 15.117 1 98.38 222 GLY B CA 1
ATOM 5321 C C . GLY B 1 222 ? -7.551 -11.477 14.25 1 98.38 222 GLY B C 1
ATOM 5322 O O . GLY B 1 222 ? -8.438 -12.328 14.156 1 98.38 222 GLY B O 1
ATOM 5323 N N . ARG B 1 223 ? -6.438 -11.523 13.664 1 97.81 223 ARG B N 1
ATOM 5324 C CA . ARG B 1 223 ? -6.09 -12.664 12.82 1 97.81 223 ARG B CA 1
ATOM 5325 C C . ARG B 1 223 ? -6.09 -13.961 13.633 1 97.81 223 ARG B C 1
ATOM 5327 O O . ARG B 1 223 ? -6.609 -14.984 13.18 1 97.81 223 ARG B O 1
ATOM 5334 N N . LEU B 1 224 ? -5.438 -13.961 14.82 1 98.56 224 LEU B N 1
ATOM 5335 C CA . LEU B 1 224 ? -5.371 -15.133 15.672 1 98.56 224 LEU B CA 1
ATOM 5336 C C . LEU B 1 224 ? -6.77 -15.594 16.078 1 98.56 224 LEU B C 1
ATOM 5338 O O . LEU B 1 224 ? -7.09 -16.781 15.992 1 98.56 224 LEU B O 1
ATOM 5342 N N . LEU B 1 225 ? -7.59 -14.695 16.453 1 98.69 225 LEU B N 1
ATOM 5343 C CA . LEU B 1 225 ? -8.93 -15.031 16.906 1 98.69 225 LEU B CA 1
ATOM 5344 C C . LEU B 1 225 ? -9.781 -15.562 15.758 1 98.69 225 LEU B C 1
ATOM 5346 O O . LEU B 1 225 ? -10.625 -16.438 15.961 1 98.69 225 LEU B O 1
ATOM 5350 N N . MET B 1 226 ? -9.594 -15.062 14.547 1 98.12 226 MET B N 1
ATOM 5351 C CA . MET B 1 226 ? -10.305 -15.578 13.383 1 98.12 226 MET B CA 1
ATOM 5352 C C . MET B 1 226 ? -9.945 -17.031 13.133 1 98.12 226 MET B C 1
ATOM 5354 O O . MET B 1 226 ? -10.797 -17.828 12.719 1 98.12 226 MET B O 1
ATOM 5358 N N . SER B 1 227 ? -8.664 -17.344 13.328 1 97.44 227 SER B N 1
ATOM 5359 C CA . SER B 1 227 ? -8.227 -18.719 13.117 1 97.44 227 SER B CA 1
ATOM 5360 C C . SER B 1 227 ? -8.875 -19.672 14.125 1 97.44 227 SER B C 1
ATOM 5362 O O . SER B 1 227 ? -8.961 -20.875 13.883 1 97.44 227 SER B O 1
ATOM 5364 N N . ALA B 1 228 ? -9.352 -19.156 15.258 1 98.12 228 ALA B N 1
ATOM 5365 C CA . ALA B 1 228 ? -9.977 -19.953 16.312 1 98.12 228 ALA B CA 1
ATOM 5366 C C . ALA B 1 228 ? -11.469 -19.672 16.406 1 98.12 228 ALA B C 1
ATOM 5368 O O . ALA B 1 228 ? -12.102 -19.922 17.438 1 98.12 228 ALA B O 1
ATOM 5369 N N . ASP B 1 229 ? -11.984 -19.141 15.398 1 96.81 229 ASP B N 1
ATOM 5370 C CA . ASP B 1 229 ? -13.359 -18.656 15.406 1 96.81 229 ASP B CA 1
ATOM 5371 C C . ASP B 1 229 ? -14.344 -19.766 15.734 1 96.81 229 ASP B C 1
ATOM 5373 O O . ASP B 1 229 ? -15.367 -19.547 16.375 1 96.81 229 ASP B O 1
ATOM 5377 N N . ASP B 1 230 ? -14.094 -20.984 15.375 1 96.38 230 ASP B N 1
ATOM 5378 C CA . ASP B 1 230 ? -14.992 -22.125 15.547 1 96.38 230 ASP B CA 1
ATOM 5379 C C . ASP B 1 230 ? -15.031 -22.562 17.016 1 96.38 230 ASP B C 1
ATOM 5381 O O . ASP B 1 230 ? -15.883 -23.375 17.391 1 96.38 230 ASP B O 1
ATOM 5385 N N . CYS B 1 231 ? -14.227 -21.953 17.844 1 97.31 231 CYS B N 1
ATOM 5386 C CA . CYS B 1 231 ? -14.148 -22.375 19.234 1 97.31 231 CYS B CA 1
ATOM 5387 C C . CYS B 1 231 ? -15.195 -21.656 20.078 1 97.31 231 CYS B C 1
ATOM 5389 O O . CYS B 1 231 ? -15.398 -22 21.25 1 97.31 231 CYS B O 1
ATOM 5391 N N . GLY B 1 232 ? -15.844 -20.625 19.531 1 96.25 232 GLY B N 1
ATOM 5392 C CA . GLY B 1 232 ? -16.922 -19.953 20.234 1 96.25 232 GLY B CA 1
ATOM 5393 C C . GLY B 1 232 ? -16.438 -19.125 21.406 1 96.25 232 GLY B C 1
ATOM 5394 O O . GLY B 1 232 ? -17.109 -19.062 22.453 1 96.25 232 GLY B O 1
ATOM 5395 N N . SER B 1 233 ? -15.281 -18.531 21.297 1 97.44 233 SER B N 1
ATOM 5396 C CA . SER B 1 233 ? -14.711 -17.734 22.375 1 97.44 233 SER B CA 1
ATOM 5397 C C . SER B 1 233 ? -15.414 -16.391 22.5 1 97.44 233 SER B C 1
ATOM 5399 O O . SER B 1 233 ? -16.031 -15.922 21.547 1 97.44 233 SER B O 1
ATOM 5401 N N . ARG B 1 234 ? -15.367 -15.812 23.75 1 98 234 ARG B N 1
ATOM 5402 C CA . ARG B 1 234 ? -15.961 -14.523 24.078 1 98 234 ARG B CA 1
ATOM 5403 C C . ARG B 1 234 ? -14.922 -13.578 24.688 1 98 234 ARG B C 1
ATOM 5405 O O . ARG B 1 234 ? -14.125 -13.992 25.531 1 98 234 ARG B O 1
ATOM 5412 N N . ILE B 1 235 ? -14.906 -12.328 24.234 1 98.5 235 ILE B N 1
ATOM 5413 C CA . ILE B 1 235 ? -13.93 -11.367 24.734 1 98.5 235 ILE B CA 1
ATOM 5414 C C . ILE B 1 235 ? -14.328 -10.898 26.141 1 98.5 235 ILE B C 1
ATOM 5416 O O . ILE B 1 235 ? -15.508 -10.672 26.406 1 98.5 235 ILE B O 1
ATOM 5420 N N . VAL B 1 236 ? -13.398 -10.82 27.016 1 98 236 VAL B N 1
ATOM 5421 C CA . VAL B 1 236 ? -13.602 -10.352 28.391 1 98 236 VAL B CA 1
ATOM 5422 C C . VAL B 1 236 ? -12.969 -8.969 28.562 1 98 236 VAL B C 1
ATOM 5424 O O . VAL B 1 236 ? -13.633 -8.023 29 1 98 236 VAL B O 1
ATOM 5427 N N . SER B 1 237 ? -11.742 -8.828 28.203 1 97.75 237 SER B N 1
ATOM 5428 C CA . SER B 1 237 ? -11.016 -7.57 28.344 1 97.75 237 SER B CA 1
ATOM 5429 C C . SER B 1 237 ? -9.891 -7.465 27.328 1 97.75 237 SER B C 1
ATOM 5431 O O . SER B 1 237 ? -9.492 -8.469 26.734 1 97.75 237 SER B O 1
ATOM 5433 N N . ILE B 1 238 ? -9.414 -6.266 27.172 1 98.25 238 ILE B N 1
ATOM 5434 C CA . ILE B 1 238 ? -8.305 -6.031 26.266 1 98.25 238 ILE B CA 1
ATOM 5435 C C . ILE B 1 238 ? -7.555 -4.766 26.672 1 98.25 238 ILE B C 1
ATOM 5437 O O . ILE B 1 238 ? -8.164 -3.807 27.156 1 98.25 238 ILE B O 1
ATOM 5441 N N . GLU B 1 239 ? -6.293 -4.77 26.5 1 98 239 GLU B N 1
ATOM 5442 C CA . GLU B 1 239 ? -5.391 -3.627 26.609 1 98 239 GLU B CA 1
ATOM 5443 C C . GLU B 1 239 ? -4.316 -3.674 25.516 1 98 239 GLU B C 1
ATOM 5445 O O . GLU B 1 239 ? -3.553 -4.637 25.438 1 98 239 GLU B O 1
ATOM 5450 N N . CYS B 1 240 ? -4.27 -2.691 24.688 1 98.44 240 CYS B N 1
ATOM 5451 C CA . CYS B 1 240 ? -3.312 -2.645 23.594 1 98.44 240 CYS B CA 1
ATOM 5452 C C . CYS B 1 240 ? -2.791 -1.229 23.375 1 98.44 240 CYS B C 1
ATOM 5454 O O . CYS B 1 240 ? -3.559 -0.32 23.062 1 98.44 240 CYS B O 1
ATOM 5456 N N . GLY B 1 241 ? -1.494 -1.005 23.547 1 96.88 241 GLY B N 1
ATOM 5457 C CA . GLY B 1 241 ? -0.879 0.29 23.297 1 96.88 241 GLY B CA 1
ATOM 5458 C C . GLY B 1 241 ? -1.157 1.299 24.406 1 96.88 241 GLY B C 1
ATOM 5459 O O . GLY B 1 241 ? -2.086 1.124 25.188 1 96.88 241 GLY B O 1
ATOM 5460 N N . THR B 1 242 ? -0.316 2.422 24.406 1 92.56 242 THR B N 1
ATOM 5461 C CA . THR B 1 242 ? -0.431 3.41 25.469 1 92.56 242 THR B CA 1
ATOM 5462 C C . THR B 1 242 ? -0.429 4.824 24.906 1 92.56 242 THR B C 1
ATOM 5464 O O . THR B 1 242 ? -0.808 5.777 25.594 1 92.56 242 THR B O 1
ATOM 5467 N N . VAL B 1 243 ? 0.049 4.969 23.672 1 90.56 243 VAL B N 1
ATOM 5468 C CA . VAL B 1 243 ? 0.187 6.289 23.062 1 90.56 243 VAL B CA 1
ATOM 5469 C C . VAL B 1 243 ? -0.539 6.316 21.719 1 90.56 243 VAL B C 1
ATOM 5471 O O . VAL B 1 243 ? -0.397 5.395 20.906 1 90.56 243 VAL B O 1
ATOM 5474 N N . ARG B 1 244 ? -1.298 7.348 21.438 1 91.81 244 ARG B N 1
ATOM 5475 C CA . ARG B 1 244 ? -2.191 7.391 20.281 1 91.81 244 ARG B CA 1
ATOM 5476 C C . ARG B 1 244 ? -1.404 7.391 18.984 1 91.81 244 ARG B C 1
ATOM 5478 O O . ARG B 1 244 ? -1.858 6.84 17.969 1 91.81 244 ARG B O 1
ATOM 5485 N N . ASN B 1 245 ? -0.18 8.023 18.953 1 90.94 245 ASN B N 1
ATOM 5486 C CA . ASN B 1 245 ? 0.551 8.164 17.703 1 90.94 245 ASN B CA 1
ATOM 5487 C C . ASN B 1 245 ? 1.695 7.16 17.609 1 90.94 245 ASN B C 1
ATOM 5489 O O . ASN B 1 245 ? 2.646 7.371 16.844 1 90.94 245 ASN B O 1
ATOM 5493 N N . ALA B 1 246 ? 1.566 6.082 18.328 1 93.5 246 ALA B N 1
ATOM 5494 C CA . ALA B 1 246 ? 2.574 5.027 18.281 1 93.5 246 ALA B CA 1
ATOM 5495 C C . ALA B 1 246 ? 1.964 3.705 17.828 1 93.5 246 ALA B C 1
ATOM 5497 O O . ALA B 1 246 ? 0.809 3.404 18.141 1 93.5 246 ALA B O 1
ATOM 5498 N N . ILE B 1 247 ? 2.723 2.957 17.016 1 96.31 247 ILE B N 1
ATOM 5499 C CA . ILE B 1 247 ? 2.387 1.559 16.781 1 96.31 247 ILE B CA 1
ATOM 5500 C C . ILE B 1 247 ? 2.613 0.742 18.047 1 96.31 247 ILE B C 1
ATOM 5502 O O . ILE B 1 247 ? 3.713 0.745 18.609 1 96.31 247 ILE B O 1
ATOM 5506 N N . PRO B 1 248 ? 1.626 0.076 18.531 1 97.12 248 PRO B N 1
ATOM 5507 C CA . PRO B 1 248 ? 1.773 -0.628 19.812 1 97.12 248 PRO B CA 1
ATOM 5508 C C . PRO B 1 248 ? 2.826 -1.733 19.766 1 97.12 248 PRO B C 1
ATOM 5510 O O . PRO B 1 248 ? 3.1 -2.277 18.688 1 97.12 248 PRO B O 1
ATOM 5513 N N . ARG B 1 249 ? 3.402 -2.045 20.938 1 96.94 249 ARG B N 1
ATOM 5514 C CA . ARG B 1 249 ? 4.395 -3.109 21.031 1 96.94 249 ARG B CA 1
ATOM 5515 C C . ARG B 1 249 ? 3.812 -4.332 21.734 1 96.94 249 ARG B C 1
ATOM 5517 O O . ARG B 1 249 ? 4.41 -5.41 21.719 1 96.94 249 ARG B O 1
ATOM 5524 N N . LYS B 1 250 ? 2.658 -4.078 22.391 1 97.81 250 LYS B N 1
ATOM 5525 C CA . LYS B 1 250 ? 2.074 -5.113 23.234 1 97.81 250 LYS B CA 1
ATOM 5526 C C . LYS B 1 250 ? 0.549 -5.066 23.188 1 97.81 250 LYS B C 1
ATOM 5528 O O . LYS B 1 250 ? -0.039 -3.99 23.062 1 97.81 250 LYS B O 1
ATOM 5533 N N . CYS B 1 251 ? -0.119 -6.176 23.266 1 98.62 251 CYS B N 1
ATOM 5534 C CA . CYS B 1 251 ? -1.564 -6.348 23.375 1 98.62 251 CYS B CA 1
ATOM 5535 C C . CYS B 1 251 ? -1.91 -7.543 24.25 1 98.62 251 CYS B C 1
ATOM 5537 O O . CYS B 1 251 ? -1.365 -8.633 24.062 1 98.62 251 CYS B O 1
ATOM 5539 N N . VAL B 1 252 ? -2.732 -7.316 25.234 1 98.56 252 VAL B N 1
ATOM 5540 C CA . VAL B 1 252 ? -3.182 -8.375 26.141 1 98.56 252 VAL B CA 1
ATOM 5541 C C . VAL B 1 252 ? -4.703 -8.484 26.078 1 98.56 252 VAL B C 1
ATOM 5543 O O . VAL B 1 252 ? -5.41 -7.488 26.266 1 98.56 252 VAL B O 1
ATOM 5546 N N . ALA B 1 253 ? -5.164 -9.672 25.797 1 98.56 253 ALA B N 1
ATOM 5547 C CA . ALA B 1 253 ? -6.605 -9.914 25.781 1 98.56 253 ALA B CA 1
ATOM 5548 C C . ALA B 1 253 ? -6.965 -11.141 26.609 1 98.56 253 ALA B C 1
ATOM 5550 O O . ALA B 1 253 ? -6.242 -12.141 26.594 1 98.56 253 ALA B O 1
ATOM 5551 N N . VAL B 1 254 ? -8.055 -11.047 27.328 1 98.38 254 VAL B N 1
ATOM 5552 C CA . VAL B 1 254 ? -8.602 -12.195 28.031 1 98.38 254 VAL B CA 1
ATOM 5553 C C . VAL B 1 254 ? -9.867 -12.68 27.328 1 98.38 254 VAL B C 1
ATOM 5555 O O . VAL B 1 254 ? -10.773 -11.883 27.047 1 98.38 254 VAL B O 1
ATOM 5558 N N . MET B 1 255 ? -9.875 -13.969 27.031 1 98.44 255 MET B N 1
ATOM 5559 C CA . MET B 1 255 ? -11 -14.602 26.359 1 98.44 255 MET B CA 1
ATOM 5560 C C . MET B 1 255 ? -11.641 -15.664 27.25 1 98.44 255 MET B C 1
ATOM 5562 O O . MET B 1 255 ? -10.945 -16.391 27.969 1 98.44 255 MET B O 1
ATOM 5566 N N . ALA B 1 256 ? -12.938 -15.719 27.25 1 98.31 256 ALA B N 1
ATOM 5567 C CA . ALA B 1 256 ? -13.656 -16.875 27.781 1 98.31 256 ALA B CA 1
ATOM 5568 C C . ALA B 1 256 ? -13.898 -17.922 26.688 1 98.31 256 ALA B C 1
ATOM 5570 O O . ALA B 1 256 ? -14.453 -17.594 25.641 1 98.31 256 ALA B O 1
ATOM 5571 N N . VAL B 1 257 ? -13.469 -19.156 26.906 1 98.25 257 VAL B N 1
ATOM 5572 C CA . VAL B 1 257 ? -13.539 -20.234 25.922 1 98.25 257 VAL B CA 1
ATOM 5573 C C . VAL B 1 257 ? -14.258 -21.438 26.531 1 98.25 257 VAL B C 1
ATOM 5575 O O . VAL B 1 257 ? -14.047 -21.781 27.688 1 98.25 257 VAL B O 1
ATOM 5578 N N . PRO B 1 258 ? -15.211 -22.047 25.75 1 97.88 258 PRO B N 1
ATOM 5579 C CA . PRO B 1 258 ? -15.766 -23.297 26.281 1 97.88 258 PRO B CA 1
ATOM 5580 C C . PRO B 1 258 ? -14.688 -24.281 26.703 1 97.88 258 PRO B C 1
ATOM 5582 O O . PRO B 1 258 ? -13.727 -24.531 25.969 1 97.88 258 PRO B O 1
ATOM 5585 N N . ALA B 1 259 ? -14.883 -24.828 27.875 1 97.38 259 ALA B N 1
ATOM 5586 C CA . ALA B 1 259 ? -13.859 -25.688 28.484 1 97.38 259 ALA B CA 1
ATOM 5587 C C . ALA B 1 259 ? -13.453 -26.812 27.531 1 97.38 259 ALA B C 1
ATOM 5589 O O . ALA B 1 259 ? -12.266 -27.125 27.406 1 97.38 259 ALA B O 1
ATOM 5590 N N . GLU B 1 260 ? -14.352 -27.344 26.797 1 97.62 260 GLU B N 1
ATOM 5591 C CA . GLU B 1 260 ? -14.109 -28.484 25.922 1 97.62 260 GLU B CA 1
ATOM 5592 C C . GLU B 1 260 ? -13.328 -28.062 24.672 1 97.62 260 GLU B C 1
ATOM 5594 O O . GLU B 1 260 ? -12.789 -28.906 23.953 1 97.62 260 GLU B O 1
ATOM 5599 N N . LYS B 1 261 ? -13.242 -26.75 24.391 1 98.25 261 LYS B N 1
ATOM 5600 C CA . LYS B 1 261 ? -12.57 -26.25 23.203 1 98.25 261 LYS B CA 1
ATOM 5601 C C . LYS B 1 261 ? -11.273 -25.516 23.562 1 98.25 261 LYS B C 1
ATOM 5603 O O . LYS B 1 261 ? -10.609 -24.953 22.688 1 98.25 261 LYS B O 1
ATOM 5608 N N . ALA B 1 262 ? -10.938 -25.516 24.828 1 97.81 262 ALA B N 1
ATOM 5609 C CA . ALA B 1 262 ? -9.812 -24.703 25.312 1 97.81 262 ALA B CA 1
ATOM 5610 C C . ALA B 1 262 ? -8.508 -25.125 24.625 1 97.81 262 ALA B C 1
ATOM 5612 O O . ALA B 1 262 ? -7.742 -24.266 24.172 1 97.81 262 ALA B O 1
ATOM 5613 N N . GLU B 1 263 ? -8.266 -26.375 24.547 1 98.06 263 GLU B N 1
ATOM 5614 C CA . GLU B 1 263 ? -7.039 -26.875 23.922 1 98.06 263 GLU B CA 1
ATOM 5615 C C . GLU B 1 263 ? -7.004 -26.547 22.438 1 98.06 263 GLU B C 1
ATOM 5617 O O . GLU B 1 263 ? -5.969 -26.125 21.906 1 98.06 263 GLU B O 1
ATOM 5622 N N . ALA B 1 264 ? -8.094 -26.766 21.781 1 98.5 264 ALA B N 1
ATOM 5623 C CA . ALA B 1 264 ? -8.188 -26.453 20.359 1 98.5 264 ALA B CA 1
ATOM 5624 C C . ALA B 1 264 ? -7.965 -24.953 20.109 1 98.5 264 ALA B C 1
ATOM 5626 O O . ALA B 1 264 ? -7.336 -24.562 19.125 1 98.5 264 ALA B O 1
ATOM 5627 N N . PHE B 1 265 ? -8.516 -24.172 21 1 98.56 265 PHE B N 1
ATOM 5628 C CA . PHE B 1 265 ? -8.359 -22.719 20.938 1 98.56 265 PHE B CA 1
ATOM 5629 C C . PHE B 1 265 ? -6.887 -22.328 21.047 1 98.56 265 PHE B C 1
ATOM 5631 O O . PHE B 1 265 ? -6.375 -21.578 20.219 1 98.56 265 PHE B O 1
ATOM 5638 N N . GLU B 1 266 ? -6.207 -22.875 22.047 1 98.69 266 GLU B N 1
ATOM 5639 C CA . GLU B 1 266 ? -4.789 -22.578 22.266 1 98.69 266 GLU B CA 1
ATOM 5640 C C . GLU B 1 266 ? -3.953 -23 21.062 1 98.69 266 GLU B C 1
ATOM 5642 O O . GLU B 1 266 ? -3.088 -22.25 20.594 1 98.69 266 GLU B O 1
ATOM 5647 N N . LYS B 1 267 ? -4.25 -24.156 20.578 1 98.5 267 LYS B N 1
ATOM 5648 C CA . LYS B 1 267 ? -3.508 -24.688 19.438 1 98.5 267 LYS B CA 1
ATOM 5649 C C . LYS B 1 267 ? -3.701 -23.812 18.203 1 98.5 267 LYS B C 1
ATOM 5651 O O . LYS B 1 267 ? -2.742 -23.516 17.484 1 98.5 267 LYS B O 1
ATOM 5656 N N . ALA B 1 268 ? -4.906 -23.375 17.906 1 98.5 268 ALA B N 1
ATOM 5657 C CA . ALA B 1 268 ? -5.203 -22.547 16.75 1 98.5 268 ALA B CA 1
ATOM 5658 C C . ALA B 1 268 ? -4.473 -21.203 16.844 1 98.5 268 ALA B C 1
ATOM 5660 O O . ALA B 1 268 ? -3.877 -20.75 15.859 1 98.5 268 ALA B O 1
ATOM 5661 N N . ILE B 1 269 ? -4.516 -20.609 18.031 1 98.81 269 ILE B N 1
ATOM 5662 C CA . ILE B 1 269 ? -3.873 -19.328 18.266 1 98.81 269 ILE B CA 1
ATOM 5663 C C . ILE B 1 269 ? -2.373 -19.453 18 1 98.81 269 ILE B C 1
ATOM 5665 O O . ILE B 1 269 ? -1.806 -18.656 17.234 1 98.81 269 ILE B O 1
ATOM 5669 N N . LEU B 1 270 ? -1.768 -20.438 18.547 1 98.69 270 LEU B N 1
ATOM 5670 C CA . LEU B 1 270 ? -0.32 -20.578 18.453 1 98.69 270 LEU B CA 1
ATOM 5671 C C . LEU B 1 270 ? 0.094 -20.984 17.047 1 98.69 270 LEU B C 1
ATOM 5673 O O . LEU B 1 270 ? 1.143 -20.562 16.547 1 98.69 270 LEU B O 1
ATOM 5677 N N . THR B 1 271 ? -0.672 -21.828 16.422 1 98.38 271 THR B N 1
ATOM 5678 C CA . THR B 1 271 ? -0.403 -22.203 15.039 1 98.38 271 THR B CA 1
ATOM 5679 C C . THR B 1 271 ? -0.435 -20.984 14.133 1 98.38 271 THR B C 1
ATOM 5681 O O . THR B 1 271 ? 0.47 -20.781 13.32 1 98.38 271 THR B O 1
ATOM 5684 N N . GLU B 1 272 ? -1.463 -20.188 14.266 1 98.31 272 GLU B N 1
ATOM 5685 C CA . GLU B 1 272 ? -1.58 -18.984 13.445 1 98.31 272 GLU B CA 1
ATOM 5686 C C . GLU B 1 272 ? -0.454 -18 13.742 1 98.31 272 GLU B C 1
ATOM 5688 O O . GLU B 1 272 ? 0.043 -17.312 12.844 1 98.31 272 GLU B O 1
ATOM 5693 N N . PHE B 1 273 ? -0.06 -17.875 15.023 1 98.69 273 PHE B N 1
ATOM 5694 C CA . PHE B 1 273 ? 1.069 -17.016 15.344 1 98.69 273 PHE B CA 1
ATOM 5695 C C . PHE B 1 273 ? 2.34 -17.5 14.664 1 98.69 273 PHE B C 1
ATOM 5697 O O . PHE B 1 273 ? 3.184 -16.688 14.266 1 98.69 273 PHE B O 1
ATOM 5704 N N . GLY B 1 274 ? 2.488 -18.781 14.531 1 98.12 274 GLY B N 1
ATOM 5705 C CA . GLY B 1 274 ? 3.596 -19.328 13.758 1 98.12 274 GLY B CA 1
ATOM 5706 C C . GLY B 1 274 ? 3.611 -18.844 12.32 1 98.12 274 GLY B C 1
ATOM 5707 O O . GLY B 1 274 ? 4.668 -18.516 11.789 1 98.12 274 GLY B O 1
ATOM 5708 N N . HIS B 1 275 ? 2.465 -18.844 11.672 1 97.31 275 HIS B N 1
ATOM 5709 C CA . HIS B 1 275 ? 2.352 -18.312 10.32 1 97.31 275 HIS B CA 1
ATOM 5710 C C . HIS B 1 275 ? 2.74 -16.828 10.281 1 97.31 275 HIS B C 1
ATOM 5712 O O . HIS B 1 275 ? 3.467 -16.406 9.383 1 97.31 275 HIS B O 1
ATOM 5718 N N . PHE B 1 276 ? 2.242 -16.094 11.258 1 96.88 276 PHE B N 1
ATOM 5719 C CA . PHE B 1 276 ? 2.59 -14.68 11.367 1 96.88 276 PHE B CA 1
ATOM 5720 C C . PHE B 1 276 ? 4.098 -14.5 11.484 1 96.88 276 PHE B C 1
ATOM 5722 O O . PHE B 1 276 ? 4.68 -13.656 10.797 1 96.88 276 PHE B O 1
ATOM 5729 N N . LYS B 1 277 ? 4.699 -15.242 12.359 1 97.25 277 LYS B N 1
ATOM 5730 C CA . LYS B 1 277 ? 6.137 -15.125 12.594 1 97.25 277 LYS B CA 1
ATOM 5731 C C . LYS B 1 277 ? 6.922 -15.375 11.312 1 97.25 277 LYS B C 1
ATOM 5733 O O . LYS B 1 277 ? 7.914 -14.688 11.047 1 97.25 277 LYS B O 1
ATOM 5738 N N . HIS B 1 278 ? 6.488 -16.312 10.578 1 94.88 278 HIS B N 1
ATOM 5739 C CA . HIS B 1 278 ? 7.125 -16.594 9.297 1 94.88 278 HIS B CA 1
ATOM 5740 C C . HIS B 1 278 ? 6.988 -15.414 8.336 1 94.88 278 HIS B C 1
ATOM 5742 O O . HIS B 1 278 ? 7.973 -14.984 7.734 1 94.88 278 HIS B O 1
ATOM 5748 N N . GLU B 1 279 ? 5.824 -14.891 8.211 1 95.38 279 GLU B N 1
ATOM 5749 C CA . GLU B 1 279 ? 5.508 -13.789 7.309 1 95.38 279 GLU B CA 1
ATOM 5750 C C . GLU B 1 279 ? 6.324 -12.547 7.652 1 95.38 279 GLU B C 1
ATOM 5752 O O . GLU B 1 279 ? 6.695 -11.773 6.762 1 95.38 279 GLU B O 1
ATOM 5757 N N . TYR B 1 280 ? 6.551 -12.32 8.938 1 96.5 280 TYR B N 1
ATOM 5758 C CA . TYR B 1 280 ? 7.137 -11.062 9.383 1 96.5 280 TYR B CA 1
ATOM 5759 C C . TYR B 1 280 ? 8.586 -11.258 9.812 1 96.5 280 TYR B C 1
ATOM 5761 O O . TYR B 1 280 ? 9.188 -10.367 10.406 1 96.5 280 TYR B O 1
ATOM 5769 N N . ALA B 1 281 ? 9.156 -12.359 9.477 1 94.56 281 ALA B N 1
ATOM 5770 C CA . ALA B 1 281 ? 10.477 -12.766 9.961 1 94.56 281 ALA B CA 1
ATOM 5771 C C . ALA B 1 281 ? 11.539 -11.734 9.586 1 94.56 281 ALA B C 1
ATOM 5773 O O . ALA B 1 281 ? 12.5 -11.523 10.336 1 94.56 281 ALA B O 1
ATOM 5774 N N . LEU B 1 282 ? 11.383 -11.078 8.469 1 94.56 282 LEU B N 1
ATOM 5775 C CA . LEU B 1 282 ? 12.391 -10.133 8 1 94.56 282 LEU B CA 1
ATOM 5776 C C . LEU B 1 282 ? 12.195 -8.766 8.641 1 94.56 282 LEU B C 1
ATOM 5778 O O . LEU B 1 282 ? 13.055 -7.887 8.516 1 94.56 282 LEU B O 1
ATOM 5782 N N . ILE B 1 283 ? 11.07 -8.547 9.297 1 95.62 283 ILE B N 1
ATOM 5783 C CA . ILE B 1 283 ? 10.742 -7.234 9.852 1 95.62 283 ILE B CA 1
ATOM 5784 C C . ILE B 1 283 ? 10.727 -7.309 11.375 1 95.62 283 ILE B C 1
ATOM 5786 O O . ILE B 1 283 ? 11.578 -6.715 12.039 1 95.62 283 ILE B O 1
ATOM 5790 N N . GLU B 1 284 ? 9.781 -8.172 11.883 1 95.38 284 GLU B N 1
ATOM 5791 C CA . GLU B 1 284 ? 9.656 -8.328 13.328 1 95.38 284 GLU B CA 1
ATOM 5792 C C . GLU B 1 284 ? 10.719 -9.281 13.875 1 95.38 284 GLU B C 1
ATOM 5794 O O . GLU B 1 284 ? 10.773 -10.445 13.484 1 95.38 284 GLU B O 1
ATOM 5799 N N . LYS B 1 285 ? 11.523 -8.797 14.727 1 86.56 285 LYS B N 1
ATOM 5800 C CA . LYS B 1 285 ? 12.703 -9.555 15.141 1 86.56 285 LYS B CA 1
ATOM 5801 C C . LYS B 1 285 ? 12.328 -10.664 16.125 1 86.56 285 LYS B C 1
ATOM 5803 O O . LYS B 1 285 ? 12.625 -11.836 15.891 1 86.56 285 LYS B O 1
ATOM 5808 N N . GLU B 1 286 ? 11.633 -10.273 17.234 1 93.88 286 GLU B N 1
ATOM 5809 C CA . GLU B 1 286 ? 11.359 -11.305 18.234 1 93.88 286 GLU B CA 1
ATOM 5810 C C . GLU B 1 286 ? 9.977 -11.133 18.859 1 93.88 286 GLU B C 1
ATOM 5812 O O . GLU B 1 286 ? 9.836 -11.109 20.078 1 93.88 286 GLU B O 1
ATOM 5817 N N . PRO B 1 287 ? 8.969 -11.141 17.969 1 97.44 287 PRO B N 1
ATOM 5818 C CA . PRO B 1 287 ? 7.629 -11.094 18.562 1 97.44 287 PRO B CA 1
ATOM 5819 C C . PRO B 1 287 ? 7.277 -12.375 19.312 1 97.44 287 PRO B C 1
ATOM 5821 O O . PRO B 1 287 ? 7.738 -13.461 18.953 1 97.44 287 PRO B O 1
ATOM 5824 N N . THR B 1 288 ? 6.473 -12.266 20.406 1 98.5 288 THR B N 1
ATOM 5825 C CA . THR B 1 288 ? 6.07 -13.445 21.156 1 98.5 288 THR B CA 1
ATOM 5826 C C . THR B 1 288 ? 4.555 -13.5 21.312 1 98.5 288 THR B C 1
ATOM 5828 O O . THR B 1 288 ? 3.881 -12.469 21.234 1 98.5 288 THR B O 1
ATOM 5831 N N . CYS B 1 289 ? 4.051 -14.664 21.438 1 98.69 289 CYS B N 1
ATOM 5832 C CA . CYS B 1 289 ? 2.656 -14.945 21.766 1 98.69 289 CYS B CA 1
ATOM 5833 C C . CYS B 1 289 ? 2.561 -16.016 22.859 1 98.69 289 CYS B C 1
ATOM 5835 O O . CYS B 1 289 ? 3.039 -17.141 22.672 1 98.69 289 CYS B O 1
ATOM 5837 N N . GLU B 1 290 ? 1.965 -15.617 23.969 1 98.56 290 GLU B N 1
ATOM 5838 C CA . GLU B 1 290 ? 1.702 -16.562 25.047 1 98.56 290 GLU B CA 1
ATOM 5839 C C . GLU B 1 290 ? 0.205 -16.719 25.297 1 98.56 290 GLU B C 1
ATOM 5841 O O . GLU B 1 290 ? -0.541 -15.734 25.25 1 98.56 290 GLU B O 1
ATOM 5846 N N . VAL B 1 291 ? -0.238 -17.922 25.484 1 98.5 291 VAL B N 1
ATOM 5847 C CA . VAL B 1 291 ? -1.603 -18.219 25.922 1 98.5 291 VAL B CA 1
ATOM 5848 C C . VAL B 1 291 ? -1.581 -18.906 27.281 1 98.5 291 VAL B C 1
ATOM 5850 O O . VAL B 1 291 ? -0.978 -19.969 27.422 1 98.5 291 VAL B O 1
ATOM 5853 N N . ARG B 1 292 ? -2.199 -18.297 28.281 1 96.88 292 ARG B N 1
ATOM 5854 C CA . ARG B 1 292 ? -2.158 -18.859 29.625 1 96.88 292 ARG B CA 1
ATOM 5855 C C . ARG B 1 292 ? -3.555 -18.922 30.234 1 96.88 292 ARG B C 1
ATOM 5857 O O . ARG B 1 292 ? -4.41 -18.094 29.922 1 96.88 292 ARG B O 1
ATOM 5864 N N . GLU B 1 293 ? -3.701 -19.844 31.125 1 96.5 293 GLU B N 1
ATOM 5865 C CA . GLU B 1 293 ? -4.93 -19.906 31.906 1 96.5 293 GLU B CA 1
ATOM 5866 C C . GLU B 1 293 ? -4.93 -18.875 33.031 1 96.5 293 GLU B C 1
ATOM 5868 O O . GLU B 1 293 ? -3.91 -18.672 33.688 1 96.5 293 GLU B O 1
ATOM 5873 N N . VAL B 1 294 ? -6.09 -18.219 33.062 1 94.69 294 VAL B N 1
ATOM 5874 C CA . VAL B 1 294 ? -6.262 -17.297 34.188 1 94.69 294 VAL B CA 1
ATOM 5875 C C . VAL B 1 294 ? -7.531 -17.656 34.969 1 94.69 294 VAL B C 1
ATOM 5877 O O . VAL B 1 294 ? -8.523 -18.078 34.375 1 94.69 294 VAL B O 1
ATOM 5880 N N . LYS B 1 295 ? -7.473 -17.578 36.344 1 87.69 295 LYS B N 1
ATOM 5881 C CA . LYS B 1 295 ? -8.539 -18.094 37.188 1 87.69 295 LYS B CA 1
ATOM 5882 C C . LYS B 1 295 ? -9.648 -17.062 37.375 1 87.69 295 LYS B C 1
ATOM 5884 O O . LYS B 1 295 ? -10.828 -17.406 37.438 1 87.69 295 LYS B O 1
ATOM 5889 N N . ASP B 1 296 ? -9.312 -15.828 37.5 1 84.56 296 ASP B N 1
ATOM 5890 C CA . ASP B 1 296 ? -10.336 -14.82 37.781 1 84.56 296 ASP B CA 1
ATOM 5891 C C . ASP B 1 296 ? -10.117 -13.578 36.906 1 84.56 296 ASP B C 1
ATOM 5893 O O . ASP B 1 296 ? -8.992 -13.281 36.5 1 84.56 296 ASP B O 1
ATOM 5897 N N . SER B 1 297 ? -11.312 -13.094 36.469 1 85.62 297 SER B N 1
ATOM 5898 C CA . SER B 1 297 ? -11.336 -11.797 35.781 1 85.62 297 SER B CA 1
ATOM 5899 C C . SER B 1 297 ? -12.289 -10.836 36.5 1 85.62 297 SER B C 1
ATOM 5901 O O . SER B 1 297 ? -13.258 -11.258 37.125 1 85.62 297 SER B O 1
ATOM 5903 N N . LYS B 1 298 ? -11.945 -9.602 36.469 1 81.94 298 LYS B N 1
ATOM 5904 C CA . LYS B 1 298 ? -12.773 -8.555 37.062 1 81.94 298 LYS B CA 1
ATOM 5905 C C . LYS B 1 298 ? -14.086 -8.391 36.312 1 81.94 298 LYS B C 1
ATOM 5907 O O . LYS B 1 298 ? -15.086 -7.953 36.906 1 81.94 298 LYS B O 1
ATOM 5912 N N . GLN B 1 299 ? -14.055 -8.758 35.062 1 90.12 299 GLN B N 1
ATOM 5913 C CA . GLN B 1 299 ? -15.234 -8.555 34.25 1 90.12 299 GLN B CA 1
ATOM 5914 C C . GLN B 1 299 ? -15.812 -9.883 33.75 1 90.12 299 GLN B C 1
ATOM 5916 O O . GLN B 1 299 ? -15.062 -10.836 33.531 1 90.12 299 GLN B O 1
ATOM 5921 N N . LEU B 1 300 ? -17.094 -9.867 33.688 1 95.06 300 LEU B N 1
ATOM 5922 C CA . LEU B 1 300 ? -17.766 -10.969 33 1 95.06 300 LEU B CA 1
ATOM 5923 C C . LEU B 1 300 ? -17.469 -10.945 31.516 1 95.06 300 LEU B C 1
ATOM 5925 O O . LEU B 1 300 ? -17.156 -9.883 30.953 1 95.06 300 LEU B O 1
ATOM 5929 N N . PRO B 1 301 ? -17.578 -12.117 30.828 1 97.25 301 PRO B N 1
ATOM 5930 C CA . PRO B 1 301 ? -17.438 -12.125 29.359 1 97.25 301 PRO B CA 1
ATOM 5931 C C . PRO B 1 301 ? -18.547 -11.352 28.656 1 97.25 301 PRO B C 1
ATOM 5933 O O . PRO B 1 301 ? -19.688 -11.32 29.141 1 97.25 301 PRO B O 1
ATOM 5936 N N . CYS B 1 302 ? -18.172 -10.766 27.562 1 97.88 302 CYS B N 1
ATOM 5937 C CA . CYS B 1 302 ? -19.203 -10.203 26.688 1 97.88 302 CYS B CA 1
ATOM 5938 C C . CYS B 1 302 ? -20.094 -11.305 26.109 1 97.88 302 CYS B C 1
ATOM 5940 O O . CYS B 1 302 ? -19.672 -12.461 26.016 1 97.88 302 CYS B O 1
ATOM 5942 N N . ASP B 1 303 ? -21.312 -10.93 25.766 1 97.5 303 ASP B N 1
ATOM 5943 C CA . ASP B 1 303 ? -22.172 -11.898 25.094 1 97.5 303 ASP B CA 1
ATOM 5944 C C . ASP B 1 303 ? -21.656 -12.227 23.703 1 97.5 303 ASP B C 1
ATOM 5946 O O . ASP B 1 303 ? -20.672 -11.641 23.25 1 97.5 303 ASP B O 1
ATOM 5950 N N . ALA B 1 304 ? -22.297 -13.188 23 1 96.94 304 ALA B N 1
ATOM 5951 C CA . ALA B 1 304 ? -21.859 -13.672 21.703 1 96.94 304 ALA B CA 1
ATOM 5952 C C . ALA B 1 304 ? -21.891 -12.555 20.656 1 96.94 304 ALA B C 1
ATOM 5954 O O . ALA B 1 304 ? -20.984 -12.438 19.828 1 96.94 304 ALA B O 1
ATOM 5955 N N . GLU B 1 305 ? -22.875 -11.719 20.719 1 97.56 305 GLU B N 1
ATOM 5956 C CA . GLU B 1 305 ? -23.062 -10.656 19.734 1 97.56 305 GLU B CA 1
ATOM 5957 C C . GLU B 1 305 ? -21.953 -9.602 19.859 1 97.56 305 GLU B C 1
ATOM 5959 O O . GLU B 1 305 ? -21.359 -9.219 18.859 1 97.56 305 GLU B O 1
ATOM 5964 N N . THR B 1 306 ? -21.734 -9.141 21.109 1 98 306 THR B N 1
ATOM 5965 C CA . THR B 1 306 ? -20.688 -8.164 21.344 1 98 306 THR B CA 1
ATOM 5966 C C . THR B 1 306 ? -19.328 -8.734 20.938 1 98 306 THR B C 1
ATOM 5968 O O . THR B 1 306 ? -18.516 -8.047 20.312 1 98 306 THR B O 1
ATOM 5971 N N . SER B 1 307 ? -19.094 -9.992 21.25 1 98.25 307 SER B N 1
ATOM 5972 C CA . SER B 1 307 ? -17.828 -10.641 20.938 1 98.25 307 SER B CA 1
ATOM 5973 C C . SER B 1 307 ? -17.625 -10.734 19.422 1 98.25 307 SER B C 1
ATOM 5975 O O . SER B 1 307 ? -16.516 -10.539 18.938 1 98.25 307 SER B O 1
ATOM 5977 N N . ARG B 1 308 ? -18.688 -11.039 18.75 1 98.25 308 ARG B N 1
ATOM 5978 C CA . ARG B 1 308 ? -18.609 -11.109 17.281 1 98.25 308 ARG B CA 1
ATOM 5979 C C . ARG B 1 308 ? -18.312 -9.742 16.688 1 98.25 308 ARG B C 1
ATOM 5981 O O . ARG B 1 308 ? -17.484 -9.617 15.789 1 98.25 308 ARG B O 1
ATOM 5988 N N . ARG B 1 309 ? -19 -8.68 17.156 1 98.25 309 ARG B N 1
ATOM 5989 C CA . ARG B 1 309 ? -18.766 -7.32 16.688 1 98.25 309 ARG B CA 1
ATOM 5990 C C . ARG B 1 309 ? -17.312 -6.906 16.922 1 98.25 309 ARG B C 1
ATOM 5992 O O . ARG B 1 309 ? -16.688 -6.289 16.062 1 98.25 309 ARG B O 1
ATOM 5999 N N . PHE B 1 310 ? -16.828 -7.285 18.094 1 98.5 310 PHE B N 1
ATOM 6000 C CA . PHE B 1 310 ? -15.453 -6.969 18.438 1 98.5 310 PHE B CA 1
ATOM 6001 C C . PHE B 1 310 ? -14.477 -7.609 17.469 1 98.5 310 PHE B C 1
ATOM 6003 O O . PHE B 1 310 ? -13.594 -6.938 16.938 1 98.5 310 PHE B O 1
ATOM 6010 N N . LEU B 1 311 ? -14.641 -8.891 17.25 1 98.62 311 LEU B N 1
ATOM 6011 C CA . LEU B 1 311 ? -13.758 -9.625 16.344 1 98.62 311 LEU B CA 1
ATOM 6012 C C . LEU B 1 311 ? -13.82 -9.062 14.93 1 98.62 311 LEU B C 1
ATOM 6014 O O . LEU B 1 311 ? -12.781 -8.82 14.312 1 98.62 311 LEU B O 1
ATOM 6018 N N . ASN B 1 312 ? -15.047 -8.828 14.406 1 98.56 312 ASN B N 1
ATOM 6019 C CA . ASN B 1 312 ? -15.203 -8.25 13.07 1 98.56 312 ASN B CA 1
ATOM 6020 C C . ASN B 1 312 ? -14.547 -6.879 12.969 1 98.56 312 ASN B C 1
ATOM 6022 O O . ASN B 1 312 ? -13.891 -6.574 11.969 1 98.56 312 ASN B O 1
ATOM 6026 N N . PHE B 1 313 ? -14.68 -6.066 14.016 1 98.62 313 PHE B N 1
ATOM 6027 C CA . PHE B 1 313 ? -14.133 -4.715 14.023 1 98.62 313 PHE B CA 1
ATOM 6028 C C . PHE B 1 313 ? -12.617 -4.738 13.883 1 98.62 313 PHE B C 1
ATOM 6030 O O . PHE B 1 313 ? -12.062 -4.094 12.984 1 98.62 313 PHE B O 1
ATOM 6037 N N . ILE B 1 314 ? -11.914 -5.535 14.719 1 98.44 314 ILE B N 1
ATOM 6038 C CA . ILE B 1 314 ? -10.461 -5.484 14.719 1 98.44 314 ILE B CA 1
ATOM 6039 C C . ILE B 1 314 ? -9.914 -6.219 13.5 1 98.44 314 ILE B C 1
ATOM 6041 O O . ILE B 1 314 ? -8.789 -5.961 13.062 1 98.44 314 ILE B O 1
ATOM 6045 N N . ASN B 1 315 ? -10.711 -7.148 12.922 1 97.94 315 ASN B N 1
ATOM 6046 C CA . ASN B 1 315 ? -10.289 -7.875 11.734 1 97.94 315 ASN B CA 1
ATOM 6047 C C . ASN B 1 315 ? -10.359 -6.996 10.484 1 97.94 315 ASN B C 1
ATOM 6049 O O . ASN B 1 315 ? -9.586 -7.188 9.547 1 97.94 315 ASN B O 1
ATOM 6053 N N . VAL B 1 316 ? -11.305 -6.012 10.469 1 98.12 316 VAL B N 1
ATOM 6054 C CA . VAL B 1 316 ? -11.57 -5.258 9.242 1 98.12 316 VAL B CA 1
ATOM 6055 C C . VAL B 1 316 ? -10.953 -3.865 9.352 1 98.12 316 VAL B C 1
ATOM 6057 O O . VAL B 1 316 ? -10.711 -3.207 8.336 1 98.12 316 VAL B O 1
ATOM 6060 N N . TYR B 1 317 ? -10.688 -3.33 10.531 1 98.31 317 TYR B N 1
ATOM 6061 C CA . TYR B 1 317 ? -10.203 -1.969 10.727 1 98.31 317 TYR B CA 1
ATOM 6062 C C . TYR B 1 317 ? -8.906 -1.737 9.969 1 98.31 317 TYR B C 1
ATOM 6064 O O . TYR B 1 317 ? -8.008 -2.582 9.984 1 98.31 317 TYR B O 1
ATOM 6072 N N . PRO B 1 318 ? -8.797 -0.661 9.266 1 97.5 318 PRO B N 1
ATOM 6073 C CA . PRO B 1 318 ? -7.594 -0.423 8.469 1 97.5 318 PRO B CA 1
ATOM 6074 C C . PRO B 1 318 ? -6.367 -0.119 9.328 1 97.5 318 PRO B C 1
ATOM 6076 O O . PRO B 1 318 ? -6.484 0.534 10.367 1 97.5 318 PRO B O 1
ATOM 6079 N N . PHE B 1 319 ? -5.254 -0.566 8.867 1 96.06 319 PHE B N 1
ATOM 6080 C CA . PHE B 1 319 ? -3.98 -0.269 9.516 1 96.06 319 PHE B CA 1
ATOM 6081 C C . PHE B 1 319 ? -2.863 -0.17 8.477 1 96.06 319 PHE B C 1
ATOM 6083 O O . PHE B 1 319 ? -2.861 -0.903 7.488 1 96.06 319 PHE B O 1
ATOM 6090 N N . GLY B 1 320 ? -1.892 0.708 8.797 1 96.81 320 GLY B N 1
ATOM 6091 C CA . GLY B 1 320 ? -0.699 0.841 7.973 1 96.81 320 GLY B CA 1
ATOM 6092 C C . GLY B 1 320 ? -0.873 1.812 6.82 1 96.81 320 GLY B C 1
ATOM 6093 O O . GLY B 1 320 ? -1.772 2.656 6.844 1 96.81 320 GLY B O 1
ATOM 6094 N N . VAL B 1 321 ? 0.058 1.731 5.863 1 96.94 321 VAL B N 1
ATOM 6095 C CA . VAL B 1 321 ? -0.029 2.574 4.676 1 96.94 321 VAL B CA 1
ATOM 6096 C C . VAL B 1 321 ? -1.26 2.189 3.857 1 96.94 321 VAL B C 1
ATOM 6098 O O . VAL B 1 321 ? -1.457 1.016 3.535 1 96.94 321 VAL B O 1
ATOM 6101 N N . GLN B 1 322 ? -2.064 3.146 3.619 1 97.12 322 GLN B N 1
ATOM 6102 C CA . GLN B 1 322 ? -3.266 2.924 2.82 1 97.12 322 GLN B CA 1
ATOM 6103 C C . GLN B 1 322 ? -3.037 3.322 1.364 1 97.12 322 GLN B C 1
ATOM 6105 O O . GLN B 1 322 ? -3.67 2.775 0.459 1 97.12 322 GLN B O 1
ATOM 6110 N N . ARG B 1 323 ? -2.152 4.336 1.159 1 96.06 323 ARG B N 1
ATOM 6111 C CA . ARG B 1 323 ? -1.872 4.797 -0.196 1 96.06 323 ARG B CA 1
ATOM 6112 C C . ARG B 1 323 ? -0.537 5.531 -0.259 1 96.06 323 ARG B C 1
ATOM 6114 O O . ARG B 1 323 ? -0.197 6.289 0.652 1 96.06 323 ARG B O 1
ATOM 6121 N N . TYR B 1 324 ? 0.182 5.301 -1.274 1 95 324 TYR B N 1
ATOM 6122 C CA . TYR B 1 324 ? 1.363 6.09 -1.602 1 95 324 TYR B CA 1
ATOM 6123 C C . TYR B 1 324 ? 1.012 7.23 -2.551 1 95 324 TYR B C 1
ATOM 6125 O O . TYR B 1 324 ? 0.062 7.125 -3.332 1 95 324 TYR B O 1
ATOM 6133 N N . SER B 1 325 ? 1.785 8.281 -2.455 1 94.62 325 SER B N 1
ATOM 6134 C CA . SER B 1 325 ? 1.58 9.422 -3.344 1 94.62 325 SER B CA 1
ATOM 6135 C C . SER B 1 325 ? 1.858 9.055 -4.797 1 94.62 325 SER B C 1
ATOM 6137 O O . SER B 1 325 ? 2.816 8.328 -5.086 1 94.62 325 SER B O 1
ATOM 6139 N N . PRO B 1 326 ? 0.995 9.516 -5.734 1 92.19 326 PRO B N 1
ATOM 6140 C CA . PRO B 1 326 ? 1.284 9.266 -7.148 1 92.19 326 PRO B CA 1
ATOM 6141 C C . PRO B 1 326 ? 2.557 9.969 -7.621 1 92.19 326 PRO B C 1
ATOM 6143 O O . PRO B 1 326 ? 3.084 9.641 -8.688 1 92.19 326 PRO B O 1
ATOM 6146 N N . GLU B 1 327 ? 3.039 10.992 -6.805 1 90.69 327 GLU B N 1
ATOM 6147 C CA . GLU B 1 327 ? 4.238 11.742 -7.156 1 90.69 327 GLU B CA 1
ATOM 6148 C C . GLU B 1 327 ? 5.484 10.859 -7.078 1 90.69 327 GLU B C 1
ATOM 6150 O O . GLU B 1 327 ? 6.469 11.102 -7.777 1 90.69 327 GLU B O 1
ATOM 6155 N N . SER B 1 328 ? 5.422 9.953 -6.152 1 88.62 328 SER B N 1
ATOM 6156 C CA . SER B 1 328 ? 6.574 9.086 -5.918 1 88.62 328 SER B CA 1
ATOM 6157 C C . SER B 1 328 ? 6.188 7.855 -5.109 1 88.62 328 SER B C 1
ATOM 6159 O O . SER B 1 328 ? 5.387 7.945 -4.18 1 88.62 328 SER B O 1
ATOM 6161 N N . HIS B 1 329 ? 6.84 6.746 -5.395 1 86.31 329 HIS B N 1
ATOM 6162 C CA . HIS B 1 329 ? 6.574 5.5 -4.684 1 86.31 329 HIS B CA 1
ATOM 6163 C C . HIS B 1 329 ? 7.191 5.516 -3.293 1 86.31 329 HIS B C 1
ATOM 6165 O O . HIS B 1 329 ? 6.91 4.641 -2.473 1 86.31 329 HIS B O 1
ATOM 6171 N N . ASP B 1 330 ? 7.902 6.531 -2.959 1 88.81 330 ASP B N 1
ATOM 6172 C CA . ASP B 1 330 ? 8.586 6.605 -1.67 1 88.81 330 ASP B CA 1
ATOM 6173 C C . ASP B 1 330 ? 7.863 7.559 -0.722 1 88.81 330 ASP B C 1
ATOM 6175 O O . ASP B 1 330 ? 8.242 7.695 0.442 1 88.81 330 ASP B O 1
ATOM 6179 N N . ILE B 1 331 ? 6.871 8.211 -1.189 1 93.75 331 ILE B N 1
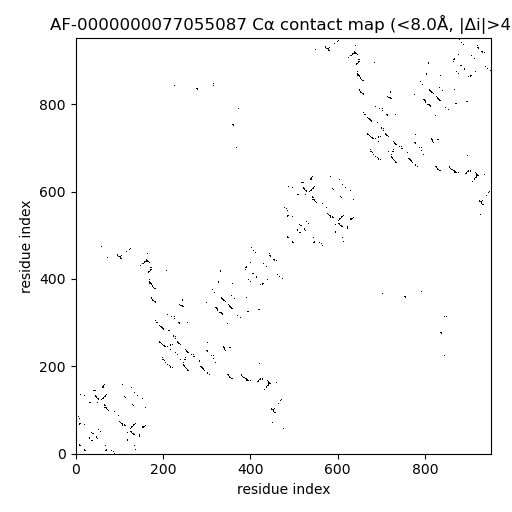ATOM 6180 C CA . ILE B 1 331 ? 6.152 9.18 -0.375 1 93.75 331 ILE B CA 1
ATOM 6181 C C . ILE B 1 331 ? 4.809 8.594 0.06 1 93.75 331 ILE B C 1
ATOM 6183 O O . ILE B 1 331 ? 3.959 8.281 -0.777 1 93.75 331 ILE B O 1
ATOM 6187 N N . ILE B 1 332 ? 4.688 8.414 1.35 1 95.88 332 ILE B N 1
ATOM 6188 C CA . ILE B 1 332 ? 3.416 7.949 1.895 1 95.88 332 ILE B CA 1
ATOM 6189 C C . ILE B 1 332 ? 2.389 9.078 1.85 1 95.88 332 ILE B C 1
ATOM 6191 O O . ILE B 1 332 ? 2.691 10.219 2.223 1 95.88 332 ILE B O 1
ATOM 6195 N N . GLU B 1 333 ? 1.232 8.75 1.377 1 97.12 333 GLU B N 1
ATOM 6196 C CA . GLU B 1 333 ? 0.168 9.742 1.332 1 97.12 333 GLU B CA 1
ATOM 6197 C C . GLU B 1 333 ? -0.786 9.586 2.514 1 97.12 333 GLU B C 1
ATOM 6199 O O . GLU B 1 333 ? -1.079 10.562 3.213 1 97.12 333 GLU B O 1
ATOM 6204 N N . THR B 1 334 ? -1.25 8.359 2.744 1 97.94 334 THR B N 1
ATOM 6205 C CA . THR B 1 334 ? -2.311 8.109 3.713 1 97.94 334 THR B CA 1
ATOM 6206 C C . THR B 1 334 ? -1.987 6.879 4.559 1 97.94 334 THR B C 1
ATOM 6208 O O . THR B 1 334 ? -1.521 5.863 4.039 1 97.94 334 THR B O 1
ATOM 6211 N N . SER B 1 335 ? -2.191 6.969 5.863 1 98.19 335 SER B N 1
ATOM 6212 C CA . SER B 1 335 ? -1.982 5.836 6.758 1 98.19 335 SER B CA 1
ATOM 6213 C C . SER B 1 335 ? -2.949 5.875 7.938 1 98.19 335 SER B C 1
ATOM 6215 O O . SER B 1 335 ? -3.592 6.898 8.188 1 98.19 335 SER B O 1
ATOM 6217 N N . VAL B 1 336 ? -3.152 4.785 8.578 1 98.19 336 VAL B N 1
ATOM 6218 C CA . VAL B 1 336 ? -4 4.645 9.758 1 98.19 336 VAL B CA 1
ATOM 6219 C C . VAL B 1 336 ? -3.27 3.838 10.828 1 98.19 336 VAL B C 1
ATOM 6221 O O . VAL B 1 336 ? -2.59 2.855 10.516 1 98.19 336 VAL B O 1
ATOM 6224 N N . ASN B 1 337 ? -3.393 4.258 12.07 1 98 337 ASN B N 1
ATOM 6225 C CA . ASN B 1 337 ? -2.818 3.539 13.211 1 98 337 ASN B CA 1
ATOM 6226 C C . ASN B 1 337 ? -3.73 3.602 14.43 1 98 337 ASN B C 1
ATOM 6228 O O . ASN B 1 337 ? -4.027 4.688 14.93 1 98 337 ASN B O 1
ATOM 6232 N N . CYS B 1 338 ? -4.211 2.465 14.898 1 98.25 338 CYS B N 1
ATOM 6233 C CA . CYS B 1 338 ? -4.895 2.4 16.188 1 98.25 338 CYS B CA 1
ATOM 6234 C C . CYS B 1 338 ? -3.898 2.209 17.328 1 98.25 338 CYS B C 1
ATOM 6236 O O . CYS B 1 338 ? -3.477 1.086 17.609 1 98.25 338 CYS B O 1
ATOM 6238 N N . GLY B 1 339 ? -3.627 3.266 18.062 1 97.75 339 GLY B N 1
ATOM 6239 C CA . GLY B 1 339 ? -2.52 3.262 19.016 1 97.75 339 GLY B CA 1
ATOM 6240 C C . GLY B 1 339 ? -2.914 2.777 20.391 1 97.75 339 GLY B C 1
ATOM 6241 O O . GLY B 1 339 ? -2.059 2.367 21.172 1 97.75 339 GLY B O 1
ATOM 6242 N N . ILE B 1 340 ? -4.238 2.861 20.641 1 98.12 340 ILE B N 1
ATOM 6243 C CA . ILE B 1 340 ? -4.68 2.504 21.984 1 98.12 340 ILE B CA 1
ATOM 6244 C C . ILE B 1 340 ? -5.988 1.723 21.906 1 98.12 340 ILE B C 1
ATOM 6246 O O . ILE B 1 340 ? -6.898 2.096 21.156 1 98.12 340 ILE B O 1
ATOM 6250 N N . VAL B 1 341 ? -6.082 0.642 22.578 1 98.5 341 VAL B N 1
ATOM 6251 C CA . VAL B 1 341 ? -7.332 -0.034 22.922 1 98.5 341 VAL B CA 1
ATOM 6252 C C . VAL B 1 341 ? -7.395 -0.296 24.422 1 98.5 341 VAL B C 1
ATOM 6254 O O . VAL B 1 341 ? -6.473 -0.878 25 1 98.5 341 VAL B O 1
ATOM 6257 N N . GLN B 1 342 ? -8.477 0.111 25 1 97.62 342 GLN B N 1
ATOM 6258 C CA . GLN B 1 342 ? -8.594 -0.045 26.453 1 97.62 342 GLN B CA 1
ATOM 6259 C C . GLN B 1 342 ? -10.055 -0.177 26.875 1 97.62 342 GLN B C 1
ATOM 6261 O O . GLN B 1 342 ? -10.961 0.102 26.078 1 97.62 342 GLN B O 1
ATOM 6266 N N . MET B 1 343 ? -10.195 -0.635 28.047 1 96.31 343 MET B N 1
ATOM 6267 C CA . MET B 1 343 ? -11.508 -0.604 28.672 1 96.31 343 MET B CA 1
ATOM 6268 C C . MET B 1 343 ? -11.734 0.714 29.406 1 96.31 343 MET B C 1
ATOM 6270 O O . MET B 1 343 ? -10.812 1.238 30.047 1 96.31 343 MET B O 1
ATOM 6274 N N . VAL B 1 344 ? -12.93 1.202 29.281 1 94.31 344 VAL B N 1
ATOM 6275 C CA . VAL B 1 344 ? -13.234 2.441 29.984 1 94.31 344 VAL B CA 1
ATOM 6276 C C . VAL B 1 344 ? -14.203 2.16 31.125 1 94.31 344 VAL B C 1
ATOM 6278 O O . VAL B 1 344 ? -14.523 1.002 31.406 1 94.31 344 VAL B O 1
ATOM 6281 N N . GLU B 1 345 ? -14.555 3.154 31.953 1 86.75 345 GLU B N 1
ATOM 6282 C CA . GLU B 1 345 ? -15.219 3.033 33.25 1 86.75 345 GLU B CA 1
ATOM 6283 C C . GLU B 1 345 ? -16.484 2.199 33.125 1 86.75 345 GLU B C 1
ATOM 6285 O O . GLU B 1 345 ? -16.781 1.389 34 1 86.75 345 GLU B O 1
ATOM 6290 N N . ASN B 1 346 ? -17.312 2.213 32.094 1 89.81 346 ASN B N 1
ATOM 6291 C CA . ASN B 1 346 ? -18.531 1.428 31.938 1 89.81 346 ASN B CA 1
ATOM 6292 C C . ASN B 1 346 ? -18.25 0.078 31.281 1 89.81 346 ASN B C 1
ATOM 6294 O O . ASN B 1 346 ? -19.172 -0.578 30.797 1 89.81 346 ASN B O 1
ATOM 6298 N N . ASP B 1 347 ? -17 -0.271 31.172 1 92.06 347 ASP B N 1
ATOM 6299 C CA . ASP B 1 347 ? -16.516 -1.552 30.672 1 92.06 347 ASP B CA 1
ATOM 6300 C C . ASP B 1 347 ? -16.625 -1.634 29.156 1 92.06 347 ASP B C 1
ATOM 6302 O O . ASP B 1 347 ? -16.562 -2.725 28.578 1 92.06 347 ASP B O 1
ATOM 6306 N N . ASP B 1 348 ? -16.891 -0.49 28.531 1 97.44 348 ASP B N 1
ATOM 6307 C CA . ASP B 1 348 ? -16.875 -0.435 27.078 1 97.44 348 ASP B CA 1
ATOM 6308 C C . ASP B 1 348 ? -15.453 -0.484 26.531 1 97.44 348 ASP B C 1
ATOM 6310 O O . ASP B 1 348 ? -14.5 -0.206 27.266 1 97.44 348 ASP B O 1
ATOM 6314 N N . PHE B 1 349 ? -15.328 -0.981 25.328 1 98.38 349 PHE B N 1
ATOM 6315 C CA . PHE B 1 349 ? -14.031 -0.929 24.672 1 98.38 349 PHE B CA 1
ATOM 6316 C C . PHE B 1 349 ? -13.836 0.41 23.969 1 98.38 349 PHE B C 1
ATOM 6318 O O . PHE B 1 349 ? -14.711 0.859 23.219 1 98.38 349 PHE B O 1
ATOM 6325 N N . MET B 1 350 ? -12.742 1.072 24.219 1 98.5 350 MET B N 1
ATOM 6326 C CA . MET B 1 350 ? -12.422 2.318 23.531 1 98.5 350 MET B CA 1
ATOM 6327 C C . MET B 1 350 ? -11.18 2.152 22.656 1 98.5 350 MET B C 1
ATOM 6329 O O . MET B 1 350 ? -10.172 1.604 23.109 1 98.5 350 MET B O 1
ATOM 6333 N N . PHE B 1 351 ? -11.289 2.539 21.422 1 98.69 351 PHE B N 1
ATOM 6334 C CA . PHE B 1 351 ? -10.211 2.535 20.453 1 98.69 351 PHE B CA 1
ATOM 6335 C C . PHE B 1 351 ? -9.797 3.957 20.094 1 98.69 351 PHE B C 1
ATOM 6337 O O . PHE B 1 351 ? -10.648 4.805 19.828 1 98.69 351 PHE B O 1
ATOM 6344 N N . THR B 1 352 ? -8.539 4.289 20.125 1 98.62 352 THR B N 1
ATOM 6345 C CA . THR B 1 352 ? -8.008 5.582 19.688 1 98.62 352 THR B CA 1
ATOM 6346 C C . THR B 1 352 ? -7.102 5.422 18.484 1 98.62 352 THR B C 1
ATOM 6348 O O . THR B 1 352 ? -6.09 4.715 18.531 1 98.62 352 THR B O 1
ATOM 6351 N N . SER B 1 353 ? -7.496 6.078 17.438 1 98.06 353 SER B N 1
ATOM 6352 C CA . SER B 1 353 ? -6.805 5.902 16.156 1 98.06 353 SER B CA 1
ATOM 6353 C C . SER B 1 353 ? -6.32 7.234 15.602 1 98.06 353 SER B C 1
ATOM 6355 O O . SER B 1 353 ? -6.984 8.258 15.773 1 98.06 353 SER B O 1
ATOM 6357 N N . SER B 1 354 ? -5.18 7.203 14.977 1 97.5 354 SER B N 1
ATOM 6358 C CA . SER B 1 354 ? -4.637 8.344 14.242 1 97.5 354 SER B CA 1
ATOM 6359 C C . SER B 1 354 ? -4.676 8.109 12.742 1 97.5 354 SER B C 1
ATOM 6361 O O . SER B 1 354 ? -4.195 7.078 12.258 1 97.5 354 SER B O 1
ATOM 6363 N N . VAL B 1 355 ? -5.246 9.023 11.992 1 97.88 355 VAL B N 1
ATOM 6364 C CA . VAL B 1 355 ? -5.273 9.008 10.539 1 97.88 355 VAL B CA 1
ATOM 6365 C C . VAL B 1 355 ? -4.398 10.133 9.992 1 97.88 355 VAL B C 1
ATOM 6367 O O . VAL B 1 355 ? -4.492 11.273 10.445 1 97.88 355 VAL B O 1
ATOM 6370 N N . ARG B 1 356 ? -3.51 9.836 9.07 1 97.75 356 ARG B N 1
ATOM 6371 C CA . ARG B 1 356 ? -2.629 10.828 8.461 1 97.75 356 ARG B CA 1
ATOM 6372 C C . ARG B 1 356 ? -2.746 10.797 6.938 1 97.75 356 ARG B C 1
ATOM 6374 O O . ARG B 1 356 ? -2.934 9.727 6.348 1 97.75 356 ARG B O 1
ATOM 6381 N N . SER B 1 357 ? -2.648 11.906 6.344 1 97.81 357 SER B N 1
ATOM 6382 C CA . SER B 1 357 ? -2.605 11.992 4.887 1 97.81 357 SER B CA 1
ATOM 6383 C C . SER B 1 357 ? -2.129 13.359 4.422 1 97.81 357 SER B C 1
ATOM 6385 O O . SER B 1 357 ? -2.422 14.375 5.059 1 97.81 357 SER B O 1
ATOM 6387 N N . SER B 1 358 ? -1.371 13.391 3.342 1 97.06 358 SER B N 1
ATOM 6388 C CA . SER B 1 358 ? -1.029 14.664 2.717 1 97.06 358 SER B CA 1
ATOM 6389 C C . SER B 1 358 ? -2.178 15.188 1.857 1 97.06 358 SER B C 1
ATOM 6391 O O . SER B 1 358 ? -2.17 16.344 1.435 1 97.06 358 SER B O 1
ATOM 6393 N N . SER B 1 359 ? -3.205 14.383 1.645 1 96.06 359 SER B N 1
ATOM 6394 C CA . SER B 1 359 ? -4.383 14.719 0.854 1 96.06 359 SER B CA 1
ATOM 6395 C C . SER B 1 359 ? -5.617 14.875 1.739 1 96.06 359 SER B C 1
ATOM 6397 O O . SER B 1 359 ? -6.012 13.938 2.434 1 96.06 359 SER B O 1
ATOM 6399 N N . MET B 1 360 ? -6.254 16.047 1.649 1 94.31 360 MET B N 1
ATOM 6400 C CA . MET B 1 360 ? -7.441 16.297 2.463 1 94.31 360 MET B CA 1
ATOM 6401 C C . MET B 1 360 ? -8.602 15.406 2.014 1 94.31 360 MET B C 1
ATOM 6403 O O . MET B 1 360 ? -9.375 14.93 2.842 1 94.31 360 MET B O 1
ATOM 6407 N N . SER B 1 361 ? -8.672 15.227 0.757 1 95.62 361 SER B N 1
ATOM 6408 C CA . SER B 1 361 ? -9.758 14.398 0.243 1 95.62 361 SER B CA 1
ATOM 6409 C C . SER B 1 361 ? -9.57 12.938 0.622 1 95.62 361 SER B C 1
ATOM 6411 O O . SER B 1 361 ? -10.539 12.227 0.888 1 95.62 361 SER B O 1
ATOM 6413 N N . GLN B 1 362 ? -8.336 12.469 0.654 1 96.75 362 GLN B N 1
ATOM 6414 C CA . GLN B 1 362 ? -8.07 11.109 1.11 1 96.75 362 GLN B CA 1
ATOM 6415 C C . GLN B 1 362 ? -8.344 10.969 2.604 1 96.75 362 GLN B C 1
ATOM 6417 O O . GLN B 1 362 ? -8.781 9.906 3.059 1 96.75 362 GLN B O 1
ATOM 6422 N N . MET B 1 363 ? -8.094 12.016 3.344 1 96.31 363 MET B N 1
ATOM 6423 C CA . MET B 1 363 ? -8.445 12.016 4.762 1 96.31 363 MET B CA 1
ATOM 6424 C C . MET B 1 363 ? -9.945 11.82 4.953 1 96.31 363 MET B C 1
ATOM 6426 O O . MET B 1 363 ? -10.367 11.047 5.812 1 96.31 363 MET B O 1
ATOM 6430 N N . ASP B 1 364 ? -10.68 12.523 4.176 1 96.62 364 ASP B N 1
ATOM 6431 C CA . ASP B 1 364 ? -12.133 12.414 4.254 1 96.62 364 ASP B CA 1
ATOM 6432 C C . ASP B 1 364 ? -12.602 11.016 3.855 1 96.62 364 ASP B C 1
ATOM 6434 O O . ASP B 1 364 ? -13.516 10.461 4.473 1 96.62 364 ASP B O 1
ATOM 6438 N N . MET B 1 365 ? -12.023 10.539 2.832 1 96.81 365 MET B N 1
ATOM 6439 C CA . MET B 1 365 ? -12.352 9.18 2.398 1 96.81 365 MET B CA 1
ATOM 6440 C C . MET B 1 365 ? -12.102 8.18 3.516 1 96.81 365 MET B C 1
ATOM 6442 O O . MET B 1 365 ? -12.945 7.32 3.785 1 96.81 365 MET B O 1
ATOM 6446 N N . MET B 1 366 ? -10.961 8.273 4.191 1 97.62 366 MET B N 1
ATOM 6447 C CA . MET B 1 366 ? -10.633 7.355 5.273 1 97.62 366 MET B CA 1
ATOM 6448 C C . MET B 1 366 ? -11.602 7.516 6.441 1 97.62 366 MET B C 1
ATOM 6450 O O . MET B 1 366 ? -12.031 6.527 7.039 1 97.62 366 MET B O 1
ATOM 6454 N N . TYR B 1 367 ? -11.914 8.789 6.75 1 98.19 367 TYR B N 1
ATOM 6455 C CA . TYR B 1 367 ? -12.898 9.055 7.793 1 98.19 367 TYR B CA 1
ATOM 6456 C C . TYR B 1 367 ? -14.211 8.336 7.496 1 98.19 367 TYR B C 1
ATOM 6458 O O . TYR B 1 367 ? -14.781 7.68 8.375 1 98.19 367 TYR B O 1
ATOM 6466 N N . ASN B 1 368 ? -14.688 8.445 6.305 1 98.19 368 ASN B N 1
ATOM 6467 C CA . ASN B 1 368 ? -15.945 7.84 5.902 1 98.19 368 ASN B CA 1
ATOM 6468 C C . ASN B 1 368 ? -15.875 6.316 5.922 1 98.19 368 ASN B C 1
ATOM 6470 O O . ASN B 1 368 ? -16.859 5.648 6.254 1 98.19 368 ASN B O 1
ATOM 6474 N N . LYS B 1 369 ? -14.773 5.785 5.5 1 98.38 369 LYS B N 1
ATOM 6475 C CA . LYS B 1 369 ? -14.578 4.34 5.559 1 98.38 369 LYS B CA 1
ATOM 6476 C C . LYS B 1 369 ? -14.672 3.828 6.992 1 98.38 369 LYS B C 1
ATOM 6478 O O . LYS B 1 369 ? -15.383 2.857 7.27 1 98.38 369 LYS B O 1
ATOM 6483 N N . ILE B 1 370 ? -13.969 4.508 7.887 1 98.62 370 ILE B N 1
ATOM 6484 C CA . ILE B 1 370 ? -13.969 4.113 9.289 1 98.62 370 ILE B CA 1
ATOM 6485 C C . ILE B 1 370 ? -15.367 4.305 9.875 1 98.62 370 ILE B C 1
ATOM 6487 O O . ILE B 1 370 ? -15.836 3.479 10.664 1 98.62 370 ILE B O 1
ATOM 6491 N N . LYS B 1 371 ? -16 5.387 9.477 1 98.44 371 LYS B N 1
ATOM 6492 C CA . LYS B 1 371 ? -17.375 5.621 9.891 1 98.44 371 LYS B CA 1
ATOM 6493 C C . LYS B 1 371 ? -18.266 4.441 9.516 1 98.44 371 LYS B C 1
ATOM 6495 O O . LYS B 1 371 ? -19.062 3.975 10.336 1 98.44 371 LYS B O 1
ATOM 6500 N N . SER B 1 372 ? -18.172 3.943 8.297 1 98.56 372 SER B N 1
ATOM 6501 C CA . SER B 1 372 ? -18.938 2.785 7.852 1 98.56 372 SER B CA 1
ATOM 6502 C C . SER B 1 372 ? -18.641 1.562 8.711 1 98.56 372 SER B C 1
ATOM 6504 O O . SER B 1 372 ? -19.547 0.839 9.109 1 98.56 372 SER B O 1
ATOM 6506 N N . ILE B 1 373 ? -17.391 1.285 8.984 1 98.69 373 ILE B N 1
ATOM 6507 C CA . ILE B 1 373 ? -16.984 0.146 9.797 1 98.69 373 ILE B CA 1
ATOM 6508 C C . ILE B 1 373 ? -17.609 0.264 11.188 1 98.69 373 ILE B C 1
ATOM 6510 O O . ILE B 1 373 ? -18.156 -0.706 11.719 1 98.69 373 ILE B O 1
ATOM 6514 N N . CYS B 1 374 ? -17.484 1.498 11.766 1 98.62 374 CYS B N 1
ATOM 6515 C CA . CYS B 1 374 ? -18.062 1.742 13.086 1 98.62 374 CYS B CA 1
ATOM 6516 C C . CYS B 1 374 ? -19.562 1.496 13.078 1 98.62 374 CYS B C 1
ATOM 6518 O O . CYS B 1 374 ? -20.094 0.851 13.984 1 98.62 374 CYS B O 1
ATOM 6520 N N . GLU B 1 375 ? -20.188 1.978 12.062 1 97.88 375 GLU B N 1
ATOM 6521 C CA . GLU B 1 375 ? -21.625 1.792 11.953 1 97.88 375 GLU B CA 1
ATOM 6522 C C . GLU B 1 375 ? -22 0.311 11.891 1 97.88 375 GLU B C 1
ATOM 6524 O O . GLU B 1 375 ? -22.891 -0.143 12.594 1 97.88 375 GLU B O 1
ATOM 6529 N N . MET B 1 376 ? -21.312 -0.443 11.094 1 97.94 376 MET B N 1
ATOM 6530 C CA . MET B 1 376 ? -21.578 -1.867 10.914 1 97.94 376 MET B CA 1
ATOM 6531 C C . MET B 1 376 ? -21.344 -2.633 12.211 1 97.94 376 MET B C 1
ATOM 6533 O O . MET B 1 376 ? -22 -3.646 12.469 1 97.94 376 MET B O 1
ATOM 6537 N N . CYS B 1 377 ? -20.469 -2.148 13.078 1 98.12 377 CYS B N 1
ATOM 6538 C CA . CYS B 1 377 ? -20.109 -2.848 14.305 1 98.12 377 CYS B CA 1
ATOM 6539 C C . CYS B 1 377 ? -20.781 -2.213 15.516 1 98.12 377 CYS B C 1
ATOM 6541 O O . CYS B 1 377 ? -20.5 -2.584 16.656 1 98.12 377 CYS B O 1
ATOM 6543 N N . LYS B 1 378 ? -21.641 -1.21 15.328 1 97.44 378 LYS B N 1
ATOM 6544 C CA . LYS B 1 378 ? -22.328 -0.489 16.406 1 97.44 378 LYS B CA 1
ATOM 6545 C C . LYS B 1 378 ? -21.344 0.159 17.359 1 97.44 378 LYS B C 1
ATOM 6547 O O . LYS B 1 378 ? -21.453 0.016 18.578 1 97.44 378 LYS B O 1
ATOM 6552 N N . VAL B 1 379 ? -20.359 0.784 16.812 1 98.19 379 VAL B N 1
ATOM 6553 C CA . VAL B 1 379 ? -19.344 1.553 17.516 1 98.19 379 VAL B CA 1
ATOM 6554 C C . VAL B 1 379 ? -19.594 3.047 17.328 1 98.19 379 VAL B C 1
ATOM 6556 O O . VAL B 1 379 ? -19.828 3.508 16.219 1 98.19 379 VAL B O 1
ATOM 6559 N N . SER B 1 380 ? -19.656 3.777 18.438 1 98.12 380 SER B N 1
ATOM 6560 C CA . SER B 1 380 ? -19.75 5.23 18.328 1 98.12 380 SER B CA 1
ATOM 6561 C C . SER B 1 380 ? -18.406 5.844 17.969 1 98.12 380 SER B C 1
ATOM 6563 O O . SER B 1 380 ? -17.359 5.367 18.422 1 98.12 380 SER B O 1
ATOM 6565 N N . MET B 1 381 ? -18.422 6.844 17.203 1 98.12 381 MET B N 1
ATOM 6566 C CA . MET B 1 381 ? -17.203 7.477 16.703 1 98.12 381 MET B CA 1
ATOM 6567 C C . MET B 1 381 ? -17.219 8.977 16.953 1 98.12 381 MET B C 1
ATOM 6569 O O . MET B 1 381 ? -18.234 9.641 16.719 1 98.12 381 MET B O 1
ATOM 6573 N N . SER B 1 382 ? -16.156 9.523 17.438 1 97.88 382 SER B N 1
ATOM 6574 C CA . SER B 1 382 ? -16.047 10.961 17.641 1 97.88 382 SER B CA 1
ATOM 6575 C C . SER B 1 382 ? -15.945 11.711 16.312 1 97.88 382 SER B C 1
ATOM 6577 O O . SER B 1 382 ? -15.758 11.094 15.266 1 97.88 382 SER B O 1
ATOM 6579 N N . GLU B 1 383 ? -16.109 12.992 16.422 1 97.25 383 GLU B N 1
ATOM 6580 C CA . GLU B 1 383 ? -15.648 13.836 15.32 1 97.25 383 GLU B CA 1
ATOM 6581 C C . GLU B 1 383 ? -14.125 13.844 15.234 1 97.25 383 GLU B C 1
ATOM 6583 O O . GLU B 1 383 ? -13.445 13.281 16.094 1 97.25 383 GLU B O 1
ATOM 6588 N N . LYS B 1 384 ? -13.602 14.398 14.148 1 97 384 LYS B N 1
ATOM 6589 C CA . LYS B 1 384 ? -12.156 14.531 14.016 1 97 384 LYS B CA 1
ATOM 6590 C C . LYS B 1 384 ? -11.57 15.383 15.141 1 97 384 LYS B C 1
ATOM 6592 O O . LYS B 1 384 ? -11.969 16.531 15.32 1 97 384 LYS B O 1
ATOM 6597 N N . MET B 1 385 ? -10.727 14.797 15.867 1 95.81 385 MET B N 1
ATOM 6598 C CA . MET B 1 385 ? -10.086 15.531 16.953 1 95.81 385 MET B CA 1
ATOM 6599 C C . MET B 1 385 ? -8.688 15.977 16.547 1 95.81 385 MET B C 1
ATOM 6601 O O . MET B 1 385 ? -7.922 15.203 15.961 1 95.81 385 MET B O 1
ATOM 6605 N N . GLY B 1 386 ? -8.383 17.234 16.906 1 92 386 GLY B N 1
ATOM 6606 C CA . GLY B 1 386 ? -7.047 17.766 16.641 1 92 386 GLY B CA 1
ATOM 6607 C C . GLY B 1 386 ? -6.684 17.75 15.172 1 92 386 GLY B C 1
ATOM 6608 O O . GLY B 1 386 ? -5.535 17.5 14.812 1 92 386 GLY B O 1
ATOM 6609 N N . ALA B 1 387 ? -7.602 17.984 14.359 1 93.75 387 ALA B N 1
ATOM 6610 C CA . ALA B 1 387 ? -7.383 17.891 12.914 1 93.75 387 ALA B CA 1
ATOM 6611 C C . ALA B 1 387 ? -6.547 19.062 12.414 1 93.75 387 ALA B C 1
ATOM 6613 O O . ALA B 1 387 ? -6.727 20.203 12.852 1 93.75 387 ALA B O 1
ATOM 6614 N N . TYR B 1 388 ? -5.605 18.828 11.578 1 92.94 388 TYR B N 1
ATOM 6615 C CA . TYR B 1 388 ? -4.859 19.844 10.836 1 92.94 388 TYR B CA 1
ATOM 6616 C C . TYR B 1 388 ? -4.586 19.375 9.406 1 92.94 388 TYR B C 1
ATOM 6618 O O . TYR B 1 388 ? -4.574 18.172 9.141 1 92.94 388 TYR B O 1
ATOM 6626 N N . PRO B 1 389 ? -4.422 20.219 8.516 1 95.12 389 PRO B N 1
ATOM 6627 C CA . PRO B 1 389 ? -4.336 19.875 7.094 1 95.12 389 PRO B CA 1
ATOM 6628 C C . PRO B 1 389 ? -2.945 19.406 6.684 1 95.12 389 PRO B C 1
ATOM 6630 O O . PRO B 1 389 ? -1.977 19.609 7.422 1 95.12 389 PRO B O 1
ATOM 6633 N N . GLY B 1 390 ? -2.961 18.703 5.516 1 95.5 390 GLY B N 1
ATOM 6634 C CA . GLY B 1 390 ? -1.713 18.297 4.887 1 95.5 390 GLY B CA 1
ATOM 6635 C C . GLY B 1 390 ? -1.264 19.25 3.795 1 95.5 390 GLY B C 1
ATOM 6636 O O . GLY B 1 390 ? -1.886 20.297 3.58 1 95.5 390 GLY B O 1
ATOM 6637 N N . TRP B 1 391 ? -0.155 18.953 3.281 1 96.5 391 TRP B N 1
ATOM 6638 C CA . TRP B 1 391 ? 0.488 19.641 2.166 1 96.5 391 TRP B CA 1
ATOM 6639 C C . TRP B 1 391 ? 0.88 18.656 1.072 1 96.5 391 TRP B C 1
ATOM 6641 O O . TRP B 1 391 ? 1.847 17.891 1.223 1 96.5 391 TRP B O 1
ATOM 6651 N N . GLU B 1 392 ? 0.036 18.641 0.004 1 95.75 392 GLU B N 1
ATOM 6652 C CA . GLU B 1 392 ? 0.222 17.688 -1.082 1 95.75 392 GLU B CA 1
ATOM 6653 C C . GLU B 1 392 ? 1.495 17.984 -1.868 1 95.75 392 GLU B C 1
ATOM 6655 O O . GLU B 1 392 ? 1.703 19.109 -2.318 1 95.75 392 GLU B O 1
ATOM 6660 N N . PRO B 1 393 ? 2.311 16.969 -2.029 1 96.06 393 PRO B N 1
ATOM 6661 C CA . PRO B 1 393 ? 3.52 17.188 -2.826 1 96.06 393 PRO B CA 1
ATOM 6662 C C . PRO B 1 393 ? 3.213 17.562 -4.273 1 96.06 393 PRO B C 1
ATOM 6664 O O . PRO B 1 393 ? 2.24 17.062 -4.852 1 96.06 393 PRO B O 1
ATOM 6667 N N . ASN B 1 394 ? 4.012 18.391 -4.867 1 93.94 394 ASN B N 1
ATOM 6668 C CA . ASN B 1 394 ? 3.916 18.797 -6.266 1 93.94 394 ASN B CA 1
ATOM 6669 C C . ASN B 1 394 ? 5.297 18.953 -6.898 1 93.94 394 ASN B C 1
ATOM 6671 O O . ASN B 1 394 ? 5.91 20.016 -6.805 1 93.94 394 ASN B O 1
ATOM 6675 N N . LEU B 1 395 ? 5.715 17.953 -7.641 1 93.31 395 LEU B N 1
ATOM 6676 C CA . LEU B 1 395 ? 7.043 17.953 -8.242 1 93.31 395 LEU B CA 1
ATOM 6677 C C . LEU B 1 395 ? 7.098 18.891 -9.438 1 93.31 395 LEU B C 1
ATOM 6679 O O . LEU B 1 395 ? 8.188 19.234 -9.906 1 93.31 395 LEU B O 1
ATOM 6683 N N . SER B 1 396 ? 5.988 19.344 -9.891 1 92.38 396 SER B N 1
ATOM 6684 C CA . SER B 1 396 ? 5.941 20.219 -11.047 1 92.38 396 SER B CA 1
ATOM 6685 C C . SER B 1 396 ? 5.977 21.688 -10.625 1 92.38 396 SER B C 1
ATOM 6687 O O . SER B 1 396 ? 6.02 22.594 -11.469 1 92.38 396 SER B O 1
ATOM 6689 N N . SER B 1 397 ? 6.008 21.938 -9.328 1 94.62 397 SER B N 1
ATOM 6690 C CA . SER B 1 397 ? 6.062 23.281 -8.766 1 94.62 397 SER B CA 1
ATOM 6691 C C . SER B 1 397 ? 7.285 24.047 -9.273 1 94.62 397 SER B C 1
ATOM 6693 O O . SER B 1 397 ? 8.383 23.484 -9.352 1 94.62 397 SER B O 1
ATOM 6695 N N . ARG B 1 398 ? 7.078 25.328 -9.625 1 96.75 398 ARG B N 1
ATOM 6696 C CA . ARG B 1 398 ? 8.188 26.188 -10.039 1 96.75 398 ARG B CA 1
ATOM 6697 C C . ARG B 1 398 ? 9.195 26.359 -8.906 1 96.75 398 ARG B C 1
ATOM 6699 O O . ARG B 1 398 ? 10.406 26.312 -9.133 1 96.75 398 ARG B O 1
ATOM 6706 N N . LEU B 1 399 ? 8.68 26.547 -7.754 1 98.12 399 LEU B N 1
ATOM 6707 C CA . LEU B 1 399 ? 9.57 26.734 -6.609 1 98.12 399 LEU B CA 1
ATOM 6708 C C . LEU B 1 399 ? 10.375 25.469 -6.352 1 98.12 399 LEU B C 1
ATOM 6710 O O . LEU B 1 399 ? 11.578 25.531 -6.082 1 98.12 399 LEU B O 1
ATOM 6714 N N . THR B 1 400 ? 9.711 24.281 -6.422 1 97.81 400 THR B N 1
ATOM 6715 C CA . THR B 1 400 ? 10.406 23.016 -6.219 1 97.81 400 THR B CA 1
ATOM 6716 C C . THR B 1 400 ? 11.531 22.844 -7.234 1 97.81 400 THR B C 1
ATOM 6718 O O . THR B 1 400 ? 12.664 22.531 -6.863 1 97.81 400 THR B O 1
ATOM 6721 N N . LYS B 1 401 ? 11.281 23.125 -8.461 1 97.56 401 LYS B N 1
ATOM 6722 C CA . LYS B 1 401 ? 12.273 23 -9.523 1 97.56 401 LYS B CA 1
ATOM 6723 C C . LYS B 1 401 ? 13.43 23.969 -9.328 1 97.56 401 LYS B C 1
ATOM 6725 O O . LYS B 1 401 ? 14.594 23.594 -9.5 1 97.56 401 LYS B O 1
ATOM 6730 N N . SER B 1 402 ? 13.094 25.188 -8.969 1 98.31 402 SER B N 1
ATOM 6731 C CA . SER B 1 402 ? 14.117 26.203 -8.734 1 98.31 402 SER B CA 1
ATOM 6732 C C . SER B 1 402 ? 15.008 25.828 -7.551 1 98.31 402 SER B C 1
ATOM 6734 O O . SER B 1 402 ? 16.219 26.031 -7.59 1 98.31 402 SER B O 1
ATOM 6736 N N . MET B 1 403 ? 14.383 25.312 -6.531 1 98.5 403 MET B N 1
ATOM 6737 C CA . MET B 1 403 ? 15.133 24.938 -5.332 1 98.5 403 MET B CA 1
ATOM 6738 C C . MET B 1 403 ? 16.078 23.766 -5.621 1 98.5 403 MET B C 1
ATOM 6740 O O . MET B 1 403 ? 17.234 23.781 -5.195 1 98.5 403 MET B O 1
ATOM 6744 N N . ILE B 1 404 ? 15.602 22.766 -6.355 1 98.06 404 ILE B N 1
ATOM 6745 C CA . ILE B 1 404 ? 16.438 21.625 -6.738 1 98.06 404 ILE B CA 1
ATOM 6746 C C . ILE B 1 404 ? 17.625 22.125 -7.555 1 98.06 404 ILE B C 1
ATOM 6748 O O . ILE B 1 404 ? 18.781 21.766 -7.266 1 98.06 404 ILE B O 1
ATOM 6752 N N . SER B 1 405 ? 17.359 22.969 -8.516 1 98.06 405 SER B N 1
ATOM 6753 C CA . SER B 1 405 ? 18.406 23.531 -9.359 1 98.06 405 SER B CA 1
ATOM 6754 C C . SER B 1 405 ? 19.406 24.328 -8.531 1 98.06 405 SER B C 1
ATOM 6756 O O . SER B 1 405 ? 20.609 24.281 -8.797 1 98.06 405 SER B O 1
ATOM 6758 N N . ALA B 1 406 ? 18.922 25.094 -7.598 1 98.62 406 ALA B N 1
ATOM 6759 C CA . ALA B 1 406 ? 19.781 25.891 -6.734 1 98.62 406 ALA B CA 1
ATOM 6760 C C . ALA B 1 406 ? 20.719 25 -5.93 1 98.62 406 ALA B C 1
ATOM 6762 O O . ALA B 1 406 ? 21.922 25.266 -5.836 1 98.62 406 ALA B O 1
ATOM 6763 N N . TYR B 1 407 ? 20.172 23.906 -5.328 1 98.56 407 TYR B N 1
ATOM 6764 C CA . TYR B 1 407 ? 21 22.969 -4.586 1 98.56 407 TYR B CA 1
ATOM 6765 C C . TYR B 1 407 ? 22.062 22.359 -5.484 1 98.56 407 TYR B C 1
ATOM 6767 O O . TYR B 1 407 ? 23.219 22.234 -5.09 1 98.56 407 TYR B O 1
ATOM 6775 N N . GLU B 1 408 ? 21.688 21.969 -6.656 1 98.25 408 GLU B N 1
ATOM 6776 C CA . GLU B 1 408 ? 22.641 21.375 -7.602 1 98.25 408 GLU B CA 1
ATOM 6777 C C . GLU B 1 408 ? 23.766 22.344 -7.938 1 98.25 408 GLU B C 1
ATOM 6779 O O . GLU B 1 408 ? 24.938 21.953 -8.008 1 98.25 408 GLU B O 1
ATOM 6784 N N . GLU B 1 409 ? 23.453 23.562 -8.125 1 98.06 409 GLU B N 1
ATOM 6785 C CA . GLU B 1 409 ? 24.453 24.562 -8.461 1 98.06 409 GLU B CA 1
ATOM 6786 C C . GLU B 1 409 ? 25.391 24.828 -7.289 1 98.06 409 GLU B C 1
ATOM 6788 O O . GLU B 1 409 ? 26.609 24.922 -7.473 1 98.06 409 GLU B O 1
ATOM 6793 N N . VAL B 1 410 ? 24.859 24.938 -6.121 1 98.31 410 VAL B N 1
ATOM 6794 C CA . VAL B 1 410 ? 25.625 25.359 -4.957 1 98.31 410 VAL B CA 1
ATOM 6795 C C . VAL B 1 410 ? 26.438 24.188 -4.418 1 98.31 410 VAL B C 1
ATOM 6797 O O . VAL B 1 410 ? 27.609 24.344 -4.051 1 98.31 410 VAL B O 1
ATOM 6800 N N . THR B 1 411 ? 25.844 22.984 -4.395 1 97.75 411 THR B N 1
ATOM 6801 C CA . THR B 1 411 ? 26.484 21.875 -3.699 1 97.75 411 THR B CA 1
ATOM 6802 C C . THR B 1 411 ? 27.062 20.875 -4.695 1 97.75 411 THR B C 1
ATOM 6804 O O . THR B 1 411 ? 27.859 20.016 -4.328 1 97.75 411 THR B O 1
ATOM 6807 N N . GLY B 1 412 ? 26.625 20.922 -5.859 1 97.56 412 GLY B N 1
ATOM 6808 C CA . GLY B 1 412 ? 27.047 19.953 -6.863 1 97.56 412 GLY B CA 1
ATOM 6809 C C . GLY B 1 412 ? 26.312 18.625 -6.77 1 97.56 412 GLY B C 1
ATOM 6810 O O . GLY B 1 412 ? 26.641 17.688 -7.488 1 97.56 412 GLY B O 1
ATOM 6811 N N . LYS B 1 413 ? 25.406 18.469 -5.961 1 96.94 413 LYS B N 1
ATOM 6812 C CA . LYS B 1 413 ? 24.656 17.234 -5.738 1 96.94 413 LYS B CA 1
ATOM 6813 C C . LYS B 1 413 ? 23.156 17.469 -5.902 1 96.94 413 LYS B C 1
ATOM 6815 O O . LYS B 1 413 ? 22.641 18.516 -5.504 1 96.94 413 LYS B O 1
ATOM 6820 N N . THR B 1 414 ? 22.453 16.5 -6.523 1 97.5 414 THR B N 1
ATOM 6821 C CA . THR B 1 414 ? 21 16.531 -6.551 1 97.5 414 THR B CA 1
ATOM 6822 C C . THR B 1 414 ? 20.438 16.266 -5.156 1 97.5 414 THR B C 1
ATOM 6824 O O . THR B 1 414 ? 20.781 15.281 -4.508 1 97.5 414 THR B O 1
ATOM 6827 N N . PRO B 1 415 ? 19.625 17.219 -4.691 1 98.06 415 PRO B N 1
ATOM 6828 C CA . PRO B 1 415 ? 19.078 17.016 -3.352 1 98.06 415 PRO B CA 1
ATOM 6829 C C . PRO B 1 415 ? 18.047 15.891 -3.301 1 98.06 415 PRO B C 1
ATOM 6831 O O . PRO B 1 415 ? 17.422 15.57 -4.32 1 98.06 415 PRO B O 1
ATOM 6834 N N . ARG B 1 416 ? 17.953 15.273 -2.127 1 96.06 416 ARG B N 1
ATOM 6835 C CA . ARG B 1 416 ? 16.828 14.367 -1.883 1 96.06 416 ARG B CA 1
ATOM 6836 C C . ARG B 1 416 ? 15.516 15.125 -1.824 1 96.06 416 ARG B C 1
ATOM 6838 O O . ARG B 1 416 ? 15.391 16.109 -1.098 1 96.06 416 ARG B O 1
ATOM 6845 N N . VAL B 1 417 ? 14.523 14.82 -2.609 1 96.62 417 VAL B N 1
ATOM 6846 C CA . VAL B 1 417 ? 13.18 15.398 -2.562 1 96.62 417 VAL B CA 1
ATOM 6847 C C . VAL B 1 417 ? 12.242 14.461 -1.803 1 96.62 417 VAL B C 1
ATOM 6849 O O . VAL B 1 417 ? 12.148 13.281 -2.125 1 96.62 417 VAL B O 1
ATOM 6852 N N . TYR B 1 418 ? 11.555 14.945 -0.762 1 95.5 418 TYR B N 1
ATOM 6853 C CA . TYR B 1 418 ? 10.789 14.062 0.104 1 95.5 418 TYR B CA 1
ATOM 6854 C C . TYR B 1 418 ? 9.578 14.789 0.69 1 95.5 418 TYR B C 1
ATOM 6856 O O . TYR B 1 418 ? 9.391 15.984 0.45 1 95.5 418 TYR B O 1
ATOM 6864 N N . ALA B 1 419 ? 8.672 14.07 1.274 1 96.12 419 ALA B N 1
ATOM 6865 C CA . ALA B 1 419 ? 7.559 14.562 2.09 1 96.12 419 ALA B CA 1
ATOM 6866 C C . ALA B 1 419 ? 7.539 13.883 3.455 1 96.12 419 ALA B C 1
ATOM 6868 O O . ALA B 1 419 ? 7.828 12.688 3.564 1 96.12 419 ALA B O 1
ATOM 6869 N N . ILE B 1 420 ? 7.254 14.633 4.449 1 94.19 420 ILE B N 1
ATOM 6870 C CA . ILE B 1 420 ? 7.234 14.016 5.77 1 94.19 420 ILE B CA 1
ATOM 6871 C C . ILE B 1 420 ? 5.82 13.539 6.098 1 94.19 420 ILE B C 1
ATOM 6873 O O . ILE B 1 420 ? 4.836 14.164 5.688 1 94.19 420 ILE B O 1
ATOM 6877 N N . HIS B 1 421 ? 5.762 12.438 6.73 1 95.38 421 HIS B N 1
ATOM 6878 C CA . HIS B 1 421 ? 4.469 11.883 7.121 1 95.38 421 HIS B CA 1
ATOM 6879 C C . HIS B 1 421 ? 4.094 12.312 8.539 1 95.38 421 HIS B C 1
ATOM 6881 O O . HIS B 1 421 ? 3.771 11.469 9.375 1 95.38 421 HIS B O 1
ATOM 6887 N N . ALA B 1 422 ? 4.305 13.586 8.75 1 90 422 ALA B N 1
ATOM 6888 C CA . ALA B 1 422 ? 4 14.352 9.953 1 90 422 ALA B CA 1
ATOM 6889 C C . ALA B 1 422 ? 3.633 15.797 9.617 1 90 422 ALA B C 1
ATOM 6891 O O . ALA B 1 422 ? 3.645 16.188 8.445 1 90 422 ALA B O 1
ATOM 6892 N N . GLY B 1 423 ? 3.283 16.531 10.594 1 89.56 423 GLY B N 1
ATOM 6893 C CA . GLY B 1 423 ? 2.791 17.875 10.352 1 89.56 423 GLY B CA 1
ATOM 6894 C C . GLY B 1 423 ? 3.902 18.891 10.117 1 89.56 423 GLY B C 1
ATOM 6895 O O . GLY B 1 423 ? 4.969 18.797 10.727 1 89.56 423 GLY B O 1
ATOM 6896 N N . LEU B 1 424 ? 3.688 19.781 9.203 1 93 424 LEU B N 1
ATOM 6897 C CA . LEU B 1 424 ? 4.449 21.016 8.992 1 93 424 LEU B CA 1
ATOM 6898 C C . LEU B 1 424 ? 3.52 22.219 8.875 1 93 424 LEU B C 1
ATOM 6900 O O . LEU B 1 424 ? 2.361 22.078 8.477 1 93 424 LEU B O 1
ATOM 6904 N N . GLU B 1 425 ? 4.055 23.375 9.203 1 96.19 425 GLU B N 1
ATOM 6905 C CA . GLU B 1 425 ? 3.209 24.562 9.156 1 96.19 425 GLU B CA 1
ATOM 6906 C C . GLU B 1 425 ? 2.717 24.844 7.742 1 96.19 425 GLU B C 1
ATOM 6908 O O . GLU B 1 425 ? 1.654 25.438 7.555 1 96.19 425 GLU B O 1
ATOM 6913 N N . CYS B 1 426 ? 3.449 24.391 6.762 1 96.06 426 CYS B N 1
ATOM 6914 C CA . CYS B 1 426 ? 3.082 24.609 5.371 1 96.06 426 CYS B CA 1
ATOM 6915 C C . CYS B 1 426 ? 1.669 24.109 5.094 1 96.06 426 CYS B C 1
ATOM 6917 O O . CYS B 1 426 ? 0.93 24.719 4.32 1 96.06 426 CYS B O 1
ATOM 6919 N N . GLY B 1 427 ? 1.317 23.062 5.695 1 95.06 427 GLY B N 1
ATOM 6920 C CA . GLY B 1 427 ? -0.038 22.562 5.52 1 95.06 427 GLY B CA 1
ATOM 6921 C C . GLY B 1 427 ? -1.099 23.562 5.945 1 95.06 427 GLY B C 1
ATOM 6922 O O . GLY B 1 427 ? -2.107 23.734 5.262 1 95.06 427 GLY B O 1
ATOM 6923 N N . LEU B 1 428 ? -0.842 24.219 7.02 1 95.31 428 LEU B N 1
ATOM 6924 C CA . LEU B 1 428 ? -1.777 25.203 7.551 1 95.31 428 LEU B CA 1
ATOM 6925 C C . LEU B 1 428 ? -1.794 26.453 6.688 1 95.31 428 LEU B C 1
ATOM 6927 O O . LEU B 1 428 ? -2.852 27.047 6.469 1 95.31 428 LEU B O 1
ATOM 6931 N N . PHE B 1 429 ? -0.66 26.828 6.172 1 96.31 429 PHE B N 1
ATOM 6932 C CA . PHE B 1 429 ? -0.587 28 5.309 1 96.31 429 PHE B CA 1
ATOM 6933 C C . PHE B 1 429 ? -1.386 27.781 4.031 1 96.31 429 PHE B C 1
ATOM 6935 O O . PHE B 1 429 ? -2.117 28.672 3.59 1 96.31 429 PHE B O 1
ATOM 6942 N N . LEU B 1 430 ? -1.263 26.609 3.523 1 93.81 430 LEU B N 1
ATOM 6943 C CA . LEU B 1 430 ? -1.905 26.297 2.25 1 93.81 430 LEU B CA 1
ATOM 6944 C C . LEU B 1 430 ? -3.42 26.234 2.406 1 93.81 430 LEU B C 1
ATOM 6946 O O . LEU B 1 430 ? -4.16 26.438 1.443 1 93.81 430 LEU B O 1
ATOM 6950 N N . GLN B 1 431 ? -3.828 25.875 3.559 1 89.75 431 GLN B N 1
ATOM 6951 C CA . GLN B 1 431 ? -5.266 25.906 3.816 1 89.75 431 GLN B CA 1
ATOM 6952 C C . GLN B 1 431 ? -5.816 27.328 3.672 1 89.75 431 GLN B C 1
ATOM 6954 O O . GLN B 1 431 ? -6.926 27.516 3.164 1 89.75 431 GLN B O 1
ATOM 6959 N N . LYS B 1 432 ? -5.012 28.312 4.051 1 90.81 432 LYS B N 1
ATOM 6960 C CA . LYS B 1 432 ? -5.418 29.719 4.012 1 90.81 432 LYS B CA 1
ATOM 6961 C C . LYS B 1 432 ? -5 30.375 2.699 1 90.81 432 LYS B C 1
ATOM 6963 O O . LYS B 1 432 ? -5.672 31.297 2.219 1 90.81 432 LYS B O 1
ATOM 6968 N N . TYR B 1 433 ? -3.943 29.906 2.213 1 93.69 433 TYR B N 1
ATOM 6969 C CA . TYR B 1 433 ? -3.391 30.391 0.952 1 93.69 433 TYR B CA 1
ATOM 6970 C C . TYR B 1 433 ? -3.223 29.25 -0.044 1 93.69 433 TYR B C 1
ATOM 6972 O O . TYR B 1 433 ? -2.1 28.828 -0.33 1 93.69 433 TYR B O 1
ATOM 6980 N N . PRO B 1 434 ? -4.289 28.828 -0.697 1 90.12 434 PRO B N 1
ATOM 6981 C CA . PRO B 1 434 ? -4.277 27.594 -1.493 1 90.12 434 PRO B CA 1
ATOM 6982 C C . PRO B 1 434 ? -3.371 27.703 -2.717 1 90.12 434 PRO B C 1
ATOM 6984 O O . PRO B 1 434 ? -2.945 26.672 -3.26 1 90.12 434 PRO B O 1
ATOM 6987 N N . ASP B 1 435 ? -3.059 28.906 -3.148 1 92.38 435 ASP B N 1
ATOM 6988 C CA . ASP B 1 435 ? -2.258 29.062 -4.359 1 92.38 435 ASP B CA 1
ATOM 6989 C C . ASP B 1 435 ? -0.78 29.25 -4.02 1 92.38 435 ASP B C 1
ATOM 6991 O O . ASP B 1 435 ? 0.053 29.406 -4.914 1 92.38 435 ASP B O 1
ATOM 6995 N N . LEU B 1 436 ? -0.504 29.234 -2.773 1 95.44 436 LEU B N 1
ATOM 6996 C CA . LEU B 1 436 ? 0.876 29.391 -2.326 1 95.44 436 LEU B CA 1
ATOM 6997 C C . LEU B 1 436 ? 1.723 28.203 -2.748 1 95.44 436 LEU B C 1
ATOM 6999 O O . LEU B 1 436 ? 1.303 27.047 -2.592 1 95.44 436 LEU B O 1
ATOM 7003 N N . ASP B 1 437 ? 2.84 28.422 -3.396 1 97.62 437 ASP B N 1
ATOM 7004 C CA . ASP B 1 437 ? 3.83 27.406 -3.754 1 97.62 437 ASP B CA 1
ATOM 7005 C C . ASP B 1 437 ? 4.926 27.312 -2.693 1 97.62 437 ASP B C 1
ATOM 7007 O O . ASP B 1 437 ? 5.703 28.25 -2.51 1 97.62 437 ASP B O 1
ATOM 7011 N N . CYS B 1 438 ? 5.02 26.141 -2.062 1 97.94 438 CYS B N 1
ATOM 7012 C CA . CYS B 1 438 ? 5.867 26.062 -0.878 1 97.94 438 CYS B CA 1
ATOM 7013 C C . CYS B 1 438 ? 6.969 25.031 -1.072 1 97.94 438 CYS B C 1
ATOM 7015 O O . CYS B 1 438 ? 6.809 24.078 -1.842 1 97.94 438 CYS B O 1
ATOM 7017 N N . THR B 1 439 ? 8.062 25.172 -0.405 1 98.25 439 THR B N 1
ATOM 7018 C CA . THR B 1 439 ? 9.102 24.188 -0.128 1 98.25 439 THR B CA 1
ATOM 7019 C C . THR B 1 439 ? 9.656 24.359 1.284 1 98.25 439 THR B C 1
ATOM 7021 O O . THR B 1 439 ? 9.523 25.438 1.876 1 98.25 439 THR B O 1
ATOM 7024 N N . SER B 1 440 ? 10.156 23.328 1.834 1 98.44 440 SER B N 1
ATOM 7025 C CA . SER B 1 440 ? 10.805 23.406 3.139 1 98.44 440 SER B CA 1
ATOM 7026 C C . SER B 1 440 ? 12.234 22.875 3.078 1 98.44 440 SER B C 1
ATOM 7028 O O . SER B 1 440 ? 12.477 21.781 2.541 1 98.44 440 SER B O 1
ATOM 7030 N N . VAL B 1 441 ? 13.156 23.625 3.572 1 98.62 441 VAL B N 1
ATOM 7031 C CA . VAL B 1 441 ? 14.57 23.266 3.555 1 98.62 441 VAL B CA 1
ATOM 7032 C C . VAL B 1 441 ? 15.219 23.656 4.883 1 98.62 441 VAL B C 1
ATOM 7034 O O . VAL B 1 441 ? 14.602 24.344 5.703 1 98.62 441 VAL B O 1
ATOM 7037 N N . GLY B 1 442 ? 16.375 23.156 5.125 1 98.12 442 GLY B N 1
ATOM 7038 C CA . GLY B 1 442 ? 17.141 23.5 6.32 1 98.12 442 GLY B CA 1
ATOM 7039 C C . GLY B 1 442 ? 18.516 22.875 6.348 1 98.12 442 GLY B C 1
ATOM 7040 O O . GLY B 1 442 ? 18.875 22.109 5.445 1 98.12 442 GLY B O 1
ATOM 7041 N N . PRO B 1 443 ? 19.281 23.281 7.316 1 98.19 443 PRO B N 1
ATOM 7042 C CA . PRO B 1 443 ? 20.594 22.672 7.492 1 98.19 443 PRO B CA 1
ATOM 7043 C C . PRO B 1 443 ? 20.531 21.312 8.195 1 98.19 443 PRO B C 1
ATOM 7045 O O . PRO B 1 443 ? 19.453 20.766 8.383 1 98.19 443 PRO B O 1
ATOM 7048 N N . GLU B 1 444 ? 21.719 20.75 8.43 1 98.12 444 GLU B N 1
ATOM 7049 C CA . GLU B 1 444 ? 21.781 19.484 9.172 1 98.12 444 GLU B CA 1
ATOM 7050 C C . GLU B 1 444 ? 21.656 19.734 10.672 1 98.12 444 GLU B C 1
ATOM 7052 O O . GLU B 1 444 ? 22.562 20.297 11.289 1 98.12 444 GLU B O 1
ATOM 7057 N N . LEU B 1 445 ? 20.609 19.453 11.203 1 97.25 445 LEU B N 1
ATOM 7058 C CA . LEU B 1 445 ? 20.328 19.531 12.633 1 97.25 445 LEU B CA 1
ATOM 7059 C C . LEU B 1 445 ? 19.953 18.172 13.188 1 97.25 445 LEU B C 1
ATOM 7061 O O . LEU B 1 445 ? 19.016 17.531 12.711 1 97.25 445 LEU B O 1
ATOM 7065 N N . ASN B 1 446 ? 20.672 17.703 14.188 1 95.5 446 ASN B N 1
ATOM 7066 C CA . ASN B 1 446 ? 20.469 16.375 14.742 1 95.5 446 ASN B CA 1
ATOM 7067 C C . ASN B 1 446 ? 19.906 16.438 16.156 1 95.5 446 ASN B C 1
ATOM 7069 O O . ASN B 1 446 ? 20.219 17.344 16.922 1 95.5 446 ASN B O 1
ATOM 7073 N N . PHE B 1 447 ? 19.062 15.516 16.547 1 91.56 447 PHE B N 1
ATOM 7074 C CA . PHE B 1 447 ? 18.516 15.273 17.859 1 91.56 447 PHE B CA 1
ATOM 7075 C C . PHE B 1 447 ? 17.797 16.516 18.391 1 91.56 447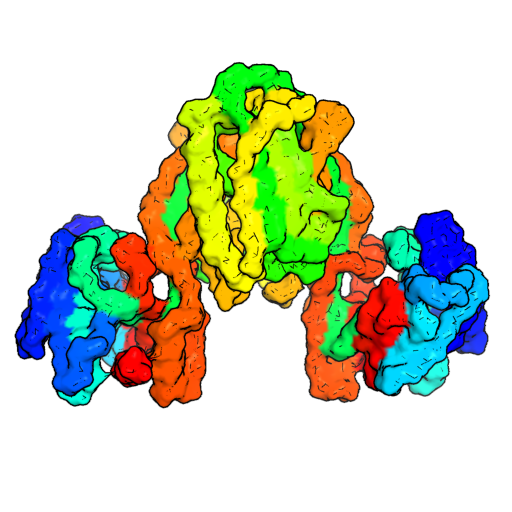 PHE B C 1
ATOM 7077 O O . PHE B 1 447 ? 18.047 16.953 19.516 1 91.56 447 PHE B O 1
ATOM 7084 N N . PRO B 1 448 ? 17 17.078 17.594 1 92.5 448 PRO B N 1
ATOM 7085 C CA . PRO B 1 448 ? 16.234 18.234 18.094 1 92.5 448 PRO B CA 1
ATOM 7086 C C . PRO B 1 448 ? 15.422 17.891 19.344 1 92.5 448 PRO B C 1
ATOM 7088 O O . PRO B 1 448 ? 15.172 16.719 19.625 1 92.5 448 PRO B O 1
ATOM 7091 N N . HIS B 1 449 ? 15.094 18.875 20.203 1 89.44 449 HIS B N 1
ATOM 7092 C CA . HIS B 1 449 ? 14.242 18.75 21.375 1 89.44 449 HIS B CA 1
ATOM 7093 C C . HIS B 1 449 ? 14.914 17.891 22.453 1 89.44 449 HIS B C 1
ATOM 7095 O O . HIS B 1 449 ? 14.242 17.172 23.188 1 89.44 449 HIS B O 1
ATOM 7101 N N . SER B 1 450 ? 16.234 17.891 22.422 1 91.31 450 SER B N 1
ATOM 7102 C CA . SER B 1 450 ? 16.984 17.156 23.438 1 91.31 450 SER B CA 1
ATOM 7103 C C . SER B 1 450 ? 18.25 17.906 23.828 1 91.31 450 SER B C 1
ATOM 7105 O O . SER B 1 450 ? 18.688 18.812 23.125 1 91.31 450 SER B O 1
ATOM 7107 N N . PRO B 1 451 ? 18.75 17.469 24.953 1 93.12 451 PRO B N 1
ATOM 7108 C CA . PRO B 1 451 ? 20.016 18.078 25.359 1 93.12 451 PRO B CA 1
ATOM 7109 C C . PRO B 1 451 ? 21.172 17.75 24.422 1 93.12 451 PRO B C 1
ATOM 7111 O O . PRO B 1 451 ? 22.25 18.359 24.516 1 93.12 451 PRO B O 1
ATOM 7114 N N . ASP B 1 452 ? 20.953 16.781 23.516 1 93.62 452 ASP B N 1
ATOM 7115 C CA . ASP B 1 452 ? 22.016 16.391 22.578 1 93.62 452 ASP B CA 1
ATOM 7116 C C . ASP B 1 452 ? 21.844 17.062 21.219 1 93.62 452 ASP B C 1
ATOM 7118 O O . ASP B 1 452 ? 22.562 16.766 20.281 1 93.62 452 ASP B O 1
ATOM 7122 N N . GLU B 1 453 ? 20.859 18 21.172 1 96.19 453 GLU B N 1
ATOM 7123 C CA . GLU B 1 453 ? 20.641 18.719 19.922 1 96.19 453 GLU B CA 1
ATOM 7124 C C . GLU B 1 453 ? 21.922 19.359 19.422 1 96.19 453 GLU B C 1
ATOM 7126 O O . GLU B 1 453 ? 22.656 19.984 20.188 1 96.19 453 GLU B O 1
ATOM 7131 N N . ARG B 1 454 ? 22.156 19.203 18.078 1 97.56 454 ARG B N 1
ATOM 7132 C CA . ARG B 1 454 ? 23.391 19.75 17.531 1 97.56 454 ARG B CA 1
ATOM 7133 C C . ARG B 1 454 ? 23.203 20.172 16.078 1 97.56 454 ARG B C 1
ATOM 7135 O O . ARG B 1 454 ? 22.5 19.484 15.32 1 97.56 454 ARG B O 1
ATOM 7142 N N . LEU B 1 455 ? 23.766 21.297 15.75 1 98.25 455 LEU B N 1
ATOM 7143 C CA . LEU B 1 455 ? 23.734 21.859 14.406 1 98.25 455 LEU B CA 1
ATOM 7144 C C . LEU B 1 455 ? 25.094 21.688 13.719 1 98.25 455 LEU B C 1
ATOM 7146 O O . LEU B 1 455 ? 26.125 22.109 14.242 1 98.25 455 LEU B O 1
ATOM 7150 N N . LEU B 1 456 ? 25.062 21.031 12.555 1 98.44 456 LEU B N 1
ATOM 7151 C CA . LEU B 1 456 ? 26.297 20.922 11.773 1 98.44 456 LEU B CA 1
ATOM 7152 C C . LEU B 1 456 ? 26.656 22.266 11.148 1 98.44 456 LEU B C 1
ATOM 7154 O O . LEU B 1 456 ? 26.016 22.703 10.188 1 98.44 456 LEU B O 1
ATOM 7158 N N . ILE B 1 457 ? 27.75 22.844 11.617 1 98.12 457 ILE B N 1
ATOM 7159 C CA . ILE B 1 457 ? 28.078 24.234 11.273 1 98.12 457 ILE B CA 1
ATOM 7160 C C . ILE B 1 457 ? 28.312 24.344 9.773 1 98.12 457 ILE B C 1
ATOM 7162 O O . ILE B 1 457 ? 27.859 25.297 9.141 1 98.12 457 ILE B O 1
ATOM 7166 N N . SER B 1 458 ? 28.922 23.359 9.172 1 98.12 458 SER B N 1
ATOM 7167 C CA . SER B 1 458 ? 29.297 23.406 7.766 1 98.12 458 SER B CA 1
ATOM 7168 C C . SER B 1 458 ? 28.078 23.312 6.855 1 98.12 458 SER B C 1
ATOM 7170 O O . SER B 1 458 ? 28.172 23.547 5.648 1 98.12 458 SER B O 1
ATOM 7172 N N . SER B 1 459 ? 26.922 22.984 7.406 1 98.19 459 SER B N 1
ATOM 7173 C CA . SER B 1 459 ? 25.719 22.828 6.602 1 98.19 459 SER B CA 1
ATOM 7174 C C . SER B 1 459 ? 24.984 24.156 6.457 1 98.19 459 SER B C 1
ATOM 7176 O O . SER B 1 459 ? 24.062 24.281 5.648 1 98.19 459 SER B O 1
ATOM 7178 N N . VAL B 1 460 ? 25.422 25.234 7.152 1 98.12 460 VAL B N 1
ATOM 7179 C CA . VAL B 1 460 ? 24.672 26.484 7.238 1 98.12 460 VAL B CA 1
ATOM 7180 C C . VAL B 1 460 ? 24.969 27.344 6.012 1 98.12 460 VAL B C 1
ATOM 7182 O O . VAL B 1 460 ? 24.047 27.844 5.367 1 98.12 460 VAL B O 1
ATOM 7185 N N . ALA B 1 461 ? 26.188 27.5 5.688 1 97.81 461 ALA B N 1
ATOM 7186 C CA . ALA B 1 461 ? 26.562 28.359 4.566 1 97.81 461 ALA B CA 1
ATOM 7187 C C . ALA B 1 461 ? 25.953 27.859 3.262 1 97.81 461 ALA B C 1
ATOM 7189 O O . ALA B 1 461 ? 25.391 28.641 2.492 1 97.81 461 ALA B O 1
ATOM 7190 N N . PRO B 1 462 ? 26.062 26.516 3 1 98.12 462 PRO B N 1
ATOM 7191 C CA . PRO B 1 462 ? 25.438 26.031 1.775 1 98.12 462 PRO B CA 1
ATOM 7192 C C . PRO B 1 462 ? 23.938 26.297 1.736 1 98.12 462 PRO B C 1
ATOM 7194 O O . PRO B 1 462 ? 23.391 26.594 0.669 1 98.12 462 PRO B O 1
ATOM 7197 N N . LEU B 1 463 ? 23.281 26.203 2.832 1 98.38 463 LEU B N 1
ATOM 7198 C CA . LEU B 1 463 ? 21.859 26.516 2.877 1 98.38 463 LEU B CA 1
ATOM 7199 C C . LEU B 1 463 ? 21.609 27.969 2.477 1 98.38 463 LEU B C 1
ATOM 7201 O O . LEU B 1 463 ? 20.766 28.25 1.632 1 98.38 463 LEU B O 1
ATOM 7205 N N . TYR B 1 464 ? 22.344 28.875 3.08 1 98.44 464 TYR B N 1
ATOM 7206 C CA . TYR B 1 464 ? 22.219 30.297 2.791 1 98.44 464 TYR B CA 1
ATOM 7207 C C . TYR B 1 464 ? 22.438 30.578 1.309 1 98.44 464 TYR B C 1
ATOM 7209 O O . TYR B 1 464 ? 21.641 31.266 0.673 1 98.44 464 TYR B O 1
ATOM 7217 N N . GLN B 1 465 ? 23.469 30.016 0.806 1 98.5 465 GLN B N 1
ATOM 7218 C CA . GLN B 1 465 ? 23.797 30.203 -0.602 1 98.5 465 GLN B CA 1
ATOM 7219 C C . GLN B 1 465 ? 22.703 29.641 -1.506 1 98.5 465 GLN B C 1
ATOM 7221 O O . GLN B 1 465 ? 22.375 30.219 -2.537 1 98.5 465 GLN B O 1
ATOM 7226 N N . THR B 1 466 ? 22.203 28.484 -1.134 1 98.75 466 THR B N 1
ATOM 7227 C CA . THR B 1 466 ? 21.156 27.844 -1.911 1 98.75 466 THR B CA 1
ATOM 7228 C C . THR B 1 466 ? 19.906 28.734 -1.95 1 98.75 466 THR B C 1
ATOM 7230 O O . THR B 1 466 ? 19.281 28.875 -3 1 98.75 466 THR B O 1
ATOM 7233 N N . LEU B 1 467 ? 19.547 29.312 -0.82 1 98.69 467 LEU B N 1
ATOM 7234 C CA . LEU B 1 467 ? 18.375 30.172 -0.764 1 98.69 467 LEU B CA 1
ATOM 7235 C C . LEU B 1 467 ? 18.562 31.406 -1.655 1 98.69 467 LEU B C 1
ATOM 7237 O O . LEU B 1 467 ? 17.641 31.781 -2.391 1 98.69 467 LEU B O 1
ATOM 7241 N N . CYS B 1 468 ? 19.734 32 -1.61 1 98.31 468 CYS B N 1
ATOM 7242 C CA . CYS B 1 468 ? 20.031 33.156 -2.461 1 98.31 468 CYS B CA 1
ATOM 7243 C C . CYS B 1 468 ? 19.953 32.781 -3.936 1 98.31 468 CYS B C 1
ATOM 7245 O O . CYS B 1 468 ? 19.375 33.5 -4.734 1 98.31 468 CYS B O 1
ATOM 7247 N N . THR B 1 469 ? 20.516 31.641 -4.215 1 98.19 469 THR B N 1
ATOM 7248 C CA . THR B 1 469 ? 20.516 31.156 -5.594 1 98.19 469 THR B CA 1
ATOM 7249 C C . THR B 1 469 ? 19.094 30.844 -6.051 1 98.19 469 THR B C 1
ATOM 7251 O O . THR B 1 469 ? 18.734 31.094 -7.203 1 98.19 469 THR B O 1
ATOM 7254 N N . CYS B 1 470 ? 18.312 30.203 -5.199 1 98.44 470 CYS B N 1
ATOM 7255 C CA . CYS B 1 470 ? 16.938 29.875 -5.527 1 98.44 470 CYS B CA 1
ATOM 7256 C C . CYS B 1 470 ? 16.141 31.125 -5.875 1 98.44 470 CYS B C 1
ATOM 7258 O O . CYS B 1 470 ? 15.359 31.125 -6.828 1 98.44 470 CYS B O 1
ATOM 7260 N N . LEU B 1 471 ? 16.312 32.219 -5.105 1 97.56 471 LEU B N 1
ATOM 7261 C CA . LEU B 1 471 ? 15.648 33.5 -5.391 1 97.56 471 LEU B CA 1
ATOM 7262 C C . LEU B 1 471 ? 15.992 33.969 -6.793 1 97.56 471 LEU B C 1
ATOM 7264 O O . LEU B 1 471 ? 15.109 34.375 -7.551 1 97.56 471 LEU B O 1
ATOM 7268 N N . LYS B 1 472 ? 17.219 33.875 -7.07 1 95.5 472 LYS B N 1
ATOM 7269 C CA . LYS B 1 472 ? 17.672 34.281 -8.398 1 95.5 472 LYS B CA 1
ATOM 7270 C C . LYS B 1 472 ? 17 33.469 -9.484 1 95.5 472 LYS B C 1
ATOM 7272 O O . LYS B 1 472 ? 16.531 34.031 -10.484 1 95.5 472 LYS B O 1
ATOM 7277 N N . LYS B 1 473 ? 16.906 32.25 -9.258 1 96 473 LYS B N 1
ATOM 7278 C CA . LYS B 1 473 ? 16.359 31.344 -10.258 1 96 473 LYS B CA 1
ATOM 7279 C C . LYS B 1 473 ? 14.859 31.531 -10.414 1 96 473 LYS B C 1
ATOM 7281 O O . LYS B 1 473 ? 14.305 31.328 -11.492 1 96 473 LYS B O 1
ATOM 7286 N N . LEU B 1 474 ? 14.188 31.828 -9.352 1 95.44 474 LEU B N 1
ATOM 7287 C CA . LEU B 1 474 ? 12.75 32.062 -9.391 1 95.44 474 LEU B CA 1
ATOM 7288 C C . LEU B 1 474 ? 12.422 33.281 -10.25 1 95.44 474 LEU B C 1
ATOM 7290 O O . LEU B 1 474 ? 11.312 33.375 -10.789 1 95.44 474 LEU B O 1
ATOM 7294 N N . TYR B 1 475 ? 13.359 34.156 -10.438 1 91.25 475 TYR B N 1
ATOM 7295 C CA . TYR B 1 475 ? 13.125 35.406 -11.148 1 91.25 475 TYR B CA 1
ATOM 7296 C C . TYR B 1 475 ? 13.508 35.281 -12.617 1 91.25 475 TYR B C 1
ATOM 7298 O O . TYR B 1 475 ? 13.234 36.156 -13.422 1 91.25 475 TYR B O 1
ATOM 7306 N N . GLU B 1 476 ? 14.172 34.219 -13 1 86.44 476 GLU B N 1
ATOM 7307 C CA . GLU B 1 476 ? 14.547 33.969 -14.391 1 86.44 476 GLU B CA 1
ATOM 7308 C C . GLU B 1 476 ? 13.398 33.344 -15.172 1 86.44 476 GLU B C 1
ATOM 7310 O O . GLU B 1 476 ? 13.219 33.656 -16.359 1 86.44 476 GLU B O 1
#

pLDDT: mean 95.24, std 6.37, range [44.78, 98.81]

Solvent-accessible surface area (backbone atoms only — not comparable to full-atom values): 47719 Å² total; per-residue (Å²): 74,68,74,59,30,53,44,29,24,40,50,45,92,82,61,55,59,64,23,53,54,57,45,48,52,51,52,49,50,57,40,46,74,71,69,31,49,74,46,68,46,91,35,60,21,41,38,35,38,41,78,37,36,94,89,23,69,86,40,70,30,38,25,38,31,28,30,66,28,20,53,81,32,62,41,88,88,54,86,78,52,59,84,70,40,50,56,53,71,42,76,58,89,66,24,44,26,25,73,42,17,25,47,36,54,64,19,33,47,24,43,35,51,49,49,51,57,73,66,41,84,81,62,74,40,31,29,36,35,36,41,37,26,30,37,48,85,76,74,34,46,12,46,71,37,53,55,81,79,71,70,76,44,47,33,33,43,33,28,67,37,50,41,52,68,35,40,34,40,27,17,12,14,37,29,33,38,49,32,39,32,71,64,50,66,37,87,63,84,70,45,40,41,37,34,41,41,36,34,55,38,82,37,43,47,44,48,84,40,37,84,70,66,64,69,45,45,62,50,50,47,23,53,26,49,59,65,26,51,90,41,63,59,18,46,43,50,50,43,26,38,88,42,51,64,27,40,24,35,38,24,39,36,34,33,33,23,36,55,92,33,42,65,62,34,52,50,30,32,53,53,45,46,50,54,48,49,63,75,35,51,90,65,44,82,62,60,47,78,45,79,43,81,46,93,78,67,97,54,58,27,29,31,71,66,44,26,48,33,51,47,41,44,44,45,58,55,74,64,36,67,74,40,59,32,91,90,35,94,84,28,72,25,29,37,30,36,69,2,26,33,34,65,46,97,88,61,22,44,36,38,29,30,31,39,34,14,18,39,65,66,58,44,49,52,52,52,53,31,51,48,38,54,26,57,62,45,61,28,49,68,55,66,77,38,83,60,49,52,24,24,62,68,52,86,80,35,66,62,46,48,26,42,44,51,16,32,27,70,70,71,68,43,82,45,52,74,47,50,45,50,41,79,49,60,64,10,41,47,35,72,75,36,74,78,50,41,61,36,28,29,29,31,31,45,44,55,71,73,23,37,72,12,32,32,40,54,81,33,45,60,59,43,55,51,21,54,57,43,21,54,48,51,70,69,108,75,69,74,58,30,54,43,28,25,41,50,44,93,80,59,55,61,64,21,53,54,55,43,47,51,52,53,48,50,57,42,44,75,71,70,28,49,75,47,68,46,92,34,59,23,41,38,35,38,39,78,35,36,93,91,23,70,85,39,70,30,37,24,36,31,28,30,67,28,20,53,82,32,62,41,89,88,54,88,75,52,58,85,70,40,50,55,54,72,43,76,57,89,67,24,43,26,24,73,43,19,24,46,36,55,65,18,34,45,25,43,34,50,50,49,51,57,72,66,42,83,79,63,73,39,30,28,35,34,36,40,38,26,30,36,50,86,75,73,35,47,12,46,73,37,52,57,79,81,72,71,78,44,48,33,33,42,33,28,66,38,48,40,52,68,34,40,33,39,27,16,11,13,36,30,33,37,48,33,39,34,72,65,49,66,38,88,64,84,70,45,40,41,36,35,40,42,37,33,56,39,82,37,43,46,45,50,85,39,37,85,70,67,64,71,44,46,62,50,50,46,23,53,26,48,59,65,27,51,90,41,63,58,18,47,44,49,50,42,25,38,88,42,52,65,26,40,22,37,38,25,39,37,33,31,34,24,35,55,92,32,40,67,60,34,53,50,30,32,52,52,45,47,51,55,49,48,61,76,35,50,90,66,44,83,62,61,45,78,45,78,42,80,47,93,77,68,98,53,58,28,28,32,71,66,44,25,49,33,51,47,41,45,44,46,57,57,74,64,37,67,75,39,58,32,92,90,34,91,84,28,70,26,30,35,31,37,68,2,25,33,34,64,46,97,88,60,21,43,37,38,29,30,32,40,35,13,18,39,65,66,58,44,51,51,51,51,52,32,50,48,38,54,27,58,64,47,61,29,50,69,54,67,76,38,83,60,49,51,24,24,61,66,52,87,80,35,67,61,46,48,27,42,44,51,18,35,28,70,71,71,70,43,80,44,52,73,46,51,45,49,43,80,49,61,63,10,40,47,34,73,73,36,72,78,49,41,62,38,28,28,30,32,33,45,43,55,73,70,22,37,72,12,32,33,41,54,80,33,45,59,58,44,54,51,21,54,55,43,18,54,49,50,71,69,108